Protein AF-0000000075547675 (afdb_homodimer)

Secondary structure (DSSP, 8-state):
--HHHHHHHEEEE-S-----TTSBHHHHHHHHHHHH-SS---HHHHHHHHHHHHHHTT-GGGTTSB-B-SSSB-S-HHHHHHHHHHHHHTT--SEEEEESTTTT--HHHHHHHHHHHHHHHHTT-EEEEE-SS--HHHHHT-SEEEEEETTEEEEEEEGGGHHHHHHHTT-PPPTT--HHHHHHHHHH---SS-HHHHHHHHHHHHHHHHHHHHHHTTT--------------TT--SS-HHHHHHHHHHHHHHHHHH-HHHHHHHHHHHHHHHHHHHHHTTT--SBGGGHHHHHHHHHHHHHHHHHHHHHHHGGGTGGGHHHHHHHHHTT-S-HHHHHHHHHHHHHTHHHHHHHHHHHHHHHHS-----HHHHHHHHHHHHHHHHHHHHHHHHHHHH-SSHHHHHHHHHHHHHHHHHTTSSSS-GGGS-GGGHHHHHT-HHHHHHHHHHHHHHTT--B-BTSS---------SS----BHHHHHHHTT--GGGHHHHHHHHHHHHHHHHHHHHHHHHHHHHH-/--HHHHHHHEEEE-S-----TTSBHHHHHHHHHHHH-SS---HHHHHHHHHHHHHHTT-GGGTTSB-B-SSSB-S-HHHHHHHHHHHHHTT--SEEEEESTTTT--HHHHHHHHHHHHHHHHTT-EEEEE-SS--HHHHHT-SEEEEEETTEEEEEEEGGGHHHHHHHHT-PPPTT--HHHHHHHHHH---SS-HHHHHHHHHHHHHHHHHHHHHHHTT--------------TT--SS-HHHHHHHHHHHHHHHHHH-HHHHHHHHHHHHHHHHHHHHHTTT--SBGGGHHHHHHHHHHHHHHHHHHHHHHHGGGTGGGHHHHHHHHHTT-S-HHHHHHHHHHHHHTHHHHHHHHHHHHHHHHS-----HHHHHHHHHHHHHHHHHHHHHHHHHHHH-SSHHHHHHHHHHHHHHHHHTTSSSS-GGGS-GGGHHHHHT-HHHHHHHHHHHHHHTT--B-BTSS---------SS----BHHHHHHHTT--GGGHHHHHHHHHHHHHHHHHHHHHHHHHHHHH-

Nearest PDB structures (foldseek):
  8wto-assembly1_B  TM=8.765E-01  e=1.930E-26  Arabidopsis thaliana
  7r8d-assembly1_B  TM=8.115E-01  e=3.650E-26  Homo sapiens
  7r8e-assembly1_B  TM=9.183E-01  e=2.065E-24  Homo sapiens
  7oz1-assembly1_B  TM=8.266E-01  e=1.997E-25  Homo sapiens
  7r8c-assembly1_A  TM=8.118E-01  e=4.669E-25  Homo sapiens

pLDDT: mean 81.32, std 13.99, range [30.17, 97.25]

Radius of gyration: 35.68 Å; Cα contacts (8 Å, |Δi|>4): 1440; chains: 2; bounding box: 73×118×82 Å

Organism: Caenorhabditis brenneri (NCBI:txid135651)

InterPro domains:
  IPR003439 ABC transporter-like, ATP-binding domain [PF00005] (6-103)
  IPR013525 ABC-2 type transporter, transmembrane domain [PF01061] (244-454)
  IPR027417 P-loop containing nucleoside triphosphate hydrolase [G3DSA:3.40.50.300] (1-165)
  IPR027417 P-loop containing nucleoside triphosphate hydrolase [SSF52540] (7-168)
  IPR043926 ABC transporter family G domain [PF19055] (132-187)
  IPR050352 ATP-binding cassette subfamily G transporters [PTHR48041] (3-507)

Foldseek 3Di:
DPPLLCLLQEFEQDDDLDDQQLAFLLLRQLLLLLLLPLDPDDPVRSNVLSVVLCVLLVVVVRRRPGCHDPVGHTDDPLSSLSSSVSSRCSNVHQEYEYEASCPPHDLVSSLSSLVSVLVSVVVRHHYHYDHLQDDLSSLVSDQWDWDDAPNATLDTGGSVCVQVLCVVLVQHDDPPDGPRVRVSCLRPPPDPDDPVVSVVSSVSSRVSRVVVCVVPVVPCPPPPPPPPPPSPDRQDRSDDLVSLLVSLLVVLLSSVVSVVVVLVVLLVVLVVVLQVLLVVQFAPELAPVCLLVVLVVQLVLLVCLQPSQQLVLLCQQQSCVVVVLSCVSSVSHALLSNLVSSLVSVLVSLLPSLLVSLVSNPVRYNADDDPQLSVQLSVLSSLSNLLSSLQSLLLSLQDNDSVVSVVCSCVLQVVLSCLLLSVPQLVRDDPVCNVSNVLRLSVLSSLLNLLSRFVPWQARPPLDDDPVPPPDDLCFSPRGSQSSSVSSVHHNVCNVVSVVSSVVSSVVSNVSSSVSNNVVSVVD/DPPLLCLLQEFEQDDDLDDQQLAFLLLRQLLLLLLLPLDPDDPVRSNVLSVVLCVLLVVVVRRRPGCHDPVGHTDDPLSSLSSSVSSRCSNVHQEYEYEASCPPHDPVSSLSSLVSVLVSVVVRHHYHYDHLQDDLSSLVSDQWDWDDAPNATLDTGGSVCVQVLCVVLVQHDDPPDGPRVRVSCLRPPPDPDDPVVSVVSSVSSRVSRVVVCVVVVVPCPPPPPPPPPPSPDRQDRSDDLVSLLVSLLVVLLSSVVSVVVVLVVLLVVLVVVLQVLLVVQFAPELAPVCLLVVLVVQLVLLVCLQPSQQLVLLCQQQSCVVVVLSCVSSVSHALLSNLVSSLVSVLVSLLPSLLVSLVSNPVRYNADDDPQLSVQLSVLSSLSNLLSSLQSLLLSLQDNDSVVSVVCSCVLQVVLSCLLLSVPQLVRDDPVCNVSNVLRLSVLSSLLNLLSRFVPWQARPPLDDDPPPPPDDPCFSPRGSQSSSVSSVHHNVCNVVSVVSSVVSSVVSNVSSSVSNNVVSVVD

Solvent-accessible surface area (backbone atoms only — not comparable to full-atom values): 55676 Å² total; per-residue (Å²): 125,53,72,66,52,44,54,66,39,35,36,76,44,70,76,74,73,63,67,66,26,77,38,25,45,45,56,52,42,48,50,46,44,64,37,45,33,65,54,92,61,51,70,67,57,47,51,49,53,48,51,51,46,26,56,63,54,69,36,60,90,46,30,83,36,41,44,25,45,94,86,48,72,63,46,53,72,57,55,42,48,39,48,51,47,50,51,53,52,59,58,63,43,54,28,35,40,32,46,42,79,46,58,72,38,40,61,49,56,30,44,48,52,50,50,45,51,50,52,43,36,76,72,68,30,45,72,46,70,48,69,69,72,60,49,64,72,53,51,69,69,41,65,64,37,74,39,74,35,96,90,36,65,42,40,76,46,52,42,86,50,46,63,59,51,33,38,72,70,73,54,57,78,57,88,53,39,23,66,56,56,46,54,46,42,71,58,60,42,70,63,97,52,54,71,65,55,47,51,51,53,50,52,51,37,28,51,50,41,53,52,52,50,61,65,48,59,73,69,65,73,74,74,74,77,72,75,76,66,80,71,66,79,84,87,59,50,45,45,55,64,68,56,45,21,50,55,43,21,53,52,40,37,51,44,53,65,68,41,46,67,63,54,49,51,52,50,50,40,46,51,53,49,27,50,54,54,18,58,64,41,48,62,40,46,83,31,64,89,34,47,64,50,46,53,29,51,40,42,48,55,47,47,46,32,32,63,65,41,17,60,47,35,32,56,71,52,67,82,47,44,69,36,50,52,52,39,44,75,67,53,45,55,57,57,54,34,45,47,54,18,41,50,53,39,59,45,54,58,38,55,49,51,36,50,53,33,44,52,43,34,57,68,35,26,49,56,86,85,45,70,67,40,53,51,50,53,40,51,50,38,29,50,43,21,46,29,22,32,26,46,22,38,19,41,38,39,62,32,94,41,72,64,57,29,56,50,50,50,50,62,60,50,48,60,25,48,46,41,20,39,81,50,39,45,64,86,67,54,54,80,92,51,44,67,52,39,71,67,13,56,43,23,32,44,28,48,34,48,50,37,57,70,21,62,84,37,57,75,32,49,85,54,75,80,80,74,85,61,67,88,63,71,85,75,62,81,47,36,30,23,59,44,42,41,46,68,63,71,43,63,80,85,42,47,64,56,26,52,49,51,43,51,48,50,28,51,49,29,45,52,50,18,38,51,36,33,38,55,50,58,71,72,99,127,52,72,66,51,43,56,67,40,35,35,76,44,68,74,74,71,64,66,66,26,79,37,24,45,46,55,50,44,46,51,46,44,64,36,45,35,65,56,94,62,52,70,65,57,47,50,49,53,48,50,50,46,27,56,62,54,69,36,60,91,44,29,83,35,41,44,26,45,94,86,46,73,63,44,52,73,55,56,42,48,39,49,50,49,50,52,51,52,57,58,65,42,54,27,35,39,31,46,42,77,45,59,71,38,40,59,49,56,30,44,48,52,50,49,47,50,50,53,43,36,76,72,68,28,44,73,48,70,46,71,69,72,60,50,64,72,54,50,69,70,42,65,64,39,74,40,74,34,95,91,36,65,42,41,75,45,53,43,85,49,47,63,59,50,34,38,70,70,71,54,57,78,58,88,54,38,23,65,56,55,47,53,47,42,71,57,59,41,67,64,95,52,54,71,65,55,44,49,51,52,51,51,50,38,29,52,51,41,53,51,51,49,60,65,49,59,73,69,65,70,72,74,75,76,72,76,76,66,80,71,68,79,82,87,57,51,46,48,57,64,68,58,44,21,51,55,42,21,53,51,42,38,51,44,54,65,69,40,47,67,62,55,49,49,52,50,48,40,46,50,51,49,26,50,53,54,18,58,66,42,49,63,40,47,82,31,62,88,35,47,66,51,48,54,29,52,39,42,48,55,48,48,46,32,33,65,64,40,17,61,45,34,32,54,72,52,67,82,47,43,68,36,50,52,52,40,44,76,66,53,45,55,56,57,54,34,45,48,55,17,42,49,53,39,59,44,55,58,38,54,49,52,34,48,54,32,45,51,42,34,57,69,36,25,48,57,86,84,44,71,68,37,53,51,51,53,39,51,51,40,28,51,44,20,46,27,22,32,24,45,22,39,20,41,36,39,62,30,93,42,71,64,57,29,56,50,50,50,50,62,60,49,47,59,26,49,46,39,20,39,81,51,38,46,64,85,66,53,53,79,91,51,44,68,53,38,72,69,13,55,43,23,32,46,27,47,34,49,51,36,57,69,22,61,83,35,57,77,32,50,85,54,71,81,81,71,84,65,69,88,64,70,86,76,62,81,46,36,30,21,59,42,43,41,43,69,63,72,42,61,78,84,42,46,66,56,24,53,48,51,42,51,48,50,28,50,48,28,44,51,49,18,37,52,34,33,38,54,49,58,71,72,98

Structure (mmCIF, N/CA/C/O backbone):
data_AF-0000000075547675-model_v1
#
loop_
_entity.id
_entity.type
_entity.pdbx_description
1 polymer 'ABC transporter domain-containing protein'
#
loop_
_atom_site.group_PDB
_atom_site.id
_atom_site.type_symbol
_atom_site.label_atom_id
_atom_site.label_alt_id
_atom_site.label_comp_id
_atom_site.label_asym_id
_atom_site.label_entity_id
_atom_site.label_seq_id
_atom_site.pdbx_PDB_ins_code
_atom_site.Cartn_x
_atom_site.Cartn_y
_atom_site.Cartn_z
_atom_site.occupancy
_atom_site.B_iso_or_equiv
_atom_site.auth_seq_id
_atom_site.auth_comp_id
_atom_site.auth_asym_id
_atom_site.auth_atom_id
_atom_site.pdbx_PDB_model_num
ATOM 1 N N . MET A 1 1 ? 19.25 35.062 -13.711 1 57.03 1 MET A N 1
ATOM 2 C CA . MET A 1 1 ? 19.562 33.688 -13.367 1 57.03 1 MET A CA 1
ATOM 3 C C . MET A 1 1 ? 18.562 32.719 -13.992 1 57.03 1 MET A C 1
ATOM 5 O O . MET A 1 1 ? 17.359 33 -14.008 1 57.03 1 MET A O 1
ATOM 9 N N . THR A 1 2 ? 18.969 31.844 -14.773 1 60.78 2 THR A N 1
ATOM 10 C CA . THR A 1 2 ? 18.109 30.828 -15.375 1 60.78 2 THR A CA 1
ATOM 11 C C . THR A 1 2 ? 17.469 29.953 -14.297 1 60.78 2 THR A C 1
ATOM 13 O O . THR A 1 2 ? 17.969 29.875 -13.18 1 60.78 2 THR A O 1
ATOM 16 N N . PRO A 1 3 ? 16.281 29.5 -14.492 1 64.31 3 PRO A N 1
ATOM 17 C CA . PRO A 1 3 ? 15.625 28.609 -13.531 1 64.31 3 PRO A CA 1
ATOM 18 C C . PRO A 1 3 ? 16.531 27.484 -13.047 1 64.31 3 PRO A C 1
ATOM 20 O O . PRO A 1 3 ? 16.484 27.109 -11.875 1 64.31 3 PRO A O 1
ATOM 23 N N . THR A 1 4 ? 17.281 27.141 -13.914 1 63.28 4 THR A N 1
ATOM 24 C CA . THR A 1 4 ? 18.203 26.078 -13.555 1 63.28 4 THR A CA 1
ATOM 25 C C . THR A 1 4 ? 19.266 26.578 -12.586 1 63.28 4 THR A C 1
ATOM 27 O O . THR A 1 4 ? 19.656 25.859 -11.664 1 63.28 4 THR A O 1
ATOM 30 N N . GLU A 1 5 ? 19.703 27.781 -12.93 1 61.75 5 GLU A N 1
ATOM 31 C CA . GLU A 1 5 ? 20.703 28.391 -12.055 1 61.75 5 GLU A CA 1
ATOM 32 C C . GLU A 1 5 ? 20.125 28.656 -10.664 1 61.75 5 GLU A C 1
ATOM 34 O O . GLU A 1 5 ? 20.812 28.453 -9.664 1 61.75 5 GLU A O 1
ATOM 39 N N . MET A 1 6 ? 18.906 28.984 -10.672 1 65.88 6 MET A N 1
ATOM 40 C CA . MET A 1 6 ? 18.25 29.281 -9.398 1 65.88 6 MET A CA 1
ATOM 41 C C . MET A 1 6 ? 18.078 28 -8.578 1 65.88 6 MET A C 1
ATOM 43 O O . MET A 1 6 ? 18.234 28.016 -7.359 1 65.88 6 MET A O 1
ATOM 47 N N . LYS A 1 7 ? 17.766 27.062 -9.258 1 64.25 7 LYS A N 1
ATOM 48 C CA . LYS A 1 7 ? 17.562 25.781 -8.578 1 64.25 7 LYS A CA 1
ATOM 49 C C . LYS A 1 7 ? 18.859 25.297 -7.934 1 64.25 7 LYS A C 1
ATOM 51 O O . LYS A 1 7 ? 18.844 24.672 -6.871 1 64.25 7 LYS A O 1
ATOM 56 N N . ARG A 1 8 ? 19.875 25.781 -8.594 1 62.41 8 ARG A N 1
ATOM 57 C CA . ARG A 1 8 ? 21.188 25.359 -8.109 1 62.41 8 ARG A CA 1
ATOM 58 C C . ARG A 1 8 ? 21.609 26.172 -6.898 1 62.41 8 ARG A C 1
ATOM 60 O O . ARG A 1 8 ? 22.312 25.656 -6.02 1 62.41 8 ARG A O 1
ATOM 67 N N . LEU A 1 9 ? 21.156 27.328 -6.992 1 65.25 9 LEU A N 1
ATOM 68 C CA . LEU A 1 9 ? 21.625 28.25 -5.965 1 65.25 9 LEU A CA 1
ATOM 69 C C . LEU A 1 9 ? 20.656 28.266 -4.781 1 65.25 9 LEU A C 1
ATOM 71 O O . LEU A 1 9 ? 20.969 28.828 -3.73 1 65.25 9 LEU A O 1
ATOM 75 N N . SER A 1 10 ? 19.609 27.516 -5.039 1 72.81 10 SER A N 1
ATOM 76 C CA . SER A 1 10 ? 18.594 27.641 -4.008 1 72.81 10 SER A CA 1
ATOM 77 C C . SER A 1 10 ? 18.203 26.266 -3.455 1 72.81 10 SER A C 1
ATOM 79 O O . SER A 1 10 ? 18.375 25.25 -4.129 1 72.81 10 SER A O 1
ATOM 81 N N . ALA A 1 11 ? 18.078 26.188 -2.152 1 73.38 11 ALA A N 1
ATOM 82 C CA . ALA A 1 11 ? 17.469 25.031 -1.504 1 73.38 11 ALA A CA 1
ATOM 83 C C . ALA A 1 11 ? 16.031 25.312 -1.095 1 73.38 11 ALA A C 1
ATOM 85 O O . ALA A 1 11 ? 15.695 26.438 -0.713 1 73.38 11 ALA A O 1
ATOM 86 N N . TYR A 1 12 ? 15.211 24.328 -1.434 1 70.5 12 TYR A N 1
ATOM 87 C CA . TYR A 1 12 ? 13.797 24.5 -1.135 1 70.5 12 TYR A CA 1
ATOM 88 C C . TYR A 1 12 ? 13.344 23.516 -0.067 1 70.5 12 TYR A C 1
ATOM 90 O O . TYR A 1 12 ? 13.57 22.312 -0.193 1 70.5 12 TYR A O 1
ATOM 98 N N . VAL A 1 13 ? 12.945 24 1.015 1 70.31 13 VAL A N 1
ATOM 99 C CA . VAL A 1 13 ? 12.375 23.172 2.061 1 70.31 13 VAL A CA 1
ATOM 100 C C . VAL A 1 13 ? 10.859 23.078 1.88 1 70.31 13 VAL A C 1
ATOM 102 O O . VAL A 1 13 ? 10.156 24.094 1.953 1 70.31 13 VAL A O 1
ATOM 105 N N . GLN A 1 14 ? 10.414 21.828 1.552 1 65.88 14 GLN A N 1
ATOM 106 C CA . GLN A 1 14 ? 9 21.594 1.303 1 65.88 14 GLN A CA 1
ATOM 107 C C . GLN A 1 14 ? 8.211 21.516 2.609 1 65.88 14 GLN A C 1
ATOM 109 O O . GLN A 1 14 ? 8.805 21.328 3.68 1 65.88 14 GLN A O 1
ATOM 114 N N . GLN A 1 15 ? 6.965 21.547 2.438 1 61.66 15 GLN A N 1
ATOM 115 C CA . GLN A 1 15 ? 6.043 21.531 3.57 1 61.66 15 GLN A CA 1
ATOM 116 C C . GLN A 1 15 ? 5.938 20.125 4.168 1 61.66 15 GLN A C 1
ATOM 118 O O . GLN A 1 15 ? 5.852 19.969 5.387 1 61.66 15 GLN A O 1
ATOM 123 N N . ASP A 1 16 ? 5.961 19.172 3.305 1 61.03 16 ASP A N 1
ATOM 124 C CA . ASP A 1 16 ? 5.738 17.812 3.799 1 61.03 16 ASP A CA 1
ATOM 125 C C . ASP A 1 16 ? 7.047 17.172 4.246 1 61.03 16 ASP A C 1
ATOM 127 O O . ASP A 1 16 ? 8.023 17.156 3.498 1 61.03 16 ASP A O 1
ATOM 131 N N . ASP A 1 17 ? 7.055 16.875 5.496 1 66.5 17 ASP A N 1
ATOM 132 C CA . ASP A 1 17 ? 8.266 16.297 6.066 1 66.5 17 ASP A CA 1
ATOM 133 C C . ASP A 1 17 ? 8.219 14.773 6.012 1 66.5 17 ASP A C 1
ATOM 135 O O . ASP A 1 17 ? 7.77 14.125 6.961 1 66.5 17 ASP A O 1
ATOM 139 N N . VAL A 1 18 ? 8.742 14.219 4.879 1 74.31 18 VAL A N 1
ATOM 140 C CA . VAL A 1 18 ? 8.727 12.766 4.715 1 74.31 18 VAL A CA 1
ATOM 141 C C . VAL A 1 18 ? 10.133 12.211 4.887 1 74.31 18 VAL A C 1
ATOM 143 O O . VAL A 1 18 ? 11.094 12.758 4.344 1 74.31 18 VAL A O 1
ATOM 146 N N . PHE A 1 19 ? 10.344 11.281 5.789 1 82.19 19 PHE A N 1
ATOM 147 C CA . PHE A 1 19 ? 11.625 10.648 6.074 1 82.19 19 PHE A CA 1
ATOM 148 C C . PHE A 1 19 ? 11.477 9.133 6.117 1 82.19 19 PHE A C 1
ATOM 150 O O . PHE A 1 19 ? 10.359 8.609 6.09 1 82.19 19 PHE A O 1
ATOM 157 N N . ILE A 1 20 ? 12.633 8.562 6.035 1 82.25 20 ILE A N 1
ATOM 158 C CA . ILE A 1 20 ? 12.648 7.125 6.27 1 82.25 20 ILE A CA 1
ATOM 159 C C . ILE A 1 20 ? 12.469 6.848 7.762 1 82.25 20 ILE A C 1
ATOM 161 O O . ILE A 1 20 ? 13.32 7.215 8.57 1 82.25 20 ILE A O 1
ATOM 165 N N . GLY A 1 21 ? 11.445 6.191 8.125 1 83.25 21 GLY A N 1
ATOM 166 C CA . GLY A 1 21 ? 11.016 6.051 9.508 1 83.25 21 GLY A CA 1
ATOM 167 C C . GLY A 1 21 ? 11.969 5.219 10.344 1 83.25 21 GLY A C 1
ATOM 168 O O . GLY A 1 21 ? 12.125 5.473 11.539 1 83.25 21 GLY A O 1
ATOM 169 N N . MET A 1 22 ? 12.664 4.352 9.758 1 85.31 22 MET A N 1
ATOM 170 C CA . MET A 1 22 ? 13.453 3.387 10.523 1 85.31 22 MET A CA 1
ATOM 171 C C . MET A 1 22 ? 14.836 3.943 10.844 1 85.31 22 MET A C 1
ATOM 173 O O . MET A 1 22 ? 15.57 3.365 11.641 1 85.31 22 MET A O 1
ATOM 177 N N . LEU A 1 23 ? 15.172 5.074 10.344 1 90.31 23 LEU A N 1
ATOM 178 C CA . LEU A 1 23 ? 16.453 5.703 10.625 1 90.31 23 LEU A CA 1
ATOM 179 C C . LEU A 1 23 ? 16.344 6.691 11.773 1 90.31 23 LEU A C 1
ATOM 181 O O . LEU A 1 23 ? 15.273 7.273 11.992 1 90.31 23 LEU A O 1
ATOM 185 N N . THR A 1 24 ? 17.406 6.836 12.43 1 93.69 24 THR A N 1
ATOM 186 C CA . THR A 1 24 ? 17.438 7.828 13.5 1 93.69 24 THR A CA 1
ATOM 187 C C . THR A 1 24 ? 17.688 9.227 12.93 1 93.69 24 THR A C 1
ATOM 189 O O . THR A 1 24 ? 18.047 9.367 11.766 1 93.69 24 THR A O 1
ATOM 192 N N . VAL A 1 25 ? 17.438 10.117 13.789 1 93.94 25 VAL A N 1
ATOM 193 C CA . VAL A 1 25 ? 17.656 11.508 13.406 1 93.94 25 VAL A CA 1
ATOM 194 C C . VAL A 1 25 ? 19.109 11.703 13 1 93.94 25 VAL A C 1
ATOM 196 O O . VAL A 1 25 ? 19.406 12.281 11.945 1 93.94 25 VAL A O 1
ATOM 199 N N . LYS A 1 26 ? 19.969 11.172 13.727 1 94.19 26 LYS A N 1
ATOM 200 C CA . LYS A 1 26 ? 21.406 11.312 13.484 1 94.19 26 LYS A CA 1
ATOM 201 C C . LYS A 1 26 ? 21.812 10.617 12.188 1 94.19 26 LYS A C 1
ATOM 203 O O . LYS A 1 26 ? 22.594 11.156 11.406 1 94.19 26 LYS A O 1
ATOM 208 N N . GLU A 1 27 ? 21.359 9.453 11.992 1 93 27 GLU A N 1
ATOM 209 C CA . GLU A 1 27 ? 21.672 8.703 10.781 1 93 27 GLU A CA 1
ATOM 210 C C . GLU A 1 27 ? 21.156 9.414 9.531 1 93 27 GLU A C 1
ATOM 212 O O . GLU A 1 27 ? 21.797 9.398 8.492 1 93 27 GLU A O 1
ATOM 217 N N . THR A 1 28 ? 19.922 9.922 9.695 1 91.94 28 THR A N 1
ATOM 218 C CA . THR A 1 28 ? 19.328 10.656 8.586 1 91.94 28 THR A CA 1
ATOM 219 C C . THR A 1 28 ? 20.203 11.844 8.195 1 91.94 28 THR A C 1
ATOM 221 O O . THR A 1 28 ? 20.469 12.07 7.016 1 91.94 28 THR A O 1
ATOM 224 N N . LEU A 1 29 ? 20.703 12.539 9.164 1 91.25 29 LEU A N 1
ATOM 225 C CA . LEU A 1 29 ? 21.547 13.703 8.922 1 91.25 29 LEU A CA 1
ATOM 226 C C . LEU A 1 29 ? 22.906 13.273 8.383 1 91.25 29 LEU A C 1
ATOM 228 O O . LEU A 1 29 ? 23.469 13.953 7.516 1 91.25 29 LEU A O 1
ATOM 232 N N . ARG A 1 30 ? 23.438 12.219 8.914 1 90.81 30 ARG A N 1
ATOM 233 C CA . ARG A 1 30 ? 24.719 11.695 8.445 1 90.81 30 ARG A CA 1
ATOM 234 C C . ARG A 1 30 ? 24.656 11.32 6.973 1 90.81 30 ARG A C 1
ATOM 236 O O . ARG A 1 30 ? 25.594 11.609 6.211 1 90.81 30 ARG A O 1
ATOM 243 N N . PHE A 1 31 ? 23.625 10.703 6.605 1 90.81 31 PHE A N 1
ATOM 244 C CA . PHE A 1 31 ? 23.422 10.297 5.219 1 90.81 31 PHE A CA 1
ATOM 245 C C . PHE A 1 31 ? 23.344 11.523 4.309 1 90.81 31 PHE A C 1
ATOM 247 O O . PHE A 1 31 ? 24 11.555 3.258 1 90.81 31 PHE A O 1
ATOM 254 N N . ALA A 1 32 ? 22.516 12.422 4.766 1 87.5 32 ALA A N 1
ATOM 255 C CA . ALA A 1 32 ? 22.375 13.641 3.975 1 87.5 32 ALA A CA 1
ATOM 256 C C . ALA A 1 32 ? 23.703 14.375 3.85 1 87.5 32 ALA A C 1
ATOM 258 O O . ALA A 1 32 ? 24.047 14.859 2.771 1 87.5 32 ALA A O 1
ATOM 259 N N . ALA A 1 33 ? 24.438 14.406 4.902 1 86.06 33 ALA A N 1
ATOM 260 C CA . ALA A 1 33 ? 25.719 15.102 4.918 1 86.06 33 ALA A CA 1
ATOM 261 C C . ALA A 1 33 ? 26.734 14.398 4.016 1 86.06 33 ALA A C 1
ATOM 263 O O . ALA A 1 33 ? 27.547 15.055 3.352 1 86.06 33 ALA A O 1
ATOM 264 N N . LYS A 1 34 ? 26.719 13.125 4.031 1 86.69 34 LYS A N 1
ATOM 265 C CA . LYS A 1 34 ? 27.656 12.344 3.223 1 86.69 34 LYS A CA 1
ATOM 266 C C . LYS A 1 34 ? 27.406 12.562 1.732 1 86.69 34 LYS A C 1
ATOM 268 O O . LYS A 1 34 ? 28.344 12.602 0.939 1 86.69 34 LYS A O 1
ATOM 273 N N . LEU A 1 35 ? 26.203 12.719 1.384 1 85.81 35 LEU A N 1
ATOM 274 C CA . LEU A 1 35 ? 25.859 12.789 -0.031 1 85.81 35 LEU A CA 1
ATOM 275 C C . LEU A 1 35 ? 25.953 14.227 -0.536 1 85.81 35 LEU A C 1
ATOM 277 O O . LEU A 1 35 ? 26.25 14.461 -1.709 1 85.81 35 LEU A O 1
ATOM 281 N N . ARG A 1 36 ? 25.625 15.141 0.319 1 78.38 36 ARG A N 1
ATOM 282 C CA . ARG A 1 36 ? 25.547 16.531 -0.122 1 78.38 36 ARG A CA 1
ATOM 283 C C . ARG A 1 36 ? 26.891 17.219 -0.002 1 78.38 36 ARG A C 1
ATOM 285 O O . ARG A 1 36 ? 27.125 18.266 -0.63 1 78.38 36 ARG A O 1
ATOM 292 N N . SER A 1 37 ? 27.734 16.703 0.751 1 72.5 37 SER A N 1
ATOM 293 C CA . SER A 1 37 ? 29.031 17.328 0.896 1 72.5 37 SER A CA 1
ATOM 294 C C . SER A 1 37 ? 29.906 17.109 -0.339 1 72.5 37 SER A C 1
ATOM 296 O O . SER A 1 37 ? 29.984 15.984 -0.847 1 72.5 37 SER A O 1
ATOM 298 N N . PRO A 1 38 ? 30.312 18.219 -0.987 1 62.38 38 PRO A N 1
ATOM 299 C CA . PRO A 1 38 ? 31.094 18.125 -2.23 1 62.38 38 PRO A CA 1
ATOM 300 C C . PRO A 1 38 ? 32.375 17.328 -2.07 1 62.38 38 PRO A C 1
ATOM 302 O O . PRO A 1 38 ? 32.906 16.812 -3.055 1 62.38 38 PRO A O 1
ATOM 305 N N . PHE A 1 39 ? 33 17.406 -0.87 1 63.41 39 PHE A N 1
ATOM 306 C CA . PHE A 1 39 ? 34.312 16.766 -0.746 1 63.41 39 PHE A CA 1
ATOM 307 C C . PHE A 1 39 ? 34.25 15.656 0.294 1 63.41 39 PHE A C 1
ATOM 309 O O . PHE A 1 39 ? 33.344 15.594 1.106 1 63.41 39 PHE A O 1
ATOM 316 N N . LYS A 1 40 ? 35.062 14.633 0 1 65.81 40 LYS A N 1
ATOM 317 C CA . LYS A 1 40 ? 35.219 13.578 0.997 1 65.81 40 LYS A CA 1
ATOM 318 C C . LYS A 1 40 ? 35.5 14.164 2.377 1 65.81 40 LYS A C 1
ATOM 320 O O . LYS A 1 40 ? 36.469 14.906 2.555 1 65.81 40 LYS A O 1
ATOM 325 N N . LEU A 1 41 ? 34.438 14.273 3.123 1 71.44 41 LEU A N 1
ATOM 326 C CA . LEU A 1 41 ? 34.625 14.711 4.504 1 71.44 41 LEU A CA 1
ATOM 327 C C . LEU A 1 41 ? 35.188 13.594 5.363 1 71.44 41 LEU A C 1
ATOM 329 O O . LEU A 1 41 ? 34.844 12.422 5.172 1 71.44 41 LEU A O 1
ATOM 333 N N . ASP A 1 42 ? 36.25 13.977 5.98 1 80.19 42 ASP A N 1
ATOM 334 C CA . ASP A 1 42 ? 36.719 13.023 6.977 1 80.19 42 ASP A CA 1
ATOM 335 C C . ASP A 1 42 ? 35.625 12.703 7.996 1 80.19 42 ASP A C 1
ATOM 337 O O . ASP A 1 42 ? 34.688 13.477 8.172 1 80.19 42 ASP A O 1
ATOM 341 N N . LYS A 1 43 ? 35.75 11.609 8.531 1 83.5 43 LYS A N 1
ATOM 342 C CA . LYS A 1 43 ? 34.75 11.125 9.492 1 83.5 43 LYS A CA 1
ATOM 343 C C . LYS A 1 43 ? 34.562 12.125 10.633 1 83.5 43 LYS A C 1
ATOM 345 O O . LYS A 1 43 ? 33.438 12.383 11.055 1 83.5 43 LYS A O 1
ATOM 350 N N . VAL A 1 44 ? 35.656 12.68 11.023 1 87.06 44 VAL A N 1
ATOM 351 C CA . VAL A 1 44 ? 35.594 13.586 12.164 1 87.06 44 VAL A CA 1
ATOM 352 C C . VAL A 1 44 ? 34.906 14.883 11.766 1 87.06 44 VAL A C 1
ATOM 354 O O . VAL A 1 44 ? 34.094 15.414 12.523 1 87.06 44 VAL A O 1
ATOM 357 N N . GLU A 1 45 ? 35.188 15.312 10.633 1 84.5 45 GLU A N 1
ATOM 358 C CA . GLU A 1 45 ? 34.562 16.531 10.141 1 84.5 45 GLU A CA 1
ATOM 359 C C . GLU A 1 45 ? 33.062 16.344 9.922 1 84.5 45 GLU A C 1
ATOM 361 O O . GLU A 1 45 ? 32.281 17.25 10.234 1 84.5 45 GLU A O 1
ATOM 366 N N . LEU A 1 46 ? 32.812 15.25 9.43 1 87.12 46 LEU A N 1
ATOM 367 C CA . LEU A 1 46 ? 31.406 14.938 9.18 1 87.12 46 LEU A CA 1
ATOM 368 C C . LEU A 1 46 ? 30.609 14.906 10.477 1 87.12 46 LEU A C 1
ATOM 370 O O . LEU A 1 46 ? 29.516 15.477 10.562 1 87.12 46 LEU A O 1
ATOM 374 N N . GLU A 1 47 ? 31.188 14.281 11.453 1 89.5 47 GLU A N 1
ATOM 375 C CA . GLU A 1 47 ? 30.5 14.156 12.734 1 89.5 47 GLU A CA 1
ATOM 376 C C . GLU A 1 47 ? 30.359 15.516 13.414 1 89.5 47 GLU A C 1
ATOM 378 O O . GLU A 1 47 ? 29.359 15.766 14.102 1 89.5 47 GLU A O 1
ATOM 383 N N . SER A 1 48 ? 31.281 16.297 13.188 1 88.81 48 SER A N 1
ATOM 384 C CA . SER A 1 48 ? 31.219 17.625 13.773 1 88.81 48 SER A CA 1
ATOM 385 C C . SER A 1 48 ? 30.109 18.453 13.148 1 88.81 48 SER A C 1
ATOM 387 O O . SER A 1 48 ? 29.375 19.156 13.852 1 88.81 48 SER A O 1
ATOM 389 N N . ILE A 1 49 ? 30 18.359 11.906 1 84.56 49 ILE A N 1
ATOM 390 C CA . ILE A 1 49 ? 28.969 19.094 11.188 1 84.56 49 ILE A CA 1
ATOM 391 C C . ILE A 1 49 ? 27.578 18.609 11.641 1 84.56 49 ILE A C 1
ATOM 393 O O . ILE A 1 49 ? 26.688 19.422 11.875 1 84.56 49 ILE A O 1
ATOM 397 N N . VAL A 1 50 ? 27.469 17.328 11.742 1 90.19 50 VAL A N 1
ATOM 398 C CA . VAL A 1 50 ? 26.203 16.734 12.133 1 90.19 50 VAL A CA 1
ATOM 399 C C . VAL A 1 50 ? 25.844 17.141 13.555 1 90.19 50 VAL A C 1
ATOM 401 O O . VAL A 1 50 ? 24.688 17.516 13.836 1 90.19 50 VAL A O 1
ATOM 404 N N . ASP A 1 51 ? 26.828 17.172 14.383 1 90.69 51 ASP A N 1
ATOM 405 C CA . ASP A 1 51 ? 26.609 17.531 15.781 1 90.69 51 ASP A CA 1
ATOM 406 C C . ASP A 1 51 ? 26.234 19.016 15.906 1 90.69 51 ASP A C 1
ATOM 408 O O . ASP A 1 51 ? 25.375 19.375 16.719 1 90.69 51 ASP A O 1
ATOM 412 N N . GLU A 1 52 ? 26.828 19.75 15.195 1 85.44 52 GLU A N 1
ATOM 413 C CA . GLU A 1 52 ? 26.531 21.188 15.195 1 85.44 52 GLU A CA 1
ATOM 414 C C . GLU A 1 52 ? 25.094 21.438 14.75 1 85.44 52 GLU A C 1
ATOM 416 O O . GLU A 1 52 ? 24.391 22.281 15.32 1 85.44 52 GLU A O 1
ATOM 421 N N . LEU A 1 53 ? 24.719 20.766 13.742 1 85 53 LEU A N 1
ATOM 422 C CA . LEU A 1 53 ? 23.359 20.938 13.219 1 85 53 LEU A CA 1
ATOM 423 C C . LEU A 1 53 ? 22.328 20.453 14.219 1 85 53 LEU A C 1
ATOM 425 O O . LEU A 1 53 ? 21.25 21.047 14.344 1 85 53 LEU A O 1
ATOM 429 N N . LEU A 1 54 ? 22.656 19.375 14.875 1 90.25 54 LEU A N 1
ATOM 430 C CA . LEU A 1 54 ? 21.75 18.828 15.883 1 90.25 54 LEU A CA 1
ATOM 431 C C . LEU A 1 54 ? 21.531 19.828 17.016 1 90.25 54 LEU A C 1
ATOM 433 O O . LEU A 1 54 ? 20.406 20 17.5 1 90.25 54 LEU A O 1
ATOM 437 N N . VAL A 1 55 ? 22.547 20.469 17.344 1 83.25 55 VAL A N 1
ATOM 438 C CA . VAL A 1 55 ? 22.469 21.469 18.406 1 83.25 55 VAL A CA 1
ATOM 439 C C . VAL A 1 55 ? 21.719 22.703 17.922 1 83.25 55 VAL A C 1
ATOM 441 O O . VAL A 1 55 ? 20.844 23.219 18.609 1 83.25 55 VAL A O 1
ATOM 444 N N . MET A 1 56 ? 22.047 23.062 16.734 1 75.88 56 MET A N 1
ATOM 445 C CA . MET A 1 56 ? 21.438 24.266 16.156 1 75.88 56 MET A CA 1
ATOM 446 C C . MET A 1 56 ? 19.938 24.109 16.047 1 75.88 56 MET A C 1
ATOM 448 O O . MET A 1 56 ? 19.188 25.078 16.25 1 75.88 56 MET A O 1
ATOM 452 N N . MET A 1 57 ? 19.531 22.906 15.734 1 80.69 57 MET A N 1
ATOM 453 C CA . MET A 1 57 ? 18.094 22.688 15.5 1 80.69 57 MET A CA 1
ATOM 454 C C . MET A 1 57 ? 17.438 22.062 16.719 1 80.69 57 MET A C 1
ATOM 456 O O . MET A 1 57 ? 16.297 21.578 16.641 1 80.69 57 MET A O 1
ATOM 460 N N . SER A 1 58 ? 18.109 21.922 17.812 1 79.19 58 SER A N 1
ATOM 461 C CA . SER A 1 58 ? 17.594 21.375 19.078 1 79.19 58 SER A CA 1
ATOM 462 C C . SER A 1 58 ? 17.094 19.953 18.891 1 79.19 58 SER A C 1
ATOM 464 O O . SER A 1 58 ? 15.984 19.625 19.328 1 79.19 58 SER A O 1
ATOM 466 N N . LEU A 1 59 ? 17.844 19.219 18.188 1 88 59 LEU A N 1
ATOM 467 C CA . LEU A 1 59 ? 17.484 17.828 17.938 1 88 59 LEU A CA 1
ATOM 468 C C . LEU A 1 59 ? 18.406 16.891 18.703 1 88 59 LEU A C 1
ATOM 470 O O . LEU A 1 59 ? 18.328 15.664 18.547 1 88 59 LEU A O 1
ATOM 474 N N . LYS A 1 60 ? 19.234 17.438 19.547 1 89.38 60 LYS A N 1
ATOM 475 C CA . LYS A 1 60 ? 20.234 16.641 20.234 1 89.38 60 LYS A CA 1
ATOM 476 C C . LYS A 1 60 ? 19.578 15.625 21.172 1 89.38 60 LYS A C 1
ATOM 478 O O . LYS A 1 60 ? 20.047 14.492 21.312 1 89.38 60 LYS A O 1
ATOM 483 N N . LYS A 1 61 ? 18.484 15.984 21.75 1 87.12 61 LYS A N 1
ATOM 484 C CA . LYS A 1 61 ? 17.797 15.109 22.688 1 87.12 61 LYS A CA 1
ATOM 485 C C . LYS A 1 61 ? 17.219 13.891 21.969 1 87.12 61 LYS A C 1
ATOM 487 O O . LYS A 1 61 ? 17.062 12.82 22.578 1 87.12 61 LYS A O 1
ATOM 492 N N . CYS A 1 62 ? 16.891 14.07 20.688 1 90.25 62 CYS A N 1
ATOM 493 C CA . CYS A 1 62 ? 16.266 12.977 19.953 1 90.25 62 CYS A CA 1
ATOM 494 C C . CYS A 1 62 ? 17.188 12.445 18.859 1 90.25 62 CYS A C 1
ATOM 496 O O . CYS A 1 62 ? 16.719 11.883 17.875 1 90.25 62 CYS A O 1
ATOM 498 N N . GLU A 1 63 ? 18.453 12.617 19.062 1 93.38 63 GLU A N 1
ATOM 499 C CA . GLU A 1 63 ? 19.406 12.25 18.016 1 93.38 63 GLU A CA 1
ATOM 500 C C . GLU A 1 63 ? 19.344 10.75 17.719 1 93.38 63 GLU A C 1
ATOM 502 O O . GLU A 1 63 ? 19.516 10.328 16.578 1 93.38 63 GLU A O 1
ATOM 507 N N . ASN A 1 64 ? 19.047 9.914 18.734 1 92.88 64 ASN A N 1
ATOM 508 C CA . ASN A 1 64 ? 19.047 8.469 18.547 1 92.88 64 ASN A CA 1
ATOM 509 C C . ASN A 1 64 ? 17.625 7.922 18.453 1 92.88 64 ASN A C 1
ATOM 511 O O . ASN A 1 64 ? 17.422 6.707 18.469 1 92.88 64 ASN A O 1
ATOM 515 N N . THR A 1 65 ? 16.75 8.844 18.281 1 91.31 65 THR A N 1
ATOM 516 C CA . THR A 1 65 ? 15.359 8.438 18.125 1 91.31 65 THR A CA 1
ATOM 517 C C . THR A 1 65 ? 15.031 8.195 16.656 1 91.31 65 THR A C 1
ATOM 519 O O . THR A 1 65 ? 15.477 8.945 15.781 1 91.31 65 THR A O 1
ATOM 522 N N . LYS A 1 66 ? 14.375 7.117 16.422 1 90.75 66 LYS A N 1
ATOM 523 C CA . LYS A 1 66 ? 13.922 6.852 15.062 1 90.75 66 LYS A CA 1
ATOM 524 C C . LYS A 1 66 ? 12.914 7.906 14.609 1 90.75 66 LYS A C 1
ATOM 526 O O . LYS A 1 66 ? 12.086 8.367 15.398 1 90.75 66 LYS A O 1
ATOM 531 N N . VAL A 1 67 ? 12.961 8.281 13.398 1 87.62 67 VAL A N 1
ATOM 532 C CA . VAL A 1 67 ? 12.086 9.32 12.859 1 87.62 67 VAL A CA 1
ATOM 533 C C . VAL A 1 67 ? 10.641 8.836 12.867 1 87.62 67 VAL A C 1
ATOM 535 O O . VAL A 1 67 ? 9.727 9.602 13.18 1 87.62 67 VAL A O 1
ATOM 538 N N . GLY A 1 68 ? 10.477 7.547 12.602 1 78.5 68 GLY A N 1
ATOM 539 C CA . GLY A 1 68 ? 9.133 6.996 12.672 1 78.5 68 GLY A CA 1
ATOM 540 C C . GLY A 1 68 ? 8.344 7.188 11.391 1 78.5 68 GLY A C 1
ATOM 541 O O . GLY A 1 68 ? 8.844 7.77 10.43 1 78.5 68 GLY A O 1
ATOM 542 N N . SER A 1 69 ? 7.117 6.543 11.359 1 68.5 69 SER A N 1
ATOM 543 C CA . SER A 1 69 ? 6.199 6.625 10.227 1 68.5 69 SER A CA 1
ATOM 544 C C . SER A 1 69 ? 4.883 7.277 10.625 1 68.5 69 SER A C 1
ATOM 546 O O . SER A 1 69 ? 4.727 7.73 11.758 1 68.5 69 SER A O 1
ATOM 548 N N . MET A 1 70 ? 4.035 7.414 9.711 1 60.38 70 MET A N 1
ATOM 549 C CA . MET A 1 70 ? 2.717 7.996 9.953 1 60.38 70 MET A CA 1
ATOM 550 C C . MET A 1 70 ? 1.937 7.172 10.969 1 60.38 70 MET A C 1
ATOM 552 O O . MET A 1 70 ? 1.141 7.719 11.734 1 60.38 70 MET A O 1
ATOM 556 N N . THR A 1 71 ? 2.246 5.941 10.984 1 58.19 71 THR A N 1
ATOM 557 C CA . THR A 1 71 ? 1.5 5.059 11.867 1 58.19 71 THR A CA 1
ATOM 558 C C . THR A 1 71 ? 2.203 4.922 13.219 1 58.19 71 THR A C 1
ATOM 560 O O . THR A 1 71 ? 1.556 4.707 14.242 1 58.19 71 THR A O 1
ATOM 563 N N . GLU A 1 72 ? 3.482 5.031 13.18 1 62.84 72 GLU A N 1
ATOM 564 C CA . GLU A 1 72 ? 4.273 4.941 14.406 1 62.84 72 GLU A CA 1
ATOM 565 C C . GLU A 1 72 ? 5.059 6.227 14.648 1 62.84 72 GLU A C 1
ATOM 567 O O . GLU A 1 72 ? 6.203 6.352 14.211 1 62.84 72 GLU A O 1
ATOM 572 N N . LYS A 1 73 ? 4.316 7.117 15.344 1 64.38 73 LYS A N 1
ATOM 573 C CA . LYS A 1 73 ? 4.906 8.438 15.539 1 64.38 73 LYS A CA 1
ATOM 574 C C . LYS A 1 73 ? 5.898 8.43 16.688 1 64.38 73 LYS A C 1
ATOM 576 O O . LYS A 1 73 ? 5.59 7.941 17.781 1 64.38 73 LYS A O 1
ATOM 581 N N . SER A 1 74 ? 7.164 8.602 16.281 1 75.69 74 SER A N 1
ATOM 582 C CA . SER A 1 74 ? 8.195 8.711 17.312 1 75.69 74 SER A CA 1
ATOM 583 C C . SER A 1 74 ? 8.617 10.156 17.531 1 75.69 74 SER A C 1
ATOM 585 O O . SER A 1 74 ? 8.742 10.609 18.672 1 75.69 74 SER A O 1
ATOM 587 N N . LEU A 1 75 ? 8.758 10.859 16.344 1 82 75 LEU A N 1
ATOM 588 C CA . LEU A 1 75 ? 9.125 12.266 16.422 1 82 75 LEU A CA 1
ATOM 589 C C . LEU A 1 75 ? 7.891 13.156 16.375 1 82 75 LEU A C 1
ATOM 591 O O . LEU A 1 75 ? 6.922 12.836 15.68 1 82 75 LEU A O 1
ATOM 595 N N . SER A 1 76 ? 7.98 14.133 17.141 1 73.94 76 SER A N 1
ATOM 596 C CA . SER A 1 76 ? 6.91 15.117 17.062 1 73.94 76 SER A CA 1
ATOM 597 C C . SER A 1 76 ? 6.918 15.844 15.719 1 73.94 76 SER A C 1
ATOM 599 O O . SER A 1 76 ? 7.891 15.766 14.969 1 73.94 76 SER A O 1
ATOM 601 N N . ARG A 1 77 ? 5.855 16.484 15.281 1 71.62 77 ARG A N 1
ATOM 602 C CA . ARG A 1 77 ? 5.77 17.25 14.039 1 71.62 77 ARG A CA 1
ATOM 603 C C . ARG A 1 77 ? 6.836 18.344 13.984 1 71.62 77 ARG A C 1
ATOM 605 O O . ARG A 1 77 ? 7.422 18.594 12.93 1 71.62 77 ARG A O 1
ATOM 612 N N . GLY A 1 78 ? 7.004 18.922 15.156 1 72.12 78 GLY A N 1
ATOM 613 C CA . GLY A 1 78 ? 8.016 19.969 15.227 1 72.12 78 GLY A CA 1
ATOM 614 C C . GLY A 1 78 ? 9.422 19.453 15.023 1 72.12 78 GLY A C 1
ATOM 615 O O . GLY A 1 78 ? 10.227 20.078 14.328 1 72.12 78 GLY A O 1
ATOM 616 N N . GLU A 1 79 ? 9.68 18.344 15.641 1 79.44 79 GLU A N 1
ATOM 617 C CA . GLU A 1 79 ? 11 17.734 15.492 1 79.44 79 GLU A CA 1
ATOM 618 C C . GLU A 1 79 ? 11.25 17.312 14.047 1 79.44 79 GLU A C 1
ATOM 620 O O . GLU A 1 79 ? 12.359 17.453 13.539 1 79.44 79 GLU A O 1
ATOM 625 N N . ARG A 1 80 ? 10.25 16.844 13.43 1 82.62 80 ARG A N 1
ATOM 626 C CA . ARG A 1 80 ? 10.359 16.422 12.039 1 82.62 80 ARG A CA 1
ATOM 627 C C . ARG A 1 80 ? 10.625 17.625 11.125 1 82.62 80 ARG A C 1
ATOM 629 O O . ARG A 1 80 ? 11.391 17.516 10.164 1 82.62 80 ARG A O 1
ATOM 636 N N . LYS A 1 81 ? 9.984 18.594 11.383 1 78.19 81 LYS A N 1
ATOM 637 C CA . LYS A 1 81 ? 10.188 19.812 10.578 1 78.19 81 LYS A CA 1
ATOM 638 C C . LYS A 1 81 ? 11.602 20.344 10.742 1 78.19 81 LYS A C 1
ATOM 640 O O . LYS A 1 81 ? 12.227 20.766 9.773 1 78.19 81 LYS A O 1
ATOM 645 N N . ARG A 1 82 ? 12.047 20.391 11.938 1 80.19 82 ARG A N 1
ATOM 646 C CA . ARG A 1 82 ? 13.398 20.875 12.203 1 80.19 82 ARG A CA 1
ATOM 647 C C . ARG A 1 82 ? 14.438 19.953 11.547 1 80.19 82 ARG A C 1
ATOM 649 O O . ARG A 1 82 ? 15.477 20.422 11.086 1 80.19 82 ARG A O 1
ATOM 656 N N . LEU A 1 83 ? 14.133 18.719 11.555 1 87.12 83 LEU A N 1
ATOM 657 C CA . LEU A 1 83 ? 15.008 17.766 10.875 1 87.12 83 LEU A CA 1
ATOM 658 C C . LEU A 1 83 ? 15.047 18.047 9.383 1 87.12 83 LEU A C 1
ATOM 660 O O . LEU A 1 83 ? 16.109 17.969 8.758 1 87.12 83 LEU A O 1
ATOM 664 N N . ALA A 1 84 ? 13.891 18.281 8.852 1 82.88 84 ALA A N 1
ATOM 665 C CA . ALA A 1 84 ? 13.812 18.609 7.426 1 82.88 84 ALA A CA 1
ATOM 666 C C . ALA A 1 84 ? 14.664 19.828 7.102 1 82.88 84 ALA A C 1
ATOM 668 O O . ALA A 1 84 ? 15.352 19.859 6.078 1 82.88 84 ALA A O 1
ATOM 669 N N . PHE A 1 85 ? 14.695 20.75 7.949 1 78.19 85 PHE A N 1
ATOM 670 C CA . PHE A 1 85 ? 15.469 21.969 7.773 1 78.19 85 PHE A CA 1
ATOM 671 C C . PHE A 1 85 ? 16.969 21.672 7.875 1 78.19 85 PHE A C 1
ATOM 673 O O . PHE A 1 85 ? 17.766 22.219 7.105 1 78.19 85 PHE A O 1
ATOM 680 N N . ALA A 1 86 ? 17.25 20.906 8.844 1 82.06 86 ALA A N 1
ATOM 681 C CA . ALA A 1 86 ? 18.656 20.547 9.039 1 82.06 86 ALA A CA 1
ATOM 682 C C . ALA A 1 86 ? 19.219 19.859 7.801 1 82.06 86 ALA A C 1
ATOM 684 O O . ALA A 1 86 ? 20.375 20.109 7.426 1 82.06 86 ALA A O 1
ATOM 685 N N . CYS A 1 87 ? 18.406 19.094 7.152 1 84 87 CYS A N 1
ATOM 686 C CA . CYS A 1 87 ? 18.859 18.375 5.965 1 84 87 CYS A CA 1
ATOM 687 C C . CYS A 1 87 ? 19.094 19.328 4.801 1 84 87 CYS A C 1
ATOM 689 O O . CYS A 1 87 ? 20 19.125 3.996 1 84 87 CYS A O 1
ATOM 691 N N . GLU A 1 88 ? 18.359 20.344 4.746 1 77.31 88 GLU A N 1
ATOM 692 C CA . GLU A 1 88 ? 18.469 21.281 3.635 1 77.31 88 GLU A CA 1
ATOM 693 C C . GLU A 1 88 ? 19.641 22.25 3.834 1 77.31 88 GLU A C 1
ATOM 695 O O . GLU A 1 88 ? 20.25 22.703 2.865 1 77.31 88 GLU A O 1
ATOM 700 N N . ILE A 1 89 ? 19.891 22.516 5.035 1 75.12 89 ILE A N 1
ATOM 701 C CA . ILE A 1 89 ? 20.953 23.453 5.363 1 75.12 89 ILE A CA 1
ATOM 702 C C . ILE A 1 89 ? 22.312 22.812 5.059 1 75.12 89 ILE A C 1
ATOM 704 O O . ILE A 1 89 ? 23.281 23.516 4.762 1 75.12 89 ILE A O 1
ATOM 708 N N . LEU A 1 90 ? 22.344 21.594 5.07 1 74.56 90 LEU A N 1
ATOM 709 C CA . LEU A 1 90 ? 23.578 20.859 4.867 1 74.56 90 LEU A CA 1
ATOM 710 C C . LEU A 1 90 ? 24.172 21.156 3.492 1 74.56 90 LEU A C 1
ATOM 712 O O . LEU A 1 90 ? 25.375 21.016 3.291 1 74.56 90 LEU A O 1
ATOM 716 N N . THR A 1 91 ? 23.328 21.531 2.541 1 66.25 91 THR A N 1
ATOM 717 C CA . THR A 1 91 ? 23.828 21.812 1.202 1 66.25 91 THR A CA 1
ATOM 718 C C . THR A 1 91 ? 24.469 23.203 1.142 1 66.25 91 THR A C 1
ATOM 720 O O . THR A 1 91 ? 25.078 23.562 0.137 1 66.25 91 THR A O 1
ATOM 723 N N . ASP A 1 92 ? 24.422 23.891 2.264 1 66.81 92 ASP A N 1
ATOM 724 C CA . ASP A 1 92 ? 25 25.219 2.398 1 66.81 92 ASP A CA 1
ATOM 725 C C . ASP A 1 92 ? 24.641 26.094 1.198 1 66.81 92 ASP A C 1
ATOM 727 O O . ASP A 1 92 ? 25.531 26.672 0.559 1 66.81 92 ASP A O 1
ATOM 731 N N . PRO A 1 93 ? 23.391 26.125 0.861 1 73.88 93 PRO A N 1
ATOM 732 C CA . PRO A 1 93 ? 22.984 26.953 -0.282 1 73.88 93 PRO A CA 1
ATOM 733 C C . PRO A 1 93 ? 23.047 28.453 0.015 1 73.88 93 PRO A C 1
ATOM 735 O O . PRO A 1 93 ? 22.797 28.875 1.147 1 73.88 93 PRO A O 1
ATOM 738 N N . PRO A 1 94 ? 23.484 29.203 -1.032 1 77.94 94 PRO A N 1
ATOM 739 C CA . PRO A 1 94 ? 23.5 30.641 -0.815 1 77.94 94 PRO A CA 1
ATOM 740 C C . PRO A 1 94 ? 22.109 31.219 -0.558 1 77.94 94 PRO A C 1
ATOM 742 O O . PRO A 1 94 ? 21.953 32.188 0.198 1 77.94 94 PRO A O 1
ATOM 745 N N . ILE A 1 95 ? 21.141 30.578 -1.171 1 85.25 95 ILE A N 1
ATOM 746 C CA . ILE A 1 95 ? 19.766 31.047 -0.993 1 85.25 95 ILE A CA 1
ATOM 747 C C . ILE A 1 95 ? 18.906 29.891 -0.485 1 85.25 95 ILE A C 1
ATOM 749 O O . ILE A 1 95 ? 18.906 28.797 -1.059 1 85.25 95 ILE A O 1
ATOM 753 N N . LEU A 1 96 ? 18.281 30.141 0.558 1 84 96 LEU A N 1
ATOM 754 C CA . LEU A 1 96 ? 17.391 29.141 1.145 1 84 96 LEU A CA 1
ATOM 755 C C . LEU A 1 96 ? 15.945 29.609 1.1 1 84 96 LEU A C 1
ATOM 757 O O . LEU A 1 96 ? 15.609 30.672 1.644 1 84 96 LEU A O 1
ATOM 761 N N . PHE A 1 97 ? 15.109 28.906 0.315 1 85.69 97 PHE A N 1
ATOM 762 C CA . PHE A 1 97 ? 13.672 29.156 0.278 1 85.69 97 PHE A CA 1
ATOM 763 C C . PHE A 1 97 ? 12.93 28.234 1.238 1 85.69 97 PHE A C 1
ATOM 765 O O . PHE A 1 97 ? 13.016 27.016 1.12 1 85.69 97 PHE A O 1
ATOM 772 N N . CYS A 1 98 ? 12.359 28.766 2.215 1 84.56 98 CYS A N 1
ATOM 773 C CA . CYS A 1 98 ? 11.594 27.984 3.18 1 84.56 98 CYS A CA 1
ATOM 774 C C . CYS A 1 98 ? 10.102 28.25 3.029 1 84.56 98 CYS A C 1
ATOM 776 O O . CYS A 1 98 ? 9.633 29.375 3.238 1 84.56 98 CYS A O 1
ATOM 778 N N . ASP A 1 99 ? 9.414 27.203 2.656 1 80.81 99 ASP A N 1
ATOM 779 C CA . ASP A 1 99 ? 7.969 27.328 2.512 1 80.81 99 ASP A CA 1
ATOM 780 C C . ASP A 1 99 ? 7.258 26.969 3.818 1 80.81 99 ASP A C 1
ATOM 782 O O . ASP A 1 99 ? 7.203 25.797 4.207 1 80.81 99 ASP A O 1
ATOM 786 N N . GLU A 1 100 ? 6.766 27.969 4.465 1 79.62 100 GLU A N 1
ATOM 787 C CA . GLU A 1 100 ? 5.992 27.859 5.699 1 79.62 100 GLU A CA 1
ATOM 788 C C . GLU A 1 100 ? 6.742 27.047 6.75 1 79.62 100 GLU A C 1
ATOM 790 O O . GLU A 1 100 ? 6.215 26.062 7.277 1 79.62 100 GLU A O 1
ATOM 795 N N . PRO A 1 101 ? 7.883 27.5 7.078 1 79.81 101 PRO A N 1
ATOM 796 C CA . PRO A 1 101 ? 8.711 26.766 8.023 1 79.81 101 PRO A CA 1
ATOM 797 C C . PRO A 1 101 ? 8.117 26.719 9.43 1 79.81 101 PRO A C 1
ATOM 799 O O . PRO A 1 101 ? 8.492 25.875 10.242 1 79.81 101 PRO A O 1
ATOM 802 N N . THR A 1 102 ? 7.184 27.641 9.711 1 78.38 102 THR A N 1
ATOM 803 C CA . THR A 1 102 ? 6.664 27.719 11.07 1 78.38 102 THR A CA 1
ATOM 804 C C . THR A 1 102 ? 5.273 27.094 11.164 1 78.38 102 THR A C 1
ATOM 806 O O . THR A 1 102 ? 4.668 27.078 12.234 1 78.38 102 THR A O 1
ATOM 809 N N . SER A 1 103 ? 4.848 26.594 10.094 1 73.25 103 SER A N 1
ATOM 810 C CA . SER A 1 103 ? 3.5 26.031 10.086 1 73.25 103 SER A CA 1
ATOM 811 C C . SER A 1 103 ? 3.41 24.812 11 1 73.25 103 SER A C 1
ATOM 813 O O . SER A 1 103 ? 4.27 23.938 10.961 1 73.25 103 SER A O 1
ATOM 815 N N . GLY A 1 104 ? 2.455 24.891 11.875 1 67.69 104 GLY A N 1
ATOM 816 C CA . GLY A 1 104 ? 2.219 23.75 12.758 1 67.69 104 GLY A CA 1
ATOM 817 C C . GLY A 1 104 ? 3.123 23.734 13.969 1 67.69 104 GLY A C 1
ATOM 818 O O . GLY A 1 104 ? 3.092 22.781 14.766 1 67.69 104 GLY A O 1
ATOM 819 N N . LEU A 1 105 ? 3.961 24.75 14.07 1 71.75 105 LEU A N 1
ATOM 820 C CA . LEU A 1 105 ? 4.859 24.844 15.219 1 71.75 105 LEU A CA 1
ATOM 821 C C . LEU A 1 105 ? 4.309 25.797 16.266 1 71.75 105 LEU A C 1
ATOM 823 O O . LEU A 1 105 ? 3.551 26.719 15.938 1 71.75 105 LEU A O 1
ATOM 827 N N . ASP A 1 106 ? 4.648 25.484 17.469 1 70.25 106 ASP A N 1
ATOM 828 C CA . ASP A 1 106 ? 4.289 26.438 18.516 1 70.25 106 ASP A CA 1
ATOM 829 C C . ASP A 1 106 ? 5.191 27.672 18.469 1 70.25 106 ASP A C 1
ATOM 831 O O . ASP A 1 106 ? 6.152 27.703 17.703 1 70.25 106 ASP A O 1
ATOM 835 N N . SER A 1 107 ? 4.797 28.672 19.219 1 69.94 107 SER A N 1
ATOM 836 C CA . SER A 1 107 ? 5.473 29.969 19.203 1 69.94 107 SER A CA 1
ATOM 837 C C . SER A 1 107 ? 6.953 29.828 19.547 1 69.94 107 SER A C 1
ATOM 839 O O . SER A 1 107 ? 7.801 30.484 18.922 1 69.94 107 SER A O 1
ATOM 841 N N . PHE A 1 108 ? 7.215 28.969 20.453 1 70 108 PHE A N 1
ATOM 842 C CA . PHE A 1 108 ? 8.602 28.797 20.859 1 70 108 PHE A CA 1
ATOM 843 C C . PHE A 1 108 ? 9.414 28.141 19.75 1 70 108 PHE A C 1
ATOM 845 O O . PHE A 1 108 ? 10.5 28.625 19.406 1 70 108 PHE A O 1
ATOM 852 N N . MET A 1 109 ? 8.828 27.109 19.266 1 72.75 109 MET A N 1
ATOM 853 C CA . MET A 1 109 ? 9.523 26.375 18.219 1 72.75 109 MET A CA 1
ATOM 854 C C . MET A 1 109 ? 9.648 27.234 16.953 1 72.75 109 MET A C 1
ATOM 856 O O . MET A 1 109 ? 10.648 27.156 16.25 1 72.75 109 MET A O 1
ATOM 860 N N . SER A 1 110 ? 8.641 27.922 16.688 1 78.69 110 SER A N 1
ATOM 861 C CA . SER A 1 110 ? 8.703 28.844 15.555 1 78.69 110 SER A CA 1
ATOM 862 C C . SER A 1 110 ? 9.836 29.844 15.711 1 78.69 110 SER A C 1
ATOM 864 O O . SER A 1 110 ? 10.57 30.109 14.758 1 78.69 110 SER A O 1
ATOM 866 N N . HIS A 1 111 ? 9.922 30.359 16.906 1 77.38 111 HIS A N 1
ATOM 867 C CA . HIS A 1 111 ? 10.984 31.312 17.188 1 77.38 111 HIS A CA 1
ATOM 868 C C . HIS A 1 111 ? 12.359 30.688 17.031 1 77.38 111 HIS A C 1
ATOM 870 O O . HIS A 1 111 ? 13.273 31.297 16.469 1 77.38 111 HIS A O 1
ATOM 876 N N . GLN A 1 112 ? 12.477 29.5 17.469 1 75.31 112 GLN A N 1
ATOM 877 C CA . GLN A 1 112 ? 13.75 28.797 17.391 1 75.31 112 GLN A CA 1
ATOM 878 C C . GLN A 1 112 ? 14.148 28.531 15.945 1 75.31 112 GLN A C 1
ATOM 880 O O . GLN A 1 112 ? 15.32 28.672 15.578 1 75.31 112 GLN A O 1
ATOM 885 N N . VAL A 1 113 ? 13.25 28.156 15.219 1 79.44 113 VAL A N 1
ATOM 886 C CA . VAL A 1 113 ? 13.508 27.859 13.812 1 79.44 113 VAL A CA 1
ATOM 887 C C . VAL A 1 113 ? 13.938 29.125 13.078 1 79.44 113 VAL A C 1
ATOM 889 O O . VAL A 1 113 ? 14.914 29.109 12.328 1 79.44 113 VAL A O 1
ATOM 892 N N . ILE A 1 114 ? 13.25 30.188 13.297 1 86.06 114 ILE A N 1
ATOM 893 C CA . ILE A 1 114 ? 13.562 31.438 12.609 1 86.06 114 ILE A CA 1
ATOM 894 C C . ILE A 1 114 ? 14.898 31.984 13.102 1 86.06 114 ILE A C 1
ATOM 896 O O . ILE A 1 114 ? 15.656 32.562 12.328 1 86.06 114 ILE A O 1
ATOM 900 N N . LYS A 1 115 ? 15.094 31.797 14.398 1 82.75 115 LYS A N 1
ATOM 901 C CA . LYS A 1 115 ? 16.391 32.188 14.945 1 82.75 115 LYS A CA 1
ATOM 902 C C . LYS A 1 115 ? 17.531 31.438 14.273 1 82.75 115 LYS A C 1
ATOM 904 O O . LYS A 1 115 ? 18.562 32.031 13.961 1 82.75 115 LYS A O 1
ATOM 909 N N . ALA A 1 116 ? 17.328 30.203 14.125 1 77.19 116 ALA A N 1
ATOM 910 C CA . ALA A 1 116 ? 18.328 29.375 13.445 1 77.19 116 ALA A CA 1
ATOM 911 C C . ALA A 1 116 ? 18.531 29.828 12 1 77.19 116 ALA A C 1
ATOM 913 O O . ALA A 1 116 ? 19.656 29.875 11.508 1 77.19 116 ALA A O 1
ATOM 914 N N . LEU A 1 117 ? 17.516 30.141 11.344 1 83.38 117 LEU A N 1
ATOM 915 C CA . LEU A 1 117 ? 17.578 30.609 9.969 1 83.38 117 LEU A CA 1
ATOM 916 C C . LEU A 1 117 ? 18.281 31.969 9.898 1 83.38 117 LEU A C 1
ATOM 918 O O . LEU A 1 117 ? 19.031 32.219 8.953 1 83.38 117 LEU A O 1
ATOM 922 N N . ARG A 1 118 ? 17.969 32.781 10.906 1 86.38 118 ARG A N 1
ATOM 923 C CA . ARG A 1 118 ? 18.625 34.062 10.977 1 86.38 118 ARG A CA 1
ATOM 924 C C . ARG A 1 118 ? 20.125 33.938 11.141 1 86.38 118 ARG A C 1
ATOM 926 O O . ARG A 1 118 ? 20.906 34.719 10.57 1 86.38 118 ARG A O 1
ATOM 933 N N . GLN A 1 119 ? 20.469 33 11.891 1 80.31 119 GLN A N 1
ATOM 934 C CA . GLN A 1 119 ? 21.891 32.75 12.07 1 80.31 119 GLN A CA 1
ATOM 935 C C . GLN A 1 119 ? 22.562 32.406 10.742 1 80.31 119 GLN A C 1
ATOM 937 O O . GLN A 1 119 ? 23.719 32.812 10.516 1 80.31 119 GLN A O 1
ATOM 942 N N . LEU A 1 120 ? 21.953 31.75 9.891 1 78.56 120 LEU A N 1
ATOM 943 C CA . LEU A 1 120 ? 22.484 31.438 8.57 1 78.56 120 LEU A CA 1
ATOM 944 C C . LEU A 1 120 ? 22.703 32.719 7.746 1 78.56 120 LEU A C 1
ATOM 946 O O . LEU A 1 120 ? 23.641 32.781 6.953 1 78.56 120 LEU A O 1
ATOM 950 N N . THR A 1 121 ? 21.828 33.625 7.973 1 86.06 121 THR A N 1
ATOM 951 C CA . THR A 1 121 ? 21.953 34.906 7.242 1 86.06 121 THR A CA 1
ATOM 952 C C . THR A 1 121 ? 23.203 35.656 7.676 1 86.06 121 THR A C 1
ATOM 954 O O . THR A 1 121 ? 23.812 36.375 6.875 1 86.06 121 THR A O 1
ATOM 957 N N . TYR A 1 122 ? 23.516 35.531 8.875 1 83.25 122 TYR A N 1
ATOM 958 C CA . TYR A 1 122 ? 24.719 36.156 9.375 1 83.25 122 TYR A CA 1
ATOM 959 C C . TYR A 1 122 ? 25.969 35.531 8.758 1 83.25 122 TYR A C 1
ATOM 961 O O . TYR A 1 122 ? 27.016 36.188 8.648 1 83.25 122 TYR A O 1
ATOM 969 N N . GLU A 1 123 ? 25.781 34.375 8.328 1 76.69 123 GLU A N 1
ATOM 970 C CA . GLU A 1 123 ? 26.891 33.656 7.688 1 76.69 123 GLU A CA 1
ATOM 971 C C . GLU A 1 123 ? 26.938 33.938 6.191 1 76.69 123 GLU A C 1
ATOM 973 O O . GLU A 1 123 ? 27.75 33.375 5.469 1 76.69 123 GLU A O 1
ATOM 978 N N . GLY A 1 124 ? 26.094 34.75 5.766 1 78.44 124 GLY A N 1
ATOM 979 C CA . GLY A 1 124 ? 26.172 35.219 4.387 1 78.44 124 GLY A CA 1
ATOM 980 C C . GLY A 1 124 ? 25.109 34.625 3.494 1 78.44 124 GLY A C 1
ATOM 981 O O . GLY A 1 124 ? 25.156 34.781 2.273 1 78.44 124 GLY A O 1
ATOM 982 N N . LYS A 1 125 ? 24.234 33.969 4.109 1 81.62 125 LYS A N 1
ATOM 983 C CA . LYS A 1 125 ? 23.203 33.312 3.314 1 81.62 125 LYS A CA 1
ATOM 984 C C . LYS A 1 125 ? 21.938 34.188 3.25 1 81.62 125 LYS A C 1
ATOM 986 O O . LYS A 1 125 ? 21.734 35.062 4.094 1 81.62 125 LYS A O 1
ATOM 991 N N . THR A 1 126 ? 21.188 34 2.119 1 86.62 126 THR A N 1
ATOM 992 C CA . THR A 1 126 ? 19.891 34.656 1.984 1 86.62 126 THR A CA 1
ATOM 993 C C . THR A 1 126 ? 18.766 33.656 2.277 1 86.62 126 THR A C 1
ATOM 995 O O . THR A 1 126 ? 18.719 32.562 1.713 1 86.62 126 THR A O 1
ATOM 998 N N . VAL A 1 127 ? 17.969 34 3.168 1 88.69 127 VAL A N 1
ATOM 999 C CA . VAL A 1 127 ? 16.844 33.156 3.545 1 88.69 127 VAL A CA 1
ATOM 1000 C C . VAL A 1 127 ? 15.523 33.812 3.199 1 88.69 127 VAL A C 1
ATOM 1002 O O . VAL A 1 127 ? 15.289 34.969 3.586 1 88.69 127 VAL A O 1
ATOM 1005 N N . VAL A 1 128 ? 14.727 33.219 2.379 1 89.19 128 VAL A N 1
ATOM 1006 C CA . VAL A 1 128 ? 13.391 33.688 2.043 1 89.19 128 VAL A CA 1
ATOM 1007 C C . VAL A 1 128 ? 12.344 32.75 2.615 1 89.19 128 VAL A C 1
ATOM 1009 O O . VAL A 1 128 ? 12.367 31.547 2.334 1 89.19 128 VAL A O 1
ATOM 1012 N N . CYS A 1 129 ? 11.477 33.188 3.439 1 89.31 129 CYS A N 1
ATOM 1013 C CA . CYS A 1 129 ? 10.461 32.375 4.07 1 89.31 129 CYS A CA 1
ATOM 1014 C C . CYS A 1 129 ? 9.062 32.906 3.801 1 89.31 129 CYS A C 1
ATOM 1016 O O . CYS A 1 129 ? 8.875 34.125 3.684 1 89.31 129 CYS A O 1
ATOM 1018 N N . THR A 1 130 ? 8.164 32.062 3.562 1 86.56 130 THR A N 1
ATOM 1019 C CA . THR A 1 130 ? 6.754 32.438 3.531 1 86.56 130 THR A CA 1
ATOM 1020 C C . THR A 1 130 ? 6.074 32.125 4.855 1 86.56 130 THR A C 1
ATOM 1022 O O . THR A 1 130 ? 6.215 31 5.363 1 86.56 130 THR A O 1
ATOM 1025 N N . ILE A 1 131 ? 5.52 33.031 5.523 1 83.31 131 ILE A N 1
ATOM 1026 C CA . ILE A 1 131 ? 4.84 32.812 6.793 1 83.31 131 ILE A CA 1
ATOM 1027 C C . ILE A 1 131 ? 3.424 33.406 6.723 1 83.31 131 ILE A C 1
ATOM 1029 O O . ILE A 1 131 ? 3.229 34.531 6.312 1 83.31 131 ILE A O 1
ATOM 1033 N N . HIS A 1 132 ? 2.48 32.656 7.078 1 74.38 132 HIS A N 1
ATOM 1034 C CA . HIS A 1 132 ? 1.094 33.094 7.016 1 74.38 132 HIS A CA 1
ATOM 1035 C C . HIS A 1 132 ? 0.736 33.969 8.227 1 74.38 132 HIS A C 1
ATOM 1037 O O . HIS A 1 132 ? 0.06 35 8.086 1 74.38 132 HIS A O 1
ATOM 1043 N N . GLN A 1 133 ? 1.138 33.5 9.422 1 74.31 133 GLN A N 1
ATOM 1044 C CA . GLN A 1 133 ? 0.833 34.219 10.656 1 74.31 133 GLN A CA 1
ATOM 1045 C C . GLN A 1 133 ? 2.074 34.344 11.531 1 74.31 133 GLN A C 1
ATOM 1047 O O . GLN A 1 133 ? 2.223 33.625 12.523 1 74.31 133 GLN A O 1
ATOM 1052 N N . PRO A 1 134 ? 2.783 35.406 11.258 1 75.81 134 PRO A N 1
ATOM 1053 C CA . PRO A 1 134 ? 4.004 35.531 12.055 1 75.81 134 PRO A CA 1
ATOM 1054 C C . PRO A 1 134 ? 3.746 36.156 13.43 1 75.81 134 PRO A C 1
ATOM 1056 O O . PRO A 1 134 ? 2.887 37.031 13.562 1 75.81 134 PRO A O 1
ATOM 1059 N N . SER A 1 135 ? 4.41 35.656 14.391 1 77.25 135 SER A N 1
ATOM 1060 C CA . SER A 1 135 ? 4.41 36.312 15.688 1 77.25 135 SER A CA 1
ATOM 1061 C C . SER A 1 135 ? 5.242 37.594 15.664 1 77.25 135 SER A C 1
ATOM 1063 O O . SER A 1 135 ? 5.992 37.844 14.711 1 77.25 135 SER A O 1
ATOM 1065 N N . THR A 1 136 ? 5.059 38.438 16.609 1 77.69 136 THR A N 1
ATOM 1066 C CA . THR A 1 136 ? 5.801 39.688 16.719 1 77.69 136 THR A CA 1
ATOM 1067 C C . THR A 1 136 ? 7.305 39.406 16.766 1 77.69 136 THR A C 1
ATOM 1069 O O . THR A 1 136 ? 8.094 40.125 16.156 1 77.69 136 THR A O 1
ATOM 1072 N N . SER A 1 137 ? 7.598 38.375 17.484 1 77.44 137 SER A N 1
ATOM 1073 C CA . SER A 1 137 ? 9.016 38.031 17.625 1 77.44 137 SER A CA 1
ATOM 1074 C C . SER A 1 137 ? 9.617 37.594 16.297 1 77.44 137 SER A C 1
ATOM 1076 O O . SER A 1 137 ? 10.75 37.938 15.977 1 77.44 137 SER A O 1
ATOM 1078 N N . VAL A 1 138 ? 8.914 36.906 15.547 1 83.56 138 VAL A N 1
ATOM 1079 C CA . VAL A 1 138 ? 9.359 36.438 14.242 1 83.56 138 VAL A CA 1
ATOM 1080 C C . VAL A 1 138 ? 9.453 37.594 13.266 1 83.56 138 VAL A C 1
ATOM 1082 O O . VAL A 1 138 ? 10.398 37.688 12.492 1 83.56 138 VAL A O 1
ATOM 1085 N N . TYR A 1 139 ? 8.5 38.438 13.391 1 85.38 139 TYR A N 1
ATOM 1086 C CA . TYR A 1 139 ? 8.461 39.625 12.547 1 85.38 139 TYR A CA 1
ATOM 1087 C C . TYR A 1 139 ? 9.672 40.5 12.789 1 85.38 139 TYR A C 1
ATOM 1089 O O . TYR A 1 139 ? 10.266 41.031 11.844 1 85.38 139 TYR A O 1
ATOM 1097 N N . GLN A 1 140 ? 10.055 40.625 13.984 1 84.38 140 GLN A N 1
ATOM 1098 C CA . GLN A 1 140 ? 11.156 41.531 14.359 1 84.38 140 GLN A CA 1
ATOM 1099 C C . GLN A 1 140 ? 12.492 41 13.844 1 84.38 140 GLN A C 1
ATOM 1101 O O . GLN A 1 140 ? 13.445 41.75 13.68 1 84.38 140 GLN A O 1
ATOM 1106 N N . MET A 1 141 ? 12.5 39.781 13.523 1 87.62 141 MET A N 1
ATOM 1107 C CA . MET A 1 141 ? 13.742 39.188 13.047 1 87.62 141 MET A CA 1
ATOM 1108 C C . MET A 1 141 ? 13.898 39.344 11.539 1 87.62 141 MET A C 1
ATOM 1110 O O . MET A 1 141 ? 14.977 39.125 10.992 1 87.62 141 MET A O 1
ATOM 1114 N N . ALA A 1 142 ? 12.883 39.781 10.891 1 89.88 142 ALA A N 1
ATOM 1115 C CA . ALA A 1 142 ? 12.906 39.938 9.438 1 89.88 142 ALA A CA 1
ATOM 1116 C C . ALA A 1 142 ? 13.602 41.25 9.031 1 89.88 142 ALA A C 1
ATOM 1118 O O . ALA A 1 142 ? 13.398 42.281 9.664 1 89.88 142 ALA A O 1
ATOM 1119 N N . ASP A 1 143 ? 14.445 41.156 8.055 1 90.19 143 ASP A N 1
ATOM 1120 C CA . ASP A 1 143 ? 15.094 42.344 7.5 1 90.19 143 ASP A CA 1
ATOM 1121 C C . ASP A 1 143 ? 14.227 43 6.422 1 90.19 143 ASP A C 1
ATOM 1123 O O . ASP A 1 143 ? 14.055 44.219 6.395 1 90.19 143 ASP A O 1
ATOM 1127 N N . GLN A 1 144 ? 13.758 42.094 5.559 1 91.56 144 GLN A N 1
ATOM 1128 C CA . GLN A 1 144 ? 12.906 42.5 4.449 1 91.56 144 GLN A CA 1
ATOM 1129 C C . GLN A 1 144 ? 11.539 41.844 4.523 1 91.56 144 GLN A C 1
ATOM 1131 O O . GLN A 1 144 ? 11.422 40.719 5.039 1 91.56 144 GLN A O 1
ATOM 1136 N N . LEU A 1 145 ? 10.555 42.594 4.027 1 91.19 145 LEU A N 1
ATOM 1137 C CA . LEU A 1 145 ? 9.195 42.094 4.094 1 91.19 145 LEU A CA 1
ATOM 1138 C C . LEU A 1 145 ? 8.469 42.312 2.764 1 91.19 145 LEU A C 1
ATOM 1140 O O . LEU A 1 145 ? 8.594 43.375 2.145 1 91.19 145 LEU A O 1
ATOM 1144 N N . ILE A 1 146 ? 7.855 41.219 2.305 1 90.56 146 ILE A N 1
ATOM 1145 C CA . ILE A 1 146 ? 6.977 41.312 1.144 1 90.56 146 ILE A CA 1
ATOM 1146 C C . ILE A 1 146 ? 5.562 40.875 1.539 1 90.56 146 ILE A C 1
ATOM 1148 O O . ILE A 1 146 ? 5.355 39.812 2.084 1 90.56 146 ILE A O 1
ATOM 1152 N N . LEU A 1 147 ? 4.684 41.75 1.342 1 89 147 LEU A N 1
ATOM 1153 C CA . LEU A 1 147 ? 3.279 41.469 1.619 1 89 147 LEU A CA 1
ATOM 1154 C C . LEU A 1 147 ? 2.494 41.281 0.323 1 89 147 LEU A C 1
ATOM 1156 O O . LEU A 1 147 ? 2.543 42.156 -0.557 1 89 147 LEU A O 1
ATOM 1160 N N . LEU A 1 148 ? 1.892 40.156 0.225 1 85.19 148 LEU A N 1
ATOM 1161 C CA . LEU A 1 148 ? 1.103 39.844 -0.962 1 85.19 148 LEU A CA 1
ATOM 1162 C C . LEU A 1 148 ? -0.387 39.812 -0.638 1 85.19 148 LEU A C 1
ATOM 1164 O O . LEU A 1 148 ? -0.794 39.344 0.424 1 85.19 148 LEU A O 1
ATOM 1168 N N . SER A 1 149 ? -1.152 40.469 -1.436 1 82.81 149 SER A N 1
ATOM 1169 C CA . SER A 1 149 ? -2.605 40.469 -1.307 1 82.81 149 SER A CA 1
ATOM 1170 C C . SER A 1 149 ? -3.281 40.281 -2.664 1 82.81 149 SER A C 1
ATOM 1172 O O . SER A 1 149 ? -3.002 41.031 -3.598 1 82.81 149 SER A O 1
ATOM 1174 N N . GLN A 1 150 ? -4.113 39.312 -2.795 1 76.38 150 GLN A N 1
ATOM 1175 C CA . GLN A 1 150 ? -4.871 39.031 -4.012 1 76.38 150 GLN A CA 1
ATOM 1176 C C . GLN A 1 150 ? -3.951 38.969 -5.227 1 76.38 150 GLN A C 1
ATOM 1178 O O . GLN A 1 150 ? -4.234 39.562 -6.266 1 76.38 150 GLN A O 1
ATOM 1183 N N . GLY A 1 151 ? -2.832 38.438 -5.043 1 78.12 151 GLY A N 1
ATOM 1184 C CA . GLY A 1 151 ? -1.905 38.25 -6.145 1 78.12 151 GLY A CA 1
ATOM 1185 C C . GLY A 1 151 ? -1.03 39.438 -6.414 1 78.12 151 GLY A C 1
ATOM 1186 O O . GLY A 1 151 ? -0.17 39.406 -7.297 1 78.12 151 GLY A O 1
ATOM 1187 N N . HIS A 1 152 ? -1.289 40.531 -5.648 1 79.38 152 HIS A N 1
ATOM 1188 C CA . HIS A 1 152 ? -0.508 41.75 -5.852 1 79.38 152 HIS A CA 1
ATOM 1189 C C . HIS A 1 152 ? 0.423 42 -4.672 1 79.38 152 HIS A C 1
ATOM 1191 O O . HIS A 1 152 ? 0.143 41.594 -3.549 1 79.38 152 HIS A O 1
ATOM 1197 N N . ILE A 1 153 ? 1.487 42.688 -4.98 1 87.5 153 ILE A N 1
ATOM 1198 C CA . ILE A 1 153 ? 2.422 43.062 -3.93 1 87.5 153 ILE A CA 1
ATOM 1199 C C . ILE A 1 153 ? 1.921 44.344 -3.236 1 87.5 153 ILE A C 1
ATOM 1201 O O . ILE A 1 153 ? 1.898 45.406 -3.836 1 87.5 153 ILE A O 1
ATOM 1205 N N . ALA A 1 154 ? 1.562 44.25 -2.1 1 86.44 154 ALA A N 1
ATOM 1206 C CA . ALA A 1 154 ? 1.069 45.375 -1.319 1 86.44 154 ALA A CA 1
ATOM 1207 C C . ALA A 1 154 ? 2.225 46.188 -0.746 1 86.44 154 ALA A C 1
ATOM 1209 O O . ALA A 1 154 ? 2.102 47.406 -0.551 1 86.44 154 ALA A O 1
ATOM 1210 N N . TYR A 1 155 ? 3.227 45.469 -0.36 1 89.44 155 TYR A N 1
ATOM 1211 C CA . TYR A 1 155 ? 4.406 46.094 0.212 1 89.44 155 TYR A CA 1
ATOM 1212 C C . TYR A 1 155 ? 5.656 45.281 -0.039 1 89.44 155 TYR A C 1
ATOM 1214 O O . TYR A 1 155 ? 5.609 44.031 0.01 1 89.44 155 TYR A O 1
ATOM 1222 N N . ALA A 1 156 ? 6.695 45.844 -0.417 1 89.69 156 ALA A N 1
ATOM 1223 C CA . ALA A 1 156 ? 8.008 45.219 -0.544 1 89.69 156 ALA A CA 1
ATOM 1224 C C . ALA A 1 156 ? 9.109 46.188 -0.069 1 89.69 156 ALA A C 1
ATOM 1226 O O . ALA A 1 156 ? 9.344 47.219 -0.676 1 89.69 156 ALA A O 1
ATOM 1227 N N . GLY A 1 157 ? 9.742 45.938 1.023 1 87.06 157 GLY A N 1
ATOM 1228 C CA . GLY A 1 157 ? 10.773 46.812 1.571 1 87.06 157 GLY A CA 1
ATOM 1229 C C . GLY A 1 157 ? 11.25 46.406 2.947 1 87.06 157 GLY A C 1
ATOM 1230 O O . GLY A 1 157 ? 11.023 45.25 3.357 1 87.06 157 GLY A O 1
ATOM 1231 N N . PRO A 1 158 ? 11.945 47.281 3.598 1 89.88 158 PRO A N 1
ATOM 1232 C CA . PRO A 1 158 ? 12.43 46.938 4.945 1 89.88 158 PRO A CA 1
ATOM 1233 C C . PRO A 1 158 ? 11.289 46.75 5.945 1 89.88 158 PRO A C 1
ATOM 1235 O O . PRO A 1 158 ? 10.312 47.5 5.934 1 89.88 158 PRO A O 1
ATOM 1238 N N . ALA A 1 159 ? 11.414 45.719 6.801 1 90 159 ALA A N 1
ATOM 1239 C CA . ALA A 1 159 ? 10.383 45.375 7.77 1 90 159 ALA A CA 1
ATOM 1240 C C . ALA A 1 159 ? 10.117 46.5 8.734 1 90 159 ALA A C 1
ATOM 1242 O O . ALA A 1 159 ? 8.977 46.719 9.156 1 90 159 ALA A O 1
ATOM 1243 N N . LYS A 1 160 ? 11.055 47.281 9 1 84.94 160 LYS A N 1
ATOM 1244 C CA . LYS A 1 160 ? 10.953 48.344 10.008 1 84.94 160 LYS A CA 1
ATOM 1245 C C . LYS A 1 160 ? 10.148 49.5 9.477 1 84.94 160 LYS A C 1
ATOM 1247 O O . LYS A 1 160 ? 9.633 50.312 10.258 1 84.94 160 LYS A O 1
ATOM 1252 N N . GLN A 1 161 ? 9.977 49.594 8.148 1 86.25 161 GLN A N 1
ATOM 1253 C CA . GLN A 1 161 ? 9.328 50.75 7.555 1 86.25 161 GLN A CA 1
ATOM 1254 C C . GLN A 1 161 ? 7.871 50.469 7.211 1 86.25 161 GLN A C 1
ATOM 1256 O O . GLN A 1 161 ? 7.156 51.344 6.723 1 86.25 161 GLN A O 1
ATOM 1261 N N . VAL A 1 162 ? 7.469 49.312 7.531 1 87.56 162 VAL A N 1
ATOM 1262 C CA . VAL A 1 162 ? 6.137 48.906 7.105 1 87.56 162 VAL A CA 1
ATOM 1263 C C . VAL A 1 162 ? 5.078 49.688 7.875 1 87.56 162 VAL A C 1
ATOM 1265 O O . VAL A 1 162 ? 4.035 50.062 7.32 1 87.56 162 VAL A O 1
ATOM 1268 N N . ASP A 1 163 ? 5.34 49.938 9.102 1 86.44 163 ASP A N 1
ATOM 1269 C CA . ASP A 1 163 ? 4.398 50.688 9.922 1 86.44 163 ASP A CA 1
ATOM 1270 C C . ASP A 1 163 ? 4.156 52.094 9.352 1 86.44 163 ASP A C 1
ATOM 1272 O O . ASP A 1 163 ? 3.014 52.562 9.289 1 86.44 163 ASP A O 1
ATOM 1276 N N . ALA A 1 164 ? 5.23 52.719 8.953 1 86.12 164 ALA A N 1
ATOM 1277 C CA . ALA A 1 164 ? 5.137 54.062 8.367 1 86.12 164 ALA A CA 1
ATOM 1278 C C . ALA A 1 164 ? 4.383 54.031 7.043 1 86.12 164 ALA A C 1
ATOM 1280 O O . ALA A 1 164 ? 3.629 54.938 6.727 1 86.12 164 ALA A O 1
ATOM 1281 N N . PHE A 1 165 ? 4.605 53.031 6.336 1 89.19 165 PHE A N 1
ATOM 1282 C CA . PHE A 1 165 ? 3.955 52.875 5.039 1 89.19 165 PHE A CA 1
ATOM 1283 C C . PHE A 1 165 ? 2.447 52.75 5.207 1 89.19 165 PHE A C 1
ATOM 1285 O O . PHE A 1 165 ? 1.682 53.406 4.5 1 89.19 165 PHE A O 1
ATOM 1292 N N . PHE A 1 166 ? 2.008 51.938 6.09 1 88.88 166 PHE A N 1
ATOM 1293 C CA . PHE A 1 166 ? 0.577 51.75 6.293 1 88.88 166 PHE A CA 1
ATOM 1294 C C . PHE A 1 166 ? -0.062 53 6.895 1 88.88 166 PHE A C 1
ATOM 1296 O O . PHE A 1 166 ? -1.243 53.25 6.668 1 88.88 166 PHE A O 1
ATOM 1303 N N . GLY A 1 167 ? 0.708 53.656 7.691 1 84.94 167 GLY A N 1
ATOM 1304 C CA . GLY A 1 167 ? 0.241 54.969 8.148 1 84.94 167 GLY A CA 1
ATOM 1305 C C . GLY A 1 167 ? -0.032 55.938 7.012 1 84.94 167 GLY A C 1
ATOM 1306 O O . GLY A 1 167 ? -1.035 56.656 7.027 1 84.94 167 GLY A O 1
ATOM 1307 N N . ARG A 1 168 ? 0.839 55.875 6.078 1 83.94 168 ARG A N 1
ATOM 1308 C CA . ARG A 1 168 ? 0.707 56.719 4.902 1 83.94 168 ARG A CA 1
ATOM 1309 C C . ARG A 1 168 ? -0.51 56.312 4.074 1 83.94 168 ARG A C 1
ATOM 1311 O O . ARG A 1 168 ? -1.143 57.188 3.445 1 83.94 168 ARG A O 1
ATOM 1318 N N . CYS A 1 169 ? -0.831 55.156 4.066 1 88.25 169 CYS A N 1
ATOM 1319 C CA . CYS A 1 169 ? -1.965 54.625 3.309 1 88.25 169 CYS A CA 1
ATOM 1320 C C . CYS A 1 169 ? -3.279 54.938 4.02 1 88.25 169 CYS A C 1
ATOM 1322 O O . CYS A 1 169 ? -4.355 54.75 3.447 1 88.25 169 CYS A O 1
ATOM 1324 N N . GLY A 1 170 ? -3.232 55.344 5.297 1 84.12 170 GLY A N 1
ATOM 1325 C CA . GLY A 1 170 ? -4.434 55.688 6.047 1 84.12 170 GLY A CA 1
ATOM 1326 C C . GLY A 1 170 ? -4.836 54.625 7.035 1 84.12 170 GLY A C 1
ATOM 1327 O O . GLY A 1 170 ? -5.945 54.625 7.566 1 84.12 170 GLY A O 1
ATOM 1328 N N . TYR A 1 171 ? -3.926 53.656 7.129 1 86.5 171 TYR A N 1
ATOM 1329 C CA . TYR A 1 171 ? -4.234 52.562 8.047 1 86.5 171 TYR A CA 1
ATOM 1330 C C . TYR A 1 171 ? -3.164 52.438 9.125 1 86.5 171 TYR A C 1
ATOM 1332 O O . TYR A 1 171 ? -2.451 51.438 9.18 1 86.5 171 TYR A O 1
ATOM 1340 N N . PRO A 1 172 ? -3.137 53.312 10.023 1 84.38 172 PRO A N 1
ATOM 1341 C CA . PRO A 1 172 ? -2.119 53.25 11.078 1 84.38 172 PRO A CA 1
ATOM 1342 C C . PRO A 1 172 ? -2.375 52.125 12.07 1 84.38 172 PRO A C 1
ATOM 1344 O O . PRO A 1 172 ? -3.514 51.656 12.219 1 84.38 172 PRO A O 1
ATOM 1347 N N . ILE A 1 173 ? -1.417 51.594 12.719 1 81.56 173 ILE A N 1
ATOM 1348 C CA . ILE A 1 173 ? -1.502 50.5 13.672 1 81.56 173 ILE A CA 1
ATOM 1349 C C . ILE A 1 173 ? -2.221 50.938 14.938 1 81.56 173 ILE A C 1
ATOM 1351 O O . ILE A 1 173 ? -1.822 51.938 15.555 1 81.56 173 ILE A O 1
ATOM 1355 N N . PRO A 1 174 ? -3.307 50.281 15.18 1 76.81 174 PRO A N 1
ATOM 1356 C CA . PRO A 1 174 ? -3.998 50.625 16.422 1 76.81 174 PRO A CA 1
ATOM 1357 C C . PRO A 1 174 ? -3.186 50.281 17.672 1 76.81 174 PRO A C 1
ATOM 1359 O O . PRO A 1 174 ? -2.25 49.469 17.594 1 76.81 174 PRO A O 1
ATOM 1362 N N . LYS A 1 175 ? -3.588 50.781 18.781 1 69.56 175 LYS A N 1
ATOM 1363 C CA . LYS A 1 175 ? -2.939 50.5 20.062 1 69.56 175 LYS A CA 1
ATOM 1364 C C . LYS A 1 175 ? -3.199 49.062 20.516 1 69.56 175 LYS A C 1
ATOM 1366 O O . LYS A 1 175 ? -4.297 48.562 20.312 1 69.56 175 LYS A O 1
ATOM 1371 N N . PHE A 1 176 ? -2.182 48.25 20.953 1 66.31 176 PHE A N 1
ATOM 1372 C CA . PHE A 1 176 ? -2.258 46.938 21.562 1 66.31 176 PHE A CA 1
ATOM 1373 C C . PHE A 1 176 ? -2.393 45.844 20.484 1 66.31 176 PHE A C 1
ATOM 1375 O O . PHE A 1 176 ? -2.861 44.75 20.766 1 66.31 176 PHE A O 1
ATOM 1382 N N . VAL A 1 177 ? -2.307 46.312 19.234 1 73.81 177 VAL A N 1
ATOM 1383 C CA . VAL A 1 177 ? -2.271 45.344 18.156 1 73.81 177 VAL A CA 1
ATOM 1384 C C . VAL A 1 177 ? -0.848 45.219 17.625 1 73.81 177 VAL A C 1
ATOM 1386 O O . VAL A 1 177 ? -0.132 46.219 17.5 1 73.81 177 VAL A O 1
ATOM 1389 N N . SER A 1 178 ? -0.521 44.031 17.391 1 77.62 178 SER A N 1
ATOM 1390 C CA . SER A 1 178 ? 0.821 43.844 16.859 1 77.62 178 SER A CA 1
ATOM 1391 C C . SER A 1 178 ? 0.896 44.219 15.391 1 77.62 178 SER A C 1
ATOM 1393 O O . SER A 1 178 ? -0.12 44.219 14.688 1 77.62 178 SER A O 1
ATOM 1395 N N . SER A 1 179 ? 2.051 44.594 14.945 1 80.56 179 SER A N 1
ATOM 1396 C CA . SER A 1 179 ? 2.27 45.031 13.57 1 80.56 179 SER A CA 1
ATOM 1397 C C . SER A 1 179 ? 1.862 43.906 12.586 1 80.56 179 SER A C 1
ATOM 1399 O O . SER A 1 179 ? 1.095 44.156 11.656 1 80.56 179 SER A O 1
ATOM 1401 N N . PRO A 1 180 ? 2.289 42.688 12.852 1 81.81 180 PRO A N 1
ATOM 1402 C CA . PRO A 1 180 ? 1.933 41.656 11.891 1 81.81 180 PRO A CA 1
ATOM 1403 C C . PRO A 1 180 ? 0.429 41.375 11.828 1 81.81 180 PRO A C 1
ATOM 1405 O O . PRO A 1 180 ? -0.121 41.156 10.75 1 81.81 180 PRO A O 1
ATOM 1408 N N . ASP A 1 181 ? -0.165 41.438 12.875 1 77.94 181 ASP A N 1
ATOM 1409 C CA . ASP A 1 181 ? -1.609 41.219 12.906 1 77.94 181 ASP A CA 1
ATOM 1410 C C . ASP A 1 181 ? -2.338 42.312 12.125 1 77.94 181 ASP A C 1
ATOM 1412 O O . ASP A 1 181 ? -3.34 42.062 11.461 1 77.94 181 ASP A O 1
ATOM 1416 N N . HIS A 1 182 ? -1.878 43.469 12.359 1 80.62 182 HIS A N 1
ATOM 1417 C CA . HIS A 1 182 ? -2.518 44.625 11.727 1 80.62 182 HIS A CA 1
ATOM 1418 C C . HIS A 1 182 ? -2.424 44.531 10.203 1 80.62 182 HIS A C 1
ATOM 1420 O O . HIS A 1 182 ? -3.43 44.688 9.508 1 80.62 182 HIS A O 1
ATOM 1426 N N . PHE A 1 183 ? -1.244 44.312 9.719 1 82.31 183 PHE A N 1
ATOM 1427 C CA . PHE A 1 183 ? -1.109 44.344 8.266 1 82.31 183 PHE A CA 1
ATOM 1428 C C . PHE A 1 183 ? -1.814 43.125 7.648 1 82.31 183 PHE A C 1
ATOM 1430 O O . PHE A 1 183 ? -2.371 43.219 6.551 1 82.31 183 PHE A O 1
ATOM 1437 N N . MET A 1 184 ? -1.809 42.031 8.367 1 80.75 184 MET A N 1
ATOM 1438 C CA . MET A 1 184 ? -2.51 40.875 7.848 1 80.75 184 MET A CA 1
ATOM 1439 C C . MET A 1 184 ? -4.012 41.125 7.766 1 80.75 184 MET A C 1
ATOM 1441 O O . MET A 1 184 ? -4.668 40.688 6.82 1 80.75 184 MET A O 1
ATOM 1445 N N . ARG A 1 185 ? -4.453 41.719 8.734 1 75.94 185 ARG A N 1
ATOM 1446 C CA . ARG A 1 185 ? -5.875 42.062 8.758 1 75.94 185 ARG A CA 1
ATOM 1447 C C . ARG A 1 185 ? -6.23 43 7.621 1 75.94 185 ARG A C 1
ATOM 1449 O O . ARG A 1 185 ? -7.277 42.844 6.984 1 75.94 185 ARG A O 1
ATOM 1456 N N . VAL A 1 186 ? -5.379 43.969 7.453 1 78.38 186 VAL A N 1
ATOM 1457 C CA . VAL A 1 186 ? -5.637 45 6.461 1 78.38 186 VAL A CA 1
ATOM 1458 C C . VAL A 1 186 ? -5.578 44.406 5.055 1 78.38 186 VAL A C 1
ATOM 1460 O O . VAL A 1 186 ? -6.383 44.75 4.191 1 78.38 186 VAL A O 1
ATOM 1463 N N . ILE A 1 187 ? -4.711 43.469 4.863 1 78.94 187 ILE A N 1
ATOM 1464 C CA . ILE A 1 187 ? -4.465 42.969 3.512 1 78.94 187 ILE A CA 1
ATOM 1465 C C . ILE A 1 187 ? -5.324 41.75 3.244 1 78.94 187 ILE A C 1
ATOM 1467 O O . ILE A 1 187 ? -5.617 41.406 2.09 1 78.94 187 ILE A O 1
ATOM 1471 N N . SER A 1 188 ? -5.605 40.875 4.203 1 71.56 188 SER A N 1
ATOM 1472 C CA . SER A 1 188 ? -6.234 39.594 3.947 1 71.56 188 SER A CA 1
ATOM 1473 C C . SER A 1 188 ? -7.695 39.594 4.383 1 71.56 188 SER A C 1
ATOM 1475 O O . SER A 1 188 ? -8.508 38.844 3.848 1 71.56 188 SER A O 1
ATOM 1477 N N . HIS A 1 189 ? -8.031 40.25 5.52 1 63.5 189 HIS A N 1
ATOM 1478 C CA . HIS A 1 189 ? -9.336 40.062 6.156 1 63.5 189 HIS A CA 1
ATOM 1479 C C . HIS A 1 189 ? -10.391 40.969 5.508 1 63.5 189 HIS A C 1
ATOM 1481 O O . HIS A 1 189 ? -10.188 42.156 5.379 1 63.5 189 HIS A O 1
ATOM 1487 N N . LYS A 1 190 ? -11.32 40.156 4.66 1 57.22 190 LYS A N 1
ATOM 1488 C CA . LYS A 1 190 ? -12.547 40.844 4.281 1 57.22 190 LYS A CA 1
ATOM 1489 C C . LYS A 1 190 ? -13.43 41.094 5.5 1 57.22 190 LYS A C 1
ATOM 1491 O O . LYS A 1 190 ? -14.086 40.188 5.996 1 57.22 190 LYS A O 1
ATOM 1496 N N . SER A 1 191 ? -12.906 41.781 6.406 1 51.59 191 SER A N 1
ATOM 1497 C CA . SER A 1 191 ? -13.812 41.938 7.543 1 51.59 191 SER A CA 1
ATOM 1498 C C . SER A 1 191 ? -15.258 42.094 7.086 1 51.59 191 SER A C 1
ATOM 1500 O O . SER A 1 191 ? -15.648 41.562 6.059 1 51.59 191 SER A O 1
ATOM 1502 N N . PHE A 1 192 ? -16.031 43.281 7.559 1 50.94 192 PHE A N 1
ATOM 1503 C CA . PHE A 1 192 ? -17.422 43.656 7.352 1 50.94 192 PHE A CA 1
ATOM 1504 C C . PHE A 1 192 ? -17.594 44.406 6.039 1 50.94 192 PHE A C 1
ATOM 1506 O O . PHE A 1 192 ? -18.688 44.875 5.727 1 50.94 192 PHE A O 1
ATOM 1513 N N . GLU A 1 193 ? -16.547 44.375 5.32 1 59.56 193 GLU A N 1
ATOM 1514 C CA . GLU A 1 193 ? -16.656 45.25 4.152 1 59.56 193 GLU A CA 1
ATOM 1515 C C . GLU A 1 193 ? -17.062 44.469 2.91 1 59.56 193 GLU A C 1
ATOM 1517 O O . GLU A 1 193 ? -16.938 43.219 2.887 1 59.56 193 GLU A O 1
ATOM 1522 N N . SER A 1 194 ? -17.859 45.062 2.09 1 64 194 SER A N 1
ATOM 1523 C CA . SER A 1 194 ? -18.234 44.5 0.792 1 64 194 SER A CA 1
ATOM 1524 C C . SER A 1 194 ? -17 44.125 -0.022 1 64 194 SER A C 1
ATOM 1526 O O . SER A 1 194 ? -15.898 44.625 0.244 1 64 194 SER A O 1
ATOM 1528 N N . GLU A 1 195 ? -17.016 43.125 -0.787 1 73.62 195 GLU A N 1
ATOM 1529 C CA . GLU A 1 195 ? -15.945 42.688 -1.671 1 73.62 195 GLU A CA 1
ATOM 1530 C C . GLU A 1 195 ? -15.344 43.844 -2.436 1 73.62 195 GLU A C 1
ATOM 1532 O O . GLU A 1 195 ? -14.133 43.906 -2.652 1 73.62 195 GLU A O 1
ATOM 1537 N N . GLU A 1 196 ? -16.266 44.781 -2.789 1 76.06 196 GLU A N 1
ATOM 1538 C CA . GLU A 1 196 ? -15.805 45.938 -3.557 1 76.06 196 GLU A CA 1
ATOM 1539 C C . GLU A 1 196 ? -14.938 46.875 -2.705 1 76.06 196 GLU A C 1
ATOM 1541 O O . GLU A 1 196 ? -13.93 47.375 -3.18 1 76.06 196 GLU A O 1
ATOM 1546 N N . GLU A 1 197 ? -15.344 47.031 -1.486 1 77.19 197 GLU A N 1
ATOM 1547 C CA . GLU A 1 197 ? -14.578 47.875 -0.586 1 77.19 197 GLU A CA 1
ATOM 1548 C C . GLU A 1 197 ? -13.211 47.281 -0.28 1 77.19 197 GLU A C 1
ATOM 1550 O O . GLU A 1 197 ? -12.219 48 -0.187 1 77.19 197 GLU A O 1
ATOM 1555 N N . TYR A 1 198 ? -13.258 46.062 -0.172 1 79.75 198 TYR A N 1
ATOM 1556 C CA . TYR A 1 198 ? -12.016 45.344 0.068 1 79.75 198 TYR A CA 1
ATOM 1557 C C . TYR A 1 198 ? -11.07 45.5 -1.119 1 79.75 198 TYR A C 1
ATOM 1559 O O . TYR A 1 198 ? -9.883 45.781 -0.945 1 79.75 198 TYR A O 1
ATOM 1567 N N . ASN A 1 199 ? -11.594 45.344 -2.279 1 81.88 199 ASN A N 1
ATOM 1568 C CA . ASN A 1 199 ? -10.773 45.438 -3.48 1 81.88 199 ASN A CA 1
ATOM 1569 C C . ASN A 1 199 ? -10.203 46.875 -3.639 1 81.88 199 ASN A C 1
ATOM 1571 O O . ASN A 1 199 ? -9.055 47.031 -4.055 1 81.88 199 ASN A O 1
ATOM 1575 N N . ASN A 1 200 ? -11.008 47.812 -3.314 1 81.88 200 ASN A N 1
ATOM 1576 C CA . ASN A 1 200 ? -10.562 49.188 -3.416 1 81.88 200 ASN A CA 1
ATOM 1577 C C . ASN A 1 200 ? -9.445 49.5 -2.426 1 81.88 200 ASN A C 1
ATOM 1579 O O . ASN A 1 200 ? -8.531 50.281 -2.734 1 81.88 200 ASN A O 1
ATOM 1583 N N . ARG A 1 201 ? -9.547 48.938 -1.246 1 84.69 201 ARG A N 1
ATOM 1584 C CA . ARG A 1 201 ? -8.508 49.125 -0.234 1 84.69 201 ARG A CA 1
ATOM 1585 C C . ARG A 1 201 ? -7.176 48.531 -0.716 1 84.69 201 ARG A C 1
ATOM 1587 O O . ARG A 1 201 ? -6.133 49.188 -0.583 1 84.69 201 ARG A O 1
ATOM 1594 N N . ILE A 1 202 ? -7.223 47.438 -1.334 1 86.38 202 ILE A N 1
ATOM 1595 C CA . ILE A 1 202 ? -6.012 46.781 -1.787 1 86.38 202 ILE A CA 1
ATOM 1596 C C . ILE A 1 202 ? -5.391 47.562 -2.945 1 86.38 202 ILE A C 1
ATOM 1598 O O . ILE A 1 202 ? -4.168 47.719 -3.014 1 86.38 202 ILE A O 1
ATOM 1602 N N . VAL A 1 203 ? -6.262 48.031 -3.836 1 84.06 203 VAL A N 1
ATOM 1603 C CA . VAL A 1 203 ? -5.773 48.812 -4.973 1 84.06 203 VAL A CA 1
ATOM 1604 C C . VAL A 1 203 ? -5.102 50.094 -4.477 1 84.06 203 VAL A C 1
ATOM 1606 O O . VAL A 1 203 ? -4.078 50.5 -5.016 1 84.06 203 VAL A O 1
ATOM 1609 N N . LYS A 1 204 ? -5.652 50.656 -3.479 1 85.88 204 LYS A N 1
ATOM 1610 C CA . LYS A 1 204 ? -5.082 51.875 -2.9 1 85.88 204 LYS A CA 1
ATOM 1611 C C . LYS A 1 204 ? -3.699 51.625 -2.318 1 85.88 204 LYS A C 1
ATOM 1613 O O . LYS A 1 204 ? -2.773 52.406 -2.516 1 85.88 204 LYS A O 1
ATOM 1618 N N . ILE A 1 205 ? -3.594 50.562 -1.665 1 88.12 205 ILE A N 1
ATOM 1619 C CA . ILE A 1 205 ? -2.336 50.188 -1.015 1 88.12 205 ILE A CA 1
ATOM 1620 C C . ILE A 1 205 ? -1.281 49.875 -2.07 1 88.12 205 ILE A C 1
ATOM 1622 O O . ILE A 1 205 ? -0.128 50.312 -1.951 1 88.12 205 ILE A O 1
ATOM 1626 N N . VAL A 1 206 ? -1.665 49.156 -3.074 1 87.81 206 VAL A N 1
ATOM 1627 C CA . VAL A 1 206 ? -0.75 48.781 -4.141 1 87.81 206 VAL A CA 1
ATOM 1628 C C . VAL A 1 206 ? -0.265 50 -4.891 1 87.81 206 VAL A C 1
ATOM 1630 O O . VAL A 1 206 ? 0.915 50.125 -5.23 1 87.81 206 VAL A O 1
ATOM 1633 N N . ASN A 1 207 ? -1.195 50.906 -5.148 1 85.81 207 ASN A N 1
ATOM 1634 C CA . ASN A 1 207 ? -0.847 52.125 -5.84 1 85.81 207 ASN A CA 1
ATOM 1635 C C . ASN A 1 207 ? 0.102 53 -5.012 1 85.81 207 ASN A C 1
ATOM 1637 O O . ASN A 1 207 ? 1.003 53.625 -5.555 1 85.81 207 ASN A O 1
ATOM 1641 N N . GLU A 1 208 ? -0.138 53.062 -3.738 1 87.25 208 GLU A N 1
ATOM 1642 C CA . GLU A 1 208 ? 0.741 53.844 -2.852 1 87.25 208 GLU A CA 1
ATOM 1643 C C . GLU A 1 208 ? 2.148 53.25 -2.834 1 87.25 208 GLU A C 1
ATOM 1645 O O . GLU A 1 208 ? 3.133 53.969 -2.74 1 87.25 208 GLU A O 1
ATOM 1650 N N . HIS A 1 209 ? 2.223 52 -2.848 1 87.06 209 HIS A N 1
ATOM 1651 C CA . HIS A 1 209 ? 3.52 51.312 -2.883 1 87.06 209 HIS A CA 1
ATOM 1652 C C . HIS A 1 209 ? 4.262 51.625 -4.18 1 87.06 209 HIS A C 1
ATOM 1654 O O . HIS A 1 209 ? 5.477 51.844 -4.168 1 87.06 209 HIS A O 1
ATOM 1660 N N . GLU A 1 210 ? 3.555 51.594 -5.246 1 82.94 210 GLU A N 1
ATOM 1661 C CA . GLU A 1 210 ? 4.156 51.938 -6.535 1 82.94 210 GLU A CA 1
ATOM 1662 C C . GLU A 1 210 ? 4.668 53.375 -6.555 1 82.94 210 GLU A C 1
ATOM 1664 O O . GLU A 1 210 ? 5.723 53.656 -7.125 1 82.94 210 GLU A O 1
ATOM 1669 N N . THR A 1 211 ? 3.965 54.219 -5.988 1 81.75 211 THR A N 1
ATOM 1670 C CA . THR A 1 211 ? 4.355 55.625 -5.895 1 81.75 211 THR A CA 1
ATOM 1671 C C . THR A 1 211 ? 5.609 55.781 -5.039 1 81.75 211 THR A C 1
ATOM 1673 O O . THR A 1 211 ? 6.492 56.594 -5.359 1 81.75 211 THR A O 1
ATOM 1676 N N . MET A 1 212 ? 5.641 55.031 -3.963 1 79.88 212 MET A N 1
ATOM 1677 C CA . MET A 1 212 ? 6.797 55.031 -3.068 1 79.88 212 MET A CA 1
ATOM 1678 C C . MET A 1 212 ? 8.047 54.562 -3.787 1 79.88 212 MET A C 1
ATOM 1680 O O . MET A 1 212 ? 9.133 55.125 -3.588 1 79.88 212 MET A O 1
ATOM 1684 N N . LEU A 1 213 ? 7.902 53.5 -4.586 1 79 213 LEU A N 1
ATOM 1685 C CA . LEU A 1 213 ? 9.031 52.969 -5.328 1 79 213 LEU A CA 1
ATOM 1686 C C . LEU A 1 213 ? 9.531 53.969 -6.371 1 79 213 LEU A C 1
ATOM 1688 O O . LEU A 1 213 ? 10.742 54.062 -6.598 1 79 213 LEU A O 1
ATOM 1692 N N . LYS A 1 214 ? 8.68 54.625 -7.078 1 74.94 214 LYS A N 1
ATOM 1693 C CA . LYS A 1 214 ? 9.031 55.625 -8.078 1 74.94 214 LYS A CA 1
ATOM 1694 C C . LYS A 1 214 ? 9.75 56.812 -7.441 1 74.94 214 LYS A C 1
ATOM 1696 O O . LYS A 1 214 ? 10.68 57.375 -8.031 1 74.94 214 LYS A O 1
ATOM 1701 N N . GLU A 1 215 ? 9.289 57.188 -6.254 1 73.31 215 GLU A N 1
ATOM 1702 C CA . GLU A 1 215 ? 9.93 58.281 -5.539 1 73.31 215 GLU A CA 1
ATOM 1703 C C . GLU A 1 215 ? 11.352 57.906 -5.113 1 73.31 215 GLU A C 1
ATOM 1705 O O . GLU A 1 215 ? 12.234 58.75 -5.074 1 73.31 215 GLU A O 1
ATOM 1710 N N . LYS A 1 216 ? 11.625 56.656 -4.684 1 69.56 216 LYS A N 1
ATOM 1711 C CA . LYS A 1 216 ? 12.93 56.219 -4.223 1 69.56 216 LYS A CA 1
ATOM 1712 C C . LYS A 1 216 ? 13.852 55.875 -5.402 1 69.56 216 LYS A C 1
ATOM 1714 O O . LYS A 1 216 ? 15.07 56 -5.289 1 69.56 216 LYS A O 1
ATOM 1719 N N . SER A 1 217 ? 13.344 55.219 -6.426 1 60.03 217 SER A N 1
ATOM 1720 C CA . SER A 1 217 ? 14.156 54.875 -7.586 1 60.03 217 SER A CA 1
ATOM 1721 C C . SER A 1 217 ? 14.938 56.062 -8.102 1 60.03 217 SER A C 1
ATOM 1723 O O . SER A 1 217 ? 15.898 55.906 -8.859 1 60.03 217 SER A O 1
ATOM 1725 N N . GLY A 1 218 ? 14.562 57.438 -7.945 1 48.53 218 GLY A N 1
ATOM 1726 C CA . GLY A 1 218 ? 15.484 58.469 -8.414 1 48.53 218 GLY A CA 1
ATOM 1727 C C . GLY A 1 218 ? 16.875 58.344 -7.816 1 48.53 218 GLY A C 1
ATOM 1728 O O . GLY A 1 218 ? 17.844 58.906 -8.336 1 48.53 218 GLY A O 1
ATOM 1729 N N . HIS A 1 219 ? 17.031 58.219 -6.559 1 41.47 219 HIS A N 1
ATOM 1730 C CA . HIS A 1 219 ? 18.375 58.25 -6.008 1 41.47 219 HIS A CA 1
ATOM 1731 C C . HIS A 1 219 ? 19.109 56.938 -6.188 1 41.47 219 HIS A C 1
ATOM 1733 O O . HIS A 1 219 ? 20.312 56.906 -6.402 1 41.47 219 HIS A O 1
ATOM 1739 N N . SER A 1 220 ? 18.781 55.906 -5.531 1 42.19 220 SER A N 1
ATOM 1740 C CA . SER A 1 220 ? 19.719 54.844 -5.18 1 42.19 220 SER A CA 1
ATOM 1741 C C . SER A 1 220 ? 19.797 53.781 -6.277 1 42.19 220 SER A C 1
ATOM 1743 O O . SER A 1 220 ? 18.844 53.031 -6.5 1 42.19 220 SER A O 1
ATOM 1745 N N . SER A 1 221 ? 20.312 54.125 -7.402 1 39.53 221 SER A N 1
ATOM 1746 C CA . SER A 1 221 ? 20.781 53.125 -8.352 1 39.53 221 SER A CA 1
ATOM 1747 C C . SER A 1 221 ? 21.734 52.156 -7.684 1 39.53 221 SER A C 1
ATOM 1749 O O . SER A 1 221 ? 22.953 52.344 -7.703 1 39.53 221 SER A O 1
ATOM 1751 N N . THR A 1 222 ? 21.781 51.938 -6.406 1 36.53 222 THR A N 1
ATOM 1752 C CA . THR A 1 222 ? 22.875 51.062 -6.004 1 36.53 222 THR A CA 1
ATOM 1753 C C . THR A 1 222 ? 22.891 49.781 -6.832 1 36.53 222 THR A C 1
ATOM 1755 O O . THR A 1 222 ? 21.875 49.062 -6.902 1 36.53 222 THR A O 1
ATOM 1758 N N . HIS A 1 223 ? 23.719 49.781 -7.879 1 34.88 223 HIS A N 1
ATOM 1759 C CA . HIS A 1 223 ? 24.203 48.656 -8.664 1 34.88 223 HIS A CA 1
ATOM 1760 C C . HIS A 1 223 ? 24.516 47.438 -7.77 1 34.88 223 HIS A C 1
ATOM 1762 O O . HIS A 1 223 ? 25.344 47.562 -6.852 1 34.88 223 HIS A O 1
ATOM 1768 N N . SER A 1 224 ? 23.672 46.688 -7.258 1 36.72 224 SER A N 1
ATOM 1769 C CA . SER A 1 224 ? 24 45.375 -6.684 1 36.72 224 SER A CA 1
ATOM 1770 C C . SER A 1 224 ? 25.078 44.656 -7.496 1 36.72 224 SER A C 1
ATOM 1772 O O . SER A 1 224 ? 24.922 44.5 -8.703 1 36.72 224 SER A O 1
ATOM 1774 N N . SER A 1 225 ? 26.344 45 -7.312 1 35.31 225 SER A N 1
ATOM 1775 C CA . SER A 1 225 ? 27.453 44.188 -7.816 1 35.31 225 SER A CA 1
ATOM 1776 C C . SER A 1 225 ? 27.125 42.688 -7.762 1 35.31 225 SER A C 1
ATOM 1778 O O . SER A 1 225 ? 26.875 42.156 -6.684 1 35.31 225 SER A O 1
ATOM 1780 N N . ARG A 1 226 ? 26.562 42.219 -8.75 1 37.88 226 ARG A N 1
ATOM 1781 C CA . ARG A 1 226 ? 26.359 40.812 -9.047 1 37.88 226 ARG A CA 1
ATOM 1782 C C . ARG A 1 226 ? 27.641 40.031 -8.844 1 37.88 226 ARG A C 1
ATOM 1784 O O . ARG A 1 226 ? 28.562 40.094 -9.664 1 37.88 226 ARG A O 1
ATOM 1791 N N . ARG A 1 227 ? 28.328 40.031 -7.715 1 34.22 227 ARG A N 1
ATOM 1792 C CA . ARG A 1 227 ? 29.438 39.094 -7.648 1 34.22 227 ARG A CA 1
ATOM 1793 C C . ARG A 1 227 ? 29.047 37.75 -8.281 1 34.22 227 ARG A C 1
ATOM 1795 O O . ARG A 1 227 ? 28.047 37.156 -7.906 1 34.22 227 ARG A O 1
ATOM 1802 N N . GLU A 1 228 ? 29.391 37.562 -9.547 1 38.25 228 GLU A N 1
ATOM 1803 C CA . GLU A 1 228 ? 29.375 36.312 -10.32 1 38.25 228 GLU A CA 1
ATOM 1804 C C . GLU A 1 228 ? 29.969 35.156 -9.523 1 38.25 228 GLU A C 1
ATOM 1806 O O . GLU A 1 228 ? 31.188 34.938 -9.555 1 38.25 228 GLU A O 1
ATOM 1811 N N . GLN A 1 229 ? 29.844 35.094 -8.219 1 39.12 229 GLN A N 1
ATOM 1812 C CA . GLN A 1 229 ? 30.453 33.875 -7.684 1 39.12 229 GLN A CA 1
ATOM 1813 C C . GLN A 1 229 ? 30.219 32.688 -8.609 1 39.12 229 GLN A C 1
ATOM 1815 O O . GLN A 1 229 ? 29.156 32.562 -9.227 1 39.12 229 GLN A O 1
ATOM 1820 N N . ALA A 1 230 ? 31.312 32.094 -9.031 1 36.38 230 ALA A N 1
ATOM 1821 C CA . ALA A 1 230 ? 31.438 30.891 -9.852 1 36.38 230 ALA A CA 1
ATOM 1822 C C . ALA A 1 230 ? 30.375 29.859 -9.461 1 36.38 230 ALA A C 1
ATOM 1824 O O . ALA A 1 230 ? 30.297 29.453 -8.297 1 36.38 230 ALA A O 1
ATOM 1825 N N . ILE A 1 231 ? 29.25 29.906 -10.07 1 44.59 231 ILE A N 1
ATOM 1826 C CA . ILE A 1 231 ? 28.219 28.875 -9.969 1 44.59 231 ILE A CA 1
ATOM 1827 C C . ILE A 1 231 ? 28.859 27.5 -10.164 1 44.59 231 ILE A C 1
ATOM 1829 O O . ILE A 1 231 ? 29.453 27.219 -11.219 1 44.59 231 ILE A O 1
ATOM 1833 N N . PRO A 1 232 ? 29.438 26.922 -9.188 1 45.06 232 PRO A N 1
ATOM 1834 C CA . PRO A 1 232 ? 30 25.594 -9.438 1 45.06 232 PRO A CA 1
ATOM 1835 C C . PRO A 1 232 ? 29.234 24.797 -10.484 1 45.06 232 PRO A C 1
ATOM 1837 O O . PRO A 1 232 ? 28.047 25.078 -10.727 1 45.06 232 PRO A O 1
ATOM 1840 N N . ASP A 1 233 ? 29.859 24.125 -11.383 1 44.34 233 ASP A N 1
ATOM 1841 C CA . ASP A 1 233 ? 29.375 23.312 -12.484 1 44.34 233 ASP A CA 1
ATOM 1842 C C . ASP A 1 233 ? 28.062 22.609 -12.117 1 44.34 233 ASP A C 1
ATOM 1844 O O . ASP A 1 233 ? 27.938 22.078 -11.016 1 44.34 233 ASP A O 1
ATOM 1848 N N . ALA A 1 234 ? 26.969 22.953 -12.758 1 44.34 234 ALA A N 1
ATOM 1849 C CA . ALA A 1 234 ? 25.516 22.828 -12.742 1 44.34 234 ALA A CA 1
ATOM 1850 C C . ALA A 1 234 ? 25.094 21.422 -12.328 1 44.34 234 ALA A C 1
ATOM 1852 O O . ALA A 1 234 ? 24.219 21.266 -11.477 1 44.34 234 ALA A O 1
ATOM 1853 N N . ASP A 1 235 ? 25.203 20.359 -13.195 1 50.78 235 ASP A N 1
ATOM 1854 C CA . ASP A 1 235 ? 24.547 19.062 -13.281 1 50.78 235 ASP A CA 1
ATOM 1855 C C . ASP A 1 235 ? 25.25 18.031 -12.414 1 50.78 235 ASP A C 1
ATOM 1857 O O . ASP A 1 235 ? 25.031 16.828 -12.578 1 50.78 235 ASP A O 1
ATOM 1861 N N . SER A 1 236 ? 26.281 18.391 -11.695 1 59.47 236 SER A N 1
ATOM 1862 C CA . SER A 1 236 ? 27.125 17.312 -11.18 1 59.47 236 SER A CA 1
ATOM 1863 C C . SER A 1 236 ? 26.734 16.953 -9.75 1 59.47 236 SER A C 1
ATOM 1865 O O . SER A 1 236 ? 26.516 17.844 -8.922 1 59.47 236 SER A O 1
ATOM 1867 N N . PHE A 1 237 ? 26.219 15.836 -9.656 1 64.19 237 PHE A N 1
ATOM 1868 C CA . PHE A 1 237 ? 26.094 15.305 -8.305 1 64.19 237 PHE A CA 1
ATOM 1869 C C . PHE A 1 237 ? 27.375 15.531 -7.508 1 64.19 237 PHE A C 1
ATOM 1871 O O . PHE A 1 237 ? 28.469 15.539 -8.07 1 64.19 237 PHE A O 1
ATOM 1878 N N . SER A 1 238 ? 27.219 15.969 -6.281 1 68.5 238 SER A N 1
ATOM 1879 C CA . SER A 1 238 ? 28.359 16.281 -5.426 1 68.5 238 SER A CA 1
ATOM 1880 C C . SER A 1 238 ? 29.297 15.086 -5.32 1 68.5 238 SER A C 1
ATOM 1882 O O . SER A 1 238 ? 30.516 15.258 -5.203 1 68.5 238 SER A O 1
ATOM 1884 N N . ARG A 1 239 ? 28.609 13.883 -5.484 1 79.69 239 ARG A N 1
ATOM 1885 C CA . ARG A 1 239 ? 29.422 12.672 -5.312 1 79.69 239 ARG A CA 1
ATOM 1886 C C . ARG A 1 239 ? 29.391 11.812 -6.574 1 79.69 239 ARG A C 1
ATOM 1888 O O . ARG A 1 239 ? 28.5 11.969 -7.422 1 79.69 239 ARG A O 1
ATOM 1895 N N . THR A 1 240 ? 30.391 11.016 -6.656 1 85.62 240 THR A N 1
ATOM 1896 C CA . THR A 1 240 ? 30.453 10.07 -7.766 1 85.62 240 THR A CA 1
ATOM 1897 C C . THR A 1 240 ? 29.344 9.031 -7.66 1 85.62 240 THR A C 1
ATOM 1899 O O . THR A 1 240 ? 28.75 8.859 -6.594 1 85.62 240 THR A O 1
ATOM 1902 N N . TRP A 1 241 ? 29.078 8.367 -8.742 1 91.12 241 TRP A N 1
ATOM 1903 C CA . TRP A 1 241 ? 28.016 7.375 -8.812 1 91.12 241 TRP A CA 1
ATOM 1904 C C . TRP A 1 241 ? 28.25 6.25 -7.812 1 91.12 241 TRP A C 1
ATOM 1906 O O . TRP A 1 241 ? 27.312 5.816 -7.129 1 91.12 241 TRP A O 1
ATOM 1916 N N . TRP A 1 242 ? 29.453 5.773 -7.723 1 91.38 242 TRP A N 1
ATOM 1917 C CA . TRP A 1 242 ? 29.766 4.645 -6.848 1 91.38 242 TRP A CA 1
ATOM 1918 C C . TRP A 1 242 ? 29.625 5.039 -5.383 1 91.38 242 TRP A C 1
ATOM 1920 O O . TRP A 1 242 ? 29.203 4.223 -4.551 1 91.38 242 TRP A O 1
ATOM 1930 N N . CYS A 1 243 ? 29.953 6.25 -5.051 1 89.12 243 CYS A N 1
ATOM 1931 C CA . CYS A 1 243 ? 29.781 6.734 -3.684 1 89.12 243 CYS A CA 1
ATOM 1932 C C . CYS A 1 243 ? 28.312 6.844 -3.324 1 89.12 243 CYS A C 1
ATOM 1934 O O . CYS A 1 243 ? 27.906 6.488 -2.215 1 89.12 243 CYS A O 1
ATOM 1936 N N . GLN A 1 244 ? 27.625 7.309 -4.309 1 92.12 244 GLN A N 1
ATOM 1937 C CA . GLN A 1 244 ? 26.172 7.379 -4.109 1 92.12 244 GLN A CA 1
ATOM 1938 C C . GLN A 1 244 ? 25.594 5.992 -3.855 1 92.12 244 GLN A C 1
ATOM 1940 O O . GLN A 1 244 ? 24.828 5.801 -2.902 1 92.12 244 GLN A O 1
ATOM 1945 N N . PHE A 1 245 ? 26.047 5.047 -4.719 1 94.5 245 PHE A N 1
ATOM 1946 C CA . PHE A 1 245 ? 25.562 3.67 -4.613 1 94.5 245 PHE A CA 1
ATOM 1947 C C . PHE A 1 245 ? 25.891 3.094 -3.238 1 94.5 245 PHE A C 1
ATOM 1949 O O . PHE A 1 245 ? 25.031 2.482 -2.602 1 94.5 245 PHE A O 1
ATOM 1956 N N . TYR A 1 246 ? 27.031 3.332 -2.795 1 93.62 246 TYR A N 1
ATOM 1957 C CA . TYR A 1 246 ? 27.484 2.738 -1.542 1 93.62 246 TYR A CA 1
ATOM 1958 C C . TYR A 1 246 ? 26.688 3.291 -0.361 1 93.62 246 TYR A C 1
ATOM 1960 O O . TYR A 1 246 ? 26.25 2.537 0.512 1 93.62 246 TYR A O 1
ATOM 1968 N N . TYR A 1 247 ? 26.453 4.59 -0.256 1 92.12 247 TYR A N 1
ATOM 1969 C CA . TYR A 1 247 ? 25.75 5.203 0.867 1 92.12 247 TYR A CA 1
ATOM 1970 C C . TYR A 1 247 ? 24.281 4.82 0.859 1 92.12 247 TYR A C 1
ATOM 1972 O O . TYR A 1 247 ? 23.688 4.562 1.912 1 92.12 247 TYR A O 1
ATOM 1980 N N . ILE A 1 248 ? 23.75 4.793 -0.323 1 94.38 248 ILE A N 1
ATOM 1981 C CA . ILE A 1 248 ? 22.344 4.402 -0.427 1 94.38 248 ILE A CA 1
ATOM 1982 C C . ILE A 1 248 ? 22.188 2.926 -0.068 1 94.38 248 ILE A C 1
ATOM 1984 O O . ILE A 1 248 ? 21.219 2.539 0.585 1 94.38 248 ILE A O 1
ATOM 1988 N N . PHE A 1 249 ? 23.156 2.131 -0.547 1 95.25 249 PHE A N 1
ATOM 1989 C CA . PHE A 1 249 ? 23.141 0.71 -0.219 1 95.25 249 PHE A CA 1
ATOM 1990 C C . PHE A 1 249 ? 23.188 0.502 1.29 1 95.25 249 PHE A C 1
ATOM 1992 O O . PHE A 1 249 ? 22.422 -0.303 1.833 1 95.25 249 PHE A O 1
ATOM 1999 N N . HIS A 1 250 ? 24.047 1.204 1.941 1 93.88 250 HIS A N 1
ATOM 2000 C CA . HIS A 1 250 ? 24.188 1.072 3.387 1 93.88 250 HIS A CA 1
ATOM 2001 C C . HIS A 1 250 ? 22.906 1.515 4.105 1 93.88 250 HIS A C 1
ATOM 2003 O O . HIS A 1 250 ? 22.484 0.875 5.066 1 93.88 250 HIS A O 1
ATOM 2009 N N . ARG A 1 251 ? 22.344 2.566 3.656 1 92.44 251 ARG A N 1
ATOM 2010 C CA . ARG A 1 251 ? 21.094 3.068 4.234 1 92.44 251 ARG A CA 1
ATOM 2011 C C . ARG A 1 251 ? 19.969 2.061 4.062 1 92.44 251 ARG A C 1
ATOM 2013 O O . ARG A 1 251 ? 19.219 1.782 5.008 1 92.44 251 ARG A O 1
ATOM 2020 N N . SER A 1 252 ? 19.906 1.526 2.877 1 93.12 252 SER A N 1
ATOM 2021 C CA . SER A 1 252 ? 18.828 0.583 2.564 1 93.12 252 SER A CA 1
ATOM 2022 C C . SER A 1 252 ? 19.016 -0.733 3.311 1 93.12 252 SER A C 1
ATOM 2024 O O . SER A 1 252 ? 18.047 -1.349 3.754 1 93.12 252 SER A O 1
ATOM 2026 N N . ALA A 1 253 ? 20.266 -1.14 3.43 1 93.12 253 ALA A N 1
ATOM 2027 C CA . ALA A 1 253 ? 20.562 -2.363 4.172 1 93.12 253 ALA A CA 1
ATOM 2028 C C . ALA A 1 253 ? 20.219 -2.203 5.648 1 93.12 253 ALA A C 1
ATOM 2030 O O . ALA A 1 253 ? 19.672 -3.125 6.27 1 93.12 253 ALA A O 1
ATOM 2031 N N . THR A 1 254 ? 20.516 -1.032 6.199 1 91.56 254 THR A N 1
ATOM 2032 C CA . THR A 1 254 ? 20.188 -0.76 7.594 1 91.56 254 THR A CA 1
ATOM 2033 C C . THR A 1 254 ? 18.688 -0.738 7.812 1 91.56 254 THR A C 1
ATOM 2035 O O . THR A 1 254 ? 18.188 -1.262 8.812 1 91.56 254 THR A O 1
ATOM 2038 N N . GLN A 1 255 ? 18.016 -0.105 6.887 1 89.31 255 GLN A N 1
ATOM 2039 C CA . GLN A 1 255 ? 16.562 -0.057 6.949 1 89.31 255 GLN A CA 1
ATOM 2040 C C . GLN A 1 255 ? 15.961 -1.46 6.914 1 89.31 255 GLN A C 1
ATOM 2042 O O . GLN A 1 255 ? 15.055 -1.771 7.684 1 89.31 255 GLN A O 1
ATOM 2047 N N . LEU A 1 256 ? 16.5 -2.303 6.055 1 88.12 256 LEU A N 1
ATOM 2048 C CA . LEU A 1 256 ? 16 -3.666 5.895 1 88.12 256 LEU A CA 1
ATOM 2049 C C . LEU A 1 256 ? 16.234 -4.484 7.16 1 88.12 256 LEU A C 1
ATOM 2051 O O . LEU A 1 256 ? 15.352 -5.227 7.602 1 88.12 256 LEU A O 1
ATOM 2055 N N . TYR A 1 257 ? 17.375 -4.34 7.738 1 88.69 257 TYR A N 1
ATOM 2056 C CA . TYR A 1 257 ? 17.75 -5.109 8.922 1 88.69 257 TYR A CA 1
ATOM 2057 C C . TYR A 1 257 ? 16.922 -4.688 10.125 1 88.69 257 TYR A C 1
ATOM 2059 O O . TYR A 1 257 ? 16.656 -5.492 11.023 1 88.69 257 TYR A O 1
ATOM 2067 N N . ARG A 1 258 ? 16.5 -3.42 10.141 1 88.06 258 ARG A N 1
ATOM 2068 C CA . ARG A 1 258 ? 15.75 -2.914 11.281 1 88.06 258 ARG A CA 1
ATOM 2069 C C . ARG A 1 258 ? 14.266 -3.23 11.148 1 88.06 258 ARG A C 1
ATOM 2071 O O . ARG A 1 258 ? 13.523 -3.178 12.125 1 88.06 258 ARG A O 1
ATOM 2078 N N . GLU A 1 259 ? 13.891 -3.5 9.914 1 83.06 259 GLU A N 1
ATOM 2079 C CA . GLU A 1 259 ? 12.531 -3.99 9.719 1 83.06 259 GLU A CA 1
ATOM 2080 C C . GLU A 1 259 ? 12.438 -5.484 10.016 1 83.06 259 GLU A C 1
ATOM 2082 O O . GLU A 1 259 ? 12.094 -6.277 9.141 1 83.06 259 GLU A O 1
ATOM 2087 N N . ARG A 1 260 ? 12.625 -5.91 11.203 1 81.88 260 ARG A N 1
ATOM 2088 C CA . ARG A 1 260 ? 12.758 -7.293 11.656 1 81.88 260 ARG A CA 1
ATOM 2089 C C . ARG A 1 260 ? 11.445 -8.047 11.484 1 81.88 260 ARG A C 1
ATOM 2091 O O . ARG A 1 260 ? 11.445 -9.234 11.141 1 81.88 260 ARG A O 1
ATOM 2098 N N . ALA A 1 261 ? 10.398 -7.336 11.633 1 77.25 261 ALA A N 1
ATOM 2099 C CA . ALA A 1 261 ? 9.102 -8.008 11.562 1 77.25 261 ALA A CA 1
ATOM 2100 C C . ALA A 1 261 ? 8.852 -8.562 10.164 1 77.25 261 ALA A C 1
ATOM 2102 O O . ALA A 1 261 ? 8.414 -9.711 10.016 1 77.25 261 ALA A O 1
ATOM 2103 N N . VAL A 1 262 ? 9.203 -7.785 9.219 1 78.75 262 VAL A N 1
ATOM 2104 C CA . VAL A 1 262 ? 8.961 -8.203 7.844 1 78.75 262 VAL A CA 1
ATOM 2105 C C . VAL A 1 262 ? 9.93 -9.328 7.473 1 78.75 262 VAL A C 1
ATOM 2107 O O . VAL A 1 262 ? 9.539 -10.312 6.84 1 78.75 262 VAL A O 1
ATOM 2110 N N . LEU A 1 263 ? 11.148 -9.281 7.902 1 85.56 263 LEU A N 1
ATOM 2111 C CA . LEU A 1 263 ? 12.156 -10.297 7.625 1 85.56 263 LEU A CA 1
ATOM 2112 C C . LEU A 1 263 ? 11.797 -11.617 8.305 1 85.56 263 LEU A C 1
ATOM 2114 O O . LEU A 1 263 ? 11.93 -12.688 7.703 1 85.56 263 LEU A O 1
ATOM 2118 N N . MET A 1 264 ? 11.312 -11.492 9.469 1 88.12 264 MET A N 1
ATOM 2119 C CA . MET A 1 264 ? 10.938 -12.688 10.227 1 88.12 264 MET A CA 1
ATOM 2120 C C . MET A 1 264 ? 9.711 -13.359 9.617 1 88.12 264 MET A C 1
ATOM 2122 O O . MET A 1 264 ? 9.617 -14.586 9.602 1 88.12 264 MET A O 1
ATOM 2126 N N . THR A 1 265 ? 8.812 -12.547 9.164 1 84.69 265 THR A N 1
ATOM 2127 C CA . THR A 1 265 ? 7.633 -13.117 8.523 1 84.69 265 THR A CA 1
ATOM 2128 C C . THR A 1 265 ? 8.016 -13.891 7.262 1 84.69 265 THR A C 1
ATOM 2130 O O . THR A 1 265 ? 7.48 -14.969 7 1 84.69 265 THR A O 1
ATOM 2133 N N . LYS A 1 266 ? 8.922 -13.375 6.512 1 88.12 266 LYS A N 1
ATOM 2134 C CA . LYS A 1 266 ? 9.375 -14.047 5.301 1 88.12 266 LYS A CA 1
ATOM 2135 C C . LYS A 1 266 ? 10.125 -15.336 5.641 1 88.12 266 LYS A C 1
ATOM 2137 O O . LYS A 1 266 ? 10 -16.344 4.93 1 88.12 266 LYS A O 1
ATOM 2142 N N . LEU A 1 267 ? 10.898 -15.258 6.684 1 90.75 267 LEU A N 1
ATOM 2143 C CA . LEU A 1 267 ? 11.625 -16.438 7.129 1 90.75 267 LEU A CA 1
ATOM 2144 C C . LEU A 1 267 ? 10.664 -17.547 7.566 1 90.75 267 LEU A C 1
ATOM 2146 O O . LEU A 1 267 ? 10.812 -18.703 7.172 1 90.75 267 LEU A O 1
ATOM 2150 N N . ILE A 1 268 ? 9.727 -17.141 8.344 1 90.44 268 ILE A N 1
ATOM 2151 C CA . ILE A 1 268 ? 8.734 -18.094 8.82 1 90.44 268 ILE A CA 1
ATOM 2152 C C . ILE A 1 268 ? 7.949 -18.656 7.641 1 90.44 268 ILE A C 1
ATOM 2154 O O . ILE A 1 268 ? 7.672 -19.859 7.586 1 90.44 268 ILE A O 1
ATOM 2158 N N . GLN A 1 269 ? 7.641 -17.797 6.801 1 88.44 269 GLN A N 1
ATOM 2159 C CA . GLN A 1 269 ? 6.934 -18.219 5.598 1 88.44 269 GLN A CA 1
ATOM 2160 C C . GLN A 1 269 ? 7.75 -19.234 4.809 1 88.44 269 GLN A C 1
ATOM 2162 O O . GLN A 1 269 ? 7.215 -20.25 4.352 1 88.44 269 GLN A O 1
ATOM 2167 N N . THR A 1 270 ? 9.008 -18.984 4.637 1 91.5 270 THR A N 1
ATOM 2168 C CA . THR A 1 270 ? 9.891 -19.875 3.895 1 91.5 270 THR A CA 1
ATOM 2169 C C . THR A 1 270 ? 10.008 -21.234 4.602 1 91.5 270 THR A C 1
ATOM 2171 O O . THR A 1 270 ? 9.945 -22.281 3.963 1 91.5 270 THR A O 1
ATOM 2174 N N . LEU A 1 271 ? 10.055 -21.203 5.887 1 93.62 271 LEU A N 1
ATOM 2175 C CA . LEU A 1 271 ? 10.18 -22.422 6.668 1 93.62 271 LEU A CA 1
ATOM 2176 C C . LEU A 1 271 ? 8.898 -23.25 6.602 1 93.62 271 LEU A C 1
ATOM 2178 O O . LEU A 1 271 ? 8.945 -24.438 6.316 1 93.62 271 LEU A O 1
ATOM 2182 N N . ILE A 1 272 ? 7.816 -22.594 6.777 1 89.12 272 ILE A N 1
ATOM 2183 C CA . ILE A 1 272 ? 6.535 -23.297 6.781 1 89.12 272 ILE A CA 1
ATOM 2184 C C . ILE A 1 272 ? 6.266 -23.891 5.398 1 89.12 272 ILE A C 1
ATOM 2186 O O . ILE A 1 272 ? 5.914 -25.062 5.277 1 89.12 272 ILE A O 1
ATOM 2190 N N . MET A 1 273 ? 6.492 -23.094 4.41 1 88.94 273 MET A N 1
ATOM 2191 C CA . MET A 1 273 ? 6.195 -23.531 3.049 1 88.94 273 MET A CA 1
ATOM 2192 C C . MET A 1 273 ? 7.137 -24.656 2.621 1 88.94 273 MET A C 1
ATOM 2194 O O . MET A 1 273 ? 6.711 -25.609 1.973 1 88.94 273 MET A O 1
ATOM 2198 N N . SER A 1 274 ? 8.43 -24.516 2.996 1 91.94 274 SER A N 1
ATOM 2199 C CA . SER A 1 274 ? 9.398 -25.547 2.629 1 91.94 274 SER A CA 1
ATOM 2200 C C . SER A 1 274 ? 9.086 -26.859 3.324 1 91.94 274 SER A C 1
ATOM 2202 O O . SER A 1 274 ? 9.18 -27.922 2.715 1 91.94 274 SER A O 1
ATOM 2204 N N . VAL A 1 275 ? 8.641 -26.812 4.539 1 89.75 275 VAL A N 1
ATOM 2205 C CA . VAL A 1 275 ? 8.32 -28.031 5.293 1 89.75 275 VAL A CA 1
ATOM 2206 C C . VAL A 1 275 ? 7.027 -28.641 4.754 1 89.75 275 VAL A C 1
ATOM 2208 O O . VAL A 1 275 ? 6.926 -29.859 4.625 1 89.75 275 VAL A O 1
ATOM 2211 N N . MET A 1 276 ? 6.152 -27.828 4.449 1 85.19 276 MET A N 1
ATOM 2212 C CA . MET A 1 276 ? 4.883 -28.312 3.928 1 85.19 276 MET A CA 1
ATOM 2213 C C . MET A 1 276 ? 5.074 -28.984 2.57 1 85.19 276 MET A C 1
ATOM 2215 O O . MET A 1 276 ? 4.586 -30.094 2.348 1 85.19 276 MET A O 1
ATOM 2219 N N . ILE A 1 277 ? 5.766 -28.328 1.7 1 85.5 277 ILE A N 1
ATOM 2220 C CA . ILE A 1 277 ? 6 -28.891 0.37 1 85.5 277 ILE A CA 1
ATOM 2221 C C . ILE A 1 277 ? 6.926 -30.094 0.467 1 85.5 277 ILE A C 1
ATOM 2223 O O . ILE A 1 277 ? 6.707 -31.109 -0.202 1 85.5 277 ILE A O 1
ATOM 2227 N N . GLY A 1 278 ? 7.988 -29.953 1.292 1 86.88 278 GLY A N 1
ATOM 2228 C CA . GLY A 1 278 ? 8.859 -31.094 1.526 1 86.88 278 GLY A CA 1
ATOM 2229 C C . GLY A 1 278 ? 8.133 -32.312 2.078 1 86.88 278 GLY A C 1
ATOM 2230 O O . GLY A 1 278 ? 8.445 -33.438 1.721 1 86.88 278 GLY A O 1
ATOM 2231 N N . GLY A 1 279 ? 7.148 -32.062 2.912 1 84.31 279 GLY A N 1
ATOM 2232 C CA . GLY A 1 279 ? 6.34 -33.125 3.459 1 84.31 279 GLY A CA 1
ATOM 2233 C C . GLY A 1 279 ? 5.48 -33.812 2.416 1 84.31 279 GLY A C 1
ATOM 2234 O O . GLY A 1 279 ? 5.211 -35.031 2.52 1 84.31 279 GLY A O 1
ATOM 2235 N N . CYS A 1 280 ? 5.086 -33.125 1.375 1 81.5 280 CYS A N 1
ATOM 2236 C CA . CYS A 1 280 ? 4.297 -33.688 0.284 1 81.5 280 CYS A CA 1
ATOM 2237 C C . CYS A 1 280 ? 5.133 -34.656 -0.551 1 81.5 280 CYS A C 1
ATOM 2239 O O . CYS A 1 280 ? 4.605 -35.625 -1.113 1 81.5 280 CYS A O 1
ATOM 2241 N N . TYR A 1 281 ? 6.34 -34.375 -0.618 1 84.75 281 TYR A N 1
ATOM 2242 C CA . TYR A 1 281 ? 7.223 -35.219 -1.419 1 84.75 281 TYR A CA 1
ATOM 2243 C C . TYR A 1 281 ? 8.219 -35.969 -0.536 1 84.75 281 TYR A C 1
ATOM 2245 O O . TYR A 1 281 ? 9.367 -36.188 -0.933 1 84.75 281 TYR A O 1
ATOM 2253 N N . PHE A 1 282 ? 7.719 -36.25 0.632 1 87.25 282 PHE A N 1
ATOM 2254 C CA . PHE A 1 282 ? 8.578 -36.875 1.623 1 87.25 282 PHE A CA 1
ATOM 2255 C C . PHE A 1 282 ? 9.008 -38.281 1.15 1 87.25 282 PHE A C 1
ATOM 2257 O O . PHE A 1 282 ? 8.172 -39.062 0.725 1 87.25 282 PHE A O 1
ATOM 2264 N N . GLN A 1 283 ? 10.328 -38.531 1.089 1 83.88 283 GLN A N 1
ATOM 2265 C CA . GLN A 1 283 ? 10.969 -39.812 0.769 1 83.88 283 GLN A CA 1
ATOM 2266 C C . GLN A 1 283 ? 10.609 -40.281 -0.644 1 83.88 283 GLN A C 1
ATOM 2268 O O . GLN A 1 283 ? 10.359 -41.469 -0.877 1 83.88 283 GLN A O 1
ATOM 2273 N N . MET A 1 284 ? 10.523 -39.25 -1.46 1 82.06 284 MET A N 1
ATOM 2274 C CA . MET A 1 284 ? 10.359 -39.562 -2.875 1 82.06 284 MET A CA 1
ATOM 2275 C C . MET A 1 284 ? 11.648 -40.156 -3.451 1 82.06 284 MET A C 1
ATOM 2277 O O . MET A 1 284 ? 12.742 -39.75 -3.055 1 82.06 284 MET A O 1
ATOM 2281 N N . GLN A 1 285 ? 11.594 -41.281 -4.086 1 80.81 285 GLN A N 1
ATOM 2282 C CA . GLN A 1 285 ? 12.75 -41.906 -4.727 1 80.81 285 GLN A CA 1
ATOM 2283 C C . GLN A 1 285 ? 12.602 -41.906 -6.246 1 80.81 285 GLN A C 1
ATOM 2285 O O . GLN A 1 285 ? 11.523 -41.625 -6.77 1 80.81 285 GLN A O 1
ATOM 2290 N N . ILE A 1 286 ? 13.719 -42 -6.875 1 83 286 ILE A N 1
ATOM 2291 C CA . ILE A 1 286 ? 13.672 -42.094 -8.328 1 83 286 ILE A CA 1
ATOM 2292 C C . ILE A 1 286 ? 13.219 -43.5 -8.727 1 83 286 ILE A C 1
ATOM 2294 O O . ILE A 1 286 ? 14.039 -44.406 -8.812 1 83 286 ILE A O 1
ATOM 2298 N N . HIS A 1 287 ? 11.93 -43.656 -8.719 1 83.12 287 HIS A N 1
ATOM 2299 C CA . HIS A 1 287 ? 11.242 -44.875 -9.109 1 83.12 287 HIS A CA 1
ATOM 2300 C C . HIS A 1 287 ? 10.125 -44.594 -10.109 1 83.12 287 HIS A C 1
ATOM 2302 O O . HIS A 1 287 ? 9.609 -43.469 -10.172 1 83.12 287 HIS A O 1
ATOM 2308 N N . ARG A 1 288 ? 9.836 -45.562 -10.906 1 81.5 288 ARG A N 1
ATOM 2309 C CA . ARG A 1 288 ? 8.852 -45.406 -11.969 1 81.5 288 ARG A CA 1
ATOM 2310 C C . ARG A 1 288 ? 7.539 -44.844 -11.414 1 81.5 288 ARG A C 1
ATOM 2312 O O . ARG A 1 288 ? 6.914 -44 -12.039 1 81.5 288 ARG A O 1
ATOM 2319 N N . ASP A 1 289 ? 7.172 -45.25 -10.227 1 75 289 ASP A N 1
ATOM 2320 C CA . ASP A 1 289 ? 5.887 -44.875 -9.641 1 75 289 ASP A CA 1
ATOM 2321 C C . ASP A 1 289 ? 5.902 -43.438 -9.164 1 75 289 ASP A C 1
ATOM 2323 O O . ASP A 1 289 ? 4.848 -42.812 -9.016 1 75 289 ASP A O 1
ATOM 2327 N N . TYR A 1 290 ? 7.145 -42.875 -9.008 1 79.88 290 TYR A N 1
ATOM 2328 C CA . TYR A 1 290 ? 7.242 -41.531 -8.422 1 79.88 290 TYR A CA 1
ATOM 2329 C C . TYR A 1 290 ? 7.613 -40.5 -9.484 1 79.88 290 TYR A C 1
ATOM 2331 O O . TYR A 1 290 ? 7.855 -39.344 -9.164 1 79.88 290 TYR A O 1
ATOM 2339 N N . LEU A 1 291 ? 7.605 -40.906 -10.727 1 82.62 291 LEU A N 1
ATOM 2340 C CA . LEU A 1 291 ? 8.023 -40 -11.781 1 82.62 291 LEU A CA 1
ATOM 2341 C C . LEU A 1 291 ? 7.062 -38.812 -11.891 1 82.62 291 LEU A C 1
ATOM 2343 O O . LEU A 1 291 ? 7.492 -37.688 -12 1 82.62 291 LEU A O 1
ATOM 2347 N N . PRO A 1 292 ? 5.742 -39.125 -11.766 1 78.5 292 PRO A N 1
ATOM 2348 C CA . PRO A 1 292 ? 4.832 -37.969 -11.789 1 78.5 292 PRO A CA 1
ATOM 2349 C C . PRO A 1 292 ? 5 -37.062 -10.578 1 78.5 292 PRO A C 1
ATOM 2351 O O . PRO A 1 292 ? 4.898 -35.844 -10.703 1 78.5 292 PRO A O 1
ATOM 2354 N N . SER A 1 293 ? 5.301 -37.625 -9.461 1 81.56 293 SER A N 1
ATOM 2355 C CA . SER A 1 293 ? 5.516 -36.844 -8.258 1 81.56 293 SER A CA 1
ATOM 2356 C C . SER A 1 293 ? 6.773 -35.969 -8.375 1 81.56 293 SER A C 1
ATOM 2358 O O . SER A 1 293 ? 6.828 -34.875 -7.848 1 81.56 293 SER A O 1
ATOM 2360 N N . PHE A 1 294 ? 7.766 -36.531 -9.062 1 87.25 294 PHE A N 1
ATOM 2361 C CA . PHE A 1 294 ? 8.984 -35.75 -9.25 1 87.25 294 PHE A CA 1
ATOM 2362 C C . PHE A 1 294 ? 8.719 -34.531 -10.133 1 87.25 294 PHE A C 1
ATOM 2364 O O . PHE A 1 294 ? 9.266 -33.469 -9.891 1 87.25 294 PHE A O 1
ATOM 2371 N N . LYS A 1 295 ? 7.871 -34.781 -11.195 1 87.5 295 LYS A N 1
ATOM 2372 C CA . LYS A 1 295 ? 7.527 -33.656 -12.047 1 87.5 295 LYS A CA 1
ATOM 2373 C C . LYS A 1 295 ? 6.879 -32.531 -11.242 1 87.5 295 LYS A C 1
ATOM 2375 O O . LYS A 1 295 ? 7.18 -31.359 -11.453 1 87.5 295 LYS A O 1
ATOM 2380 N N . GLY A 1 296 ? 6.016 -32.969 -10.32 1 84.56 296 GLY A N 1
ATOM 2381 C CA . GLY A 1 296 ? 5.406 -31.984 -9.43 1 84.56 296 GLY A CA 1
ATOM 2382 C C . GLY A 1 296 ? 6.406 -31.312 -8.508 1 84.56 296 GLY A C 1
ATOM 2383 O O . GLY A 1 296 ? 6.344 -30.094 -8.305 1 84.56 296 GLY A O 1
ATOM 2384 N N . PHE A 1 297 ? 7.34 -32.094 -7.988 1 88.38 297 PHE A N 1
ATOM 2385 C CA . PHE A 1 297 ? 8.383 -31.578 -7.109 1 88.38 297 PHE A CA 1
ATOM 2386 C C . PHE A 1 297 ? 9.219 -30.516 -7.82 1 88.38 297 PHE A C 1
ATOM 2388 O O . PHE A 1 297 ? 9.461 -29.438 -7.27 1 88.38 297 PHE A O 1
ATOM 2395 N N . ALA A 1 298 ? 9.617 -30.844 -9.062 1 91.81 298 ALA A N 1
ATOM 2396 C CA . ALA A 1 298 ? 10.477 -29.953 -9.82 1 91.81 298 ALA A CA 1
ATOM 2397 C C . ALA A 1 298 ? 9.742 -28.641 -10.156 1 91.81 298 ALA A C 1
ATOM 2399 O O . ALA A 1 298 ? 10.289 -27.562 -9.969 1 91.81 298 ALA A O 1
ATOM 2400 N N . PHE A 1 299 ? 8.539 -28.766 -10.523 1 90.69 299 PHE A N 1
ATOM 2401 C CA . PHE A 1 299 ? 7.809 -27.562 -10.938 1 90.69 299 PHE A CA 1
ATOM 2402 C C . PHE A 1 299 ? 7.41 -26.719 -9.734 1 90.69 299 PHE A C 1
ATOM 2404 O O . PHE A 1 299 ? 7.434 -25.5 -9.797 1 90.69 299 PHE A O 1
ATOM 2411 N N . VAL A 1 300 ? 7.004 -27.344 -8.688 1 88.94 300 VAL A N 1
ATOM 2412 C CA . VAL A 1 300 ? 6.617 -26.609 -7.488 1 88.94 300 VAL A CA 1
ATOM 2413 C C . VAL A 1 300 ? 7.82 -25.844 -6.938 1 88.94 300 VAL A C 1
ATOM 2415 O O . VAL A 1 300 ? 7.672 -24.734 -6.418 1 88.94 300 VAL A O 1
ATOM 2418 N N . SER A 1 301 ? 9.023 -26.438 -7.051 1 91.94 301 SER A N 1
ATOM 2419 C CA . SER A 1 301 ? 10.234 -25.75 -6.617 1 91.94 301 SER A CA 1
ATOM 2420 C C . SER A 1 301 ? 10.43 -24.438 -7.379 1 91.94 301 SER A C 1
ATOM 2422 O O . SER A 1 301 ? 10.742 -23.406 -6.777 1 91.94 301 SER A O 1
ATOM 2424 N N . VAL A 1 302 ? 10.203 -24.484 -8.672 1 93.44 302 VAL A N 1
ATOM 2425 C CA . VAL A 1 302 ? 10.344 -23.312 -9.508 1 93.44 302 VAL A CA 1
ATOM 2426 C C . VAL A 1 302 ? 9.25 -22.297 -9.164 1 93.44 302 VAL A C 1
ATOM 2428 O O . VAL A 1 302 ? 9.531 -21.109 -8.992 1 93.44 302 VAL A O 1
ATOM 2431 N N . GLN A 1 303 ? 8.086 -22.781 -9.031 1 88.94 303 GLN A N 1
ATOM 2432 C CA . GLN A 1 303 ? 6.926 -21.938 -8.766 1 88.94 303 GLN A CA 1
ATOM 2433 C C . GLN A 1 303 ? 7.047 -21.25 -7.41 1 88.94 303 GLN A C 1
ATOM 2435 O O . GLN A 1 303 ? 6.668 -20.094 -7.262 1 88.94 303 GLN A O 1
ATOM 2440 N N . MET A 1 304 ? 7.52 -21.906 -6.426 1 89.12 304 MET A N 1
ATOM 2441 C CA . MET A 1 304 ? 7.621 -21.375 -5.074 1 89.12 304 MET A CA 1
ATOM 2442 C C . MET A 1 304 ? 8.617 -20.219 -5.023 1 89.12 304 MET A C 1
ATOM 2444 O O . MET A 1 304 ? 8.398 -19.234 -4.328 1 89.12 304 MET A O 1
ATOM 2448 N N . MET A 1 305 ? 9.727 -20.375 -5.711 1 90.25 305 MET A N 1
ATOM 2449 C CA . MET A 1 305 ? 10.719 -19.312 -5.73 1 90.25 305 MET A CA 1
ATOM 2450 C C . MET A 1 305 ? 10.117 -18.031 -6.301 1 90.25 305 MET A C 1
ATOM 2452 O O . MET A 1 305 ? 10.477 -16.922 -5.879 1 90.25 305 MET A O 1
ATOM 2456 N N . HIS A 1 306 ? 9.203 -18.156 -7.195 1 86.38 306 HIS A N 1
ATOM 2457 C CA . HIS A 1 306 ? 8.594 -16.984 -7.82 1 86.38 306 HIS A CA 1
ATOM 2458 C C . HIS A 1 306 ? 7.383 -16.516 -7.023 1 86.38 306 HIS A C 1
ATOM 2460 O O . HIS A 1 306 ? 7.227 -15.312 -6.777 1 86.38 306 HIS A O 1
ATOM 2466 N N . MET A 1 307 ? 6.59 -17.344 -6.574 1 81.12 307 MET A N 1
ATOM 2467 C CA . MET A 1 307 ? 5.332 -16.969 -5.934 1 81.12 307 MET A CA 1
ATOM 2468 C C . MET A 1 307 ? 5.582 -16.406 -4.535 1 81.12 307 MET A C 1
ATOM 2470 O O . MET A 1 307 ? 4.895 -15.484 -4.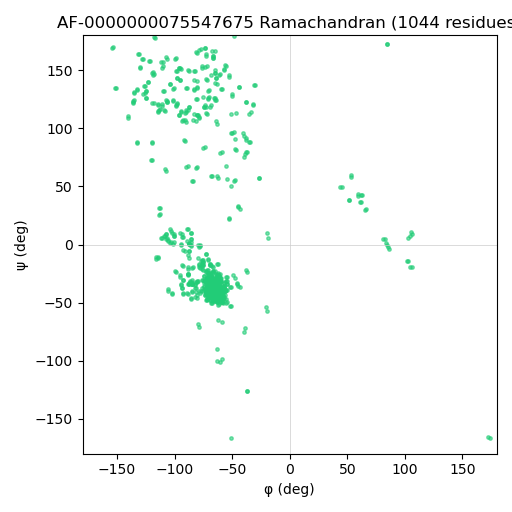102 1 81.12 307 MET A O 1
ATOM 2474 N N . LEU A 1 308 ? 6.527 -16.938 -3.854 1 82.06 308 LEU A N 1
ATOM 2475 C CA . LEU A 1 308 ? 6.75 -16.531 -2.469 1 82.06 308 LEU A CA 1
ATOM 2476 C C . LEU A 1 308 ? 7.422 -15.172 -2.395 1 82.06 308 LEU A C 1
ATOM 2478 O O . LEU A 1 308 ? 7.16 -14.391 -1.476 1 82.06 308 LEU A O 1
ATOM 2482 N N . PHE A 1 309 ? 8.203 -14.906 -3.379 1 86.81 309 PHE A N 1
ATOM 2483 C CA . PHE A 1 309 ? 9.086 -13.766 -3.154 1 86.81 309 PHE A CA 1
ATOM 2484 C C . PHE A 1 309 ? 8.75 -12.625 -4.109 1 86.81 309 PHE A C 1
ATOM 2486 O O . PHE A 1 309 ? 9.172 -11.484 -3.898 1 86.81 309 PHE A O 1
ATOM 2493 N N . MET A 1 310 ? 7.953 -12.898 -5.059 1 87.94 310 MET A N 1
ATOM 2494 C CA . MET A 1 310 ? 7.676 -11.883 -6.07 1 87.94 310 MET A CA 1
ATOM 2495 C C . MET A 1 310 ? 6.816 -10.766 -5.5 1 87.94 310 MET A C 1
ATOM 2497 O O . MET A 1 310 ? 7.188 -9.586 -5.578 1 87.94 310 MET A O 1
ATOM 2501 N N . MET A 1 311 ? 5.789 -11.109 -4.82 1 84.25 311 MET A N 1
ATOM 2502 C CA . MET A 1 311 ? 4.824 -10.102 -4.387 1 84.25 311 MET A CA 1
ATOM 2503 C C . MET A 1 311 ? 5.395 -9.258 -3.25 1 84.25 311 MET A C 1
ATOM 2505 O O . MET A 1 311 ? 5.316 -8.031 -3.285 1 84.25 311 MET A O 1
ATOM 2509 N N . PRO A 1 312 ? 6.035 -9.859 -2.285 1 84.38 312 PRO A N 1
ATOM 2510 C CA . PRO A 1 312 ? 6.648 -9.023 -1.245 1 84.38 312 PRO A CA 1
ATOM 2511 C C . PRO A 1 312 ? 7.738 -8.102 -1.79 1 84.38 312 PRO A C 1
ATOM 2513 O O . PRO A 1 312 ? 7.957 -7.016 -1.255 1 84.38 312 PRO A O 1
ATOM 2516 N N . ALA A 1 313 ? 8.383 -8.508 -2.809 1 88.75 313 ALA A N 1
ATOM 2517 C CA . ALA A 1 313 ? 9.469 -7.707 -3.375 1 88.75 313 ALA A CA 1
ATOM 2518 C C . ALA A 1 313 ? 8.93 -6.465 -4.074 1 88.75 313 ALA A C 1
ATOM 2520 O O . ALA A 1 313 ? 9.672 -5.512 -4.32 1 88.75 313 ALA A O 1
ATOM 2521 N N . MET A 1 314 ? 7.68 -6.406 -4.293 1 88.12 314 MET A N 1
ATOM 2522 C CA . MET A 1 314 ? 7.07 -5.277 -4.988 1 88.12 314 MET A CA 1
ATOM 2523 C C . MET A 1 314 ? 6.918 -4.082 -4.051 1 88.12 314 MET A C 1
ATOM 2525 O O . MET A 1 314 ? 6.762 -2.947 -4.504 1 88.12 314 MET A O 1
ATOM 2529 N N . THR A 1 315 ? 6.945 -4.246 -2.791 1 82.69 315 THR A N 1
ATOM 2530 C CA . THR A 1 315 ? 6.688 -3.18 -1.832 1 82.69 315 THR A CA 1
ATOM 2531 C C . THR A 1 315 ? 7.965 -2.398 -1.536 1 82.69 315 THR A C 1
ATOM 2533 O O . THR A 1 315 ? 7.953 -1.455 -0.742 1 82.69 315 THR A O 1
ATOM 2536 N N . VAL A 1 316 ? 9.039 -2.666 -2.184 1 79.19 316 VAL A N 1
ATOM 2537 C CA . VAL A 1 316 ? 10.359 -2.148 -1.843 1 79.19 316 VAL A CA 1
ATOM 2538 C C . VAL A 1 316 ? 10.367 -0.627 -1.972 1 79.19 316 VAL A C 1
ATOM 2540 O O . VAL A 1 316 ? 10.953 0.069 -1.143 1 79.19 316 VAL A O 1
ATOM 2543 N N . PHE A 1 317 ? 9.711 -0.091 -2.969 1 77.62 317 PHE A N 1
ATOM 2544 C CA . PHE A 1 317 ? 9.859 1.323 -3.293 1 77.62 317 PHE A CA 1
ATOM 2545 C C . PHE A 1 317 ? 8.703 2.133 -2.711 1 77.62 317 PHE A C 1
ATOM 2547 O O . PHE A 1 317 ? 8.859 3.322 -2.426 1 77.62 317 PHE A O 1
ATOM 2554 N N . TRP A 1 318 ? 7.633 1.559 -2.463 1 73.94 318 TRP A N 1
ATOM 2555 C CA . TRP A 1 318 ? 6.398 2.33 -2.328 1 73.94 318 TRP A CA 1
ATOM 2556 C C . TRP A 1 318 ? 6.379 3.1 -1.013 1 73.94 318 TRP A C 1
ATOM 2558 O O . TRP A 1 318 ? 5.926 4.246 -0.964 1 73.94 318 TRP A O 1
ATOM 2568 N N . LYS A 1 319 ? 6.984 2.557 -0.075 1 72.69 319 LYS A N 1
ATOM 2569 C CA . LYS A 1 319 ? 6.973 3.225 1.223 1 72.69 319 LYS A CA 1
ATOM 2570 C C . LYS A 1 319 ? 7.898 4.438 1.226 1 72.69 319 LYS A C 1
ATOM 2572 O O . LYS A 1 319 ? 7.625 5.434 1.899 1 72.69 319 LYS A O 1
ATOM 2577 N N . ASP A 1 320 ? 8.93 4.398 0.367 1 80.62 320 ASP A N 1
ATOM 2578 C CA . ASP A 1 320 ? 9.961 5.426 0.425 1 80.62 320 ASP A CA 1
ATOM 2579 C C . ASP A 1 320 ? 9.844 6.391 -0.752 1 80.62 320 ASP A C 1
ATOM 2581 O O . ASP A 1 320 ? 10.625 7.34 -0.866 1 80.62 320 ASP A O 1
ATOM 2585 N N . TYR A 1 321 ? 8.836 6.211 -1.505 1 80.81 321 TYR A N 1
ATOM 2586 C CA . TYR A 1 321 ? 8.758 6.949 -2.76 1 80.81 321 TYR A CA 1
ATOM 2587 C C . TYR A 1 321 ? 8.695 8.453 -2.506 1 80.81 321 TYR A C 1
ATOM 2589 O O . TYR A 1 321 ? 9.438 9.219 -3.125 1 80.81 321 TYR A O 1
ATOM 2597 N N . PRO A 1 322 ? 7.906 8.914 -1.534 1 77.5 322 PRO A N 1
ATOM 2598 C CA . PRO A 1 322 ? 7.867 10.359 -1.309 1 77.5 322 PRO A CA 1
ATOM 2599 C C . PRO A 1 322 ? 9.203 10.922 -0.84 1 77.5 322 PRO A C 1
ATOM 2601 O O . PRO A 1 322 ? 9.562 12.055 -1.179 1 77.5 322 PRO A O 1
ATOM 2604 N N . VAL A 1 323 ? 9.906 10.172 -0.096 1 84.31 323 VAL A N 1
ATOM 2605 C CA . VAL A 1 323 ? 11.211 10.602 0.403 1 84.31 323 VAL A CA 1
ATOM 2606 C C . VAL A 1 323 ? 12.195 10.703 -0.755 1 84.31 323 VAL A C 1
ATOM 2608 O O . VAL A 1 323 ? 12.977 11.656 -0.834 1 84.31 323 VAL A O 1
ATOM 2611 N N . VAL A 1 324 ? 12.109 9.75 -1.635 1 86.75 324 VAL A N 1
ATOM 2612 C CA . VAL A 1 324 ? 13.047 9.688 -2.75 1 86.75 324 VAL A CA 1
ATOM 2613 C C . VAL A 1 324 ? 12.789 10.836 -3.715 1 86.75 324 VAL A C 1
ATOM 2615 O O . VAL A 1 324 ? 13.727 11.445 -4.242 1 86.75 324 VAL A O 1
ATOM 2618 N N . VAL A 1 325 ? 11.586 11.117 -3.92 1 82.56 325 VAL A N 1
ATOM 2619 C CA . VAL A 1 325 ? 11.234 12.227 -4.805 1 82.56 325 VAL A CA 1
ATOM 2620 C C . VAL A 1 325 ? 11.789 13.531 -4.242 1 82.56 325 VAL A C 1
ATOM 2622 O O . VAL A 1 325 ? 12.352 14.344 -4.984 1 82.56 325 VAL A O 1
ATOM 2625 N N . ARG A 1 326 ? 11.602 13.695 -3.002 1 79.5 326 ARG A N 1
ATOM 2626 C CA . ARG A 1 326 ? 12.125 14.891 -2.348 1 79.5 326 ARG A CA 1
ATOM 2627 C C . ARG A 1 326 ? 13.648 14.961 -2.467 1 79.5 326 ARG A C 1
ATOM 2629 O O . ARG A 1 326 ? 14.203 16.016 -2.748 1 79.5 326 ARG A O 1
ATOM 2636 N N . GLU A 1 327 ? 14.258 13.867 -2.285 1 83.56 327 GLU A N 1
ATOM 2637 C CA . GLU A 1 327 ? 15.711 13.82 -2.342 1 83.56 327 GLU A CA 1
ATOM 2638 C C . GLU A 1 327 ? 16.219 14.047 -3.764 1 83.56 327 GLU A C 1
ATOM 2640 O O . GLU A 1 327 ? 17.281 14.648 -3.965 1 83.56 327 GLU A O 1
ATOM 2645 N N . PHE A 1 328 ? 15.461 13.602 -4.656 1 83.56 328 PHE A N 1
ATOM 2646 C CA . PHE A 1 328 ? 15.828 13.797 -6.055 1 83.56 328 PHE A CA 1
ATOM 2647 C C . PHE A 1 328 ? 15.656 15.258 -6.457 1 83.56 328 PHE A C 1
ATOM 2649 O O . PHE A 1 328 ? 16.469 15.805 -7.211 1 83.56 328 PHE A O 1
ATOM 2656 N N . GLN A 1 329 ? 14.586 15.82 -6 1 76.31 329 GLN A N 1
ATOM 2657 C CA . GLN A 1 329 ? 14.367 17.234 -6.277 1 76.31 329 GLN A CA 1
ATOM 2658 C C . GLN A 1 329 ? 15.453 18.094 -5.641 1 76.31 329 GLN A C 1
ATOM 2660 O O . GLN A 1 329 ? 15.773 19.172 -6.145 1 76.31 329 GLN A O 1
ATOM 2665 N N . ALA A 1 330 ? 15.984 17.531 -4.598 1 75.56 330 ALA A N 1
ATOM 2666 C CA . ALA A 1 330 ? 17.094 18.219 -3.934 1 75.56 330 ALA A CA 1
ATOM 2667 C C . ALA A 1 330 ? 18.422 17.875 -4.578 1 75.56 330 ALA A C 1
ATOM 2669 O O . ALA A 1 330 ? 19.484 18.25 -4.082 1 75.56 330 ALA A O 1
ATOM 2670 N N . ASN A 1 331 ? 18.469 16.969 -5.656 1 77.94 331 ASN A N 1
ATOM 2671 C CA . ASN A 1 331 ? 19.641 16.578 -6.438 1 77.94 331 ASN A CA 1
ATOM 2672 C C . ASN A 1 331 ? 20.688 15.883 -5.57 1 77.94 331 ASN A C 1
ATOM 2674 O O . ASN A 1 331 ? 21.875 16.156 -5.691 1 77.94 331 ASN A O 1
ATOM 2678 N N . MET A 1 332 ? 20.266 15.07 -4.77 1 80.94 332 MET A N 1
ATOM 2679 C CA . MET A 1 332 ? 21.156 14.383 -3.846 1 80.94 332 MET A CA 1
ATOM 2680 C C . MET A 1 332 ? 21.906 13.25 -4.551 1 80.94 332 MET A C 1
ATOM 2682 O O . MET A 1 332 ? 23.078 13.016 -4.289 1 80.94 332 MET A O 1
ATOM 2686 N N . TYR A 1 333 ? 21.203 12.539 -5.363 1 88.44 333 TYR A N 1
ATOM 2687 C CA . TYR A 1 333 ? 21.797 11.406 -6.059 1 88.44 333 TYR A CA 1
ATOM 2688 C C . TYR A 1 333 ? 21.078 11.133 -7.375 1 88.44 333 TYR A C 1
ATOM 2690 O O . TYR A 1 333 ? 20.016 11.727 -7.645 1 88.44 333 TYR A O 1
ATOM 2698 N N . SER A 1 334 ? 21.734 10.25 -8.133 1 90.5 334 SER A N 1
ATOM 2699 C CA . SER A 1 334 ? 21.141 9.859 -9.414 1 90.5 334 SER A CA 1
ATOM 2700 C C . SER A 1 334 ? 20.094 8.766 -9.227 1 90.5 334 SER A C 1
ATOM 2702 O O . SER A 1 334 ? 20.219 7.934 -8.32 1 90.5 334 SER A O 1
ATOM 2704 N N . PRO A 1 335 ? 19.078 8.766 -10.117 1 91.5 335 PRO A N 1
ATOM 2705 C CA . PRO A 1 335 ? 18.031 7.746 -10 1 91.5 335 PRO A CA 1
ATOM 2706 C C . PRO A 1 335 ? 18.547 6.332 -10.219 1 91.5 335 PRO A C 1
ATOM 2708 O O . PRO A 1 335 ? 18.078 5.391 -9.578 1 91.5 335 PRO A O 1
ATOM 2711 N N . SER A 1 336 ? 19.516 6.16 -11.109 1 93.62 336 SER A N 1
ATOM 2712 C CA . SER A 1 336 ? 20.062 4.832 -11.375 1 93.62 336 SER A CA 1
ATOM 2713 C C . SER A 1 336 ? 20.828 4.297 -10.18 1 93.62 336 SER A C 1
ATOM 2715 O O . SER A 1 336 ? 20.75 3.113 -9.852 1 93.62 336 SER A O 1
ATOM 2717 N N . ALA A 1 337 ? 21.531 5.184 -9.469 1 93.69 337 ALA A N 1
ATOM 2718 C CA . ALA A 1 337 ? 22.297 4.773 -8.281 1 93.69 337 ALA A CA 1
ATOM 2719 C C . ALA A 1 337 ? 21.359 4.352 -7.156 1 93.69 337 ALA A C 1
ATOM 2721 O O . ALA A 1 337 ? 21.609 3.371 -6.457 1 93.69 337 ALA A O 1
ATOM 2722 N N . TYR A 1 338 ? 20.297 5.094 -7.094 1 94.12 338 TYR A N 1
ATOM 2723 C CA . TYR A 1 338 ? 19.344 4.754 -6.039 1 94.12 338 TYR A CA 1
ATOM 2724 C C . TYR A 1 338 ? 18.688 3.408 -6.312 1 94.12 338 TYR A C 1
ATOM 2726 O O . TYR A 1 338 ? 18.641 2.539 -5.434 1 94.12 338 TYR A O 1
ATOM 2734 N N . TYR A 1 339 ? 18.188 3.264 -7.516 1 94.75 339 TYR A N 1
ATOM 2735 C CA . TYR A 1 339 ? 17.453 2.047 -7.859 1 94.75 339 TYR A CA 1
ATOM 2736 C C . TYR A 1 339 ? 18.344 0.817 -7.676 1 94.75 339 TYR A C 1
ATOM 2738 O O . TYR A 1 339 ? 17.922 -0.17 -7.066 1 94.75 339 TYR A O 1
ATOM 2746 N N . LEU A 1 340 ? 19.516 0.865 -8.227 1 95.25 340 LEU A N 1
ATOM 2747 C CA . LEU A 1 340 ? 20.391 -0.296 -8.18 1 95.25 340 LEU A CA 1
ATOM 2748 C C . LEU A 1 340 ? 20.859 -0.564 -6.754 1 95.25 340 LEU A C 1
ATOM 2750 O O . LEU A 1 340 ? 20.969 -1.721 -6.336 1 95.25 340 LEU A O 1
ATOM 2754 N N . ALA A 1 341 ? 21.109 0.483 -5.953 1 95.25 341 ALA A N 1
ATOM 2755 C CA . ALA A 1 341 ? 21.531 0.308 -4.57 1 95.25 341 ALA A CA 1
ATOM 2756 C C . ALA A 1 341 ? 20.406 -0.273 -3.717 1 95.25 341 ALA A C 1
ATOM 2758 O O . ALA A 1 341 ? 20.625 -1.232 -2.969 1 95.25 341 ALA A O 1
ATOM 2759 N N . LYS A 1 342 ? 19.281 0.298 -3.922 1 94.06 342 LYS A N 1
ATOM 2760 C CA . LYS A 1 342 ? 18.125 -0.135 -3.141 1 94.06 342 LYS A CA 1
ATOM 2761 C C . LYS A 1 342 ? 17.75 -1.573 -3.479 1 94.06 342 LYS A C 1
ATOM 2763 O O . LYS A 1 342 ? 17.484 -2.375 -2.582 1 94.06 342 LYS A O 1
ATOM 2768 N N . THR A 1 343 ? 17.719 -1.903 -4.727 1 93.75 343 THR A N 1
ATOM 2769 C CA . THR A 1 343 ? 17.312 -3.236 -5.156 1 93.75 343 THR A CA 1
ATOM 2770 C C . THR A 1 343 ? 18.375 -4.27 -4.797 1 93.75 343 THR A C 1
ATOM 2772 O O . THR A 1 343 ? 18.047 -5.418 -4.48 1 93.75 343 THR A O 1
ATOM 2775 N N . THR A 1 344 ? 19.625 -3.896 -4.895 1 93.75 344 THR A N 1
ATOM 2776 C CA . THR A 1 344 ? 20.688 -4.816 -4.5 1 93.75 344 THR A CA 1
ATOM 2777 C C . THR A 1 344 ? 20.641 -5.094 -3.002 1 93.75 344 THR A C 1
ATOM 2779 O O . THR A 1 344 ? 20.812 -6.234 -2.568 1 93.75 344 THR A O 1
ATOM 2782 N N . ALA A 1 345 ? 20.406 -4.074 -2.213 1 93.94 345 ALA A N 1
ATOM 2783 C CA . ALA A 1 345 ? 20.281 -4.258 -0.769 1 93.94 345 ALA A CA 1
ATOM 2784 C C . ALA A 1 345 ? 19.094 -5.164 -0.436 1 93.94 345 ALA A C 1
ATOM 2786 O O . ALA A 1 345 ? 19.203 -6.035 0.431 1 93.94 345 ALA A O 1
ATOM 2787 N N . ASP A 1 346 ? 18.062 -4.969 -1.165 1 91.94 346 ASP A N 1
ATOM 2788 C CA . ASP A 1 346 ? 16.859 -5.762 -0.931 1 91.94 346 ASP A CA 1
ATOM 2789 C C . ASP A 1 346 ? 17.062 -7.203 -1.398 1 91.94 346 ASP A C 1
ATOM 2791 O O . ASP A 1 346 ? 16.453 -8.125 -0.854 1 91.94 346 ASP A O 1
ATOM 2795 N N . SER A 1 347 ? 17.891 -7.445 -2.383 1 92.38 347 SER A N 1
ATOM 2796 C CA . SER A 1 347 ? 18.078 -8.75 -3.004 1 92.38 347 SER A CA 1
ATOM 2797 C C . SER A 1 347 ? 18.891 -9.68 -2.107 1 92.38 347 SER A C 1
ATOM 2799 O O . SER A 1 347 ? 18.875 -10.898 -2.295 1 92.38 347 SER A O 1
ATOM 2801 N N . VAL A 1 348 ? 19.547 -9.203 -1.111 1 90.88 348 VAL A N 1
ATOM 2802 C CA . VAL A 1 348 ? 20.375 -10.016 -0.222 1 90.88 348 VAL A CA 1
ATOM 2803 C C . VAL A 1 348 ? 19.5 -11.055 0.487 1 90.88 348 VAL A C 1
ATOM 2805 O O . VAL A 1 348 ? 19.906 -12.203 0.648 1 90.88 348 VAL A O 1
ATOM 2808 N N . GLN A 1 349 ? 18.328 -10.672 0.825 1 91.81 349 GLN A N 1
ATOM 2809 C CA . GLN A 1 349 ? 17.422 -11.602 1.497 1 91.81 349 GLN A CA 1
ATOM 2810 C C . GLN A 1 349 ? 16.984 -12.719 0.555 1 91.81 349 GLN A C 1
ATOM 2812 O O . GLN A 1 349 ? 16.719 -13.836 0.994 1 91.81 349 GLN A O 1
ATOM 2817 N N . TYR A 1 350 ? 16.969 -12.445 -0.68 1 93.38 350 TYR A N 1
ATOM 2818 C CA . TYR A 1 350 ? 16.5 -13.406 -1.665 1 93.38 350 TYR A CA 1
ATOM 2819 C C . TYR A 1 350 ? 17.625 -14.32 -2.119 1 93.38 350 TYR A C 1
ATOM 2821 O O . TYR A 1 350 ? 17.422 -15.211 -2.953 1 93.38 350 TYR A O 1
ATOM 2829 N N . LEU A 1 351 ? 18.828 -14.133 -1.561 1 93.94 351 LEU A N 1
ATOM 2830 C CA . LEU A 1 351 ? 19.938 -15.078 -1.669 1 93.94 351 LEU A CA 1
ATOM 2831 C C . LEU A 1 351 ? 19.875 -16.109 -0.548 1 93.94 351 LEU A C 1
ATOM 2833 O O . LEU A 1 351 ? 20.219 -17.281 -0.753 1 93.94 351 LEU A O 1
ATOM 2837 N N . VAL A 1 352 ? 19.297 -15.75 0.495 1 93.94 352 VAL A N 1
ATOM 2838 C CA . VAL A 1 352 ? 19.344 -16.562 1.704 1 93.94 352 VAL A CA 1
ATOM 2839 C C . VAL A 1 352 ? 18.125 -17.5 1.743 1 93.94 352 VAL A C 1
ATOM 2841 O O . VAL A 1 352 ? 18.266 -18.688 2.029 1 93.94 352 VAL A O 1
ATOM 2844 N N . PHE A 1 353 ? 17 -17.047 1.411 1 94.81 353 PHE A N 1
ATOM 2845 C CA . PHE A 1 353 ? 15.758 -17.812 1.562 1 94.81 353 PHE A CA 1
ATOM 2846 C C . PHE A 1 353 ? 15.766 -19.031 0.66 1 94.81 353 PHE A C 1
ATOM 2848 O O . PHE A 1 353 ? 15.375 -20.125 1.084 1 94.81 353 PHE A O 1
ATOM 2855 N N . PRO A 1 354 ? 16.25 -18.891 -0.58 1 95.81 354 PRO A N 1
ATOM 2856 C CA . PRO A 1 354 ? 16.281 -20.094 -1.428 1 95.81 354 PRO A CA 1
ATOM 2857 C C . PRO A 1 354 ? 17.234 -21.156 -0.894 1 95.81 354 PRO A C 1
ATOM 2859 O O . PRO A 1 354 ? 17.031 -22.344 -1.14 1 95.81 354 PRO A O 1
ATOM 2862 N N . VAL A 1 355 ? 18.266 -20.75 -0.198 1 96.25 355 VAL A N 1
ATOM 2863 C CA . VAL A 1 355 ? 19.188 -21.703 0.402 1 96.25 355 VAL A CA 1
ATOM 2864 C C . VAL A 1 355 ? 18.453 -22.516 1.477 1 96.25 355 VAL A C 1
ATOM 2866 O O . VAL A 1 355 ? 18.594 -23.75 1.53 1 96.25 355 VAL A O 1
ATOM 2869 N N . ILE A 1 356 ? 17.703 -21.859 2.279 1 95.75 356 ILE A N 1
ATOM 2870 C CA . ILE A 1 356 ? 16.938 -22.516 3.328 1 95.75 356 ILE A CA 1
ATOM 2871 C C . ILE A 1 356 ? 15.891 -23.438 2.701 1 95.75 356 ILE A C 1
ATOM 2873 O O . ILE A 1 356 ? 15.766 -24.609 3.098 1 95.75 356 ILE A O 1
ATOM 2877 N N . PHE A 1 357 ? 15.211 -22.984 1.765 1 95.62 357 PHE A N 1
ATOM 2878 C CA . PHE A 1 357 ? 14.195 -23.766 1.062 1 95.62 357 PHE A CA 1
ATOM 2879 C C . PHE A 1 357 ? 14.805 -25.016 0.447 1 95.62 357 PHE A C 1
ATOM 2881 O O . PHE A 1 357 ? 14.281 -26.125 0.636 1 95.62 357 PHE A O 1
ATOM 2888 N N . SER A 1 358 ? 15.93 -24.828 -0.29 1 95.5 358 SER A N 1
ATOM 2889 C CA . SER A 1 358 ? 16.578 -25.938 -0.983 1 95.5 358 SER A CA 1
ATOM 2890 C C . SER A 1 358 ? 17.094 -26.969 0.004 1 95.5 358 SER A C 1
ATOM 2892 O O . SER A 1 358 ? 17.016 -28.172 -0.248 1 95.5 358 SER A O 1
ATOM 2894 N N . ALA A 1 359 ? 17.625 -26.5 1.117 1 94.88 359 ALA A N 1
ATOM 2895 C CA . ALA A 1 359 ? 18.156 -27.406 2.133 1 94.88 359 ALA A CA 1
ATOM 2896 C C . ALA A 1 359 ? 17.047 -28.281 2.719 1 94.88 359 ALA A C 1
ATOM 2898 O O . ALA A 1 359 ? 17.234 -29.484 2.887 1 94.88 359 ALA A O 1
ATOM 2899 N N . ILE A 1 360 ? 15.93 -27.719 2.955 1 94.75 360 ILE A N 1
ATOM 2900 C CA . ILE A 1 360 ? 14.82 -28.469 3.543 1 94.75 360 ILE A CA 1
ATOM 2901 C C . ILE A 1 360 ? 14.234 -29.422 2.508 1 94.75 360 ILE A C 1
ATOM 2903 O O . ILE A 1 360 ? 13.945 -30.578 2.816 1 94.75 360 ILE A O 1
ATOM 2907 N N . MET A 1 361 ? 14.109 -28.969 1.263 1 93.19 361 MET A N 1
ATOM 2908 C CA . MET A 1 361 ? 13.57 -29.797 0.199 1 93.19 361 MET A CA 1
ATOM 2909 C C . MET A 1 361 ? 14.453 -31.016 -0.039 1 93.19 361 MET A C 1
ATOM 2911 O O . MET A 1 361 ? 13.961 -32.156 -0.132 1 93.19 361 MET A O 1
ATOM 2915 N N . LEU A 1 362 ? 15.773 -30.812 -0.109 1 92.5 362 LEU A N 1
ATOM 2916 C CA . LEU A 1 362 ? 16.719 -31.906 -0.343 1 92.5 362 LEU A CA 1
ATOM 2917 C C . LEU A 1 362 ? 16.781 -32.844 0.861 1 92.5 362 LEU A C 1
ATOM 2919 O O . LEU A 1 362 ? 16.938 -34.062 0.705 1 92.5 362 LEU A O 1
ATOM 2923 N N . GLY A 1 363 ? 16.625 -32.281 2.043 1 91.25 363 GLY A N 1
ATOM 2924 C CA . GLY A 1 363 ? 16.656 -33.094 3.25 1 91.25 363 GLY A CA 1
ATOM 2925 C C . GLY A 1 363 ? 15.438 -33.969 3.408 1 91.25 363 GLY A C 1
ATOM 2926 O O . GLY A 1 363 ? 15.531 -35.094 3.949 1 91.25 363 GLY A O 1
ATOM 2927 N N . MET A 1 364 ? 14.383 -33.5 2.881 1 91 364 MET A N 1
ATOM 2928 C CA . MET A 1 364 ? 13.133 -34.25 3.09 1 91 364 MET A CA 1
ATOM 2929 C C . MET A 1 364 ? 12.859 -35.188 1.923 1 91 364 MET A C 1
ATOM 2931 O O . MET A 1 364 ? 12.203 -36.219 2.094 1 91 364 MET A O 1
ATOM 2935 N N . ALA A 1 365 ? 13.414 -34.75 0.797 1 86.31 365 ALA A N 1
ATOM 2936 C CA . ALA A 1 365 ? 13.258 -35.625 -0.361 1 86.31 365 ALA A CA 1
ATOM 2937 C C . ALA A 1 365 ? 14.312 -36.719 -0.368 1 86.31 365 ALA A C 1
ATOM 2939 O O . ALA A 1 365 ? 15.391 -36.562 0.216 1 86.31 365 ALA A O 1
ATOM 2940 N N . ASN A 1 366 ? 14.086 -37.969 -0.566 1 83.06 366 ASN A N 1
ATOM 2941 C CA . ASN A 1 366 ? 15.055 -39.062 -0.657 1 83.06 366 ASN A CA 1
ATOM 2942 C C . ASN A 1 366 ? 15.641 -39.188 -2.062 1 83.06 366 ASN A C 1
ATOM 2944 O O . ASN A 1 366 ? 15.57 -40.25 -2.682 1 83.06 366 ASN A O 1
ATOM 2948 N N . LEU A 1 367 ? 16.188 -38.031 -2.516 1 84.62 367 LEU A N 1
ATOM 2949 C CA . LEU A 1 367 ? 16.812 -38 -3.832 1 84.62 367 LEU A CA 1
ATOM 2950 C C . LEU A 1 367 ? 18.328 -38.125 -3.719 1 84.62 367 LEU A C 1
ATOM 2952 O O . LEU A 1 367 ? 18.875 -38.031 -2.621 1 84.62 367 LEU A O 1
ATOM 2956 N N . PRO A 1 368 ? 18.906 -38.5 -4.785 1 84.75 368 PRO A N 1
ATOM 2957 C CA . PRO A 1 368 ? 20.359 -38.656 -4.707 1 84.75 368 PRO A CA 1
ATOM 2958 C C . PRO A 1 368 ? 21.078 -37.375 -4.32 1 84.75 368 PRO A C 1
ATOM 2960 O O . PRO A 1 368 ? 20.703 -36.281 -4.793 1 84.75 368 PRO A O 1
ATOM 2963 N N . TYR A 1 369 ? 22.047 -37.469 -3.346 1 85.25 369 TYR A N 1
ATOM 2964 C CA . TYR A 1 369 ? 22.703 -36.312 -2.777 1 85.25 369 TYR A CA 1
ATOM 2965 C C . TYR A 1 369 ? 24.141 -36.188 -3.273 1 85.25 369 TYR A C 1
ATOM 2967 O O . TYR A 1 369 ? 25.094 -36.188 -2.477 1 85.25 369 TYR A O 1
ATOM 2975 N N . THR A 1 370 ? 24.328 -36 -4.473 1 90.69 370 THR A N 1
ATOM 2976 C CA . THR A 1 370 ? 25.672 -35.719 -4.973 1 90.69 370 THR A CA 1
ATOM 2977 C C . THR A 1 370 ? 25.969 -34.219 -4.926 1 90.69 370 THR A C 1
ATOM 2979 O O . THR A 1 370 ? 25.047 -33.406 -4.938 1 90.69 370 THR A O 1
ATOM 2982 N N . ILE A 1 371 ? 27.141 -33.844 -4.75 1 93.25 371 ILE A N 1
ATOM 2983 C CA . ILE A 1 371 ? 27.562 -32.438 -4.695 1 93.25 371 ILE A CA 1
ATOM 2984 C C . ILE A 1 371 ? 27.094 -31.703 -5.953 1 93.25 371 ILE A C 1
ATOM 2986 O O . ILE A 1 371 ? 26.734 -30.531 -5.898 1 93.25 371 ILE A O 1
ATOM 2990 N N . TYR A 1 372 ? 27.078 -32.438 -7.078 1 93.94 372 TYR A N 1
ATOM 2991 C CA . TYR A 1 372 ? 26.625 -31.891 -8.344 1 93.94 372 TYR A CA 1
ATOM 2992 C C . TYR A 1 372 ? 25.141 -31.5 -8.273 1 93.94 372 TYR A C 1
ATOM 2994 O O . TYR A 1 372 ? 24.766 -30.391 -8.648 1 93.94 372 TYR A O 1
ATOM 3002 N N . ILE A 1 373 ? 24.344 -32.406 -7.758 1 94.12 373 ILE A N 1
ATOM 3003 C CA . ILE A 1 373 ? 22.906 -32.156 -7.699 1 94.12 373 ILE A CA 1
ATOM 3004 C C . ILE A 1 373 ? 22.594 -31.062 -6.691 1 94.12 373 ILE A C 1
ATOM 3006 O O . ILE A 1 373 ? 21.812 -30.156 -6.977 1 94.12 373 ILE A O 1
ATOM 3010 N N . ILE A 1 374 ? 23.297 -31.047 -5.559 1 95.06 374 ILE A N 1
ATOM 3011 C CA . ILE A 1 374 ? 23.062 -30.078 -4.496 1 95.06 374 ILE A CA 1
ATOM 3012 C C . ILE A 1 374 ? 23.438 -28.688 -4.977 1 95.06 374 ILE A C 1
ATOM 3014 O O . ILE A 1 374 ? 22.656 -27.734 -4.812 1 95.06 374 ILE A O 1
ATOM 3018 N N . THR A 1 375 ? 24.531 -28.547 -5.582 1 95.94 375 THR A N 1
ATOM 3019 C CA . THR A 1 375 ? 25.031 -27.25 -6.016 1 95.94 375 THR A CA 1
ATOM 3020 C C . THR A 1 375 ? 24.141 -26.672 -7.121 1 95.94 375 THR A C 1
ATOM 3022 O O . THR A 1 375 ? 23.75 -25.516 -7.066 1 95.94 375 THR A O 1
ATOM 3025 N N . HIS A 1 376 ? 23.781 -27.5 -8.117 1 96.38 376 HIS A N 1
ATOM 3026 C CA . HIS A 1 376 ? 22.984 -27.016 -9.227 1 96.38 376 HIS A CA 1
ATOM 3027 C C . HIS A 1 376 ? 21.562 -26.688 -8.773 1 96.38 376 HIS A C 1
ATOM 3029 O O . HIS A 1 376 ? 20.984 -25.672 -9.195 1 96.38 376 HIS A O 1
ATOM 3035 N N . TYR A 1 377 ? 21.016 -27.547 -7.934 1 96.44 377 TYR A N 1
ATOM 3036 C CA . TYR A 1 377 ? 19.672 -27.281 -7.426 1 96.44 377 TYR A CA 1
ATOM 3037 C C . TYR A 1 377 ? 19.641 -25.969 -6.648 1 96.44 377 TYR A C 1
ATOM 3039 O O . TYR A 1 377 ? 18.703 -25.188 -6.801 1 96.44 377 TYR A O 1
ATOM 3047 N N . LEU A 1 378 ? 20.656 -25.734 -5.895 1 96.75 378 LEU A N 1
ATOM 3048 C CA . LEU A 1 378 ? 20.766 -24.516 -5.109 1 96.75 378 LEU A CA 1
ATOM 3049 C C . LEU A 1 378 ? 20.922 -23.297 -6.02 1 96.75 378 LEU A C 1
ATOM 3051 O O . LEU A 1 378 ? 20.219 -22.281 -5.836 1 96.75 378 LEU A O 1
ATOM 3055 N N . VAL A 1 379 ? 21.781 -23.344 -6.953 1 97.19 379 VAL A N 1
ATOM 3056 C CA . VAL A 1 379 ? 22.062 -22.219 -7.84 1 97.19 379 VAL A CA 1
ATOM 3057 C C . VAL A 1 379 ? 20.828 -21.875 -8.664 1 97.19 379 VAL A C 1
ATOM 3059 O O . VAL A 1 379 ? 20.516 -20.703 -8.859 1 97.19 379 VAL A O 1
ATOM 3062 N N . ILE A 1 380 ? 20.109 -22.922 -9.133 1 97.25 380 ILE A N 1
ATOM 3063 C CA . ILE A 1 380 ? 18.906 -22.688 -9.93 1 97.25 380 ILE A CA 1
ATOM 3064 C C . ILE A 1 380 ? 17.859 -21.969 -9.094 1 97.25 380 ILE A C 1
ATOM 3066 O O . ILE A 1 380 ? 17.266 -20.984 -9.547 1 97.25 380 ILE A O 1
ATOM 3070 N N . ASN A 1 381 ? 17.688 -22.438 -7.875 1 97.19 381 ASN A N 1
ATOM 3071 C CA . ASN A 1 381 ? 16.688 -21.812 -7.016 1 97.19 381 ASN A CA 1
ATOM 3072 C C . ASN A 1 381 ? 17.062 -20.375 -6.652 1 97.19 381 ASN A C 1
ATOM 3074 O O . ASN A 1 381 ? 16.203 -19.5 -6.559 1 97.19 381 ASN A O 1
ATOM 3078 N N . ILE A 1 382 ? 18.328 -20.125 -6.449 1 97.19 382 ILE A N 1
ATOM 3079 C CA . ILE A 1 382 ? 18.797 -18.781 -6.145 1 97.19 382 ILE A CA 1
ATOM 3080 C C . ILE A 1 382 ? 18.562 -17.859 -7.344 1 97.19 382 ILE A C 1
ATOM 3082 O O . ILE A 1 382 ? 18.062 -16.75 -7.195 1 97.19 382 ILE A O 1
ATOM 3086 N N . LEU A 1 383 ? 18.875 -18.375 -8.523 1 97.19 383 LEU A N 1
ATOM 3087 C CA . LEU A 1 383 ? 18.703 -17.594 -9.734 1 97.19 383 LEU A CA 1
ATOM 3088 C C . LEU A 1 383 ? 17.219 -17.281 -9.977 1 97.19 383 LEU A C 1
ATOM 3090 O O . LEU A 1 383 ? 16.875 -16.172 -10.375 1 97.19 383 LEU A O 1
ATOM 3094 N N . LEU A 1 384 ? 16.406 -18.234 -9.711 1 96.88 384 LEU A N 1
ATOM 3095 C CA . LEU A 1 384 ? 14.977 -18.047 -9.898 1 96.88 384 LEU A CA 1
ATOM 3096 C C . LEU A 1 384 ? 14.422 -17.047 -8.891 1 96.88 384 LEU A C 1
ATOM 3098 O O . LEU A 1 384 ? 13.578 -16.219 -9.227 1 96.88 384 LEU A O 1
ATOM 3102 N N . SER A 1 385 ? 14.883 -17.141 -7.68 1 96.31 385 SER A N 1
ATOM 3103 C CA . SER A 1 385 ? 14.445 -16.188 -6.652 1 96.31 385 SER A CA 1
ATOM 3104 C C . SER A 1 385 ? 14.875 -14.766 -6.996 1 96.31 385 SER A C 1
ATOM 3106 O O . SER A 1 385 ? 14.102 -13.828 -6.836 1 96.31 385 SER A O 1
ATOM 3108 N N . LEU A 1 386 ? 16.062 -14.609 -7.449 1 96.56 386 LEU A N 1
ATOM 3109 C CA . LEU A 1 386 ? 16.578 -13.297 -7.836 1 96.56 386 LEU A CA 1
ATOM 3110 C C . LEU A 1 386 ? 15.812 -12.758 -9.047 1 96.56 386 LEU A C 1
ATOM 3112 O O . LEU A 1 386 ? 15.586 -11.555 -9.156 1 96.56 386 LEU A O 1
ATOM 3116 N N . ASN A 1 387 ? 15.531 -13.672 -9.922 1 96.06 387 ASN A N 1
ATOM 3117 C CA . ASN A 1 387 ? 14.734 -13.266 -11.078 1 96.06 387 ASN A CA 1
ATOM 3118 C C . ASN A 1 387 ? 13.344 -12.781 -10.664 1 96.06 387 ASN A C 1
ATOM 3120 O O . ASN A 1 387 ? 12.852 -11.781 -11.18 1 96.06 387 ASN A O 1
ATOM 3124 N N . ALA A 1 388 ? 12.742 -13.523 -9.789 1 94 388 ALA A N 1
ATOM 3125 C CA . ALA A 1 388 ? 11.43 -13.117 -9.273 1 94 388 ALA A CA 1
ATOM 3126 C C . ALA A 1 388 ? 11.5 -11.734 -8.633 1 94 388 ALA A C 1
ATOM 3128 O O . ALA A 1 388 ? 10.625 -10.898 -8.852 1 94 388 ALA A O 1
ATOM 3129 N N . CYS A 1 389 ? 12.492 -11.5 -7.891 1 93.62 389 CYS A N 1
ATOM 3130 C CA . CYS A 1 389 ? 12.703 -10.219 -7.23 1 93.62 389 CYS A CA 1
ATOM 3131 C C . CYS A 1 389 ? 12.898 -9.102 -8.25 1 93.62 389 CYS A C 1
ATOM 3133 O O . CYS A 1 389 ? 12.336 -8.016 -8.109 1 93.62 389 CYS A O 1
ATOM 3135 N N . SER A 1 390 ? 13.695 -9.406 -9.219 1 95.12 390 SER A N 1
ATOM 3136 C CA . SER A 1 390 ? 13.984 -8.398 -10.242 1 95.12 390 SER A CA 1
ATOM 3137 C C . SER A 1 390 ? 12.719 -8.016 -11.008 1 95.12 390 SER A C 1
ATOM 3139 O O . SER A 1 390 ? 12.531 -6.848 -11.352 1 95.12 390 SER A O 1
ATOM 3141 N N . ILE A 1 391 ? 11.891 -8.945 -11.312 1 94.81 391 ILE A N 1
ATOM 3142 C CA . ILE A 1 391 ? 10.641 -8.68 -12.008 1 94.81 391 ILE A CA 1
ATOM 3143 C C . ILE A 1 391 ? 9.742 -7.801 -11.141 1 94.81 391 ILE A C 1
ATOM 3145 O O . ILE A 1 391 ? 9.227 -6.781 -11.602 1 94.81 391 ILE A O 1
ATOM 3149 N N . ALA A 1 392 ? 9.625 -8.203 -9.945 1 92.81 392 ALA A N 1
ATOM 3150 C CA . ALA A 1 392 ? 8.766 -7.469 -9.023 1 92.81 392 ALA A CA 1
ATOM 3151 C C . ALA A 1 392 ? 9.25 -6.035 -8.836 1 92.81 392 ALA A C 1
ATOM 3153 O O . ALA A 1 392 ? 8.453 -5.098 -8.844 1 92.81 392 ALA A O 1
ATOM 3154 N N . GLN A 1 393 ? 10.523 -5.898 -8.672 1 93 393 GLN A N 1
ATOM 3155 C CA . GLN A 1 393 ? 11.102 -4.574 -8.469 1 93 393 GLN A CA 1
ATOM 3156 C C . GLN A 1 393 ? 10.93 -3.703 -9.711 1 93 393 GLN A C 1
ATOM 3158 O O . GLN A 1 393 ? 10.703 -2.496 -9.602 1 93 393 GLN A O 1
ATOM 3163 N N . SER A 1 394 ? 11.094 -4.289 -10.844 1 93.88 394 SER A N 1
ATOM 3164 C CA . SER A 1 394 ? 10.906 -3.551 -12.086 1 93.88 394 SER A CA 1
ATOM 3165 C C . SER A 1 394 ? 9.461 -3.07 -12.234 1 93.88 394 SER A C 1
ATOM 3167 O O . SER A 1 394 ? 9.219 -1.933 -12.641 1 93.88 394 SER A O 1
ATOM 3169 N N . PHE A 1 395 ? 8.539 -3.885 -11.891 1 91.62 395 PHE A N 1
ATOM 3170 C CA . PHE A 1 395 ? 7.133 -3.5 -11.992 1 91.62 395 PHE A CA 1
ATOM 3171 C C . PHE A 1 395 ? 6.781 -2.465 -10.93 1 91.62 395 PHE A C 1
ATOM 3173 O O . PHE A 1 395 ? 5.945 -1.588 -11.164 1 91.62 395 PHE A O 1
ATOM 3180 N N . ALA A 1 396 ? 7.406 -2.615 -9.789 1 89.62 396 ALA A N 1
ATOM 3181 C CA . ALA A 1 396 ? 7.227 -1.599 -8.758 1 89.62 396 ALA A CA 1
ATOM 3182 C C . ALA A 1 396 ? 7.688 -0.23 -9.25 1 89.62 396 ALA A C 1
ATOM 3184 O O . ALA A 1 396 ? 7.062 0.79 -8.945 1 89.62 396 ALA A O 1
ATOM 3185 N N . ALA A 1 397 ? 8.742 -0.223 -9.969 1 89.69 397 ALA A N 1
ATOM 3186 C CA . ALA A 1 397 ? 9.297 1.02 -10.5 1 89.69 397 ALA A CA 1
ATOM 3187 C C . ALA A 1 397 ? 8.414 1.571 -11.625 1 89.69 397 ALA A C 1
ATOM 3189 O O . ALA A 1 397 ? 8.266 2.787 -11.758 1 89.69 397 ALA A O 1
ATOM 3190 N N . MET A 1 398 ? 7.77 0.665 -12.312 1 88.69 398 MET A N 1
ATOM 3191 C CA . MET A 1 398 ? 6.992 1.06 -13.484 1 88.69 398 MET A CA 1
ATOM 3192 C C . MET A 1 398 ? 5.621 1.583 -13.078 1 88.69 398 MET A C 1
ATOM 3194 O O . MET A 1 398 ? 5.105 2.523 -13.688 1 88.69 398 MET A O 1
ATOM 3198 N N . CYS A 1 399 ? 5.148 0.899 -11.953 1 83.12 399 CYS A N 1
ATOM 3199 C CA . CYS A 1 399 ? 3.779 1.245 -11.578 1 83.12 399 CYS A CA 1
ATOM 3200 C C . CYS A 1 399 ? 3.766 2.27 -10.445 1 83.12 399 CYS A C 1
ATOM 3202 O O . CYS A 1 399 ? 4.602 2.215 -9.547 1 83.12 399 CYS A O 1
ATOM 3204 N N . GLY A 1 400 ? 3.225 3.416 -10.633 1 71.38 400 GLY A N 1
ATOM 3205 C CA . GLY A 1 400 ? 3.164 4.488 -9.648 1 71.38 400 GLY A CA 1
ATOM 3206 C C . GLY A 1 400 ? 2.379 4.117 -8.406 1 71.38 400 GLY A C 1
ATOM 3207 O O . GLY A 1 400 ? 2.545 4.73 -7.352 1 71.38 400 GLY A O 1
ATOM 3208 N N . HIS A 1 401 ? 1.545 3.031 -8.484 1 76.75 401 HIS A N 1
ATOM 3209 C CA . HIS A 1 401 ? 0.702 2.611 -7.367 1 76.75 401 HIS A CA 1
ATOM 3210 C C . HIS A 1 401 ? 0.816 1.111 -7.125 1 76.75 401 HIS A C 1
ATOM 3212 O O . HIS A 1 401 ? 0.849 0.324 -8.07 1 76.75 401 HIS A O 1
ATOM 3218 N N . LEU A 1 402 ? 0.982 0.732 -5.867 1 79.94 402 LEU A N 1
ATOM 3219 C CA . LEU A 1 402 ? 1.155 -0.666 -5.488 1 79.94 402 LEU A CA 1
ATOM 3220 C C . LEU A 1 402 ? -0.015 -1.512 -5.977 1 79.94 402 LEU A C 1
ATOM 3222 O O . LEU A 1 402 ? 0.181 -2.627 -6.465 1 79.94 402 LEU A O 1
ATOM 3226 N N . ALA A 1 403 ? -1.274 -0.968 -5.887 1 77.19 403 ALA A N 1
ATOM 3227 C CA . ALA A 1 403 ? -2.465 -1.71 -6.293 1 77.19 403 ALA A CA 1
ATOM 3228 C C . ALA A 1 403 ? -2.422 -2.047 -7.781 1 77.19 403 ALA A C 1
ATOM 3230 O O . ALA A 1 403 ? -2.77 -3.16 -8.18 1 77.19 403 ALA A O 1
ATOM 3231 N N . THR A 1 404 ? -1.975 -1.137 -8.555 1 79.88 404 THR A N 1
ATOM 3232 C CA . THR A 1 404 ? -1.87 -1.358 -9.992 1 79.88 404 THR A CA 1
ATOM 3233 C C . THR A 1 404 ? -0.786 -2.387 -10.305 1 79.88 404 THR A C 1
ATOM 3235 O O . THR A 1 404 ? -0.961 -3.234 -11.18 1 79.88 404 THR A O 1
ATOM 3238 N N . GLY A 1 405 ? 0.331 -2.25 -9.57 1 82.88 405 GLY A N 1
ATOM 3239 C CA . GLY A 1 405 ? 1.4 -3.213 -9.781 1 82.88 405 GLY A CA 1
ATOM 3240 C C . GLY A 1 405 ? 0.986 -4.641 -9.477 1 82.88 405 GLY A C 1
ATOM 3241 O O . GLY A 1 405 ? 1.315 -5.562 -10.219 1 82.88 405 GLY A O 1
ATOM 3242 N N . MET A 1 406 ? 0.219 -4.84 -8.43 1 82 406 MET A N 1
ATOM 3243 C CA . MET A 1 406 ? -0.214 -6.168 -8.008 1 82 406 MET A CA 1
ATOM 3244 C C . MET A 1 406 ? -1.204 -6.758 -9.008 1 82 406 MET A C 1
ATOM 3246 O O . MET A 1 406 ? -1.328 -7.98 -9.117 1 82 406 MET A O 1
ATOM 3250 N N . THR A 1 407 ? -1.881 -5.859 -9.75 1 79.75 407 THR A N 1
ATOM 3251 C CA . THR A 1 407 ? -2.855 -6.309 -10.734 1 79.75 407 THR A CA 1
ATOM 3252 C C . THR A 1 407 ? -2.168 -6.641 -12.055 1 79.75 407 THR A C 1
ATOM 3254 O O . THR A 1 407 ? -2.559 -7.586 -12.75 1 79.75 407 THR A O 1
ATOM 3257 N N . VAL A 1 408 ? -1.118 -5.902 -12.383 1 84.56 408 VAL A N 1
ATOM 3258 C CA . VAL A 1 408 ? -0.508 -6.027 -13.703 1 84.56 408 VAL A CA 1
ATOM 3259 C C . VAL A 1 408 ? 0.526 -7.148 -13.688 1 84.56 408 VAL A C 1
ATOM 3261 O O . VAL A 1 408 ? 0.714 -7.844 -14.695 1 84.56 408 VAL A O 1
ATOM 3264 N N . LEU A 1 409 ? 1.176 -7.375 -12.586 1 86.88 409 LEU A N 1
ATOM 3265 C CA . LEU A 1 409 ? 2.273 -8.336 -12.5 1 86.88 409 LEU A CA 1
ATOM 3266 C C . LEU A 1 409 ? 1.81 -9.727 -12.898 1 86.88 409 LEU A C 1
ATOM 3268 O O . LEU A 1 409 ? 2.469 -10.398 -13.695 1 86.88 409 LEU A O 1
ATOM 3272 N N . PRO A 1 410 ? 0.63 -10.148 -12.492 1 82.5 410 PRO A N 1
ATOM 3273 C CA . PRO A 1 410 ? 0.181 -11.484 -12.875 1 82.5 410 PRO A CA 1
ATOM 3274 C C . PRO A 1 410 ? -0.077 -11.617 -14.375 1 82.5 410 PRO A C 1
ATOM 3276 O O . PRO A 1 410 ? 0.008 -12.711 -14.93 1 82.5 410 PRO A O 1
ATOM 3279 N N . ILE A 1 411 ? -0.345 -10.523 -15.023 1 82.31 411 ILE A N 1
ATOM 3280 C CA . ILE A 1 411 ? -0.581 -10.539 -16.469 1 82.31 411 ILE A CA 1
ATOM 3281 C C . ILE A 1 411 ? 0.658 -11.07 -17.188 1 82.31 411 ILE A C 1
ATOM 3283 O O . ILE A 1 411 ? 0.547 -11.75 -18.203 1 82.31 411 ILE A O 1
ATOM 3287 N N . VAL A 1 412 ? 1.755 -10.781 -16.594 1 83.81 412 VAL A N 1
ATOM 3288 C CA . VAL A 1 412 ? 3 -11.195 -17.234 1 83.81 412 VAL A CA 1
ATOM 3289 C C . VAL A 1 412 ? 3.438 -12.555 -16.688 1 83.81 412 VAL A C 1
ATOM 3291 O O . VAL A 1 412 ? 3.84 -13.43 -17.453 1 83.81 412 VAL A O 1
ATOM 3294 N N . CYS A 1 413 ? 3.266 -12.844 -15.453 1 86.62 413 CYS A N 1
ATOM 3295 C CA . CYS A 1 413 ? 3.869 -14 -14.797 1 86.62 413 CYS A CA 1
ATOM 3296 C C . CYS A 1 413 ? 3.023 -15.25 -15.008 1 86.62 413 CYS A C 1
ATOM 3298 O O . CYS A 1 413 ? 3.561 -16.344 -15.188 1 86.62 413 CYS A O 1
ATOM 3300 N N . VAL A 1 414 ? 1.767 -15.102 -15.062 1 82 414 VAL A N 1
ATOM 3301 C CA . VAL A 1 414 ? 0.886 -16.266 -15.055 1 82 414 VAL A CA 1
ATOM 3302 C C . VAL A 1 414 ? 0.965 -16.984 -16.406 1 82 414 VAL A C 1
ATOM 3304 O O . VAL A 1 414 ? 1.179 -18.203 -16.453 1 82 414 VAL A O 1
ATOM 3307 N N . PRO A 1 415 ? 0.861 -16.25 -17.5 1 82.88 415 PRO A N 1
ATOM 3308 C CA . PRO A 1 415 ? 1 -16.953 -18.766 1 82.88 415 PRO A CA 1
ATOM 3309 C C . PRO A 1 415 ? 2.354 -17.656 -18.906 1 82.88 415 PRO A C 1
ATOM 3311 O O . PRO A 1 415 ? 2.432 -18.75 -19.453 1 82.88 415 PRO A O 1
ATOM 3314 N N . LEU A 1 416 ? 3.328 -17.016 -18.438 1 87.94 416 LEU A N 1
ATOM 3315 C CA . LEU A 1 416 ? 4.652 -17.609 -18.531 1 87.94 416 LEU A CA 1
ATOM 3316 C C . LEU A 1 416 ? 4.746 -18.859 -17.656 1 87.94 416 LEU A C 1
ATOM 3318 O O . LEU A 1 416 ? 5.496 -19.781 -17.984 1 87.94 416 LEU A O 1
ATOM 3322 N N . MET A 1 417 ? 3.998 -18.875 -16.625 1 86.44 417 MET A N 1
ATOM 3323 C CA . MET A 1 417 ? 3.949 -20.062 -15.773 1 86.44 417 MET A CA 1
ATOM 3324 C C . MET A 1 417 ? 3.238 -21.219 -16.469 1 86.44 417 MET A C 1
ATOM 3326 O O . MET A 1 417 ? 3.652 -22.375 -16.344 1 86.44 417 MET A O 1
ATOM 3330 N N . VAL A 1 418 ? 2.219 -20.906 -17.219 1 80.88 418 VAL A N 1
ATOM 3331 C CA . VAL A 1 418 ? 1.456 -21.922 -17.953 1 80.88 418 VAL A CA 1
ATOM 3332 C C . VAL A 1 418 ? 2.332 -22.547 -19.031 1 80.88 418 VAL A C 1
ATOM 3334 O O . VAL A 1 418 ? 2.281 -23.766 -19.234 1 80.88 418 VAL A O 1
ATOM 3337 N N . PHE A 1 419 ? 3.186 -21.75 -19.547 1 84.25 419 PHE A N 1
ATOM 3338 C CA . PHE A 1 419 ? 4.059 -22.25 -20.594 1 84.25 419 PHE A CA 1
ATOM 3339 C C . PHE A 1 419 ? 5.328 -22.859 -20.016 1 84.25 419 PHE A C 1
ATOM 3341 O O . PHE A 1 419 ? 6.316 -23.047 -20.734 1 84.25 419 PHE A O 1
ATOM 3348 N N . GLY A 1 420 ? 5.336 -23.094 -18.734 1 84.38 420 GLY A N 1
ATOM 3349 C CA . GLY A 1 420 ? 6.488 -23.641 -18.047 1 84.38 420 GLY A CA 1
ATOM 3350 C C . GLY A 1 420 ? 6.715 -25.109 -18.344 1 84.38 420 GLY A C 1
ATOM 3351 O O . GLY A 1 420 ? 7.762 -25.672 -18 1 84.38 420 GLY A O 1
ATOM 3352 N N . GLY A 1 421 ? 5.711 -25.812 -19.094 1 78.31 421 GLY A N 1
ATOM 3353 C CA . GLY A 1 421 ? 5.914 -27.188 -19.516 1 78.31 421 GLY A CA 1
ATOM 3354 C C . GLY A 1 421 ? 5.184 -28.188 -18.656 1 78.31 421 GLY A C 1
ATOM 3355 O O . GLY A 1 421 ? 5.09 -29.375 -19.016 1 78.31 421 GLY A O 1
ATOM 3356 N N . PHE A 1 422 ? 4.715 -27.719 -17.469 1 80.19 422 PHE A N 1
ATOM 3357 C CA . PHE A 1 422 ? 4.027 -28.641 -16.562 1 80.19 422 PHE A CA 1
ATOM 3358 C C . PHE A 1 422 ? 2.553 -28.766 -16.922 1 80.19 422 PHE A C 1
ATOM 3360 O O . PHE A 1 422 ? 1.994 -29.859 -16.953 1 80.19 422 PHE A O 1
ATOM 3367 N N . MET A 1 423 ? 1.962 -27.625 -17.266 1 76.25 423 MET A N 1
ATOM 3368 C CA . MET A 1 423 ? 0.533 -27.609 -17.562 1 76.25 423 MET A CA 1
ATOM 3369 C C . MET A 1 423 ? 0.278 -27.938 -19.031 1 76.25 423 MET A C 1
ATOM 3371 O O . MET A 1 423 ? -0.766 -28.5 -19.375 1 76.25 423 MET A O 1
ATOM 3375 N N . ILE A 1 424 ? 1.214 -27.5 -19.844 1 73.88 424 ILE A N 1
ATOM 3376 C CA . ILE A 1 424 ? 1.2 -27.812 -21.266 1 73.88 424 ILE A CA 1
ATOM 3377 C C . ILE A 1 424 ? 2.604 -28.203 -21.719 1 73.88 424 ILE A C 1
ATOM 3379 O O . ILE A 1 424 ? 3.574 -27.5 -21.453 1 73.88 424 ILE A O 1
ATOM 3383 N N . THR A 1 425 ? 2.629 -29.438 -22.266 1 75.5 425 THR A N 1
ATOM 3384 C CA . THR A 1 425 ? 3.939 -29.859 -22.766 1 75.5 425 THR A CA 1
ATOM 3385 C C . THR A 1 425 ? 4.387 -28.984 -23.922 1 75.5 425 THR A C 1
ATOM 3387 O O . THR A 1 425 ? 3.557 -28.438 -24.656 1 75.5 425 THR A O 1
ATOM 3390 N N . TYR A 1 426 ? 5.68 -28.812 -23.984 1 76.06 426 TYR A N 1
ATOM 3391 C CA . TYR A 1 426 ? 6.27 -27.906 -24.953 1 76.06 426 TYR A CA 1
ATOM 3392 C C . TYR A 1 426 ? 5.836 -28.25 -26.375 1 76.06 426 TYR A C 1
ATOM 3394 O O . TYR A 1 426 ? 5.574 -27.359 -27.188 1 76.06 426 TYR A O 1
ATOM 3402 N N . ASP A 1 427 ? 5.586 -29.547 -26.641 1 75.69 427 ASP A N 1
ATOM 3403 C CA . ASP A 1 427 ? 5.238 -30 -27.984 1 75.69 427 ASP A CA 1
ATOM 3404 C C . ASP A 1 427 ? 3.771 -29.703 -28.297 1 75.69 427 ASP A C 1
ATOM 3406 O O . ASP A 1 427 ? 3.379 -29.641 -29.453 1 75.69 427 ASP A O 1
ATOM 3410 N N . ALA A 1 428 ? 3 -29.453 -27.234 1 74.31 428 ALA A N 1
ATOM 3411 C CA . ALA A 1 428 ? 1.567 -29.234 -27.406 1 74.31 428 ALA A CA 1
ATOM 3412 C C . ALA A 1 428 ? 1.254 -27.734 -27.516 1 74.31 428 ALA A C 1
ATOM 3414 O O . ALA A 1 428 ? 0.115 -27.359 -27.797 1 74.31 428 ALA A O 1
ATOM 3415 N N . ILE A 1 429 ? 2.293 -26.891 -27.453 1 79 429 ILE A N 1
ATOM 3416 C CA . ILE A 1 429 ? 2.078 -25.453 -27.516 1 79 429 ILE A CA 1
ATOM 3417 C C . ILE A 1 429 ? 1.92 -25.016 -28.969 1 79 429 ILE A C 1
ATOM 3419 O O . ILE A 1 429 ? 2.768 -25.328 -29.812 1 79 429 ILE A O 1
ATOM 3423 N N . PRO A 1 430 ? 0.79 -24.344 -29.219 1 79.69 430 PRO A N 1
ATOM 3424 C CA . PRO A 1 430 ? 0.621 -23.828 -30.578 1 79.69 430 PRO A CA 1
ATOM 3425 C C . PRO A 1 430 ? 1.761 -22.906 -31 1 79.69 430 PRO A C 1
ATOM 3427 O O . PRO A 1 430 ? 2.332 -22.203 -30.172 1 79.69 430 PRO A O 1
ATOM 3430 N N . TRP A 1 431 ? 2.057 -22.859 -32.344 1 82.81 431 TRP A N 1
ATOM 3431 C CA . TRP A 1 431 ? 3.221 -22.172 -32.875 1 82.81 431 TRP A CA 1
ATOM 3432 C C . TRP A 1 431 ? 3.156 -20.672 -32.594 1 82.81 431 TRP A C 1
ATOM 3434 O O . TRP A 1 431 ? 4.191 -20.031 -32.406 1 82.81 431 TRP A O 1
ATOM 3444 N N . TYR A 1 432 ? 1.939 -20 -32.406 1 82.69 432 TYR A N 1
ATOM 3445 C CA . TYR A 1 432 ? 1.801 -18.562 -32.219 1 82.69 432 TYR A CA 1
ATOM 3446 C C . TYR A 1 432 ? 2.209 -18.172 -30.797 1 82.69 432 TYR A C 1
ATOM 3448 O O . TYR A 1 432 ? 2.494 -17 -30.531 1 82.69 432 TYR A O 1
ATOM 3456 N N . PHE A 1 433 ? 2.357 -19.172 -29.859 1 84.88 433 PHE A N 1
ATOM 3457 C CA . PHE A 1 433 ? 2.709 -18.828 -28.484 1 84.88 433 PHE A CA 1
ATOM 3458 C C . PHE A 1 433 ? 4.121 -19.297 -28.156 1 84.88 433 PHE A C 1
ATOM 3460 O O . PHE A 1 433 ? 4.57 -19.172 -27.016 1 84.88 433 PHE A O 1
ATOM 3467 N N . LEU A 1 434 ? 4.809 -19.812 -29.172 1 85.19 434 LEU A N 1
ATOM 3468 C CA . LEU A 1 434 ? 6.145 -20.359 -28.953 1 85.19 434 LEU A CA 1
ATOM 3469 C C . LEU A 1 434 ? 7.098 -19.281 -28.453 1 85.19 434 LEU A C 1
ATOM 3471 O O . LEU A 1 434 ? 7.926 -19.531 -27.578 1 85.19 434 LEU A O 1
ATOM 3475 N N . PRO A 1 435 ? 6.918 -18.047 -28.922 1 86 435 PRO A N 1
ATOM 3476 C CA . PRO A 1 435 ? 7.812 -17.016 -28.391 1 86 435 PRO A CA 1
ATOM 3477 C C . PRO A 1 435 ? 7.633 -16.797 -26.906 1 86 435 PRO A C 1
ATOM 3479 O O . PRO A 1 435 ? 8.602 -16.5 -26.188 1 86 435 PRO A O 1
ATOM 3482 N N . LEU A 1 436 ? 6.5 -16.984 -26.375 1 86.12 436 LEU A N 1
ATOM 3483 C CA . LEU A 1 436 ? 6.254 -16.828 -24.953 1 86.12 436 LEU A CA 1
ATOM 3484 C C . LEU A 1 436 ? 6.883 -17.969 -24.156 1 86.12 436 LEU A C 1
ATOM 3486 O O . LEU A 1 436 ? 7.348 -17.781 -23.031 1 86.12 436 LEU A O 1
ATOM 3490 N N . ALA A 1 437 ? 6.879 -19.109 -24.812 1 85.81 437 ALA A N 1
ATOM 3491 C CA . ALA A 1 437 ? 7.516 -20.25 -24.172 1 85.81 437 ALA A CA 1
ATOM 3492 C C . ALA A 1 437 ? 9.031 -20.078 -24.125 1 85.81 437 ALA A C 1
ATOM 3494 O O . ALA A 1 437 ? 9.68 -20.547 -23.188 1 85.81 437 ALA A O 1
ATOM 3495 N N . TRP A 1 438 ? 9.516 -19.266 -25.109 1 88.19 438 TRP A N 1
ATOM 3496 C CA . TRP A 1 438 ? 10.961 -19.062 -25.188 1 88.19 438 TRP A CA 1
ATOM 3497 C C . TRP A 1 438 ? 11.438 -18.109 -24.109 1 88.19 438 TRP A C 1
ATOM 3499 O O . TRP A 1 438 ? 12.586 -18.172 -23.672 1 88.19 438 TRP A O 1
ATOM 3509 N N . ILE A 1 439 ? 10.539 -17.375 -23.656 1 90.81 439 ILE A N 1
ATOM 3510 C CA . ILE A 1 439 ? 10.969 -16.375 -22.672 1 90.81 439 ILE A CA 1
ATOM 3511 C C . ILE A 1 439 ? 10.523 -16.797 -21.281 1 90.81 439 ILE A C 1
ATOM 3513 O O . ILE A 1 439 ? 10.734 -16.078 -20.297 1 90.81 439 ILE A O 1
ATOM 3517 N 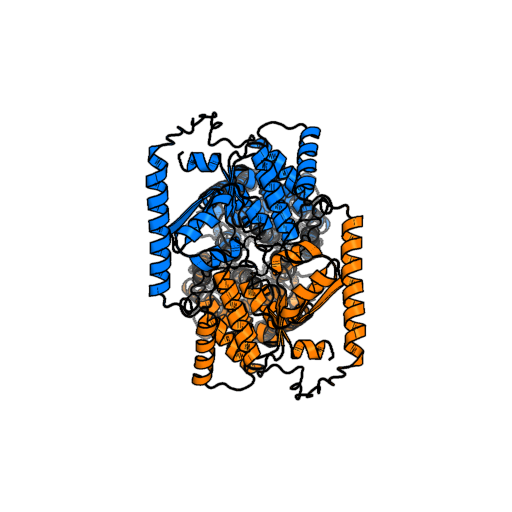N . SER A 1 440 ? 9.914 -17.969 -21.156 1 92.12 440 SER A N 1
ATOM 3518 C CA . SER A 1 440 ? 9.398 -18.406 -19.859 1 92.12 440 SER A CA 1
ATOM 3519 C C . SER A 1 440 ? 10.516 -18.938 -18.969 1 92.12 440 SER A C 1
ATOM 3521 O O . SER A 1 440 ? 11.039 -20.016 -19.203 1 92.12 440 SER A O 1
ATOM 3523 N N . TRP A 1 441 ? 10.852 -18.219 -17.938 1 93.19 441 TRP A N 1
ATOM 3524 C CA . TRP A 1 441 ? 11.883 -18.641 -17 1 93.19 441 TRP A CA 1
ATOM 3525 C C . TRP A 1 441 ? 11.406 -19.844 -16.172 1 93.19 441 TRP A C 1
ATOM 3527 O O . TRP A 1 441 ? 12.219 -20.562 -15.602 1 93.19 441 TRP A O 1
ATOM 3537 N N . TYR A 1 442 ? 10.094 -20.109 -16.156 1 93.06 442 TYR A N 1
ATOM 3538 C CA . TYR A 1 442 ? 9.57 -21.297 -15.5 1 93.06 442 TYR A CA 1
ATOM 3539 C C . TYR A 1 442 ? 9.984 -22.562 -16.25 1 93.06 442 TYR A C 1
ATOM 3541 O O . TYR A 1 442 ? 10.359 -23.562 -15.625 1 93.06 442 TYR A O 1
ATOM 3549 N N . LYS A 1 443 ? 9.898 -22.469 -17.578 1 93.25 443 LYS A N 1
ATOM 3550 C CA . LYS A 1 443 ? 10.289 -23.609 -18.422 1 93.25 443 LYS A CA 1
ATOM 3551 C C . LYS A 1 443 ? 11.758 -23.969 -18.203 1 93.25 443 LYS A C 1
ATOM 3553 O O . LYS A 1 443 ? 12.094 -25.141 -18.016 1 93.25 443 LYS A O 1
ATOM 3558 N N . TYR A 1 444 ? 12.578 -22.969 -18.203 1 95.31 444 TYR A N 1
ATOM 3559 C CA . TYR A 1 444 ? 14.016 -23.203 -18.109 1 95.31 444 TYR A CA 1
ATOM 3560 C C . TYR A 1 444 ? 14.414 -23.672 -16.719 1 95.31 444 TYR A C 1
ATOM 3562 O O . TYR A 1 444 ? 15.32 -24.484 -16.578 1 95.31 444 TYR A O 1
ATOM 3570 N N . GLY A 1 445 ? 13.742 -23.141 -15.68 1 96.31 445 GLY A N 1
ATOM 3571 C CA . GLY A 1 445 ? 13.969 -23.656 -14.344 1 96.31 445 GLY A CA 1
ATOM 3572 C C . GLY A 1 445 ? 13.539 -25.109 -14.195 1 96.31 445 GLY A C 1
ATOM 3573 O O . GLY A 1 445 ? 14.266 -25.922 -13.617 1 96.31 445 GLY A O 1
ATOM 3574 N N . PHE A 1 446 ? 12.375 -25.469 -14.719 1 95 446 PHE A N 1
ATOM 3575 C CA . PHE A 1 446 ? 11.836 -26.812 -14.68 1 95 446 PHE A CA 1
ATOM 3576 C C . PHE A 1 446 ? 12.75 -27.797 -15.406 1 95 446 PHE A C 1
ATOM 3578 O O . PHE A 1 446 ? 13.07 -28.859 -14.883 1 95 446 PHE A O 1
ATOM 3585 N N . GLU A 1 447 ? 13.156 -27.406 -16.594 1 95.75 447 GLU A N 1
ATOM 3586 C CA . GLU A 1 447 ? 14.055 -28.219 -17.391 1 95.75 447 GLU A CA 1
ATOM 3587 C C . GLU A 1 447 ? 15.398 -28.422 -16.688 1 95.75 447 GLU A C 1
ATOM 3589 O O . GLU A 1 447 ? 15.914 -29.531 -16.625 1 95.75 447 GLU A O 1
ATOM 3594 N N . ALA A 1 448 ? 15.93 -27.344 -16.156 1 97 448 ALA A N 1
ATOM 3595 C CA . ALA A 1 448 ? 17.234 -27.406 -15.5 1 97 448 ALA A CA 1
ATOM 3596 C C . ALA A 1 448 ? 17.188 -28.344 -14.297 1 97 448 ALA A C 1
ATOM 3598 O O . ALA A 1 448 ? 18.094 -29.188 -14.125 1 97 448 ALA A O 1
ATOM 3599 N N . ILE A 1 449 ? 16.141 -28.234 -13.469 1 95.69 449 ILE A N 1
ATOM 3600 C CA . ILE A 1 449 ? 16.031 -29.078 -12.289 1 95.69 449 ILE A CA 1
ATOM 3601 C C . ILE A 1 449 ? 15.867 -30.547 -12.703 1 95.69 449 ILE A C 1
ATOM 3603 O O . ILE A 1 449 ? 16.484 -31.438 -12.117 1 95.69 449 ILE A O 1
ATOM 3607 N N . THR A 1 450 ? 15.062 -30.828 -13.75 1 94 450 THR A N 1
ATOM 3608 C CA . THR A 1 450 ? 14.852 -32.188 -14.242 1 94 450 THR A CA 1
ATOM 3609 C C . THR A 1 450 ? 16.156 -32.781 -14.773 1 94 450 THR A C 1
ATOM 3611 O O . THR A 1 450 ? 16.484 -33.938 -14.5 1 94 450 THR A O 1
ATOM 3614 N N . ILE A 1 451 ? 16.906 -31.969 -15.508 1 95.31 451 ILE A N 1
ATOM 3615 C CA . ILE A 1 451 ? 18.172 -32.406 -16.078 1 95.31 451 ILE A CA 1
ATOM 3616 C C . ILE A 1 451 ? 19.156 -32.75 -14.953 1 95.31 451 ILE A C 1
ATOM 3618 O O . ILE A 1 451 ? 19.812 -33.781 -14.984 1 95.31 451 ILE A O 1
ATOM 3622 N N . VAL A 1 452 ? 19.25 -31.906 -13.938 1 94.75 452 VAL A N 1
ATOM 3623 C CA . VAL A 1 452 ? 20.219 -32.062 -12.859 1 94.75 452 VAL A CA 1
ATOM 3624 C C . VAL A 1 452 ? 19.969 -33.344 -12.109 1 94.75 452 VAL A C 1
ATOM 3626 O O . VAL A 1 452 ? 20.922 -34.062 -11.758 1 94.75 452 VAL A O 1
ATOM 3629 N N . PHE A 1 453 ? 18.734 -33.812 -11.938 1 92.69 453 PHE A N 1
ATOM 3630 C CA . PHE A 1 453 ? 18.406 -35 -11.133 1 92.69 453 PHE A CA 1
ATOM 3631 C C . PHE A 1 453 ? 18.469 -36.25 -11.969 1 92.69 453 PHE A C 1
ATOM 3633 O O . PHE A 1 453 ? 18.766 -37.344 -11.453 1 92.69 453 PHE A O 1
ATOM 3640 N N . PHE A 1 454 ? 18.281 -36.188 -13.312 1 91.88 454 PHE A N 1
ATOM 3641 C CA . PHE A 1 454 ? 18.094 -37.406 -14.094 1 91.88 454 PHE A CA 1
ATOM 3642 C C . PHE A 1 454 ? 19.234 -37.594 -15.086 1 91.88 454 PHE A C 1
ATOM 3644 O O . PHE A 1 454 ? 19.391 -38.656 -15.672 1 91.88 454 PHE A O 1
ATOM 3651 N N . GLU A 1 455 ? 20.031 -36.594 -15.281 1 87.81 455 GLU A N 1
ATOM 3652 C CA . GLU A 1 455 ? 21.078 -36.688 -16.281 1 87.81 455 GLU A CA 1
ATOM 3653 C C . GLU A 1 455 ? 22 -37.875 -15.992 1 87.81 455 GLU A C 1
ATOM 3655 O O . GLU A 1 455 ? 22.359 -38.625 -16.906 1 87.81 455 GLU A O 1
ATOM 3660 N N . SER A 1 456 ? 22.328 -38.094 -14.734 1 79.25 456 SER A N 1
ATOM 3661 C CA . SER A 1 456 ? 23.297 -39.125 -14.398 1 79.25 456 SER A CA 1
ATOM 3662 C C . SER A 1 456 ? 22.609 -40.406 -13.906 1 79.25 456 SER A C 1
ATOM 3664 O O . SER A 1 456 ? 23.281 -41.375 -13.5 1 79.25 456 SER A O 1
ATOM 3666 N N . HIS A 1 457 ? 21.266 -40.406 -14.055 1 79.38 457 HIS A N 1
ATOM 3667 C CA . HIS A 1 457 ? 20.578 -41.562 -13.531 1 79.38 457 HIS A CA 1
ATOM 3668 C C . HIS A 1 457 ? 20.375 -42.625 -14.617 1 79.38 457 HIS A C 1
ATOM 3670 O O . HIS A 1 457 ? 19.75 -42.344 -15.641 1 79.38 457 HIS A O 1
ATOM 3676 N N . GLY A 1 458 ? 21.125 -43.625 -14.5 1 75.38 458 GLY A N 1
ATOM 3677 C CA . GLY A 1 458 ? 21.047 -44.719 -15.484 1 75.38 458 GLY A CA 1
ATOM 3678 C C . GLY A 1 458 ? 19.672 -45.375 -15.539 1 75.38 458 GLY A C 1
ATOM 3679 O O . GLY A 1 458 ? 18.688 -44.719 -15.906 1 75.38 458 GLY A O 1
ATOM 3680 N N . LYS A 1 459 ? 19.453 -46.562 -14.914 1 78.62 459 LYS A N 1
ATOM 3681 C CA . LYS A 1 459 ? 18.234 -47.375 -14.961 1 78.62 459 LYS A CA 1
ATOM 3682 C C . LYS A 1 459 ? 17.281 -46.969 -13.828 1 78.62 459 LYS A C 1
ATOM 3684 O O . LYS A 1 459 ? 17.688 -46.875 -12.672 1 78.62 459 LYS A O 1
ATOM 3689 N N . ILE A 1 460 ? 16.172 -46.469 -14.234 1 80.06 460 ILE A N 1
ATOM 3690 C CA . ILE A 1 460 ? 15.141 -46.156 -13.258 1 80.06 460 ILE A CA 1
ATOM 3691 C C . ILE A 1 460 ? 14.5 -47.406 -12.727 1 80.06 460 ILE A C 1
ATOM 3693 O O . ILE A 1 460 ? 14.031 -48.25 -13.5 1 80.06 460 ILE A O 1
ATOM 3697 N N . ASP A 1 461 ? 14.703 -47.656 -11.516 1 75.5 461 ASP A N 1
ATOM 3698 C CA . ASP A 1 461 ? 14.172 -48.844 -10.875 1 75.5 461 ASP A CA 1
ATOM 3699 C C . ASP A 1 461 ? 12.68 -49 -11.148 1 75.5 461 ASP A C 1
ATOM 3701 O O . ASP A 1 461 ? 11.93 -48.031 -11.094 1 75.5 461 ASP A O 1
ATOM 3705 N N . GLY A 1 462 ? 12.266 -50.219 -11.617 1 68.44 462 GLY A N 1
ATOM 3706 C CA . GLY A 1 462 ? 10.867 -50.5 -11.859 1 68.44 462 GLY A CA 1
ATOM 3707 C C . GLY A 1 462 ? 10.508 -50.5 -13.336 1 68.44 462 GLY A C 1
ATOM 3708 O O . GLY A 1 462 ? 9.43 -50.969 -13.719 1 68.44 462 GLY A O 1
ATOM 3709 N N . CYS A 1 463 ? 11.352 -49.875 -14.25 1 64.88 463 CYS A N 1
ATOM 3710 C CA . CYS A 1 463 ? 11.062 -49.812 -15.68 1 64.88 463 CYS A CA 1
ATOM 3711 C C . CYS A 1 463 ? 11.555 -51.094 -16.375 1 64.88 463 CYS A C 1
ATOM 3713 O O . CYS A 1 463 ? 11.086 -51.406 -17.469 1 64.88 463 CYS A O 1
ATOM 3715 N N . GLY A 1 464 ? 12.719 -51.969 -16.016 1 50.47 464 GLY A N 1
ATOM 3716 C CA . GLY A 1 464 ? 13.453 -53.031 -16.719 1 50.47 464 GLY A CA 1
ATOM 3717 C C . GLY A 1 464 ? 12.586 -54.188 -17.125 1 50.47 464 GLY A C 1
ATOM 3718 O O . GLY A 1 464 ? 12.609 -54.625 -18.281 1 50.47 464 GLY A O 1
ATOM 3719 N N . ASP A 1 465 ? 12.609 -55.438 -16.188 1 41.41 465 ASP A N 1
ATOM 3720 C CA . ASP A 1 465 ? 12.867 -56.812 -16.562 1 41.41 465 ASP A CA 1
ATOM 3721 C C . ASP A 1 465 ? 11.828 -57.344 -17.547 1 41.41 465 ASP A C 1
ATOM 3723 O O . ASP A 1 465 ? 11.969 -58.438 -18.094 1 41.41 465 ASP A O 1
ATOM 3727 N N . ASN A 1 466 ? 10.539 -57.531 -17.328 1 36.44 466 ASN A N 1
ATOM 3728 C CA . ASN A 1 466 ? 9.828 -58.5 -18.172 1 36.44 466 ASN A CA 1
ATOM 3729 C C . ASN A 1 466 ? 9.836 -58.062 -19.641 1 36.44 466 ASN A C 1
ATOM 3731 O O . ASN A 1 466 ? 9.422 -56.969 -19.969 1 36.44 466 ASN A O 1
ATOM 3735 N N . SER A 1 467 ? 10.727 -58.719 -20.594 1 35 467 SER A N 1
ATOM 3736 C CA . SER A 1 467 ? 10.922 -58.969 -22.016 1 35 467 SER A CA 1
ATOM 3737 C C . SER A 1 467 ? 9.625 -58.781 -22.797 1 35 467 SER A C 1
ATOM 3739 O O . SER A 1 467 ? 9.609 -58.844 -24.016 1 35 467 SER A O 1
ATOM 3741 N N . THR A 1 468 ? 8.531 -59.5 -22.453 1 32.88 468 THR A N 1
ATOM 3742 C CA . THR A 1 468 ? 7.387 -59.438 -23.344 1 32.88 468 THR A CA 1
ATOM 3743 C C . THR A 1 468 ? 6.961 -57.969 -23.578 1 32.88 468 THR A C 1
ATOM 3745 O O . THR A 1 468 ? 6.23 -57.406 -22.781 1 32.88 468 THR A O 1
ATOM 3748 N N . VAL A 1 469 ? 7.91 -57.281 -24.016 1 38.12 469 VAL A N 1
ATOM 3749 C CA . VAL A 1 469 ? 7.957 -55.875 -24.359 1 38.12 469 VAL A CA 1
ATOM 3750 C C . VAL A 1 469 ? 6.809 -55.531 -25.297 1 38.12 469 VAL A C 1
ATOM 3752 O O . VAL A 1 469 ? 6.852 -55.844 -26.484 1 38.12 469 VAL A O 1
ATOM 3755 N N . VAL A 1 470 ? 5.633 -55.875 -25.016 1 34.28 470 VAL A N 1
ATOM 3756 C CA . VAL A 1 470 ? 4.699 -55.312 -26 1 34.28 470 VAL A CA 1
ATOM 3757 C C . VAL A 1 470 ? 4.988 -53.844 -26.234 1 34.28 470 VAL A C 1
ATOM 3759 O O . VAL A 1 470 ? 5.262 -53.094 -25.281 1 34.28 470 VAL A O 1
ATOM 3762 N N . GLU A 1 471 ? 5.465 -53.344 -27.453 1 31.48 471 GLU A N 1
ATOM 3763 C CA . GLU A 1 471 ? 5.527 -52.062 -28.141 1 31.48 471 GLU A CA 1
ATOM 3764 C C . GLU A 1 471 ? 4.516 -51.062 -27.562 1 31.48 471 GLU A C 1
ATOM 3766 O O . GLU A 1 471 ? 3.711 -50.5 -28.297 1 31.48 471 GLU A O 1
ATOM 3771 N N . MET A 1 472 ? 3.857 -51.375 -26.547 1 30.17 472 MET A N 1
ATOM 3772 C CA . MET A 1 472 ? 2.645 -50.656 -26.172 1 30.17 472 MET A CA 1
ATOM 3773 C C . MET A 1 472 ? 2.893 -49.156 -26.141 1 30.17 472 MET A C 1
ATOM 3775 O O . MET A 1 472 ? 4.039 -48.719 -26.078 1 30.17 472 MET A O 1
ATOM 3779 N N . SER A 1 473 ? 1.94 -48.312 -25.531 1 33.09 473 SER A N 1
ATOM 3780 C CA . SER A 1 473 ? 1.438 -46.969 -25.766 1 33.09 473 SER A CA 1
ATOM 3781 C C . SER A 1 473 ? 2.516 -45.906 -25.484 1 33.09 473 SER A C 1
ATOM 3783 O O . SER A 1 473 ? 3.49 -46.188 -24.781 1 33.09 473 SER A O 1
ATOM 3785 N N . SER A 1 474 ? 2.551 -44.812 -26.219 1 33.81 474 SER A N 1
ATOM 3786 C CA . SER A 1 474 ? 3.34 -43.594 -26.359 1 33.81 474 SER A CA 1
ATOM 3787 C C . SER A 1 474 ? 3.799 -43.094 -25 1 33.81 474 SER A C 1
ATOM 3789 O O . SER A 1 474 ? 4.363 -42 -24.891 1 33.81 474 SER A O 1
ATOM 3791 N N . GLN A 1 475 ? 3.164 -43.406 -23.875 1 40.19 475 GLN A N 1
ATOM 3792 C CA . GLN A 1 475 ? 3.869 -42.938 -22.688 1 40.19 475 GLN A CA 1
ATOM 3793 C C . GLN A 1 475 ? 5.277 -43.531 -22.609 1 40.19 475 GLN A C 1
ATOM 3795 O O . GLN A 1 475 ? 5.441 -44.75 -22.5 1 40.19 475 GLN A O 1
ATOM 3800 N N . GLY A 1 476 ? 6.273 -43.031 -23.328 1 43.16 476 GLY A N 1
ATOM 3801 C CA . GLY A 1 476 ? 7.633 -43.438 -23.672 1 43.16 476 GLY A CA 1
ATOM 3802 C C . GLY A 1 476 ? 8.312 -44.25 -22.578 1 43.16 476 GLY A C 1
ATOM 3803 O O . GLY A 1 476 ? 7.914 -44.188 -21.422 1 43.16 476 GLY A O 1
ATOM 3804 N N . ASN A 1 477 ? 8.789 -45.531 -22.75 1 48.47 477 ASN A N 1
ATOM 3805 C CA . ASN A 1 477 ? 9.727 -46.406 -22.062 1 48.47 477 ASN A CA 1
ATOM 3806 C C . ASN A 1 477 ? 10.773 -45.625 -21.297 1 48.47 477 ASN A C 1
ATOM 3808 O O . ASN A 1 477 ? 11.828 -45.281 -21.828 1 48.47 477 ASN A O 1
ATOM 3812 N N . CYS A 1 478 ? 10.391 -44.719 -20.344 1 62.81 478 CYS A N 1
ATOM 3813 C CA . CYS A 1 478 ? 11.359 -43.969 -19.562 1 62.81 478 CYS A CA 1
ATOM 3814 C C . CYS A 1 478 ? 12.219 -44.906 -18.703 1 62.81 478 CYS A C 1
ATOM 3816 O O . CYS A 1 478 ? 12.062 -44.938 -17.484 1 62.81 478 CYS A O 1
ATOM 3818 N N . SER A 1 479 ? 12.938 -45.844 -19.297 1 75.25 479 SER A N 1
ATOM 3819 C CA . SER A 1 479 ? 13.789 -46.781 -18.594 1 75.25 479 SER A CA 1
ATOM 3820 C C . SER A 1 479 ? 15.047 -46.125 -18.047 1 75.25 479 SER A C 1
ATOM 3822 O O . SER A 1 479 ? 15.617 -46.594 -17.047 1 75.25 479 SER A O 1
ATOM 3824 N N . THR A 1 480 ? 15.406 -44.969 -18.719 1 82.44 480 THR A N 1
ATOM 3825 C CA . THR A 1 480 ? 16.625 -44.312 -18.266 1 82.44 480 THR A CA 1
ATOM 3826 C C . THR A 1 480 ? 16.359 -42.844 -17.969 1 82.44 480 THR A C 1
ATOM 3828 O O . THR A 1 480 ? 15.32 -42.312 -18.344 1 82.44 480 THR A O 1
ATOM 3831 N N . GLY A 1 481 ? 17.203 -42.25 -17.203 1 86.5 481 GLY A N 1
ATOM 3832 C CA . GLY A 1 481 ? 17.125 -40.844 -16.875 1 86.5 481 GLY A CA 1
ATOM 3833 C C . GLY A 1 481 ? 16.984 -39.938 -18.094 1 86.5 481 GLY A C 1
ATOM 3834 O O . GLY A 1 481 ? 16.031 -39.188 -18.219 1 86.5 481 GLY A O 1
ATOM 3835 N N . PRO A 1 482 ? 17.938 -40.125 -19.094 1 86.81 482 PRO A N 1
ATOM 3836 C CA . PRO A 1 482 ? 17.844 -39.281 -20.312 1 86.81 482 PRO A CA 1
ATOM 3837 C C . PRO A 1 482 ? 16.562 -39.531 -21.094 1 86.81 482 PRO A C 1
ATOM 3839 O O . PRO A 1 482 ? 16.031 -38.625 -21.734 1 86.81 482 PRO A O 1
ATOM 3842 N N . ALA A 1 483 ? 15.977 -40.781 -21.047 1 85.44 483 ALA A N 1
ATOM 3843 C CA . ALA A 1 483 ? 14.719 -41.062 -21.719 1 85.44 483 ALA A CA 1
ATOM 3844 C C . ALA A 1 483 ? 13.555 -40.312 -21.062 1 85.44 483 ALA A C 1
ATOM 3846 O O . ALA A 1 483 ? 12.648 -39.844 -21.75 1 85.44 483 ALA A O 1
ATOM 3847 N N . PHE A 1 484 ? 13.695 -40.25 -19.75 1 86.62 484 PHE A N 1
ATOM 3848 C CA . PHE A 1 484 ? 12.68 -39.5 -19.016 1 86.62 484 PHE A CA 1
ATOM 3849 C C . PHE A 1 484 ? 12.734 -38.031 -19.375 1 86.62 484 PHE A C 1
ATOM 3851 O O . PHE A 1 484 ? 11.695 -37.375 -19.547 1 86.62 484 PHE A O 1
ATOM 3858 N N . ILE A 1 485 ? 13.945 -37.469 -19.516 1 89.44 485 ILE A N 1
ATOM 3859 C CA . ILE A 1 485 ? 14.125 -36.062 -19.875 1 89.44 485 ILE A CA 1
ATOM 3860 C C . ILE A 1 485 ? 13.555 -35.812 -21.266 1 89.44 485 ILE A C 1
ATOM 3862 O O . ILE A 1 485 ? 12.852 -34.812 -21.5 1 89.44 485 ILE A O 1
ATOM 3866 N N . LYS A 1 486 ? 13.75 -36.719 -22.219 1 85.62 486 LYS A N 1
ATOM 3867 C CA . LYS A 1 486 ? 13.273 -36.594 -23.594 1 85.62 486 LYS A CA 1
ATOM 3868 C C . LYS A 1 486 ? 11.758 -36.719 -23.656 1 85.62 486 LYS A C 1
ATOM 3870 O O . LYS A 1 486 ? 11.109 -36.062 -24.469 1 85.62 486 LYS A O 1
ATOM 3875 N N . ASP A 1 487 ? 11.25 -37.562 -22.766 1 82.06 487 ASP A N 1
ATOM 3876 C CA . ASP A 1 487 ? 9.805 -37.781 -22.719 1 82.06 487 ASP A CA 1
ATOM 3877 C C . ASP A 1 487 ? 9.086 -36.5 -22.297 1 82.06 487 ASP A C 1
ATOM 3879 O O . ASP A 1 487 ? 7.93 -36.281 -22.656 1 82.06 487 ASP A O 1
ATOM 3883 N N . GLN A 1 488 ? 9.789 -35.625 -21.625 1 83.69 488 GLN A N 1
ATOM 3884 C CA . GLN A 1 488 ? 9.219 -34.375 -21.203 1 83.69 488 GLN A CA 1
ATOM 3885 C C . GLN A 1 488 ? 9.523 -33.25 -22.203 1 83.69 488 GLN A C 1
ATOM 3887 O O . GLN A 1 488 ? 9.258 -32.094 -21.938 1 83.69 488 GLN A O 1
ATOM 3892 N N . ALA A 1 489 ? 10.062 -33.594 -23.391 1 84.38 489 ALA A N 1
ATOM 3893 C CA . ALA A 1 489 ? 10.414 -32.656 -24.453 1 84.38 489 ALA A CA 1
ATOM 3894 C C . ALA A 1 489 ? 11.555 -31.719 -24.031 1 84.38 489 ALA A C 1
ATOM 3896 O O . ALA A 1 489 ? 11.57 -30.531 -24.359 1 84.38 489 ALA A O 1
ATOM 3897 N N . PHE A 1 490 ? 12.406 -32.312 -23.125 1 89.5 490 PHE A N 1
ATOM 3898 C CA . PHE A 1 490 ? 13.586 -31.609 -22.672 1 89.5 490 PHE A CA 1
ATOM 3899 C C . PHE A 1 490 ? 14.852 -32.188 -23.281 1 89.5 490 PHE A C 1
ATOM 3901 O O . PHE A 1 490 ? 14.805 -33.25 -23.906 1 89.5 490 PHE A O 1
ATOM 3908 N N . GLU A 1 491 ? 15.914 -31.422 -23.281 1 90.31 491 GLU A N 1
ATOM 3909 C CA . GLU A 1 491 ? 17.203 -31.891 -23.781 1 90.31 491 GLU A CA 1
ATOM 3910 C C . GLU A 1 491 ? 18.297 -31.734 -22.734 1 90.31 491 GLU A C 1
ATOM 3912 O O . GLU A 1 491 ? 18.438 -30.688 -22.109 1 90.31 491 GLU A O 1
ATOM 3917 N N . VAL A 1 492 ? 19.062 -32.75 -22.531 1 89.94 492 VAL A N 1
ATOM 3918 C CA . VAL A 1 492 ? 20.109 -32.812 -21.516 1 89.94 492 VAL A CA 1
ATOM 3919 C C . VAL A 1 492 ? 21.141 -31.703 -21.781 1 89.94 492 VAL A C 1
ATOM 3921 O O . VAL A 1 492 ? 21.688 -31.109 -20.859 1 89.94 492 VAL A O 1
ATOM 3924 N N . SER A 1 493 ? 21.391 -31.312 -23.016 1 90.19 493 SER A N 1
ATOM 3925 C CA . SER A 1 493 ? 22.422 -30.359 -23.391 1 90.19 493 SER A CA 1
ATOM 3926 C C . SER A 1 493 ? 21.969 -28.922 -23.109 1 90.19 493 SER A C 1
ATOM 3928 O O . SER A 1 493 ? 22.781 -28 -23.172 1 90.19 493 SER A O 1
ATOM 3930 N N . ASN A 1 494 ? 20.781 -28.719 -22.625 1 93.19 494 ASN A N 1
ATOM 3931 C CA . ASN A 1 494 ? 20.203 -27.391 -22.469 1 93.19 494 ASN A CA 1
ATOM 3932 C C . ASN A 1 494 ? 20.469 -26.812 -21.078 1 93.19 494 ASN A C 1
ATOM 3934 O O . ASN A 1 494 ? 20.016 -25.719 -20.75 1 93.19 494 ASN A O 1
ATOM 3938 N N . LEU A 1 495 ? 21.25 -27.438 -20.25 1 94.88 495 LEU A N 1
ATOM 3939 C CA . LEU A 1 495 ? 21.422 -26.984 -18.875 1 94.88 495 LEU A CA 1
ATOM 3940 C C . LEU A 1 495 ? 22.031 -25.578 -18.859 1 94.88 495 LEU A C 1
ATOM 3942 O O . LEU A 1 495 ? 21.531 -24.688 -18.172 1 94.88 495 LEU A O 1
ATOM 3946 N N . TRP A 1 496 ? 23.062 -25.359 -19.656 1 95 496 TRP A N 1
ATOM 3947 C CA . TRP A 1 496 ? 23.734 -24.062 -19.656 1 95 496 TRP A CA 1
ATOM 3948 C C . TRP A 1 496 ? 22.906 -23 -20.359 1 95 496 TRP A C 1
ATOM 3950 O O . TRP A 1 496 ? 22.953 -21.828 -20 1 95 496 TRP A O 1
ATOM 3960 N N . ILE A 1 497 ? 22.156 -23.438 -21.344 1 94.94 497 ILE A N 1
ATOM 3961 C CA . ILE A 1 497 ? 21.25 -22.5 -22 1 94.94 497 ILE A CA 1
ATOM 3962 C C . ILE A 1 497 ? 20.156 -22.062 -21.016 1 94.94 497 ILE A C 1
ATOM 3964 O O . ILE A 1 497 ? 19.734 -20.906 -21.016 1 94.94 497 ILE A O 1
ATOM 3968 N N . ASP A 1 498 ? 19.734 -23.016 -20.188 1 96.62 498 ASP A N 1
ATOM 3969 C CA . ASP A 1 498 ? 18.734 -22.703 -19.172 1 96.62 498 ASP A CA 1
ATOM 3970 C C . ASP A 1 498 ? 19.25 -21.641 -18.203 1 96.62 498 ASP A C 1
ATOM 3972 O O . ASP A 1 498 ? 18.562 -20.656 -17.922 1 96.62 498 ASP A O 1
ATOM 3976 N N . TYR A 1 499 ? 20.531 -21.797 -17.766 1 96.75 499 TYR A N 1
ATOM 3977 C CA . TYR A 1 499 ? 21.125 -20.828 -16.859 1 96.75 499 TYR A CA 1
ATOM 3978 C C . TYR A 1 499 ? 21.25 -19.453 -17.531 1 96.75 499 TYR A C 1
ATOM 3980 O O . TYR A 1 499 ? 20.938 -18.438 -16.906 1 96.75 499 TYR A O 1
ATOM 3988 N N . THR A 1 500 ? 21.594 -19.484 -18.766 1 96.19 500 THR A N 1
ATOM 3989 C CA . THR A 1 500 ? 21.844 -18.234 -19.484 1 96.19 500 THR A CA 1
ATOM 3990 C C . THR A 1 500 ? 20.547 -17.469 -19.719 1 96.19 500 THR A C 1
ATOM 3992 O O . THR A 1 500 ? 20.516 -16.234 -19.609 1 96.19 500 THR A O 1
ATOM 3995 N N . VAL A 1 501 ? 19.484 -18.188 -20.016 1 95.88 501 VAL A N 1
ATOM 3996 C CA . VAL A 1 501 ? 18.219 -17.516 -20.266 1 95.88 501 VAL A CA 1
ATOM 3997 C C . VAL A 1 501 ? 17.688 -16.922 -18.969 1 95.88 501 VAL A C 1
ATOM 3999 O O . VAL A 1 501 ? 17.172 -15.797 -18.969 1 95.88 501 VAL A O 1
ATOM 4002 N N . ILE A 1 502 ? 17.797 -17.625 -17.859 1 96.81 502 ILE A N 1
ATOM 4003 C CA . ILE A 1 502 ? 17.328 -17.109 -16.578 1 96.81 502 ILE A CA 1
ATOM 4004 C C . ILE A 1 502 ? 18.141 -15.883 -16.188 1 96.81 502 ILE A C 1
ATOM 4006 O O . ILE A 1 502 ? 17.594 -14.875 -15.734 1 96.81 502 ILE A O 1
ATOM 4010 N N . LEU A 1 503 ? 19.469 -15.93 -16.438 1 97 503 LEU A N 1
ATOM 4011 C CA . LEU A 1 503 ? 20.328 -14.797 -16.141 1 97 503 LEU A CA 1
ATOM 4012 C C . LEU A 1 503 ? 20.016 -13.609 -17.047 1 97 503 LEU A C 1
ATOM 4014 O O . LEU A 1 503 ? 20.031 -12.461 -16.594 1 97 503 LEU A O 1
ATOM 4018 N N . ALA A 1 504 ? 19.75 -13.922 -18.297 1 96.88 504 ALA A N 1
ATOM 4019 C CA . ALA A 1 504 ? 19.375 -12.867 -19.25 1 96.88 504 ALA A CA 1
ATOM 4020 C C . ALA A 1 504 ? 18.062 -12.195 -18.828 1 96.88 504 ALA A C 1
ATOM 4022 O O . ALA A 1 504 ? 17.922 -10.977 -18.953 1 96.88 504 ALA A O 1
ATOM 4023 N N . ALA A 1 505 ? 17.125 -13.008 -18.406 1 96.19 505 ALA A N 1
ATOM 4024 C CA . ALA A 1 505 ? 15.859 -12.453 -17.953 1 96.19 505 ALA A CA 1
ATOM 4025 C C . ALA A 1 505 ? 16.062 -11.578 -16.719 1 96.19 505 ALA A C 1
ATOM 4027 O O . ALA A 1 505 ? 15.477 -10.492 -16.609 1 96.19 505 ALA A O 1
ATOM 4028 N N . LEU A 1 506 ? 16.891 -12.016 -15.789 1 96.69 506 LEU A N 1
ATOM 4029 C CA . LEU A 1 506 ? 17.203 -11.266 -14.578 1 96.69 506 LEU A CA 1
ATOM 4030 C C . LEU A 1 506 ? 17.797 -9.898 -14.93 1 96.69 506 LEU A C 1
ATOM 4032 O O . LEU A 1 506 ? 17.359 -8.875 -14.398 1 96.69 506 LEU A O 1
ATOM 4036 N N . LEU A 1 507 ? 18.719 -9.883 -15.859 1 96.5 507 LEU A N 1
ATOM 4037 C CA . LEU A 1 507 ? 19.391 -8.648 -16.25 1 96.5 507 LEU A CA 1
ATOM 4038 C C . LEU A 1 507 ? 18.453 -7.746 -17.031 1 96.5 507 LEU A C 1
ATOM 4040 O O . LEU A 1 507 ? 18.484 -6.52 -16.891 1 96.5 507 LEU A O 1
ATOM 4044 N N . PHE A 1 508 ? 17.641 -8.398 -17.828 1 96.56 508 PHE A N 1
ATOM 4045 C CA . PHE A 1 508 ? 16.672 -7.637 -18.609 1 96.56 508 PHE A CA 1
ATOM 4046 C C . PHE A 1 508 ? 15.734 -6.852 -17.703 1 96.56 508 PHE A C 1
ATOM 4048 O O . PHE A 1 508 ? 15.531 -5.652 -17.891 1 96.56 508 PHE A O 1
ATOM 4055 N N . TRP A 1 509 ? 15.211 -7.5 -16.75 1 95.94 509 TRP A N 1
ATOM 4056 C CA . TRP A 1 509 ? 14.258 -6.855 -15.852 1 95.94 509 TRP A CA 1
ATOM 4057 C C . TRP A 1 509 ? 14.961 -5.828 -14.969 1 95.94 509 TRP A C 1
ATOM 4059 O O . TRP A 1 509 ? 14.383 -4.789 -14.641 1 95.94 509 TRP A O 1
ATOM 4069 N N . LYS A 1 510 ? 16.203 -6.082 -14.625 1 95.69 510 LYS A N 1
ATOM 4070 C CA . LYS A 1 510 ? 16.953 -5.109 -13.836 1 95.69 510 LYS A CA 1
ATOM 4071 C C . LYS A 1 510 ? 17.203 -3.83 -14.633 1 95.69 510 LYS A C 1
ATOM 4073 O O . LYS A 1 510 ? 17.031 -2.727 -14.102 1 95.69 510 LYS A O 1
ATOM 4078 N N . ILE A 1 511 ? 17.516 -3.988 -15.875 1 96.38 511 ILE A N 1
ATOM 4079 C CA . ILE A 1 511 ? 17.781 -2.842 -16.734 1 96.38 511 ILE A CA 1
ATOM 4080 C C . ILE A 1 511 ? 16.484 -2.088 -17 1 96.38 511 ILE A C 1
ATOM 4082 O O . ILE A 1 511 ? 16.453 -0.855 -16.953 1 96.38 511 ILE A O 1
ATOM 4086 N N . LEU A 1 512 ? 15.453 -2.852 -17.203 1 95.94 512 LEU A N 1
ATOM 4087 C CA . LEU A 1 512 ? 14.156 -2.227 -17.438 1 95.94 512 LEU A CA 1
ATOM 4088 C C . LEU A 1 512 ? 13.703 -1.446 -16.203 1 95.94 512 LEU A C 1
ATOM 4090 O O . LEU A 1 512 ? 13.102 -0.377 -16.328 1 95.94 512 LEU A O 1
ATOM 4094 N N . GLY A 1 513 ? 13.984 -1.966 -15.055 1 94.62 513 GLY A N 1
ATOM 4095 C CA . GLY A 1 513 ? 13.641 -1.281 -13.82 1 94.62 513 GLY A CA 1
ATOM 4096 C C . GLY A 1 513 ? 14.383 0.028 -13.633 1 94.62 513 GLY A C 1
ATOM 4097 O O . GLY A 1 513 ? 13.789 1.036 -13.25 1 94.62 513 GLY A O 1
ATOM 4098 N N . VAL A 1 514 ? 15.648 0.032 -13.992 1 95 514 VAL A N 1
ATOM 4099 C CA . VAL A 1 514 ? 16.453 1.238 -13.875 1 95 514 VAL A CA 1
ATOM 4100 C C . VAL A 1 514 ? 15.945 2.309 -14.836 1 95 514 VAL A C 1
ATOM 4102 O O . VAL A 1 514 ? 15.812 3.477 -14.461 1 95 514 VAL A O 1
ATOM 4105 N N . LEU A 1 515 ? 15.594 1.898 -16 1 95.69 515 LEU A N 1
ATOM 4106 C CA . LEU A 1 515 ? 15.133 2.836 -17.031 1 95.69 515 LEU A CA 1
ATOM 4107 C C . LEU A 1 515 ? 13.758 3.393 -16.672 1 95.69 515 LEU A C 1
ATOM 4109 O O . LEU A 1 515 ? 13.523 4.598 -16.781 1 95.69 515 LEU A O 1
ATOM 4113 N N . ALA A 1 516 ? 12.93 2.525 -16.219 1 93.69 516 ALA A N 1
ATOM 4114 C CA . ALA A 1 516 ? 11.578 2.945 -15.852 1 93.69 516 ALA A CA 1
ATOM 4115 C C . ALA A 1 516 ? 11.602 3.873 -14.633 1 93.69 516 ALA A C 1
ATOM 4117 O O . ALA A 1 516 ? 10.906 4.891 -14.609 1 93.69 516 ALA A O 1
ATOM 4118 N N . PHE A 1 517 ? 12.328 3.555 -13.695 1 92.12 517 PHE A N 1
ATOM 4119 C CA . PHE A 1 517 ? 12.422 4.367 -12.484 1 92.12 517 PHE A CA 1
ATOM 4120 C C . PHE A 1 517 ? 12.992 5.742 -12.805 1 92.12 517 PHE A C 1
ATOM 4122 O O . PHE A 1 517 ? 12.492 6.758 -12.312 1 92.12 517 PHE A O 1
ATOM 4129 N N . SER A 1 518 ? 14.055 5.73 -13.617 1 92.12 518 SER A N 1
ATOM 4130 C CA . SER A 1 518 ? 14.68 6.992 -14 1 92.12 518 SER A CA 1
ATOM 4131 C C . SER A 1 518 ? 13.727 7.859 -14.812 1 92.12 518 SER A C 1
ATOM 4133 O O . SER A 1 518 ? 13.703 9.086 -14.648 1 92.12 518 SER A O 1
ATOM 4135 N N . TRP A 1 519 ? 12.992 7.215 -15.594 1 91.44 519 TRP A N 1
ATOM 4136 C CA . TRP A 1 519 ? 12.031 7.945 -16.406 1 91.44 519 TRP A CA 1
ATOM 4137 C C . TRP A 1 519 ? 10.922 8.531 -15.547 1 91.44 519 TRP A C 1
ATOM 4139 O O . TRP A 1 519 ? 10.531 9.695 -15.719 1 91.44 519 TRP A O 1
ATOM 4149 N N . ARG A 1 520 ? 10.445 7.875 -14.609 1 88 520 ARG A N 1
ATOM 4150 C CA . ARG A 1 520 ? 9.344 8.297 -13.742 1 88 520 ARG A CA 1
ATOM 4151 C C . ARG A 1 520 ? 9.789 9.398 -12.789 1 88 520 ARG A C 1
ATOM 4153 O O . ARG A 1 520 ? 9.055 10.359 -12.555 1 88 520 ARG A O 1
ATOM 4160 N N . ILE A 1 521 ? 10.93 9.266 -12.219 1 86.06 521 ILE A N 1
ATOM 4161 C CA . ILE A 1 521 ? 11.414 10.211 -11.219 1 86.06 521 ILE A CA 1
ATOM 4162 C C . ILE A 1 521 ? 11.742 11.547 -11.891 1 86.06 521 ILE A C 1
ATOM 4164 O O . ILE A 1 521 ? 11.594 12.609 -11.273 1 86.06 521 ILE A O 1
ATOM 4168 N N . ARG A 1 522 ? 12.164 11.484 -13.086 1 82.12 522 ARG A N 1
ATOM 4169 C CA . ARG A 1 522 ? 12.484 12.719 -13.805 1 82.12 522 ARG A CA 1
ATOM 4170 C C . ARG A 1 522 ? 11.211 13.484 -14.156 1 82.12 522 ARG A C 1
ATOM 4172 O O . ARG A 1 522 ? 11.234 14.711 -14.289 1 82.12 522 ARG A O 1
ATOM 4179 N N . ARG A 1 523 ? 10.078 12.805 -14.195 1 77.69 523 ARG A N 1
ATOM 4180 C CA . ARG A 1 523 ? 8.812 13.445 -14.516 1 77.69 523 ARG A CA 1
ATOM 4181 C C . ARG A 1 523 ? 8.086 13.891 -13.25 1 77.69 523 ARG A C 1
ATOM 4183 O O . ARG A 1 523 ? 7.133 14.672 -13.32 1 77.69 523 ARG A O 1
ATOM 4190 N N . ALA A 1 524 ? 8.484 13.344 -12.18 1 70.88 524 ALA A N 1
ATOM 4191 C CA . ALA A 1 524 ? 7.848 13.719 -10.914 1 70.88 524 ALA A CA 1
ATOM 4192 C C . ALA A 1 524 ? 8.336 15.086 -10.438 1 70.88 524 ALA A C 1
ATOM 4194 O O . ALA A 1 524 ? 9.492 15.453 -10.656 1 70.88 524 ALA A O 1
ATOM 4195 N N . MET B 1 1 ? -18.703 13.281 35.062 1 57.03 1 MET B N 1
ATOM 4196 C CA . MET B 1 1 ? -19.016 12.617 33.781 1 57.03 1 MET B CA 1
ATOM 4197 C C . MET B 1 1 ? -18.016 11.508 33.5 1 57.03 1 MET B C 1
ATOM 4199 O O . MET B 1 1 ? -16.812 11.688 33.688 1 57.03 1 MET B O 1
ATOM 4203 N N . THR B 1 2 ? -18.406 10.344 33.375 1 60.44 2 THR B N 1
ATOM 4204 C CA . THR B 1 2 ? -17.547 9.227 33.031 1 60.44 2 THR B CA 1
ATOM 4205 C C . THR B 1 2 ? -16.891 9.438 31.672 1 60.44 2 THR B C 1
ATOM 4207 O O . THR B 1 2 ? -17.406 10.219 30.844 1 60.44 2 THR B O 1
ATOM 4210 N N . PRO B 1 3 ? -15.719 8.992 31.469 1 64.19 3 PRO B N 1
ATOM 4211 C CA . PRO B 1 3 ? -15.062 9.109 30.156 1 64.19 3 PRO B CA 1
ATOM 4212 C C . PRO B 1 3 ? -15.969 8.711 29 1 64.19 3 PRO B C 1
ATOM 4214 O O . PRO B 1 3 ? -15.914 9.328 27.938 1 64.19 3 PRO B O 1
ATOM 4217 N N . THR B 1 4 ? -16.703 7.836 29.328 1 63 4 THR B N 1
ATOM 4218 C CA . THR B 1 4 ? -17.609 7.379 28.281 1 63 4 THR B CA 1
ATOM 4219 C C . THR B 1 4 ? -18.688 8.422 28 1 63 4 THR B C 1
ATOM 4221 O O . THR B 1 4 ? -19.078 8.633 26.844 1 63 4 THR B O 1
ATOM 4224 N N . GLU B 1 5 ? -19.125 8.984 29.125 1 61.59 5 GLU B N 1
ATOM 4225 C CA . GLU B 1 5 ? -20.125 10.039 28.984 1 61.59 5 GLU B CA 1
ATOM 4226 C C . GLU B 1 5 ? -19.562 11.25 28.25 1 61.59 5 GLU B C 1
ATOM 4228 O O . GLU B 1 5 ? -20.234 11.852 27.422 1 61.59 5 GLU B O 1
ATOM 4233 N N . MET B 1 6 ? -18.344 11.469 28.5 1 65.75 6 MET B N 1
ATOM 4234 C CA . MET B 1 6 ? -17.688 12.602 27.875 1 65.75 6 MET B CA 1
ATOM 4235 C C . MET B 1 6 ? -17.5 12.352 26.375 1 65.75 6 MET B C 1
ATOM 4237 O O . MET B 1 6 ? -17.672 13.273 25.562 1 65.75 6 MET B O 1
ATOM 4241 N N . LYS B 1 7 ? -17.188 11.227 26.125 1 64.19 7 LYS B N 1
ATOM 4242 C CA . LYS B 1 7 ? -16.984 10.875 24.719 1 64.19 7 LYS B CA 1
ATOM 4243 C C . LYS B 1 7 ? -18.281 11.016 23.922 1 64.19 7 LYS B C 1
ATOM 4245 O O . LYS B 1 7 ? -18.25 11.391 22.75 1 64.19 7 LYS B O 1
ATOM 4250 N N . ARG B 1 8 ? -19.281 10.852 24.734 1 62.25 8 ARG B N 1
ATOM 4251 C CA . ARG B 1 8 ? -20.594 10.914 24.078 1 62.25 8 ARG B CA 1
ATOM 4252 C C . ARG B 1 8 ? -21.031 12.359 23.875 1 62.25 8 ARG B C 1
ATOM 4254 O O . ARG B 1 8 ? -21.734 12.664 22.906 1 62.25 8 ARG B O 1
ATOM 4261 N N . LEU B 1 9 ? -20.594 13.055 24.797 1 65.31 9 LEU B N 1
ATOM 4262 C CA . LEU B 1 9 ? -21.062 14.438 24.797 1 65.31 9 LEU B CA 1
ATOM 4263 C C . LEU B 1 9 ? -20.109 15.336 24.016 1 65.31 9 LEU B C 1
ATOM 4265 O O . LEU B 1 9 ? -20.438 16.484 23.734 1 65.31 9 LEU B O 1
ATOM 4269 N N . SER B 1 10 ? -19.047 14.648 23.641 1 72.75 10 SER B N 1
ATOM 4270 C CA . SER B 1 10 ? -18.031 15.508 23.031 1 72.75 10 SER B CA 1
ATOM 4271 C C . SER B 1 10 ? -17.641 15 21.656 1 72.75 10 SER B C 1
ATOM 4273 O O . SER B 1 10 ? -17.797 13.812 21.359 1 72.75 10 SER B O 1
ATOM 4275 N N . ALA B 1 11 ? -17.531 15.906 20.719 1 73.25 11 ALA B N 1
ATOM 4276 C CA . ALA B 1 11 ? -16.922 15.609 19.422 1 73.25 11 ALA B CA 1
ATOM 4277 C C . ALA B 1 11 ? -15.477 16.109 19.359 1 73.25 11 ALA B C 1
ATOM 4279 O O . ALA B 1 11 ? -15.156 17.156 19.938 1 73.25 11 ALA B O 1
ATOM 4280 N N . TYR B 1 12 ? -14.656 15.203 18.844 1 70.69 12 TYR B N 1
ATOM 4281 C CA . TYR B 1 12 ? -13.242 15.547 18.781 1 70.69 12 TYR B CA 1
ATOM 4282 C C . TYR B 1 12 ? -12.789 15.672 17.328 1 70.69 12 TYR B C 1
ATOM 4284 O O . TYR B 1 12 ? -13.008 14.773 16.516 1 70.69 12 TYR B O 1
ATOM 4292 N N . VAL B 1 13 ? -12.406 16.812 16.969 1 70.25 13 VAL B N 1
ATOM 4293 C CA . VAL B 1 13 ? -11.828 17.031 15.648 1 70.25 13 VAL B CA 1
ATOM 4294 C C . VAL B 1 13 ? -10.312 16.844 15.711 1 70.25 13 VAL B C 1
ATOM 4296 O O . VAL B 1 13 ? -9.617 17.578 16.422 1 70.25 13 VAL B O 1
ATOM 4299 N N . GLN B 1 14 ? -9.852 15.766 14.992 1 65.88 14 GLN B N 1
ATOM 4300 C CA . GLN B 1 14 ? -8.43 15.438 14.992 1 65.88 14 GLN B CA 1
ATOM 4301 C C . GLN B 1 14 ? -7.656 16.344 14.055 1 65.88 14 GLN B C 1
ATOM 4303 O O . GLN B 1 14 ? -8.242 17.016 13.203 1 65.88 14 GLN B O 1
ATOM 4308 N N . GLN B 1 15 ? -6.41 16.266 14.211 1 61.41 15 GLN B N 1
ATOM 4309 C CA . GLN B 1 15 ? -5.492 17.094 13.438 1 61.41 15 GLN B CA 1
ATOM 4310 C C . GLN B 1 15 ? -5.383 16.594 12 1 61.41 15 GLN B C 1
ATOM 4312 O O . GLN B 1 15 ? -5.305 17.406 11.062 1 61.41 15 GLN B O 1
ATOM 4317 N N . ASP B 1 16 ? -5.395 15.305 11.859 1 61 16 ASP B N 1
ATOM 4318 C CA . ASP B 1 16 ? -5.164 14.773 10.523 1 61 16 ASP B CA 1
ATOM 4319 C C . ASP B 1 16 ? -6.473 14.664 9.742 1 61 16 ASP B C 1
ATOM 4321 O O . ASP B 1 16 ? -7.453 14.117 10.234 1 61 16 ASP B O 1
ATOM 4325 N N . ASP B 1 17 ? -6.48 15.398 8.688 1 66.31 17 ASP B N 1
ATOM 4326 C CA . ASP B 1 17 ? -7.684 15.438 7.863 1 66.31 17 ASP B CA 1
ATOM 4327 C C . ASP B 1 17 ? -7.641 14.367 6.773 1 66.31 17 ASP B C 1
ATOM 4329 O O . ASP B 1 17 ? -7.223 14.641 5.645 1 66.31 17 ASP B O 1
ATOM 4333 N N . VAL B 1 18 ? -8.148 13.156 7.133 1 74.25 18 VAL B N 1
ATOM 4334 C CA . VAL B 1 18 ? -8.125 12.055 6.176 1 74.25 18 VAL B CA 1
ATOM 4335 C C . VAL B 1 18 ? -9.531 11.797 5.645 1 74.25 18 VAL B C 1
ATOM 4337 O O . VAL B 1 18 ? -10.492 11.758 6.41 1 74.25 18 VAL B O 1
ATOM 4340 N N . PHE B 1 19 ? -9.734 11.844 4.355 1 81.94 19 PHE B N 1
ATOM 4341 C CA . PHE B 1 19 ? -11.016 11.617 3.691 1 81.94 19 PHE B CA 1
ATOM 4342 C C . PHE B 1 19 ? -10.859 10.633 2.537 1 81.94 19 PHE B C 1
ATOM 4344 O O . PHE B 1 19 ? -9.734 10.273 2.17 1 81.94 19 PHE B O 1
ATOM 4351 N N . ILE B 1 20 ? -12.008 10.18 2.178 1 82 20 ILE B N 1
ATOM 4352 C CA . ILE B 1 20 ? -12.016 9.391 0.954 1 82 20 ILE B CA 1
ATOM 4353 C C . ILE B 1 20 ? -11.852 10.305 -0.255 1 82 20 ILE B C 1
ATOM 4355 O O . ILE B 1 20 ? -12.711 11.148 -0.528 1 82 20 ILE B O 1
ATOM 4359 N N . GLY B 1 21 ? -10.82 10.133 -0.992 1 83.19 21 GLY B N 1
ATOM 4360 C CA . GLY B 1 21 ? -10.398 11.07 -2.023 1 83.19 21 GLY B CA 1
ATOM 4361 C C . GLY B 1 21 ? -11.344 11.125 -3.205 1 83.19 21 GLY B C 1
ATOM 4362 O O . GLY B 1 21 ? -11.508 12.18 -3.822 1 83.19 21 GLY B O 1
ATOM 4363 N N . MET B 1 22 ? -12.031 10.102 -3.447 1 85.12 22 MET B N 1
ATOM 4364 C CA . MET B 1 22 ? -12.82 10.008 -4.676 1 85.12 22 MET B CA 1
ATOM 4365 C C . MET B 1 22 ? -14.203 10.609 -4.48 1 85.12 22 MET B C 1
ATOM 4367 O O . MET B 1 22 ? -14.945 10.797 -5.449 1 85.12 22 MET B O 1
ATOM 4371 N N . LEU B 1 23 ? -14.547 11 -3.311 1 90.12 23 LEU B N 1
ATOM 4372 C CA . LEU B 1 23 ? -15.836 11.625 -3.037 1 90.12 23 LEU B CA 1
ATOM 4373 C C . LEU B 1 23 ? -15.727 13.141 -3.076 1 90.12 23 LEU B C 1
ATOM 4375 O O . LEU B 1 23 ? -14.672 13.703 -2.783 1 90.12 23 LEU B O 1
ATOM 4379 N N . THR B 1 24 ? -16.797 13.711 -3.41 1 93.56 24 THR B N 1
ATOM 4380 C CA . THR B 1 24 ? -16.859 15.172 -3.393 1 93.56 24 THR B CA 1
ATOM 4381 C C . THR B 1 24 ? -17.094 15.688 -1.978 1 93.56 24 THR B C 1
ATOM 4383 O O . THR B 1 24 ? -17.469 14.922 -1.087 1 93.56 24 THR B O 1
ATOM 4386 N N . VAL B 1 25 ? -16.844 16.938 -1.895 1 93.94 25 VAL B N 1
ATOM 4387 C CA . VAL B 1 25 ? -17.078 17.578 -0.607 1 93.94 25 VAL B CA 1
ATOM 4388 C C . VAL B 1 25 ? -18.531 17.406 -0.191 1 93.94 25 VAL B C 1
ATOM 4390 O O . VAL B 1 25 ? -18.828 17 0.942 1 93.94 25 VAL B O 1
ATOM 4393 N N . LYS B 1 26 ? -19.406 17.562 -1.08 1 94.06 26 LYS B N 1
ATOM 4394 C CA . LYS B 1 26 ? -20.828 17.469 -0.806 1 94.06 26 LYS B CA 1
ATOM 4395 C C . LYS B 1 26 ? -21.234 16.047 -0.456 1 94.06 26 LYS B C 1
ATOM 4397 O O . LYS B 1 26 ? -22.016 15.82 0.469 1 94.06 26 LYS B O 1
ATOM 4402 N N . GLU B 1 27 ? -20.766 15.125 -1.179 1 92.88 27 GLU B N 1
ATOM 4403 C CA . GLU B 1 27 ? -21.078 13.719 -0.928 1 92.88 27 GLU B CA 1
ATOM 4404 C C . GLU B 1 27 ? -20.547 13.281 0.437 1 92.88 27 GLU B C 1
ATOM 4406 O O . GLU B 1 27 ? -21.203 12.492 1.131 1 92.88 27 GLU B O 1
ATOM 4411 N N . THR B 1 28 ? -19.328 13.758 0.705 1 91.81 28 THR B N 1
ATOM 4412 C CA . THR B 1 28 ? -18.734 13.43 1.996 1 91.81 28 THR B CA 1
ATOM 4413 C C . THR B 1 28 ? -19.609 13.938 3.139 1 91.81 28 THR B C 1
ATOM 4415 O O . THR B 1 28 ? -19.859 13.211 4.102 1 91.81 28 THR B O 1
ATOM 4418 N N . LEU B 1 29 ? -20.109 15.117 3.004 1 91.19 29 LEU B N 1
ATOM 4419 C CA . LEU B 1 29 ? -20.969 15.711 4.023 1 91.19 29 LEU B CA 1
ATOM 4420 C C . LEU B 1 29 ? -22.328 15.016 4.074 1 91.19 29 LEU B C 1
ATOM 4422 O O . LEU B 1 29 ? -22.891 14.82 5.152 1 91.19 29 LEU B O 1
ATOM 4426 N N . ARG B 1 30 ? -22.859 14.695 2.936 1 90.69 30 ARG B N 1
ATOM 4427 C CA . ARG B 1 30 ? -24.125 13.992 2.859 1 90.69 30 ARG B CA 1
ATOM 4428 C C . ARG B 1 30 ? -24.062 12.648 3.574 1 90.69 30 ARG B C 1
ATOM 4430 O O . ARG B 1 30 ? -24.984 12.266 4.293 1 90.69 30 ARG B O 1
ATOM 4437 N N . PHE B 1 31 ? -23.016 11.961 3.359 1 90.69 31 PHE B N 1
ATOM 4438 C CA . PHE B 1 31 ? -22.812 10.664 3.996 1 90.69 31 PHE B CA 1
ATOM 4439 C C . PHE B 1 31 ? -22.734 10.812 5.512 1 90.69 31 PHE B C 1
ATOM 4441 O O . PHE B 1 31 ? -23.375 10.055 6.242 1 90.69 31 PHE B O 1
ATOM 4448 N N . ALA B 1 32 ? -21.891 11.766 5.871 1 87.38 32 ALA B N 1
ATOM 4449 C CA . ALA B 1 32 ? -21.766 12 7.305 1 87.38 32 ALA B CA 1
ATOM 4450 C C . ALA B 1 32 ? -23.094 12.391 7.93 1 87.38 32 ALA B C 1
ATOM 4452 O O . ALA B 1 32 ? -23.453 11.914 9.008 1 87.38 32 ALA B O 1
ATOM 4453 N N . ALA B 1 33 ? -23.844 13.195 7.246 1 85.88 33 ALA B N 1
ATOM 4454 C CA . ALA B 1 33 ? -25.141 13.656 7.746 1 85.88 33 ALA B CA 1
ATOM 4455 C C . ALA B 1 33 ? -26.141 12.516 7.828 1 85.88 33 ALA B C 1
ATOM 4457 O O . ALA B 1 33 ? -26.938 12.453 8.758 1 85.88 33 ALA B O 1
ATOM 4458 N N . LYS B 1 34 ? -26.109 11.672 6.871 1 86.56 34 LYS B N 1
ATOM 4459 C CA . LYS B 1 34 ? -27.047 10.539 6.828 1 86.56 34 LYS B CA 1
ATOM 4460 C C . LYS B 1 34 ? -26.797 9.586 7.988 1 86.56 34 LYS B C 1
ATOM 4462 O O . LYS B 1 34 ? -27.734 9.016 8.547 1 86.56 34 LYS B O 1
ATOM 4467 N N . LEU B 1 35 ? -25.594 9.438 8.336 1 85.75 35 LEU B N 1
ATOM 4468 C CA . LEU B 1 35 ? -25.25 8.445 9.344 1 85.75 35 LEU B CA 1
ATOM 4469 C C . LEU B 1 35 ? -25.359 9.031 10.75 1 85.75 35 LEU B C 1
ATOM 4471 O O . LEU B 1 35 ? -25.656 8.32 11.703 1 85.75 35 LEU B O 1
ATOM 4475 N N . ARG B 1 36 ? -25.047 10.281 10.852 1 78.12 36 ARG B N 1
ATOM 4476 C CA . ARG B 1 36 ? -24.969 10.891 12.172 1 78.12 36 ARG B CA 1
ATOM 4477 C C . ARG B 1 36 ? -26.328 11.445 12.602 1 78.12 36 ARG B C 1
ATOM 4479 O O . ARG B 1 36 ? -26.562 11.68 13.789 1 78.12 36 ARG B O 1
ATOM 4486 N N . SER B 1 37 ? -27.141 11.672 11.711 1 71.94 37 SER B N 1
ATOM 4487 C CA . SER B 1 37 ? -28.453 12.203 12.07 1 71.94 37 SER B CA 1
ATOM 4488 C C . SER B 1 37 ? -29.328 11.133 12.727 1 71.94 37 SER B C 1
ATOM 4490 O O . SER B 1 37 ? -29.406 10.008 12.234 1 71.94 37 SER B O 1
ATOM 4492 N N . PRO B 1 38 ? -29.734 11.367 14.008 1 61.66 38 PRO B N 1
ATOM 4493 C CA . PRO B 1 38 ? -30.516 10.391 14.773 1 61.66 38 PRO B CA 1
ATOM 4494 C C . PRO B 1 38 ? -31.812 9.977 14.078 1 61.66 38 PRO B C 1
ATOM 4496 O O . PRO B 1 38 ? -32.344 8.914 14.375 1 61.66 38 PRO B O 1
ATOM 4499 N N . PHE B 1 39 ? -32.438 10.898 13.305 1 63.12 39 PHE B N 1
ATOM 4500 C CA . PHE B 1 39 ? -33.75 10.562 12.758 1 63.12 39 PHE B CA 1
ATOM 4501 C C . PHE B 1 39 ? -33.719 10.57 11.234 1 63.12 39 PHE B C 1
ATOM 4503 O O . PHE B 1 39 ? -32.812 11.109 10.633 1 63.12 39 PHE B O 1
ATOM 4510 N N . LYS B 1 40 ? -34.562 9.617 10.688 1 65.31 40 LYS B N 1
ATOM 4511 C CA . LYS B 1 40 ? -34.75 9.641 9.242 1 65.31 40 LYS B CA 1
ATOM 4512 C C . LYS B 1 40 ? -35.031 11.055 8.742 1 65.31 40 LYS B C 1
ATOM 4514 O O . LYS B 1 40 ? -36 11.68 9.141 1 65.31 40 LYS B O 1
ATOM 4519 N N . LEU B 1 41 ? -33.875 11.75 8.391 1 70.19 41 LEU B N 1
ATOM 4520 C CA . LEU B 1 41 ? -34.062 13.062 7.777 1 70.19 41 LEU B CA 1
ATOM 4521 C C . LEU B 1 41 ? -34.625 12.938 6.363 1 70.19 41 LEU B C 1
ATOM 4523 O O . LEU B 1 41 ? -34.281 12.008 5.633 1 70.19 41 LEU B O 1
ATOM 4527 N N . ASP B 1 42 ? -35.688 13.633 6.215 1 79.94 42 ASP B N 1
ATOM 4528 C CA . ASP B 1 42 ? -36.156 13.719 4.832 1 79.94 42 ASP B CA 1
ATOM 4529 C C . ASP B 1 42 ? -35.062 14.258 3.914 1 79.94 42 ASP B C 1
ATOM 4531 O O . ASP B 1 42 ? -34.125 14.914 4.371 1 79.94 42 ASP B O 1
ATOM 4535 N N . LYS B 1 43 ? -35.156 13.906 2.758 1 83.38 43 LYS B N 1
ATOM 4536 C CA . LYS B 1 43 ? -34.156 14.297 1.758 1 83.38 43 LYS B CA 1
ATOM 4537 C C . LYS B 1 43 ? -33.969 15.812 1.721 1 83.38 43 LYS B C 1
ATOM 4539 O O . LYS B 1 43 ? -32.844 16.297 1.63 1 83.38 43 LYS B O 1
ATOM 4544 N N . VAL B 1 44 ? -35.062 16.453 1.856 1 86.81 44 VAL B N 1
ATOM 4545 C CA . VAL B 1 44 ? -35.031 17.906 1.751 1 86.81 44 VAL B CA 1
ATOM 4546 C C . VAL B 1 44 ? -34.344 18.5 2.977 1 86.81 44 VAL B C 1
ATOM 4548 O O . VAL B 1 44 ? -33.531 19.422 2.855 1 86.81 44 VAL B O 1
ATOM 4551 N N . GLU B 1 45 ? -34.625 17.969 4.051 1 84.19 45 GLU B N 1
ATOM 4552 C CA . GLU B 1 45 ? -34.031 18.438 5.289 1 84.19 45 GLU B CA 1
ATOM 4553 C C . GLU B 1 45 ? -32.5 18.172 5.305 1 84.19 45 GLU B C 1
ATOM 4555 O O . GLU B 1 45 ? -31.734 19 5.75 1 84.19 45 GLU B O 1
ATOM 4560 N N . LEU B 1 46 ? -32.25 17.047 4.84 1 87.06 46 LEU B N 1
ATOM 4561 C CA . LEU B 1 46 ? -30.828 16.656 4.785 1 87.06 46 LEU B CA 1
ATOM 4562 C C . LEU B 1 46 ? -30.047 17.594 3.877 1 87.06 46 LEU B C 1
ATOM 4564 O O . LEU B 1 46 ? -28.953 18.047 4.242 1 87.06 46 LEU B O 1
ATOM 4568 N N . GLU B 1 47 ? -30.641 17.891 2.754 1 89.38 47 GLU B N 1
ATOM 4569 C CA . GLU B 1 47 ? -29.953 18.766 1.797 1 89.38 47 GLU B CA 1
ATOM 4570 C C . GLU B 1 47 ? -29.812 20.188 2.34 1 89.38 47 GLU B C 1
ATOM 4572 O O . GLU B 1 47 ? -28.828 20.859 2.062 1 89.38 47 GLU B O 1
ATOM 4577 N N . SER B 1 48 ? -30.734 20.531 3.051 1 88.62 48 SER B N 1
ATOM 4578 C CA . SER B 1 48 ? -30.688 21.859 3.641 1 88.62 48 SER B CA 1
ATOM 4579 C C . SER B 1 48 ? -29.562 21.969 4.676 1 88.62 48 SER B C 1
ATOM 4581 O O . SER B 1 48 ? -28.844 22.969 4.723 1 88.62 48 SER B O 1
ATOM 4583 N N . ILE B 1 49 ? -29.453 20.984 5.445 1 84.44 49 ILE B N 1
ATOM 4584 C CA . ILE B 1 49 ? -28.422 20.969 6.473 1 84.44 49 ILE B CA 1
ATOM 4585 C C . ILE B 1 49 ? -27.047 20.984 5.816 1 84.44 49 ILE B C 1
ATOM 4587 O O . ILE B 1 49 ? -26.141 21.703 6.258 1 84.44 49 ILE B O 1
ATOM 4591 N N . VAL B 1 50 ? -26.922 20.188 4.809 1 90.19 50 VAL B N 1
ATOM 4592 C CA . VAL B 1 50 ? -25.656 20.078 4.105 1 90.19 50 VAL B CA 1
ATOM 4593 C C . VAL B 1 50 ? -25.297 21.422 3.453 1 90.19 50 VAL B C 1
ATOM 4595 O O . VAL B 1 50 ? -24.156 21.875 3.535 1 90.19 50 VAL B O 1
ATOM 4598 N N . ASP B 1 51 ? -26.297 22.047 2.906 1 90.62 51 ASP B N 1
ATOM 4599 C CA . ASP B 1 51 ? -26.078 23.328 2.24 1 90.62 51 ASP B CA 1
ATOM 4600 C C . ASP B 1 51 ? -25.719 24.422 3.246 1 90.62 51 ASP B C 1
ATOM 4602 O O . ASP B 1 51 ? -24.875 25.266 2.965 1 90.62 51 ASP B O 1
ATOM 4606 N N . GLU B 1 52 ? -26.297 24.391 4.27 1 85.38 52 GLU B N 1
ATOM 4607 C CA . GLU B 1 52 ? -26 25.344 5.324 1 85.38 52 GLU B CA 1
ATOM 4608 C C . GLU B 1 52 ? -24.562 25.203 5.82 1 85.38 52 GLU B C 1
ATOM 4610 O O . GLU B 1 52 ? -23.891 26.203 6.055 1 85.38 52 GLU B O 1
ATOM 4615 N N . LEU B 1 53 ? -24.188 24 6.004 1 85 53 LEU B N 1
ATOM 4616 C CA . LEU B 1 53 ? -22.828 23.734 6.488 1 85 53 LEU B CA 1
ATOM 4617 C C . LEU B 1 53 ? -21.797 24.156 5.453 1 85 53 LEU B C 1
ATOM 4619 O O . LEU B 1 53 ? -20.719 24.656 5.809 1 85 53 LEU B O 1
ATOM 4623 N N . LEU B 1 54 ? -22.125 23.922 4.215 1 90.19 54 LEU B N 1
ATOM 4624 C CA . LEU B 1 54 ? -21.234 24.297 3.129 1 90.19 54 LEU B CA 1
ATOM 4625 C C . LEU B 1 54 ? -21.031 25.812 3.111 1 90.19 54 LEU B C 1
ATOM 4627 O O . LEU B 1 54 ? -19.906 26.281 2.902 1 90.19 54 LEU B O 1
ATOM 4631 N N . VAL B 1 55 ? -22.047 26.484 3.365 1 83.31 55 VAL B N 1
ATOM 4632 C CA . VAL B 1 55 ? -21.984 27.938 3.375 1 83.31 55 VAL B CA 1
ATOM 4633 C C . VAL B 1 55 ? -21.234 28.422 4.625 1 83.31 55 VAL B C 1
ATOM 4635 O O . VAL B 1 55 ? -20.375 29.281 4.543 1 83.31 55 VAL B O 1
ATOM 4638 N N . MET B 1 56 ? -21.531 27.781 5.676 1 76 56 MET B N 1
ATOM 4639 C CA . MET B 1 56 ? -20.938 28.172 6.953 1 76 56 MET B CA 1
ATOM 4640 C C . MET B 1 56 ? -19.422 27.984 6.926 1 76 56 MET B C 1
ATOM 4642 O O . MET B 1 56 ? -18.688 28.797 7.492 1 76 56 MET B O 1
ATOM 4646 N N . MET B 1 57 ? -19.031 26.953 6.242 1 80.75 57 MET B N 1
ATOM 4647 C CA . MET B 1 57 ? -17.609 26.641 6.238 1 80.75 57 MET B CA 1
ATOM 4648 C C . MET B 1 57 ? -16.938 27.125 4.953 1 80.75 57 MET B C 1
ATOM 4650 O O . MET B 1 57 ? -15.805 26.766 4.66 1 80.75 57 MET B O 1
ATOM 4654 N N . SER B 1 58 ? -17.625 27.844 4.125 1 79.44 58 SER B N 1
ATOM 4655 C CA . SER B 1 58 ? -17.109 28.406 2.877 1 79.44 58 SER B CA 1
ATOM 4656 C C . SER B 1 58 ? -16.609 27.328 1.94 1 79.44 58 SER B C 1
ATOM 4658 O O . SER B 1 58 ? -15.492 27.422 1.413 1 79.44 58 SER B O 1
ATOM 4660 N N . LEU B 1 59 ? -17.344 26.312 1.881 1 88 59 LEU B N 1
ATOM 4661 C CA . LEU B 1 59 ? -16.984 25.188 1.022 1 88 59 LEU B CA 1
ATOM 4662 C C . LEU B 1 59 ? -17.906 25.109 -0.19 1 88 59 LEU B C 1
ATOM 4664 O O . LEU B 1 59 ? -17.812 24.172 -0.99 1 88 59 LEU B O 1
ATOM 4668 N N . LYS B 1 60 ? -18.734 26.078 -0.352 1 89.44 60 LYS B N 1
ATOM 4669 C CA . LYS B 1 60 ? -19.734 26.047 -1.414 1 89.44 60 LYS B CA 1
ATOM 4670 C C . LYS B 1 60 ? -19.078 26.078 -2.791 1 89.44 60 LYS B C 1
ATOM 4672 O O . LYS B 1 60 ? -19.547 25.406 -3.717 1 89.44 60 LYS B O 1
ATOM 4677 N N . LYS B 1 61 ? -17.984 26.734 -2.904 1 87.19 61 LYS B N 1
ATOM 4678 C CA . LYS B 1 61 ? -17.297 26.844 -4.188 1 87.19 61 LYS B CA 1
ATOM 4679 C C . LYS B 1 61 ? -16.703 25.5 -4.605 1 87.19 61 LYS B C 1
ATOM 4681 O O . LYS B 1 61 ? -16.562 25.234 -5.801 1 87.19 61 LYS B O 1
ATOM 4686 N N . CYS B 1 62 ? -16.375 24.672 -3.611 1 90.25 62 CYS B N 1
ATOM 4687 C CA . CYS B 1 62 ? -15.734 23.406 -3.928 1 90.25 62 CYS B CA 1
ATOM 4688 C C . CYS B 1 62 ? -16.656 22.234 -3.584 1 90.25 62 CYS B C 1
ATOM 4690 O O . CYS B 1 62 ? -16.172 21.125 -3.34 1 90.25 62 CYS B O 1
ATOM 4692 N N . GLU B 1 63 ? -17.922 22.484 -3.588 1 93.25 63 GLU B N 1
ATOM 4693 C CA . GLU B 1 63 ? -18.859 21.453 -3.158 1 93.25 63 GLU B CA 1
ATOM 4694 C C . GLU B 1 63 ? -18.797 20.234 -4.062 1 93.25 63 GLU B C 1
ATOM 4696 O O . GLU B 1 63 ? -18.969 19.109 -3.602 1 93.25 63 GLU B O 1
ATOM 4701 N N . ASN B 1 64 ? -18.5 20.422 -5.355 1 92.88 64 ASN B N 1
ATOM 4702 C CA . ASN B 1 64 ? -18.484 19.312 -6.305 1 92.88 64 ASN B CA 1
ATOM 4703 C C . ASN B 1 64 ? -17.062 18.875 -6.637 1 92.88 64 ASN B C 1
ATOM 4705 O O . ASN B 1 64 ? -16.859 18.078 -7.543 1 92.88 64 ASN B O 1
ATOM 4709 N N . THR B 1 65 ? -16.188 19.391 -5.848 1 91.19 65 THR B N 1
ATOM 4710 C CA . THR B 1 65 ? -14.797 19 -6.043 1 91.19 65 THR B CA 1
ATOM 4711 C C . THR B 1 65 ? -14.461 17.766 -5.23 1 91.19 65 THR B C 1
ATOM 4713 O O . THR B 1 65 ? -14.898 17.625 -4.086 1 91.19 65 THR B O 1
ATOM 4716 N N . LYS B 1 66 ? -13.797 16.875 -5.875 1 90.62 66 LYS B N 1
ATOM 4717 C CA . LYS B 1 66 ? -13.336 15.695 -5.156 1 90.62 66 LYS B CA 1
ATOM 4718 C C . LYS B 1 66 ? -12.336 16.078 -4.07 1 90.62 66 LYS B C 1
ATOM 4720 O O . LYS B 1 66 ? -11.516 16.984 -4.258 1 90.62 66 LYS B O 1
ATOM 4725 N N . VAL B 1 67 ? -12.367 15.43 -2.986 1 87.44 67 VAL B N 1
ATOM 4726 C CA . VAL B 1 67 ? -11.5 15.734 -1.854 1 87.44 67 VAL B CA 1
ATOM 4727 C C . VAL B 1 67 ? -10.047 15.43 -2.219 1 87.44 67 VAL B C 1
ATOM 4729 O O . VAL B 1 67 ? -9.141 16.188 -1.862 1 87.44 67 VAL B O 1
ATOM 4732 N N . GLY B 1 68 ? -9.875 14.375 -3 1 78.56 68 GLY B N 1
ATOM 4733 C CA . GLY B 1 68 ? -8.531 14.062 -3.457 1 78.56 68 GLY B CA 1
ATOM 4734 C C . GLY B 1 68 ? -7.73 13.242 -2.459 1 78.56 68 GLY B C 1
ATOM 4735 O O . GLY B 1 68 ? -8.234 12.914 -1.383 1 78.56 68 GLY B O 1
ATOM 4736 N N . SER B 1 69 ? -6.508 12.789 -2.918 1 68.44 69 SER B N 1
ATOM 4737 C CA . SER B 1 69 ? -5.586 12.008 -2.098 1 68.44 69 SER B CA 1
ATOM 4738 C C . SER B 1 69 ? -4.273 12.758 -1.88 1 68.44 69 SER B C 1
ATOM 4740 O O . SER B 1 69 ? -4.121 13.898 -2.312 1 68.44 69 SER B O 1
ATOM 4742 N N . MET B 1 70 ? -3.424 12.188 -1.152 1 60.22 70 MET B N 1
ATOM 4743 C CA . MET B 1 70 ? -2.111 12.766 -0.879 1 60.22 70 MET B CA 1
ATOM 4744 C C . MET B 1 70 ? -1.33 12.977 -2.172 1 60.22 70 MET B C 1
ATOM 4746 O O . MET B 1 70 ? -0.539 13.914 -2.277 1 60.22 70 MET B O 1
ATOM 4750 N N . THR B 1 71 ? -1.638 12.156 -3.1 1 57.94 71 THR B N 1
ATOM 4751 C CA . THR B 1 71 ? -0.89 12.227 -4.352 1 57.94 71 THR B CA 1
ATOM 4752 C C . THR B 1 71 ? -1.596 13.133 -5.355 1 57.94 71 THR B C 1
ATOM 4754 O O . THR B 1 71 ? -0.948 13.758 -6.199 1 57.94 71 THR B O 1
ATOM 4757 N N . GLU B 1 72 ? -2.881 13.172 -5.25 1 62.44 72 GLU B N 1
ATOM 4758 C CA . GLU B 1 72 ? -3.672 14.016 -6.137 1 62.44 72 GLU B CA 1
ATOM 4759 C C . GLU B 1 72 ? -4.465 15.055 -5.348 1 62.44 72 GLU B C 1
ATOM 4761 O O . GLU B 1 72 ? -5.609 14.812 -4.969 1 62.44 72 GLU B O 1
ATOM 4766 N N . LYS B 1 73 ? -3.738 16.156 -5.141 1 64.88 73 LYS B N 1
ATOM 4767 C CA . LYS B 1 73 ? -4.336 17.188 -4.297 1 64.88 73 LYS B CA 1
ATOM 4768 C C . LYS B 1 73 ? -5.336 18.031 -5.082 1 64.88 73 LYS B C 1
ATOM 4770 O O . LYS B 1 73 ? -5.031 18.5 -6.176 1 64.88 73 LYS B O 1
ATOM 4775 N N . SER B 1 74 ? -6.594 17.828 -4.672 1 75.75 74 SER B N 1
ATOM 4776 C CA . SER B 1 74 ? -7.633 18.656 -5.285 1 75.75 74 SER B CA 1
ATOM 4777 C C . SER B 1 74 ? -8.062 19.781 -4.359 1 75.75 74 SER B C 1
ATOM 4779 O O . SER B 1 74 ? -8.188 20.938 -4.789 1 75.75 74 SER B O 1
ATOM 4781 N N . LEU B 1 75 ? -8.203 19.359 -3.041 1 82 75 LEU B N 1
ATOM 4782 C CA . LEU B 1 75 ? -8.586 20.375 -2.061 1 82 75 LEU B CA 1
ATOM 4783 C C . LEU B 1 75 ? -7.352 20.938 -1.361 1 82 75 LEU B C 1
ATOM 4785 O O . LEU B 1 75 ? -6.379 20.219 -1.133 1 82 75 LEU B O 1
ATOM 4789 N N . SER B 1 76 ? -7.453 22.172 -1.154 1 74.06 76 SER B N 1
ATOM 4790 C CA . SER B 1 76 ? -6.387 22.781 -0.372 1 74.06 76 SER B CA 1
ATOM 4791 C C . SER B 1 76 ? -6.391 22.266 1.065 1 74.06 76 SER B C 1
ATOM 4793 O O . SER B 1 76 ? -7.359 21.656 1.507 1 74.06 76 SER B O 1
ATOM 4795 N N . ARG B 1 77 ? -5.332 22.375 1.836 1 71.56 77 ARG B N 1
ATOM 4796 C CA . ARG B 1 77 ? -5.246 21.969 3.234 1 71.56 77 ARG B CA 1
ATOM 4797 C C . ARG B 1 77 ? -6.32 22.656 4.074 1 71.56 77 ARG B C 1
ATOM 4799 O O . ARG B 1 77 ? -6.902 22.047 4.969 1 71.56 77 ARG B O 1
ATOM 4806 N N . GLY B 1 78 ? -6.496 23.922 3.729 1 72.19 78 GLY B N 1
ATOM 4807 C CA . GLY B 1 78 ? -7.512 24.672 4.449 1 72.19 78 GLY B CA 1
ATOM 4808 C C . GLY B 1 78 ? -8.922 24.156 4.203 1 72.19 78 GLY B C 1
ATOM 4809 O O . GLY B 1 78 ? -9.719 24.062 5.133 1 72.19 78 GLY B O 1
ATOM 4810 N N . GLU B 1 79 ? -9.172 23.875 2.965 1 79.5 79 GLU B N 1
ATOM 4811 C CA . GLU B 1 79 ? -10.484 23.344 2.611 1 79.5 79 GLU B CA 1
ATOM 4812 C C . GLU B 1 79 ? -10.727 21.984 3.268 1 79.5 79 GLU B C 1
ATOM 4814 O O . GLU B 1 79 ? -11.836 21.703 3.719 1 79.5 79 GLU B O 1
ATOM 4819 N N . ARG B 1 80 ? -9.711 21.234 3.35 1 82.62 80 ARG B N 1
ATOM 4820 C CA . ARG B 1 80 ? -9.82 19.906 3.971 1 82.62 80 ARG B CA 1
ATOM 4821 C C . ARG B 1 80 ? -10.086 20.031 5.469 1 82.62 80 ARG B C 1
ATOM 4823 O O . ARG B 1 80 ? -10.852 19.25 6.031 1 82.62 80 ARG B O 1
ATOM 4830 N N . LYS B 1 81 ? -9.453 20.891 6.02 1 78.06 81 LYS B N 1
ATOM 4831 C CA . LYS B 1 81 ? -9.656 21.109 7.449 1 78.06 81 LYS B CA 1
ATOM 4832 C C . LYS B 1 81 ? -11.078 21.594 7.734 1 78.06 81 LYS B C 1
ATOM 4834 O O . LYS B 1 81 ? -11.703 21.141 8.695 1 78.06 81 LYS B O 1
ATOM 4839 N N . ARG B 1 82 ? -11.523 22.5 6.969 1 80.31 82 ARG B N 1
ATOM 4840 C CA . ARG B 1 82 ? -12.883 23 7.137 1 80.31 82 ARG B CA 1
ATOM 4841 C C . ARG B 1 82 ? -13.906 21.891 6.898 1 80.31 82 ARG B C 1
ATOM 4843 O O . ARG B 1 82 ? -14.953 21.859 7.559 1 80.31 82 ARG B O 1
ATOM 4850 N N . LEU B 1 83 ? -13.602 21.062 5.973 1 87.06 83 LEU B N 1
ATOM 4851 C CA . LEU B 1 83 ? -14.461 19.922 5.723 1 87.06 83 LEU B CA 1
ATOM 4852 C C . LEU B 1 83 ? -14.5 19 6.934 1 87.06 83 LEU B C 1
ATOM 4854 O O . LEU B 1 83 ? -15.562 18.484 7.297 1 87.06 83 LEU B O 1
ATOM 4858 N N . ALA B 1 84 ? -13.344 18.766 7.465 1 82.81 84 ALA B N 1
ATOM 4859 C CA . ALA B 1 84 ? -13.266 17.938 8.656 1 82.81 84 ALA B CA 1
ATOM 4860 C C . ALA B 1 84 ? -14.117 18.516 9.789 1 82.81 84 ALA B C 1
ATOM 4862 O O . ALA B 1 84 ? -14.797 17.766 10.5 1 82.81 84 ALA B O 1
ATOM 4863 N N . PHE B 1 85 ? -14.156 19.766 9.898 1 78.12 85 PHE B N 1
ATOM 4864 C CA . PHE B 1 85 ? -14.938 20.438 10.922 1 78.12 85 PHE B CA 1
ATOM 4865 C C . PHE B 1 85 ? -16.422 20.312 10.633 1 78.12 85 PHE B C 1
ATOM 4867 O O . PHE B 1 85 ? -17.234 20.094 11.547 1 78.12 85 PHE B O 1
ATOM 4874 N N . ALA B 1 86 ? -16.719 20.516 9.414 1 82.12 86 ALA B N 1
ATOM 4875 C CA . ALA B 1 86 ? -18.109 20.406 9.016 1 82.12 86 ALA B CA 1
ATOM 4876 C C . ALA B 1 86 ? -18.672 19.031 9.344 1 82.12 86 ALA B C 1
ATOM 4878 O O . ALA B 1 86 ? -19.828 18.906 9.773 1 82.12 86 ALA B O 1
ATOM 4879 N N . CYS B 1 87 ? -17.859 18.031 9.203 1 83.81 87 CYS B N 1
ATOM 4880 C CA . CYS B 1 87 ? -18.297 16.672 9.469 1 83.81 87 CYS B CA 1
ATOM 4881 C C . CYS B 1 87 ? -18.547 16.453 10.953 1 83.81 87 CYS B C 1
ATOM 4883 O O . CYS B 1 87 ? -19.438 15.703 11.336 1 83.81 87 CYS B O 1
ATOM 4885 N N . GLU B 1 88 ? -17.812 17.094 11.742 1 77.31 88 GLU B N 1
ATOM 4886 C CA . GLU B 1 88 ? -17.922 16.906 13.188 1 77.31 88 GLU B CA 1
ATOM 4887 C C . GLU B 1 88 ? -19.094 17.688 13.758 1 77.31 88 GLU B C 1
ATOM 4889 O O . GLU B 1 88 ? -19.703 17.266 14.742 1 77.31 88 GLU B O 1
ATOM 4894 N N . ILE B 1 89 ? -19.359 18.75 13.148 1 75 89 ILE B N 1
ATOM 4895 C CA . ILE B 1 89 ? -20.438 19.625 13.617 1 75 89 ILE B CA 1
ATOM 4896 C C . ILE B 1 89 ? -21.781 18.953 13.352 1 75 89 ILE B C 1
ATOM 4898 O O . ILE B 1 89 ? -22.75 19.203 14.078 1 75 89 ILE B O 1
ATOM 4902 N N . LEU B 1 90 ? -21.812 18.156 12.445 1 74.44 90 LEU B N 1
ATOM 4903 C CA . LEU B 1 90 ? -23.031 17.484 12.031 1 74.44 90 LEU B CA 1
ATOM 4904 C C . LEU B 1 90 ? -23.609 16.656 13.172 1 74.44 90 LEU B C 1
ATOM 4906 O O . LEU B 1 90 ? -24.828 16.406 13.211 1 74.44 90 LEU B O 1
ATOM 4910 N N . THR B 1 91 ? -22.75 16.234 14.102 1 65.94 91 THR B N 1
ATOM 4911 C CA . THR B 1 91 ? -23.25 15.414 15.211 1 65.94 91 THR B CA 1
ATOM 4912 C C . THR B 1 91 ? -23.906 16.281 16.281 1 65.94 91 THR B C 1
ATOM 4914 O O . THR B 1 91 ? -24.516 15.773 17.219 1 65.94 91 THR B O 1
ATOM 4917 N N . ASP B 1 92 ? -23.891 17.578 16.031 1 66.62 92 ASP B N 1
ATOM 4918 C CA . ASP B 1 92 ? -24.484 18.562 16.938 1 66.62 92 ASP B CA 1
ATOM 4919 C C . ASP B 1 92 ? -24.125 18.266 18.391 1 66.62 92 ASP B C 1
ATOM 4921 O O . ASP B 1 92 ? -25 18.172 19.234 1 66.62 92 ASP B O 1
ATOM 4925 N N . PRO B 1 93 ? -22.859 18.062 18.641 1 73.69 93 PRO B N 1
ATOM 4926 C CA . PRO B 1 93 ? -22.453 17.766 20.016 1 73.69 93 PRO B CA 1
ATOM 4927 C C . PRO B 1 93 ? -22.531 18.984 20.922 1 73.69 93 PRO B C 1
ATOM 4929 O O . PRO B 1 93 ? -22.297 20.109 20.484 1 73.69 93 PRO B O 1
ATOM 4932 N N . PRO B 1 94 ? -22.953 18.719 22.188 1 77.81 94 PRO B N 1
ATOM 4933 C CA . PRO B 1 94 ? -22.984 19.844 23.109 1 77.81 94 PRO B CA 1
ATOM 4934 C C . PRO B 1 94 ? -21.594 20.438 23.359 1 77.81 94 PRO B C 1
ATOM 4936 O O . PRO B 1 94 ? -21.469 21.641 23.562 1 77.81 94 PRO B O 1
ATOM 4939 N N . ILE B 1 95 ? -20.625 19.562 23.297 1 85.06 95 ILE B N 1
ATOM 4940 C CA . ILE B 1 95 ? -19.25 20.016 23.516 1 85.06 95 ILE B CA 1
ATOM 4941 C C . ILE B 1 95 ? -18.391 19.625 22.328 1 85.06 95 ILE B C 1
ATOM 4943 O O . ILE B 1 95 ? -18.375 18.469 21.906 1 85.06 95 ILE B O 1
ATOM 4947 N N . LEU B 1 96 ? -17.766 20.562 21.797 1 83.88 96 LEU B N 1
ATOM 4948 C CA . LEU B 1 96 ? -16.875 20.328 20.672 1 83.88 96 LEU B CA 1
ATOM 4949 C C . LEU B 1 96 ? -15.43 20.625 21.047 1 83.88 96 LEU B C 1
ATOM 4951 O O . LEU B 1 96 ? -15.102 21.734 21.453 1 83.88 96 LEU B O 1
ATOM 4955 N N . PHE B 1 97 ? -14.594 19.562 21.047 1 85.62 97 PHE B N 1
ATOM 4956 C CA . PHE B 1 97 ? -13.164 19.719 21.266 1 85.62 97 PHE B CA 1
ATOM 4957 C C . PHE B 1 97 ? -12.422 19.828 19.938 1 85.62 97 PHE B C 1
ATOM 4959 O O . PHE B 1 97 ? -12.5 18.906 19.109 1 85.62 97 PHE B O 1
ATOM 4966 N N . CYS B 1 98 ? -11.852 20.906 19.672 1 84.38 98 CYS B N 1
ATOM 4967 C CA . CYS B 1 98 ? -11.078 21.109 18.453 1 84.38 98 CYS B CA 1
ATOM 4968 C C . CYS B 1 98 ? -9.586 21.172 18.75 1 84.38 98 CYS B C 1
ATOM 4970 O O . CYS B 1 98 ? -9.133 22.094 19.438 1 84.38 98 CYS B O 1
ATOM 4972 N N . ASP B 1 99 ? -8.898 20.203 18.234 1 80.75 99 ASP B N 1
ATOM 4973 C CA . ASP B 1 99 ? -7.449 20.188 18.422 1 80.75 99 ASP B CA 1
ATOM 4974 C C . ASP B 1 99 ? -6.738 20.922 17.297 1 80.75 99 ASP B C 1
ATOM 4976 O O . ASP B 1 99 ? -6.68 20.422 16.172 1 80.75 99 ASP B O 1
ATOM 4980 N N . GLU B 1 100 ? -6.266 22.078 17.594 1 79.56 100 GLU B N 1
ATOM 4981 C CA . GLU B 1 100 ? -5.492 22.922 16.688 1 79.56 100 GLU B CA 1
ATOM 4982 C C . GLU B 1 100 ? -6.238 23.141 15.367 1 79.56 100 GLU B C 1
ATOM 4984 O O . GLU B 1 100 ? -5.703 22.875 14.289 1 79.56 100 GLU B O 1
ATOM 4989 N N . PRO B 1 101 ? -7.383 23.703 15.484 1 79.94 101 PRO B N 1
ATOM 4990 C CA . PRO B 1 101 ? -8.211 23.891 14.297 1 79.94 101 PRO B CA 1
ATOM 4991 C C . PRO B 1 101 ? -7.613 24.906 13.32 1 79.94 101 PRO B C 1
ATOM 4993 O O . PRO B 1 101 ? -7.988 24.922 12.141 1 79.94 101 PRO B O 1
ATOM 4996 N N . THR B 1 102 ? -6.695 25.734 13.812 1 78.38 102 THR B N 1
ATOM 4997 C CA . THR B 1 102 ? -6.18 26.812 12.961 1 78.38 102 THR B CA 1
ATOM 4998 C C . THR B 1 102 ? -4.789 26.469 12.445 1 78.38 102 THR B C 1
ATOM 5000 O O . THR B 1 102 ? -4.184 27.25 11.711 1 78.38 102 THR B O 1
ATOM 5003 N N . SER B 1 103 ? -4.352 25.344 12.797 1 73.38 103 SER B N 1
ATOM 5004 C CA . SER B 1 103 ? -3.002 24.969 12.383 1 73.38 103 SER B CA 1
ATOM 5005 C C . SER B 1 103 ? -2.902 24.828 10.867 1 73.38 103 SER B C 1
ATOM 5007 O O . SER B 1 103 ? -3.754 24.203 10.242 1 73.38 103 SER B O 1
ATOM 5009 N N . GLY B 1 104 ? -1.947 25.547 10.328 1 67.69 104 GLY B N 1
ATOM 5010 C CA . GLY B 1 104 ? -1.702 25.422 8.898 1 67.69 104 GLY B CA 1
ATOM 5011 C C . GLY B 1 104 ? -2.611 26.312 8.07 1 67.69 104 GLY B C 1
ATOM 5012 O O . GLY B 1 104 ? -2.574 26.266 6.84 1 67.69 104 GLY B O 1
ATOM 5013 N N . LEU B 1 105 ? -3.475 27.047 8.75 1 71.62 105 LEU B N 1
ATOM 5014 C CA . LEU B 1 105 ? -4.379 27.953 8.047 1 71.62 105 LEU B CA 1
ATOM 5015 C C . LEU B 1 105 ? -3.84 29.375 8.055 1 71.62 105 LEU B C 1
ATOM 5017 O O . LEU B 1 105 ? -3.084 29.75 8.953 1 71.62 105 LEU B O 1
ATOM 5021 N N . ASP B 1 106 ? -4.176 30.062 7 1 70.06 106 ASP B N 1
ATOM 5022 C CA . ASP B 1 106 ? -3.826 31.484 7 1 70.06 106 ASP B CA 1
ATOM 5023 C C . ASP B 1 106 ? -4.734 32.25 7.941 1 70.06 106 ASP B C 1
ATOM 5025 O O . ASP B 1 106 ? -5.699 31.719 8.477 1 70.06 106 ASP B O 1
ATOM 5029 N N . SER B 1 107 ? -4.355 33.5 8.188 1 69.88 107 SER B N 1
ATOM 5030 C CA . SER B 1 107 ? -5.039 34.344 9.156 1 69.88 107 SER B CA 1
ATOM 5031 C C . SER B 1 107 ? -6.52 34.5 8.82 1 69.88 107 SER B C 1
ATOM 5033 O O . SER B 1 107 ? -7.371 34.469 9.711 1 69.88 107 SER B O 1
ATOM 5035 N N . PHE B 1 108 ? -6.777 34.594 7.566 1 70 108 PHE B N 1
ATOM 5036 C CA . PHE B 1 108 ? -8.164 34.75 7.152 1 70 108 PHE B CA 1
ATOM 5037 C C . PHE B 1 108 ? -8.969 33.5 7.418 1 70 108 PHE B C 1
ATOM 5039 O O . PHE B 1 108 ? -10.062 33.562 7.992 1 70 108 PHE B O 1
ATOM 5046 N N . MET B 1 109 ? -8.375 32.438 6.98 1 72.75 109 MET B N 1
ATOM 5047 C CA . MET B 1 109 ? -9.062 31.172 7.152 1 72.75 109 MET B CA 1
ATOM 5048 C C . MET B 1 109 ? -9.188 30.812 8.625 1 72.75 109 MET B C 1
ATOM 5050 O O . MET B 1 109 ? -10.188 30.234 9.047 1 72.75 109 MET B O 1
ATOM 5054 N N . SER B 1 110 ? -8.18 31.078 9.32 1 78.56 110 SER B N 1
ATOM 5055 C CA . SER B 1 110 ? -8.242 30.859 10.758 1 78.56 110 SER B CA 1
ATOM 5056 C C . SER B 1 110 ? -9.391 31.641 11.391 1 78.56 110 SER B C 1
ATOM 5058 O O . SER B 1 110 ? -10.117 31.109 12.234 1 78.56 110 SER B O 1
ATOM 5060 N N . HIS B 1 111 ? -9.477 32.875 10.969 1 77.44 111 HIS B N 1
ATOM 5061 C CA . HIS B 1 111 ? -10.547 33.719 11.484 1 77.44 111 HIS B CA 1
ATOM 5062 C C . HIS B 1 111 ? -11.914 33.156 11.125 1 77.44 111 HIS B C 1
ATOM 5064 O O . HIS B 1 111 ? -12.828 33.156 11.953 1 77.44 111 HIS B O 1
ATOM 5070 N N . GLN B 1 112 ? -12.031 32.688 9.945 1 75.38 112 GLN B N 1
ATOM 5071 C CA . GLN B 1 112 ? -13.305 32.156 9.477 1 75.38 112 GLN B CA 1
ATOM 5072 C C . GLN B 1 112 ? -13.695 30.906 10.258 1 75.38 112 GLN B C 1
ATOM 5074 O O . GLN B 1 112 ? -14.859 30.719 10.609 1 75.38 112 GLN B O 1
ATOM 5079 N N . VAL B 1 113 ? -12.789 30.125 10.469 1 79.5 113 VAL B N 1
ATOM 5080 C CA . VAL B 1 113 ? -13.039 28.875 11.188 1 79.5 113 VAL B CA 1
ATOM 5081 C C . VAL B 1 113 ? -13.469 29.172 12.617 1 79.5 113 VAL B C 1
ATOM 5083 O O . VAL B 1 113 ? -14.445 28.609 13.109 1 79.5 113 VAL B O 1
ATOM 5086 N N . ILE B 1 114 ? -12.789 30.062 13.258 1 85.94 114 ILE B N 1
ATOM 5087 C CA . ILE B 1 114 ? -13.102 30.391 14.648 1 85.94 114 ILE B CA 1
ATOM 5088 C C . ILE B 1 114 ? -14.445 31.109 14.719 1 85.94 114 ILE B C 1
ATOM 5090 O O . ILE B 1 114 ? -15.211 30.922 15.672 1 85.94 114 ILE B O 1
ATOM 5094 N N . LYS B 1 115 ? -14.648 31.938 13.711 1 82.75 115 LYS B N 1
ATOM 5095 C CA . LYS B 1 115 ? -15.945 32.594 13.641 1 82.75 115 LYS B CA 1
ATOM 5096 C C . LYS B 1 115 ? -17.078 31.578 13.523 1 82.75 115 LYS B C 1
ATOM 5098 O O . LYS B 1 115 ? -18.125 31.734 14.164 1 82.75 115 LYS B O 1
ATOM 5103 N N . ALA B 1 116 ? -16.875 30.656 12.719 1 77.38 116 ALA B N 1
ATOM 5104 C CA . ALA B 1 116 ? -17.859 29.594 12.555 1 77.38 116 ALA B CA 1
ATOM 5105 C C . ALA B 1 116 ? -18.047 28.828 13.859 1 77.38 116 ALA B C 1
ATOM 5107 O O . ALA B 1 116 ? -19.172 28.484 14.227 1 77.38 116 ALA B O 1
ATOM 5108 N N . LEU B 1 117 ? -17.031 28.547 14.531 1 83.19 117 LEU B N 1
ATOM 5109 C CA . LEU B 1 117 ? -17.109 27.844 15.812 1 83.19 117 LEU B CA 1
ATOM 5110 C C . LEU B 1 117 ? -17.828 28.703 16.859 1 83.19 117 LEU B C 1
ATOM 5112 O O . LEU B 1 117 ? -18.562 28.172 17.688 1 83.19 117 LEU B O 1
ATOM 5116 N N . ARG B 1 118 ? -17.516 29.984 16.781 1 86.38 118 ARG B N 1
ATOM 5117 C CA . ARG B 1 118 ? -18.188 30.906 17.703 1 86.38 118 ARG B CA 1
ATOM 5118 C C . ARG B 1 118 ? -19.688 30.922 17.484 1 86.38 118 ARG B C 1
ATOM 5120 O O . ARG B 1 118 ? -20.469 31.016 18.438 1 86.38 118 ARG B O 1
ATOM 5127 N N . GLN B 1 119 ? -20.031 30.844 16.281 1 80.19 119 GLN B N 1
ATOM 5128 C CA . GLN B 1 119 ? -21.453 30.797 15.953 1 80.19 119 GLN B CA 1
ATOM 5129 C C . GLN B 1 119 ? -22.125 29.594 16.609 1 80.19 119 GLN B C 1
ATOM 5131 O O . GLN B 1 119 ? -23.266 29.672 17.047 1 80.19 119 GLN B O 1
ATOM 5136 N N . LEU B 1 120 ? -21.5 28.516 16.703 1 78.38 120 LEU B N 1
ATOM 5137 C CA . LEU B 1 120 ? -22.016 27.312 17.359 1 78.38 120 LEU B CA 1
ATOM 5138 C C . LEU B 1 120 ? -22.234 27.562 18.844 1 78.38 120 LEU B C 1
ATOM 5140 O O . LEU B 1 120 ? -23.188 27.016 19.422 1 78.38 120 LEU B O 1
ATOM 5144 N N . THR B 1 121 ? -21.375 28.359 19.391 1 85.94 121 THR B N 1
ATOM 5145 C CA . THR B 1 121 ? -21.516 28.672 20.812 1 85.94 121 THR B CA 1
ATOM 5146 C C . THR B 1 121 ? -22.766 29.484 21.062 1 85.94 121 THR B C 1
ATOM 5148 O O . THR B 1 121 ? -23.391 29.359 22.125 1 85.94 121 THR B O 1
ATOM 5151 N N . TYR B 1 122 ? -23.094 30.297 20.172 1 83.25 122 TYR B N 1
ATOM 5152 C CA . TYR B 1 122 ? -24.312 31.078 20.297 1 83.25 122 TYR B CA 1
ATOM 5153 C C . TYR B 1 122 ? -25.547 30.188 20.234 1 83.25 122 TYR B C 1
ATOM 5155 O O . TYR B 1 122 ? -26.594 30.531 20.781 1 83.25 122 TYR B O 1
ATOM 5163 N N . GLU B 1 123 ? -25.344 29.078 19.656 1 76.56 123 GLU B N 1
ATOM 5164 C CA . GLU B 1 123 ? -26.438 28.125 19.547 1 76.56 123 GLU B CA 1
ATOM 5165 C C . GLU B 1 123 ? -26.5 27.219 20.781 1 76.56 123 GLU B C 1
ATOM 5167 O O . GLU B 1 123 ? -27.297 26.281 20.828 1 76.56 123 GLU B O 1
ATOM 5172 N N . GLY B 1 124 ? -25.656 27.438 21.688 1 78.25 124 GLY B N 1
ATOM 5173 C CA . GLY B 1 124 ? -25.719 26.734 22.953 1 78.25 124 GLY B CA 1
ATOM 5174 C C . GLY B 1 124 ? -24.656 25.656 23.094 1 78.25 124 GLY B C 1
ATOM 5175 O O . GLY B 1 124 ? -24.688 24.859 24.031 1 78.25 124 GLY B O 1
ATOM 5176 N N . LYS B 1 125 ? -23.781 25.688 22.203 1 81.5 125 LYS B N 1
ATOM 5177 C CA . LYS B 1 125 ? -22.719 24.688 22.266 1 81.5 125 LYS B CA 1
ATOM 5178 C C . LYS B 1 125 ? -21.469 25.219 22.953 1 81.5 125 LYS B C 1
ATOM 5180 O O . LYS B 1 125 ? -21.281 26.438 23.031 1 81.5 125 LYS B O 1
ATOM 5185 N N . THR B 1 126 ? -20.719 24.281 23.578 1 86.56 126 THR B N 1
ATOM 5186 C CA . THR B 1 126 ? -19.422 24.625 24.156 1 86.56 126 THR B CA 1
ATOM 5187 C C . THR B 1 126 ? -18.281 24.188 23.25 1 86.56 126 THR B C 1
ATOM 5189 O O . THR B 1 126 ? -18.234 23.047 22.812 1 86.56 126 THR B O 1
ATOM 5192 N N . VAL B 1 127 ? -17.484 25.094 22.891 1 88.56 127 VAL B N 1
ATOM 5193 C CA . VAL B 1 127 ? -16.375 24.797 22 1 88.56 127 VAL B CA 1
ATOM 5194 C C . VAL B 1 127 ? -15.055 25 22.75 1 88.56 127 VAL B C 1
ATOM 5196 O O . VAL B 1 127 ? -14.828 26.062 23.344 1 88.56 127 VAL B O 1
ATOM 5199 N N . VAL B 1 128 ? -14.25 24 22.859 1 89.06 128 VAL B N 1
ATOM 5200 C CA . VAL B 1 128 ? -12.914 24.078 23.438 1 89.06 128 VAL B CA 1
ATOM 5201 C C . VAL B 1 128 ? -11.859 23.875 22.359 1 89.06 128 VAL B C 1
ATOM 5203 O O . VAL B 1 128 ? -11.875 22.859 21.656 1 89.06 128 VAL B O 1
ATOM 5206 N N . CYS B 1 129 ? -11.016 24.797 22.125 1 89.19 129 CYS B N 1
ATOM 5207 C CA . CYS B 1 129 ? -10 24.703 21.094 1 89.19 129 CYS B CA 1
ATOM 5208 C C . CYS B 1 129 ? -8.602 24.891 21.672 1 89.19 129 CYS B C 1
ATOM 5210 O O . CYS B 1 129 ? -8.43 25.625 22.641 1 89.19 129 CYS B O 1
ATOM 5212 N N . THR B 1 130 ? -7.691 24.156 21.234 1 86.56 130 THR B N 1
ATOM 5213 C CA . THR B 1 130 ? -6.285 24.406 21.531 1 86.56 130 THR B CA 1
ATOM 5214 C C . THR B 1 130 ? -5.605 25.156 20.391 1 86.56 130 THR B C 1
ATOM 5216 O O . THR B 1 130 ? -5.746 24.797 19.219 1 86.56 130 THR B O 1
ATOM 5219 N N . ILE B 1 131 ? -5.062 26.281 20.625 1 83.44 131 ILE B N 1
ATOM 5220 C CA . ILE B 1 131 ? -4.383 27.078 19.609 1 83.44 131 ILE B CA 1
ATOM 5221 C C . ILE B 1 131 ? -2.969 27.406 20.078 1 83.44 131 ILE B C 1
ATOM 5223 O O . ILE B 1 131 ? -2.777 27.875 21.203 1 83.44 131 ILE B O 1
ATOM 5227 N N . HIS B 1 132 ? -2.016 27.203 19.312 1 74.56 132 HIS B N 1
ATOM 5228 C CA . HIS B 1 132 ? -0.63 27.469 19.688 1 74.56 132 HIS B CA 1
ATOM 5229 C C . HIS B 1 132 ? -0.283 28.938 19.5 1 74.56 132 HIS B C 1
ATOM 5231 O O . HIS B 1 132 ? 0.385 29.531 20.359 1 74.56 132 HIS B O 1
ATOM 5237 N N . GLN B 1 133 ? -0.687 29.5 18.344 1 74.38 133 GLN B N 1
ATOM 5238 C CA . GLN B 1 133 ? -0.393 30.906 18.062 1 74.38 133 GLN B CA 1
ATOM 5239 C C . GLN B 1 133 ? -1.639 31.641 17.562 1 74.38 133 GLN B C 1
ATOM 5241 O O . GLN B 1 133 ? -1.788 31.875 16.359 1 74.38 133 GLN B O 1
ATOM 5246 N N . PRO B 1 134 ? -2.357 32.125 18.531 1 75.94 134 PRO B N 1
ATOM 5247 C CA . PRO B 1 134 ? -3.582 32.812 18.094 1 75.94 134 PRO B CA 1
ATOM 5248 C C . PRO B 1 134 ? -3.332 34.25 17.625 1 75.94 134 PRO B C 1
ATOM 5250 O O . PRO B 1 134 ? -2.479 34.938 18.188 1 75.94 134 PRO B O 1
ATOM 5253 N N . SER B 1 135 ? -3.994 34.625 16.609 1 77.25 135 SER B N 1
ATOM 5254 C CA . SER B 1 135 ? -4.004 36.031 16.219 1 77.25 135 SER B CA 1
ATOM 5255 C C . SER B 1 135 ? -4.848 36.875 17.188 1 77.25 135 SER B C 1
ATOM 5257 O O . SER B 1 135 ? -5.602 36.312 17.984 1 77.25 135 SER B O 1
ATOM 5259 N N . THR B 1 136 ? -4.68 38.125 17.141 1 77.56 136 THR B N 1
ATOM 5260 C CA . THR B 1 136 ? -5.434 39.031 18 1 77.56 136 THR B CA 1
ATOM 5261 C C . THR B 1 136 ? -6.934 38.875 17.766 1 77.56 136 THR B C 1
ATOM 5263 O O . THR B 1 136 ? -7.727 38.906 18.703 1 77.56 136 THR B O 1
ATOM 5266 N N . SER B 1 137 ? -7.215 38.719 16.5 1 77.38 137 SER B N 1
ATOM 5267 C CA . SER B 1 137 ? -8.625 38.562 16.141 1 77.38 137 SER B CA 1
ATOM 5268 C C . SER B 1 137 ? -9.219 37.281 16.719 1 77.38 137 SER B C 1
ATOM 5270 O O . SER B 1 137 ? -10.359 37.281 17.188 1 77.38 137 SER B O 1
ATOM 5272 N N . VAL B 1 138 ? -8.523 36.281 16.719 1 83.56 138 VAL B N 1
ATOM 5273 C CA . VAL B 1 138 ? -8.969 35 17.234 1 83.56 138 VAL B CA 1
ATOM 5274 C C . VAL B 1 138 ? -9.055 35.062 18.766 1 83.56 138 VAL B C 1
ATOM 5276 O O . VAL B 1 138 ? -10.008 34.531 19.359 1 83.56 138 VAL B O 1
ATOM 5279 N N . TYR B 1 139 ? -8.109 35.719 19.297 1 85.25 139 TYR B N 1
ATOM 5280 C CA . TYR B 1 139 ? -8.07 35.875 20.75 1 85.25 139 TYR B CA 1
ATOM 5281 C C . TYR B 1 139 ? -9.297 36.656 21.25 1 85.25 139 TYR B C 1
ATOM 5283 O O . TYR B 1 139 ? -9.891 36.281 22.266 1 85.25 139 TYR B O 1
ATOM 5291 N N . GLN B 1 140 ? -9.688 37.625 20.531 1 84.31 140 GLN B N 1
ATOM 5292 C CA . GLN B 1 140 ? -10.797 38.469 20.938 1 84.31 140 GLN B CA 1
ATOM 5293 C C . GLN B 1 140 ? -12.125 37.719 20.891 1 84.31 140 GLN B C 1
ATOM 5295 O O . GLN B 1 140 ? -13.086 38.094 21.562 1 84.31 140 GLN B O 1
ATOM 5300 N N . MET B 1 141 ? -12.125 36.688 20.219 1 87.56 141 MET B N 1
ATOM 5301 C CA . MET B 1 141 ? -13.359 35.906 20.078 1 87.56 141 MET B CA 1
ATOM 5302 C C . MET B 1 141 ? -13.508 34.906 21.219 1 87.56 141 MET B C 1
ATOM 5304 O O . MET B 1 141 ? -14.578 34.344 21.406 1 87.56 141 MET B O 1
ATOM 5308 N N . ALA B 1 142 ? -12.492 34.719 21.969 1 89.81 142 ALA B N 1
ATOM 5309 C CA . ALA B 1 142 ? -12.516 33.75 23.062 1 89.81 142 ALA B CA 1
ATOM 5310 C C . ALA B 1 142 ? -13.211 34.312 24.297 1 89.81 142 ALA B C 1
ATOM 5312 O O . ALA B 1 142 ? -13.023 35.5 24.641 1 89.81 142 ALA B O 1
ATOM 5313 N N . ASP B 1 143 ? -14.062 33.562 24.906 1 90.06 143 ASP B N 1
ATOM 5314 C CA . ASP B 1 143 ? -14.711 33.938 26.156 1 90.06 143 ASP B CA 1
ATOM 5315 C C . ASP B 1 143 ? -13.852 33.562 27.359 1 90.06 143 ASP B C 1
ATOM 5317 O O . ASP B 1 143 ? -13.68 34.375 28.281 1 90.06 143 ASP B O 1
ATOM 5321 N N . GLN B 1 144 ? -13.375 32.344 27.281 1 91.44 144 GLN B N 1
ATOM 5322 C CA . GLN B 1 144 ? -12.523 31.797 28.328 1 91.44 144 GLN B CA 1
ATOM 5323 C C . GLN B 1 144 ? -11.156 31.406 27.797 1 91.44 144 GLN B C 1
ATOM 5325 O O . GLN B 1 144 ? -11.023 31.047 26.625 1 91.44 144 GLN B O 1
ATOM 5330 N N . LEU B 1 145 ? -10.172 31.562 28.688 1 91.06 145 LEU B N 1
ATOM 5331 C CA . LEU B 1 145 ? -8.805 31.281 28.266 1 91.06 145 LEU B CA 1
ATOM 5332 C C . LEU B 1 145 ? -8.078 30.453 29.328 1 91.06 145 LEU B C 1
ATOM 5334 O O . LEU B 1 145 ? -8.211 30.703 30.516 1 91.06 145 LEU B O 1
ATOM 5338 N N . ILE B 1 146 ? -7.453 29.391 28.844 1 90.31 146 ILE B N 1
ATOM 5339 C CA . ILE B 1 146 ? -6.566 28.594 29.672 1 90.31 146 ILE B CA 1
ATOM 5340 C C . ILE B 1 146 ? -5.152 28.625 29.109 1 90.31 146 ILE B C 1
ATOM 5342 O O . ILE B 1 146 ? -4.938 28.297 27.938 1 90.31 146 ILE B O 1
ATOM 5346 N N . LEU B 1 147 ? -4.285 29.062 29.891 1 88.81 147 LEU B N 1
ATOM 5347 C CA . LEU B 1 147 ? -2.879 29.094 29.5 1 88.81 147 LEU B CA 1
ATOM 5348 C C . LEU B 1 147 ? -2.084 28.016 30.234 1 88.81 147 LEU B C 1
ATOM 5350 O O . LEU B 1 147 ? -2.139 27.953 31.469 1 88.81 147 LEU B O 1
ATOM 5354 N N . LEU B 1 148 ? -1.466 27.188 29.453 1 85.12 148 LEU B N 1
ATOM 5355 C CA . LEU B 1 148 ? -0.667 26.109 30.016 1 85.12 148 LEU B CA 1
ATOM 5356 C C . LEU B 1 148 ? 0.821 26.359 29.797 1 85.12 148 LEU B C 1
ATOM 5358 O O . LEU B 1 148 ? 1.227 26.828 28.734 1 85.12 148 LEU B O 1
ATOM 5362 N N . SER B 1 149 ? 1.586 26.203 30.812 1 82.81 149 SER B N 1
ATOM 5363 C CA . SER B 1 149 ? 3.039 26.312 30.734 1 82.81 149 SER B CA 1
ATOM 5364 C C . SER B 1 149 ? 3.723 25.203 31.516 1 82.81 149 SER B C 1
ATOM 5366 O O . SER B 1 149 ? 3.447 25.016 32.719 1 82.81 149 SER B O 1
ATOM 5368 N N . GLN B 1 150 ? 4.562 24.453 30.875 1 76.12 150 GLN B N 1
ATOM 5369 C CA . GLN B 1 150 ? 5.324 23.359 31.484 1 76.12 150 GLN B CA 1
ATOM 5370 C C . GLN B 1 150 ? 4.406 22.406 32.25 1 76.12 150 GLN B C 1
ATOM 5372 O O . GLN B 1 150 ? 4.691 22.047 33.375 1 76.12 150 GLN B O 1
ATOM 5377 N N . GLY B 1 151 ? 3.299 22.172 31.734 1 77.94 151 GLY B N 1
ATOM 5378 C CA . GLY B 1 151 ? 2.377 21.219 32.312 1 77.94 151 GLY B CA 1
ATOM 5379 C C . GLY B 1 151 ? 1.493 21.812 33.406 1 77.94 151 GLY B C 1
ATOM 5380 O O . GLY B 1 151 ? 0.638 21.125 33.969 1 77.94 151 GLY B O 1
ATOM 5381 N N . HIS B 1 152 ? 1.741 23.125 33.688 1 79.19 152 HIS B N 1
ATOM 5382 C CA . HIS B 1 152 ? 0.952 23.781 34.719 1 79.19 152 HIS B CA 1
ATOM 5383 C C . HIS B 1 152 ? 0.015 24.828 34.125 1 79.19 152 HIS B C 1
ATOM 5385 O O . HIS B 1 152 ? 0.296 25.375 33.062 1 79.19 152 HIS B O 1
ATOM 5391 N N . ILE B 1 153 ? -1.056 25.031 34.812 1 87.38 153 ILE B N 1
ATOM 5392 C CA . ILE B 1 153 ? -2 26.062 34.406 1 87.38 153 ILE B CA 1
ATOM 5393 C C . ILE B 1 153 ? -1.509 27.438 34.875 1 87.38 153 ILE B C 1
ATOM 5395 O O . ILE B 1 153 ? -1.486 27.719 36.094 1 87.38 153 ILE B O 1
ATOM 5399 N N . ALA B 1 154 ? -1.144 28.219 34.031 1 86.25 154 ALA B N 1
ATOM 5400 C CA . ALA B 1 154 ? -0.663 29.562 34.344 1 86.25 154 ALA B CA 1
ATOM 5401 C C . ALA B 1 154 ? -1.828 30.516 34.562 1 86.25 154 ALA B C 1
ATOM 5403 O O . ALA B 1 154 ? -1.715 31.484 35.312 1 86.25 154 ALA B O 1
ATOM 5404 N N . TYR B 1 155 ? -2.836 30.312 33.781 1 89.25 155 TYR B N 1
ATOM 5405 C CA . TYR B 1 155 ? -4.023 31.156 33.844 1 89.25 155 TYR B CA 1
ATOM 5406 C C . TYR B 1 155 ? -5.266 30.391 33.406 1 89.25 155 TYR B C 1
ATOM 5408 O O . TYR B 1 155 ? -5.207 29.609 32.469 1 89.25 155 TYR B O 1
ATOM 5416 N N . ALA B 1 156 ? -6.312 30.5 34.094 1 89.56 156 ALA B N 1
ATOM 5417 C CA . ALA B 1 156 ? -7.617 29.969 33.719 1 89.56 156 ALA B CA 1
ATOM 5418 C C . ALA B 1 156 ? -8.734 30.953 34.094 1 89.56 156 ALA B C 1
ATOM 5420 O O . ALA B 1 156 ? -8.977 31.203 35.281 1 89.56 156 ALA B O 1
ATOM 5421 N N . GLY B 1 157 ? -9.367 31.594 33.188 1 86.75 157 GLY B N 1
ATOM 5422 C CA . GLY B 1 157 ? -10.406 32.594 33.469 1 86.75 157 GLY B CA 1
ATOM 5423 C C . GLY B 1 157 ? -10.883 33.312 32.219 1 86.75 157 GLY B C 1
ATOM 5424 O O . GLY B 1 157 ? -10.656 32.844 31.094 1 86.75 157 GLY B O 1
ATOM 5425 N N . PRO B 1 158 ? -11.594 34.375 32.438 1 89.75 158 PRO B N 1
ATOM 5426 C CA . PRO B 1 158 ? -12.078 35.156 31.297 1 89.75 158 PRO B CA 1
ATOM 5427 C C . PRO B 1 158 ? -10.953 35.75 30.469 1 89.75 158 PRO B C 1
ATOM 5429 O O . PRO B 1 158 ? -9.977 36.281 31.031 1 89.75 158 PRO B O 1
ATOM 5432 N N . ALA B 1 159 ? -11.062 35.719 29.125 1 89.81 159 ALA B N 1
ATOM 5433 C CA . ALA B 1 159 ? -10.031 36.188 28.219 1 89.81 159 ALA B CA 1
ATOM 5434 C C . ALA B 1 159 ? -9.773 37.688 28.406 1 89.81 159 ALA B C 1
ATOM 5436 O O . ALA B 1 159 ? -8.641 38.125 28.281 1 89.81 159 ALA B O 1
ATOM 5437 N N . LYS B 1 160 ? -10.727 38.375 28.797 1 84.81 160 LYS B N 1
ATOM 5438 C CA . LYS B 1 160 ? -10.633 39.844 28.891 1 84.81 160 LYS B CA 1
ATOM 5439 C C . LYS B 1 160 ? -9.828 40.25 30.125 1 84.81 160 LYS B C 1
ATOM 5441 O O . LYS B 1 160 ? -9.328 41.375 30.188 1 84.81 160 LYS B O 1
ATOM 5446 N N . GLN B 1 161 ? -9.656 39.312 31.062 1 86.12 161 GLN B N 1
ATOM 5447 C CA . GLN B 1 161 ? -9.016 39.688 32.344 1 86.12 161 GLN B CA 1
ATOM 5448 C C . GLN B 1 161 ? -7.555 39.25 32.344 1 86.12 161 GLN B C 1
ATOM 5450 O O . GLN B 1 161 ? -6.844 39.469 33.312 1 86.12 161 GLN B O 1
ATOM 5455 N N . VAL B 1 162 ? -7.141 38.688 31.312 1 87.25 162 VAL B N 1
ATOM 5456 C CA . VAL B 1 162 ? -5.805 38.125 31.281 1 87.25 162 VAL B CA 1
ATOM 5457 C C . VAL B 1 162 ? -4.754 39.219 31.359 1 87.25 162 VAL B C 1
ATOM 5459 O O . VAL B 1 162 ? -3.715 39.062 32 1 87.25 162 VAL B O 1
ATOM 5462 N N . ASP B 1 163 ? -5.027 40.312 30.703 1 86.38 163 ASP B N 1
ATOM 5463 C CA . ASP B 1 163 ? -4.094 41.438 30.703 1 86.38 163 ASP B CA 1
ATOM 5464 C C . ASP B 1 163 ? -3.861 41.938 32.125 1 86.38 163 ASP B C 1
ATOM 5466 O O . ASP B 1 163 ? -2.725 42.219 32.5 1 86.38 163 ASP B O 1
ATOM 5470 N N . ALA B 1 164 ? -4.941 42.062 32.875 1 86.12 164 ALA B N 1
ATOM 5471 C CA . ALA B 1 164 ? -4.859 42.531 34.25 1 86.12 164 ALA B CA 1
ATOM 5472 C C . ALA B 1 164 ? -4.102 41.531 35.125 1 86.12 164 ALA B C 1
ATOM 5474 O O . ALA B 1 164 ? -3.357 41.938 36.031 1 86.12 164 ALA B O 1
ATOM 5475 N N . PHE B 1 165 ? -4.305 40.344 34.844 1 89.25 165 PHE B N 1
ATOM 5476 C CA . PHE B 1 165 ? -3.648 39.312 35.625 1 89.25 165 PHE B CA 1
ATOM 5477 C C . PHE B 1 165 ? -2.139 39.344 35.406 1 89.25 165 PHE B C 1
ATOM 5479 O O . PHE B 1 165 ? -1.377 39.281 36.375 1 89.25 165 PHE B O 1
ATOM 5486 N N . PHE B 1 166 ? -1.706 39.469 34.219 1 88.81 166 PHE B N 1
ATOM 5487 C CA . PHE B 1 166 ? -0.275 39.469 33.938 1 88.81 166 PHE B CA 1
ATOM 5488 C C . PHE B 1 166 ? 0.352 40.781 34.469 1 88.81 166 PHE B C 1
ATOM 5490 O O . PHE B 1 166 ? 1.531 40.781 34.844 1 88.81 166 PHE B O 1
ATOM 5497 N N . GLY B 1 167 ? -0.414 41.812 34.406 1 85 167 GLY B N 1
ATOM 5498 C CA . GLY B 1 167 ? 0.038 43.031 35.062 1 85 167 GLY B CA 1
ATOM 5499 C C . GLY B 1 167 ? 0.304 42.844 36.562 1 85 167 GLY B C 1
ATOM 5500 O O . GLY B 1 167 ? 1.3 43.344 37.094 1 85 167 GLY B O 1
ATOM 5501 N N . ARG B 1 168 ? -0.573 42.094 37.125 1 84 168 ARG B N 1
ATOM 5502 C CA . ARG B 1 168 ? -0.447 41.812 38.562 1 84 168 ARG B CA 1
ATOM 5503 C C . ARG B 1 168 ? 0.776 40.938 38.844 1 84 168 ARG B C 1
ATOM 5505 O O . ARG B 1 168 ? 1.402 41.031 39.875 1 84 168 ARG B O 1
ATOM 5512 N N . CYS B 1 169 ? 1.125 40.156 37.969 1 88.38 169 CYS B N 1
ATOM 5513 C CA . CYS B 1 169 ? 2.264 39.25 38.094 1 88.38 169 CYS B CA 1
ATOM 5514 C C . CYS B 1 169 ? 3.574 39.969 37.844 1 88.38 169 CYS B C 1
ATOM 5516 O O . CYS B 1 169 ? 4.652 39.438 38.094 1 88.38 169 CYS B O 1
ATOM 5518 N N . GLY B 1 170 ? 3.512 41.219 37.312 1 84.06 170 GLY B N 1
ATOM 5519 C CA . GLY B 1 170 ? 4.707 42 37.062 1 84.06 170 GLY B CA 1
ATOM 5520 C C . GLY B 1 170 ? 5.117 42.031 35.594 1 84.06 170 GLY B C 1
ATOM 5521 O O . GLY B 1 170 ? 6.227 42.438 35.281 1 84.06 170 GLY B O 1
ATOM 5522 N N . TYR B 1 171 ? 4.223 41.438 34.844 1 86.44 171 TYR B N 1
ATOM 5523 C CA . TYR B 1 171 ? 4.539 41.375 33.406 1 86.44 171 TYR B CA 1
ATOM 5524 C C . TYR B 1 171 ? 3.467 42.094 32.594 1 86.44 171 TYR B C 1
ATOM 5526 O O . TYR B 1 171 ? 2.764 41.469 31.797 1 86.44 171 TYR B O 1
ATOM 5534 N N . PRO B 1 172 ? 3.428 43.344 32.625 1 84.38 172 PRO B N 1
ATOM 5535 C CA . PRO B 1 172 ? 2.41 44.062 31.859 1 84.38 172 PRO B CA 1
ATOM 5536 C C . PRO B 1 172 ? 2.672 44.062 30.359 1 84.38 172 PRO B C 1
ATOM 5538 O O . PRO B 1 172 ? 3.812 43.875 29.922 1 84.38 172 PRO B O 1
ATOM 5541 N N . ILE B 1 173 ? 1.715 44.156 29.531 1 81.56 173 ILE B N 1
ATOM 5542 C CA . ILE B 1 173 ? 1.807 44.125 28.078 1 81.56 173 ILE B CA 1
ATOM 5543 C C . ILE B 1 173 ? 2.518 45.375 27.562 1 81.56 173 ILE B C 1
ATOM 5545 O O . ILE B 1 173 ? 2.111 46.5 27.875 1 81.56 173 ILE B O 1
ATOM 5549 N N . PRO B 1 174 ? 3.605 45.094 26.891 1 76.88 174 PRO B N 1
ATOM 5550 C CA . PRO B 1 174 ? 4.285 46.281 26.312 1 76.88 174 PRO B CA 1
ATOM 5551 C C . PRO B 1 174 ? 3.471 46.938 25.219 1 76.88 174 PRO B C 1
ATOM 5553 O O . PRO B 1 174 ? 2.539 46.344 24.672 1 76.88 174 PRO B O 1
ATOM 5556 N N . LYS B 1 175 ? 3.873 48.125 24.859 1 69.62 175 LYS B N 1
ATOM 5557 C CA . LYS B 1 175 ? 3.219 48.875 23.797 1 69.62 175 LYS B CA 1
ATOM 5558 C C . LYS B 1 175 ? 3.48 48.25 22.438 1 69.62 175 LYS B C 1
ATOM 5560 O O . LYS B 1 175 ? 4.582 47.75 22.172 1 69.62 175 LYS B O 1
ATOM 5565 N N . PHE B 1 176 ? 2.463 48.031 21.516 1 66.19 176 PHE B N 1
ATOM 5566 C CA . PHE B 1 176 ? 2.541 47.562 20.125 1 66.19 176 PHE B CA 1
ATOM 5567 C C . PHE B 1 176 ? 2.684 46.062 20.047 1 66.19 176 PHE B C 1
ATOM 5569 O O . PHE B 1 176 ? 3.156 45.531 19.047 1 66.19 176 PHE B O 1
ATOM 5576 N N . VAL B 1 177 ? 2.604 45.469 21.25 1 73.88 177 VAL B N 1
ATOM 5577 C CA . VAL B 1 177 ? 2.578 44 21.25 1 73.88 177 VAL B CA 1
ATOM 5578 C C . VAL B 1 177 ? 1.158 43.5 21.516 1 73.88 177 VAL B C 1
ATOM 5580 O O . VAL B 1 177 ? 0.435 44.094 22.328 1 73.88 177 VAL B O 1
ATOM 5583 N N . SER B 1 178 ? 0.836 42.531 20.797 1 77.81 178 SER B N 1
ATOM 5584 C CA . SER B 1 178 ? -0.503 42 20.984 1 77.81 178 SER B CA 1
ATOM 5585 C C . SER B 1 178 ? -0.577 41.156 22.266 1 77.81 178 SER B C 1
ATOM 5587 O O . SER B 1 178 ? 0.44 40.656 22.75 1 77.81 178 SER B O 1
ATOM 5589 N N . SER B 1 179 ? -1.73 41.094 22.844 1 80.62 179 SER B N 1
ATOM 5590 C CA . SER B 1 179 ? -1.947 40.344 24.078 1 80.62 179 SER B CA 1
ATOM 5591 C C . SER B 1 179 ? -1.525 38.875 23.938 1 80.62 179 SER B C 1
ATOM 5593 O O . SER B 1 179 ? -0.757 38.375 24.75 1 80.62 179 SER B O 1
ATOM 5595 N N . PRO B 1 180 ? -1.945 38.25 22.859 1 81.94 180 PRO B N 1
ATOM 5596 C CA . PRO B 1 180 ? -1.572 36.844 22.719 1 81.94 180 PRO B CA 1
ATOM 5597 C C . PRO B 1 180 ? -0.067 36.625 22.578 1 81.94 180 PRO B C 1
ATOM 5599 O O . PRO B 1 180 ? 0.492 35.688 23.125 1 81.94 180 PRO B O 1
ATOM 5602 N N . ASP B 1 181 ? 0.521 37.438 21.906 1 78.12 181 ASP B N 1
ATOM 5603 C CA . ASP B 1 181 ? 1.967 37.344 21.734 1 78.12 181 ASP B CA 1
ATOM 5604 C C . ASP B 1 181 ? 2.693 37.5 23.062 1 78.12 181 ASP B C 1
ATOM 5606 O O . ASP B 1 181 ? 3.701 36.844 23.312 1 78.12 181 ASP B O 1
ATOM 5610 N N . HIS B 1 182 ? 2.221 38.438 23.766 1 80.75 182 HIS B N 1
ATOM 5611 C CA . HIS B 1 182 ? 2.855 38.75 25.047 1 80.75 182 HIS B CA 1
ATOM 5612 C C . HIS B 1 182 ? 2.771 37.562 26 1 80.75 182 HIS B C 1
ATOM 5614 O O . HIS B 1 182 ? 3.779 37.156 26.594 1 80.75 182 HIS B O 1
ATOM 5620 N N . PHE B 1 183 ? 1.603 37.062 26.172 1 82.38 183 PHE B N 1
ATOM 5621 C CA . PHE B 1 183 ? 1.477 36 27.156 1 82.38 183 PHE B CA 1
ATOM 5622 C C . PHE B 1 183 ? 2.189 34.719 26.688 1 82.38 183 PHE B C 1
ATOM 5624 O O . PHE B 1 183 ? 2.748 33.969 27.484 1 82.38 183 PHE B O 1
ATOM 5631 N N . MET B 1 184 ? 2.182 34.531 25.391 1 80.81 184 MET B N 1
ATOM 5632 C CA . MET B 1 184 ? 2.896 33.375 24.875 1 80.81 184 MET B CA 1
ATOM 5633 C C . MET B 1 184 ? 4.395 33.5 25.125 1 80.81 184 MET B C 1
ATOM 5635 O O . MET B 1 184 ? 5.062 32.5 25.453 1 80.81 184 MET B O 1
ATOM 5639 N N . ARG B 1 185 ? 4.832 34.625 24.906 1 76 185 ARG B N 1
ATOM 5640 C CA . ARG B 1 185 ? 6.25 34.875 25.141 1 76 185 ARG B CA 1
ATOM 5641 C C . ARG B 1 185 ? 6.602 34.656 26.609 1 76 185 ARG B C 1
ATOM 5643 O O . ARG B 1 185 ? 7.652 34.094 26.938 1 76 185 ARG B O 1
ATOM 5650 N N . VAL B 1 186 ? 5.75 35.156 27.438 1 78.31 186 VAL B N 1
ATOM 5651 C CA . VAL B 1 186 ? 6.004 35.125 28.875 1 78.31 186 VAL B CA 1
ATOM 5652 C C . VAL B 1 186 ? 5.957 33.688 29.375 1 78.31 186 VAL B C 1
ATOM 5654 O O . VAL B 1 186 ? 6.766 33.281 30.219 1 78.31 186 VAL B O 1
ATOM 5657 N N . ILE B 1 187 ? 5.098 32.906 28.812 1 78.94 187 ILE B N 1
ATOM 5658 C CA . ILE B 1 187 ? 4.859 31.578 29.359 1 78.94 187 ILE B CA 1
ATOM 5659 C C . ILE B 1 187 ? 5.73 30.562 28.625 1 78.94 187 ILE B C 1
ATOM 5661 O O . ILE B 1 187 ? 6.031 29.484 29.172 1 78.94 187 ILE B O 1
ATOM 5665 N N . SER B 1 188 ? 6.016 30.703 27.359 1 71.56 188 SER B N 1
ATOM 5666 C CA . SER B 1 188 ? 6.656 29.656 26.578 1 71.56 188 SER B CA 1
ATOM 5667 C C . SER B 1 188 ? 8.117 29.984 26.297 1 71.56 188 SER B C 1
ATOM 5669 O O . SER B 1 188 ? 8.938 29.094 26.109 1 71.56 188 SER B O 1
ATOM 5671 N N . HIS B 1 189 ? 8.445 31.266 26 1 63.53 189 HIS B N 1
ATOM 5672 C CA . HIS B 1 189 ? 9.75 31.641 25.453 1 63.53 189 HIS B CA 1
ATOM 5673 C C . HIS B 1 189 ? 10.797 31.766 26.547 1 63.53 189 HIS B C 1
ATOM 5675 O O . HIS B 1 189 ? 10.586 32.469 27.531 1 63.53 189 HIS B O 1
ATOM 5681 N N . LYS B 1 190 ? 11.742 30.594 26.516 1 57.44 190 LYS B N 1
ATOM 5682 C CA . LYS B 1 190 ? 12.953 30.797 27.312 1 57.44 190 LYS B CA 1
ATOM 5683 C C . LYS B 1 190 ? 13.836 31.875 26.688 1 57.44 190 LYS B C 1
ATOM 5685 O O . LYS B 1 190 ? 14.508 31.641 25.688 1 57.44 190 LYS B O 1
ATOM 5690 N N . SER B 1 191 ? 13.305 33 26.562 1 51.66 191 SER B N 1
ATOM 5691 C CA . SER B 1 191 ? 14.203 33.969 25.922 1 51.66 191 SER B CA 1
ATOM 5692 C C . SER B 1 191 ? 15.648 33.75 26.375 1 51.66 191 SER B C 1
ATOM 5694 O O . SER B 1 191 ? 16.062 32.625 26.609 1 51.66 191 SER B O 1
ATOM 5696 N N . PHE B 1 192 ? 16.406 34.875 26.938 1 51.06 192 PHE B N 1
ATOM 5697 C CA . PHE B 1 192 ? 17.797 35 27.359 1 51.06 192 PHE B CA 1
ATOM 5698 C C . PHE B 1 192 ? 17.953 34.531 28.812 1 51.06 192 PHE B C 1
ATOM 5700 O O . PHE B 1 192 ? 19.047 34.656 29.375 1 51.06 192 PHE B O 1
ATOM 5707 N N . GLU B 1 193 ? 16.922 33.969 29.266 1 59.56 193 GLU B N 1
ATOM 5708 C CA . GLU B 1 193 ? 17.016 33.688 30.688 1 59.56 193 GLU B CA 1
ATOM 5709 C C . GLU B 1 193 ? 17.438 32.25 30.938 1 59.56 193 GLU B C 1
ATOM 5711 O O . GLU B 1 193 ? 17.328 31.391 30.047 1 59.56 193 GLU B O 1
ATOM 5716 N N . SER B 1 194 ? 18.234 32.062 31.969 1 64.12 194 SER B N 1
ATOM 5717 C CA . SER B 1 194 ? 18.609 30.719 32.438 1 64.12 194 SER B CA 1
ATOM 5718 C C . SER B 1 194 ? 17.391 29.859 32.688 1 64.12 194 SER B C 1
ATOM 5720 O O . SER B 1 194 ? 16.281 30.375 32.844 1 64.12 194 SER B O 1
ATOM 5722 N N . GLU B 1 195 ? 17.422 28.609 32.438 1 73.56 195 GLU B N 1
ATOM 5723 C CA . GLU B 1 195 ? 16.359 27.656 32.719 1 73.56 195 GLU B CA 1
ATOM 5724 C C . GLU B 1 195 ? 15.75 27.875 34.094 1 73.56 195 GLU B C 1
ATOM 5726 O O . GLU B 1 195 ? 14.539 27.734 34.25 1 73.56 195 GLU B O 1
ATOM 5731 N N . GLU B 1 196 ? 16.656 28.234 35 1 76 196 GLU B N 1
ATOM 5732 C CA . GLU B 1 196 ? 16.188 28.438 36.375 1 76 196 GLU B CA 1
ATOM 5733 C C . GLU B 1 196 ? 15.305 29.672 36.5 1 76 196 GLU B C 1
ATOM 5735 O O . GLU B 1 196 ? 14.289 29.672 37.188 1 76 196 GLU B O 1
ATOM 5740 N N . GLU B 1 197 ? 15.703 30.703 35.781 1 77.19 197 GLU B N 1
ATOM 5741 C CA . GLU B 1 197 ? 14.93 31.953 35.812 1 77.19 197 GLU B CA 1
ATOM 5742 C C . GLU B 1 197 ? 13.562 31.75 35.156 1 77.19 197 GLU B C 1
ATOM 5744 O O . GLU B 1 197 ? 12.562 32.312 35.625 1 77.19 197 GLU B O 1
ATOM 5749 N N . TYR B 1 198 ? 13.625 31 34.156 1 79.75 198 TYR B N 1
ATOM 5750 C CA . TYR B 1 198 ? 12.383 30.688 33.469 1 79.75 198 TYR B CA 1
ATOM 5751 C C . TYR B 1 198 ? 11.438 29.891 34.375 1 79.75 198 TYR B C 1
ATOM 5753 O O . TYR B 1 198 ? 10.242 30.203 34.469 1 79.75 198 TYR B O 1
ATOM 5761 N N . ASN B 1 199 ? 11.969 28.938 35.031 1 81.94 199 ASN B N 1
ATOM 5762 C CA . ASN B 1 199 ? 11.156 28.125 35.938 1 81.94 199 ASN B CA 1
ATOM 5763 C C . ASN B 1 199 ? 10.57 28.953 37.062 1 81.94 199 ASN B C 1
ATOM 5765 O O . ASN B 1 199 ? 9.422 28.75 37.469 1 81.94 199 ASN B O 1
ATOM 5769 N N . ASN B 1 200 ? 11.367 29.828 37.562 1 81.88 200 ASN B N 1
ATOM 5770 C CA . ASN B 1 200 ? 10.914 30.688 38.656 1 81.88 200 ASN B CA 1
ATOM 5771 C C . ASN B 1 200 ? 9.789 31.609 38.219 1 81.88 200 ASN B C 1
ATOM 5773 O O . ASN B 1 200 ? 8.867 31.891 39 1 81.88 200 ASN B O 1
ATOM 5777 N N . ARG B 1 201 ? 9.891 32.125 37 1 84.62 201 ARG B N 1
ATOM 5778 C CA . ARG B 1 201 ? 8.844 32.969 36.438 1 84.62 201 ARG B CA 1
ATOM 5779 C C . ARG B 1 201 ? 7.523 32.219 36.344 1 84.62 201 ARG B C 1
ATOM 5781 O O . ARG B 1 201 ? 6.477 32.75 36.719 1 84.62 201 ARG B O 1
ATOM 5788 N N . ILE B 1 202 ? 7.59 31.016 35.938 1 86.25 202 ILE B N 1
ATOM 5789 C CA . ILE B 1 202 ? 6.387 30.219 35.75 1 86.25 202 ILE B CA 1
ATOM 5790 C C . ILE B 1 202 ? 5.762 29.875 37.094 1 86.25 202 ILE B C 1
ATOM 5792 O O . ILE B 1 202 ? 4.539 29.922 37.25 1 86.25 202 ILE B O 1
ATOM 5796 N N . VAL B 1 203 ? 6.629 29.547 38.062 1 83.81 203 VAL B N 1
ATOM 5797 C CA . VAL B 1 203 ? 6.137 29.219 39.375 1 83.81 203 VAL B CA 1
ATOM 5798 C C . VAL B 1 203 ? 5.453 30.453 40 1 83.81 203 VAL B C 1
ATOM 5800 O O . VAL B 1 203 ? 4.426 30.328 40.656 1 83.81 203 VAL B O 1
ATOM 5803 N N . LYS B 1 204 ? 6.008 31.578 39.75 1 85.75 204 LYS B N 1
ATOM 5804 C CA . LYS B 1 204 ? 5.426 32.812 40.281 1 85.75 204 LYS B CA 1
ATOM 5805 C C . LYS B 1 204 ? 4.039 33.062 39.656 1 85.75 204 LYS B C 1
ATOM 5807 O O . LYS B 1 204 ? 3.109 33.438 40.375 1 85.75 204 LYS B O 1
ATOM 5812 N N . ILE B 1 205 ? 3.939 32.844 38.438 1 88 205 ILE B N 1
ATOM 5813 C CA . ILE B 1 205 ? 2.684 33.062 37.75 1 88 205 ILE B CA 1
ATOM 5814 C C . ILE B 1 205 ? 1.634 32.062 38.219 1 88 205 ILE B C 1
ATOM 5816 O O . ILE B 1 205 ? 0.477 32.438 38.438 1 88 205 ILE B O 1
ATOM 5820 N N . VAL B 1 206 ? 2.027 30.844 38.375 1 87.69 206 VAL B N 1
ATOM 5821 C CA . VAL B 1 206 ? 1.117 29.781 38.781 1 87.69 206 VAL B CA 1
ATOM 5822 C C . VAL B 1 206 ? 0.626 30.062 40.219 1 87.69 206 VAL B C 1
ATOM 5824 O O . VAL B 1 206 ? -0.554 29.875 40.5 1 87.69 206 VAL B O 1
ATOM 5827 N N . ASN B 1 207 ? 1.544 30.469 41.031 1 85.62 207 ASN B N 1
ATOM 5828 C CA . ASN B 1 207 ? 1.188 30.781 42.438 1 85.62 207 ASN B CA 1
ATOM 5829 C C . ASN B 1 207 ? 0.229 31.969 42.5 1 85.62 207 ASN B C 1
ATOM 5831 O O . ASN B 1 207 ? -0.674 32 43.344 1 85.62 207 ASN B O 1
ATOM 5835 N N . GLU B 1 208 ? 0.475 32.969 41.688 1 87 208 GLU B N 1
ATOM 5836 C CA . GLU B 1 208 ? -0.412 34.125 41.656 1 87 208 GLU B CA 1
ATOM 5837 C C . GLU B 1 208 ? -1.815 33.75 41.219 1 87 208 GLU B C 1
ATOM 5839 O O . GLU B 1 208 ? -2.807 34.312 41.688 1 87 208 GLU B O 1
ATOM 5844 N N . HIS B 1 209 ? -1.883 32.875 40.281 1 86.88 209 HIS B N 1
ATOM 5845 C CA . HIS B 1 209 ? -3.176 32.406 39.812 1 86.88 209 HIS B CA 1
ATOM 5846 C C . HIS B 1 209 ? -3.914 31.641 40.906 1 86.88 209 HIS B C 1
ATOM 5848 O O . HIS B 1 209 ? -5.129 31.781 41.062 1 86.88 209 HIS B O 1
ATOM 5854 N N . GLU B 1 210 ? -3.201 30.828 41.594 1 82.62 210 GLU B N 1
ATOM 5855 C CA . GLU B 1 210 ? -3.801 30.094 42.719 1 82.62 210 GLU B CA 1
ATOM 5856 C C . GLU B 1 210 ? -4.324 31.047 43.781 1 82.62 210 GLU B C 1
ATOM 5858 O O . GLU B 1 210 ? -5.379 30.797 44.375 1 82.62 210 GLU B O 1
ATOM 5863 N N . THR B 1 211 ? -3.625 32.062 44.062 1 81.25 211 THR B N 1
ATOM 5864 C CA . THR B 1 211 ? -4.031 33.062 45.031 1 81.25 211 THR B CA 1
ATOM 5865 C C . THR B 1 211 ? -5.289 33.781 44.562 1 81.25 211 THR B C 1
ATOM 5867 O O . THR B 1 211 ? -6.18 34.062 45.344 1 81.25 211 THR B O 1
ATOM 5870 N N . MET B 1 212 ? -5.32 34.062 43.25 1 79.69 212 MET B N 1
ATOM 5871 C CA . MET B 1 212 ? -6.477 34.75 42.656 1 79.69 212 MET B CA 1
ATOM 5872 C C . MET B 1 212 ? -7.727 33.875 42.781 1 79.69 212 MET B C 1
ATOM 5874 O O . MET B 1 212 ? -8.82 34.375 43.062 1 79.69 212 MET B O 1
ATOM 5878 N N . LEU 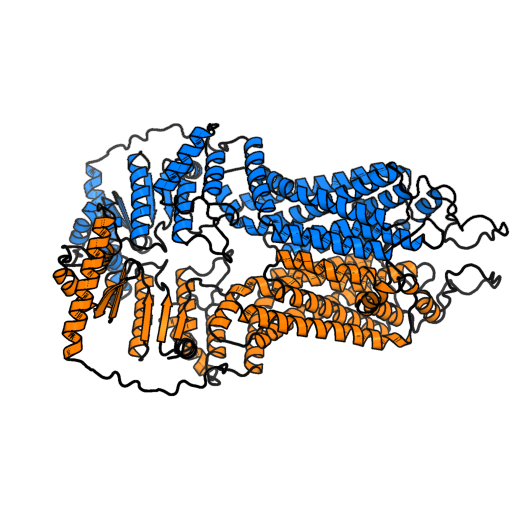B 1 213 ? -7.566 32.594 42.562 1 79 213 LEU B N 1
ATOM 5879 C CA . LEU B 1 213 ? -8.688 31.656 42.656 1 79 213 LEU B CA 1
ATOM 5880 C C . LEU B 1 213 ? -9.195 31.547 44.094 1 79 213 LEU B C 1
ATOM 5882 O O . LEU B 1 213 ? -10.398 31.453 44.312 1 79 213 LEU B O 1
ATOM 5886 N N . LYS B 1 214 ? -8.336 31.5 45.031 1 74.44 214 LYS B N 1
ATOM 5887 C CA . LYS B 1 214 ? -8.688 31.438 46.438 1 74.44 214 LYS B CA 1
ATOM 5888 C C . LYS B 1 214 ? -9.422 32.688 46.875 1 74.44 214 LYS B C 1
ATOM 5890 O O . LYS B 1 214 ? -10.359 32.625 47.688 1 74.44 214 LYS B O 1
ATOM 5895 N N . GLU B 1 215 ? -8.977 33.812 46.375 1 73.56 215 GLU B N 1
ATOM 5896 C CA . GLU B 1 215 ? -9.633 35.062 46.719 1 73.56 215 GLU B CA 1
ATOM 5897 C C . GLU B 1 215 ? -11.047 35.125 46.125 1 73.56 215 GLU B C 1
ATOM 5899 O O . GLU B 1 215 ? -11.938 35.719 46.75 1 73.56 215 GLU B O 1
ATOM 5904 N N . LYS B 1 216 ? -11.328 34.594 44.938 1 69.62 216 LYS B N 1
ATOM 5905 C CA . LYS B 1 216 ? -12.633 34.625 44.281 1 69.62 216 LYS B CA 1
ATOM 5906 C C . LYS B 1 216 ? -13.547 33.531 44.844 1 69.62 216 LYS B C 1
ATOM 5908 O O . LYS B 1 216 ? -14.766 33.688 44.844 1 69.62 216 LYS B O 1
ATOM 5913 N N . SER B 1 217 ? -13.031 32.344 45.031 1 59.62 217 SER B N 1
ATOM 5914 C CA . SER B 1 217 ? -13.844 31.234 45.562 1 59.62 217 SER B CA 1
ATOM 5915 C C . SER B 1 217 ? -14.625 31.672 46.781 1 59.62 217 SER B C 1
ATOM 5917 O O . SER B 1 217 ? -15.594 31.016 47.188 1 59.62 217 SER B O 1
ATOM 5919 N N . GLY B 1 218 ? -14.227 32.719 47.719 1 48.56 218 GLY B N 1
ATOM 5920 C CA . GLY B 1 218 ? -15.141 33.062 48.781 1 48.56 218 GLY B CA 1
ATOM 5921 C C . GLY B 1 218 ? -16.531 33.438 48.281 1 48.56 218 GLY B C 1
ATOM 5922 O O . GLY B 1 218 ? -17.484 33.438 49.031 1 48.56 218 GLY B O 1
ATOM 5923 N N . HIS B 1 219 ? -16.688 34.281 47.344 1 41.41 219 HIS B N 1
ATOM 5924 C CA . HIS B 1 219 ? -18.016 34.719 47 1 41.41 219 HIS B CA 1
ATOM 5925 C C . HIS B 1 219 ? -18.75 33.719 46.125 1 41.41 219 HIS B C 1
ATOM 5927 O O . HIS B 1 219 ? -19.969 33.562 46.25 1 41.41 219 HIS B O 1
ATOM 5933 N N . SER B 1 220 ? -18.422 33.469 44.938 1 41.94 220 SER B N 1
ATOM 5934 C CA . SER B 1 220 ? -19.359 33.031 43.906 1 41.94 220 SER B CA 1
ATOM 5935 C C . SER B 1 220 ? -19.453 31.5 43.875 1 41.94 220 SER B C 1
ATOM 5937 O O . SER B 1 220 ? -18.5 30.828 43.469 1 41.94 220 SER B O 1
ATOM 5939 N N . SER B 1 221 ? -19.984 30.922 44.906 1 39.16 221 SER B N 1
ATOM 5940 C CA . SER B 1 221 ? -20.453 29.547 44.781 1 39.16 221 SER B CA 1
ATOM 5941 C C . SER B 1 221 ? -21.406 29.391 43.594 1 39.16 221 SER B C 1
ATOM 5943 O O . SER B 1 221 ? -22.625 29.484 43.75 1 39.16 221 SER B O 1
ATOM 5945 N N . THR B 1 222 ? -21.438 30.172 42.594 1 36.22 222 THR B N 1
ATOM 5946 C CA . THR B 1 222 ? -22.516 29.891 41.656 1 36.22 222 THR B CA 1
ATOM 5947 C C . THR B 1 222 ? -22.531 28.422 41.281 1 36.22 222 THR B C 1
ATOM 5949 O O . THR B 1 222 ? -21.516 27.891 40.812 1 36.22 222 THR B O 1
ATOM 5952 N N . HIS B 1 223 ? -23.375 27.641 41.969 1 34.47 223 HIS B N 1
ATOM 5953 C CA . HIS B 1 223 ? -23.859 26.297 41.656 1 34.47 223 HIS B CA 1
ATOM 5954 C C . HIS B 1 223 ? -24.141 26.141 40.156 1 34.47 223 HIS B C 1
ATOM 5956 O O . HIS B 1 223 ? -24.938 26.891 39.594 1 34.47 223 HIS B O 1
ATOM 5962 N N . SER B 1 224 ? -23.266 25.969 39.281 1 36.62 224 SER B N 1
ATOM 5963 C CA . SER B 1 224 ? -23.547 25.5 37.938 1 36.62 224 SER B CA 1
ATOM 5964 C C . SER B 1 224 ? -24.641 24.422 37.938 1 36.62 224 SER B C 1
ATOM 5966 O O . SER B 1 224 ? -24.516 23.422 38.625 1 36.62 224 SER B O 1
ATOM 5968 N N . SER B 1 225 ? -25.906 24.781 38.031 1 35.06 225 SER B N 1
ATOM 5969 C CA . SER B 1 225 ? -27 23.859 37.75 1 35.06 225 SER B CA 1
ATOM 5970 C C . SER B 1 225 ? -26.656 22.891 36.625 1 35.06 225 SER B C 1
ATOM 5972 O O . SER B 1 225 ? -26.391 23.312 35.5 1 35.06 225 SER B O 1
ATOM 5974 N N . ARG B 1 226 ? -26.094 21.844 36.969 1 37.53 226 ARG B N 1
ATOM 5975 C CA . ARG B 1 226 ? -25.875 20.672 36.125 1 37.53 226 ARG B CA 1
ATOM 5976 C C . ARG B 1 226 ? -27.156 20.281 35.406 1 37.53 226 ARG B C 1
ATOM 5978 O O . ARG B 1 226 ? -28.078 19.719 36 1 37.53 226 ARG B O 1
ATOM 5985 N N . ARG B 1 227 ? -27.844 21.125 34.656 1 34.03 227 ARG B N 1
ATOM 5986 C CA . ARG B 1 227 ? -28.938 20.516 33.906 1 34.03 227 ARG B CA 1
ATOM 5987 C C . ARG B 1 227 ? -28.531 19.156 33.344 1 34.03 227 ARG B C 1
ATOM 5989 O O . ARG B 1 227 ? -27.516 19.047 32.625 1 34.03 227 ARG B O 1
ATOM 5996 N N . GLU B 1 228 ? -28.812 18.094 34.062 1 38 228 GLU B N 1
ATOM 5997 C CA . GLU B 1 228 ? -28.766 16.688 33.656 1 38 228 GLU B CA 1
ATOM 5998 C C . GLU B 1 228 ? -29.406 16.484 32.281 1 38 228 GLU B C 1
ATOM 6000 O O . GLU B 1 228 ? -30.609 16.297 32.156 1 38 228 GLU B O 1
ATOM 6005 N N . GLN B 1 229 ? -29.328 17.406 31.344 1 38.72 229 GLN B N 1
ATOM 6006 C CA . GLN B 1 229 ? -29.953 16.953 30.094 1 38.72 229 GLN B CA 1
ATOM 6007 C C . GLN B 1 229 ? -29.688 15.477 29.844 1 38.72 229 GLN B C 1
ATOM 6009 O O . GLN B 1 229 ? -28.594 14.977 30.156 1 38.72 229 GLN B O 1
ATOM 6014 N N . ALA B 1 230 ? -30.766 14.75 29.719 1 36.31 230 ALA B N 1
ATOM 6015 C CA . ALA B 1 230 ? -30.859 13.328 29.391 1 36.31 230 ALA B CA 1
ATOM 6016 C C . ALA B 1 230 ? -29.812 12.938 28.344 1 36.31 230 ALA B C 1
ATOM 6018 O O . ALA B 1 230 ? -29.75 13.531 27.266 1 36.31 230 ALA B O 1
ATOM 6019 N N . ILE B 1 231 ? -28.672 12.523 28.781 1 44.44 231 ILE B N 1
ATOM 6020 C CA . ILE B 1 231 ? -27.641 11.906 27.953 1 44.44 231 ILE B CA 1
ATOM 6021 C C . ILE B 1 231 ? -28.266 10.844 27.047 1 44.44 231 ILE B C 1
ATOM 6023 O O . ILE B 1 231 ? -28.859 9.875 27.547 1 44.44 231 ILE B O 1
ATOM 6027 N N . PRO B 1 232 ? -28.844 11.188 25.969 1 44.88 232 PRO B N 1
ATOM 6028 C CA . PRO B 1 232 ? -29.406 10.117 25.141 1 44.88 232 PRO B CA 1
ATOM 6029 C C . PRO B 1 232 ? -28.625 8.805 25.266 1 44.88 232 PRO B C 1
ATOM 6031 O O . PRO B 1 232 ? -27.438 8.82 25.625 1 44.88 232 PRO B O 1
ATOM 6034 N N . ASP B 1 233 ? -29.266 7.699 25.359 1 44.12 233 ASP B N 1
ATOM 6035 C CA . ASP B 1 233 ? -28.75 6.336 25.5 1 44.12 233 ASP B CA 1
ATOM 6036 C C . ASP B 1 233 ? -27.453 6.152 24.719 1 44.12 233 ASP B C 1
ATOM 6038 O O . ASP B 1 233 ? -27.344 6.586 23.562 1 44.12 233 ASP B O 1
ATOM 6042 N N . ALA B 1 234 ? -26.344 5.957 25.406 1 44.03 234 ALA B N 1
ATOM 6043 C CA . ALA B 1 234 ? -24.891 5.91 25.281 1 44.03 234 ALA B CA 1
ATOM 6044 C C . ALA B 1 234 ? -24.469 5.246 23.969 1 44.03 234 ALA B C 1
ATOM 6046 O O . ALA B 1 234 ? -23.609 5.758 23.25 1 44.03 234 ALA B O 1
ATOM 6047 N N . ASP B 1 235 ? -24.625 3.904 23.797 1 50.97 235 ASP B N 1
ATOM 6048 C CA . ASP B 1 235 ? -23.969 2.936 22.922 1 50.97 235 ASP B CA 1
ATOM 6049 C C . ASP B 1 235 ? -24.672 2.863 21.562 1 50.97 235 ASP B C 1
ATOM 6051 O O . ASP B 1 235 ? -24.469 1.916 20.812 1 50.97 235 ASP B O 1
ATOM 6055 N N . SER B 1 236 ? -25.703 3.629 21.344 1 59.31 236 SER B N 1
ATOM 6056 C CA . SER B 1 236 ? -26.547 3.27 20.203 1 59.31 236 SER B CA 1
ATOM 6057 C C . SER B 1 236 ? -26.156 4.078 18.969 1 59.31 236 SER B C 1
ATOM 6059 O O . SER B 1 236 ? -25.953 5.289 19.047 1 59.31 236 SER B O 1
ATOM 6061 N N . PHE B 1 237 ? -25.641 3.393 18.094 1 63.78 237 PHE B N 1
ATOM 6062 C CA . PHE B 1 237 ? -25.5 4.023 16.781 1 63.78 237 PHE B CA 1
ATOM 6063 C C . PHE B 1 237 ? -26.781 4.762 16.422 1 63.78 237 PHE B C 1
ATOM 6065 O O . PHE B 1 237 ? -27.875 4.348 16.797 1 63.78 237 PHE B O 1
ATOM 6072 N N . SER B 1 238 ? -26.609 5.961 15.906 1 68.06 238 SER B N 1
ATOM 6073 C CA . SER B 1 238 ? -27.766 6.789 15.547 1 68.06 238 SER B CA 1
ATOM 6074 C C . SER B 1 238 ? -28.703 6.055 14.594 1 68.06 238 SER B C 1
ATOM 6076 O O . SER B 1 238 ? -29.922 6.25 14.641 1 68.06 238 SER B O 1
ATOM 6078 N N . ARG B 1 239 ? -28 5.117 13.82 1 79.25 239 ARG B N 1
ATOM 6079 C CA . ARG B 1 239 ? -28.797 4.422 12.805 1 79.25 239 ARG B CA 1
ATOM 6080 C C . ARG B 1 239 ? -28.75 2.912 13.023 1 79.25 239 ARG B C 1
ATOM 6082 O O . ARG B 1 239 ? -27.875 2.402 13.711 1 79.25 239 ARG B O 1
ATOM 6089 N N . THR B 1 240 ? -29.75 2.305 12.484 1 85.44 240 THR B N 1
ATOM 6090 C CA . THR B 1 240 ? -29.812 0.847 12.539 1 85.44 240 THR B CA 1
ATOM 6091 C C . THR B 1 240 ? -28.688 0.235 11.695 1 85.44 240 THR B C 1
ATOM 6093 O O . THR B 1 240 ? -28.094 0.911 10.852 1 85.44 240 THR B O 1
ATOM 6096 N N . TRP B 1 241 ? -28.406 -1.006 11.93 1 91.12 241 TRP B N 1
ATOM 6097 C CA . TRP B 1 241 ? -27.328 -1.721 11.242 1 91.12 241 TRP B CA 1
ATOM 6098 C C . TRP B 1 241 ? -27.562 -1.74 9.734 1 91.12 241 TRP B C 1
ATOM 6100 O O . TRP B 1 241 ? -26.625 -1.519 8.961 1 91.12 241 TRP B O 1
ATOM 6110 N N . TRP B 1 242 ? -28.766 -2 9.312 1 91.5 242 TRP B N 1
ATOM 6111 C CA . TRP B 1 242 ? -29.078 -2.113 7.891 1 91.5 242 TRP B CA 1
ATOM 6112 C C . TRP B 1 242 ? -28.938 -0.764 7.195 1 91.5 242 TRP B C 1
ATOM 6114 O O . TRP B 1 242 ? -28.531 -0.696 6.031 1 91.5 242 TRP B O 1
ATOM 6124 N N . CYS B 1 243 ? -29.297 0.296 7.867 1 88.94 243 CYS B N 1
ATOM 6125 C CA . CYS B 1 243 ? -29.141 1.634 7.309 1 88.94 243 CYS B CA 1
ATOM 6126 C C . CYS B 1 243 ? -27.656 1.986 7.156 1 88.94 243 CYS B C 1
ATOM 6128 O O . CYS B 1 243 ? -27.266 2.57 6.148 1 88.94 243 CYS B O 1
ATOM 6130 N N . GLN B 1 244 ? -26.969 1.569 8.164 1 92.06 244 GLN B N 1
ATOM 6131 C CA . GLN B 1 244 ? -25.531 1.773 8.086 1 92.06 244 GLN B CA 1
ATOM 6132 C C . GLN B 1 244 ? -24.922 1.035 6.887 1 92.06 244 GLN B C 1
ATOM 6134 O O . GLN B 1 244 ? -24.172 1.615 6.105 1 92.06 244 GLN B O 1
ATOM 6139 N N . PHE B 1 245 ? -25.375 -0.241 6.758 1 94.5 245 PHE B N 1
ATOM 6140 C CA . PHE B 1 245 ? -24.891 -1.083 5.672 1 94.5 245 PHE B CA 1
ATOM 6141 C C . PHE B 1 245 ? -25.219 -0.454 4.32 1 94.5 245 PHE B C 1
ATOM 6143 O O . PHE B 1 245 ? -24.359 -0.387 3.441 1 94.5 245 PHE B O 1
ATOM 6150 N N . TYR B 1 246 ? -26.359 0.035 4.203 1 93.56 246 TYR B N 1
ATOM 6151 C CA . TYR B 1 246 ? -26.812 0.562 2.92 1 93.56 246 TYR B CA 1
ATOM 6152 C C . TYR B 1 246 ? -26.031 1.812 2.537 1 93.56 246 TYR B C 1
ATOM 6154 O O . TYR B 1 246 ? -25.594 1.951 1.394 1 93.56 246 TYR B O 1
ATOM 6162 N N . TYR B 1 247 ? -25.797 2.758 3.428 1 92.06 247 TYR B N 1
ATOM 6163 C CA . TYR B 1 247 ? -25.109 4.004 3.129 1 92.06 247 TYR B CA 1
ATOM 6164 C C . TYR B 1 247 ? -23.625 3.754 2.857 1 92.06 247 TYR B C 1
ATOM 6166 O O . TYR B 1 247 ? -23.047 4.363 1.959 1 92.06 247 TYR B O 1
ATOM 6174 N N . ILE B 1 248 ? -23.094 2.861 3.635 1 94.38 248 ILE B N 1
ATOM 6175 C CA . ILE B 1 248 ? -21.688 2.533 3.422 1 94.38 248 ILE B CA 1
ATOM 6176 C C . ILE B 1 248 ? -21.531 1.808 2.088 1 94.38 248 ILE B C 1
ATOM 6178 O O . ILE B 1 248 ? -20.547 2.039 1.363 1 94.38 248 ILE B O 1
ATOM 6182 N N . PHE B 1 249 ? -22.484 0.909 1.813 1 95.25 249 PHE B N 1
ATOM 6183 C CA . PHE B 1 249 ? -22.469 0.196 0.542 1 95.25 249 PHE B CA 1
ATOM 6184 C C . PHE B 1 249 ? -22.5 1.172 -0.627 1 95.25 249 PHE B C 1
ATOM 6186 O O . PHE B 1 249 ? -21.75 1.036 -1.587 1 95.25 249 PHE B O 1
ATOM 6193 N N . HIS B 1 250 ? -23.375 2.125 -0.552 1 93.75 250 HIS B N 1
ATOM 6194 C CA . HIS B 1 250 ? -23.5 3.105 -1.623 1 93.75 250 HIS B CA 1
ATOM 6195 C C . HIS B 1 250 ? -22.234 3.941 -1.773 1 93.75 250 HIS B C 1
ATOM 6197 O O . HIS B 1 250 ? -21.812 4.227 -2.893 1 93.75 250 HIS B O 1
ATOM 6203 N N . ARG B 1 251 ? -21.672 4.32 -0.689 1 92.38 251 ARG B N 1
ATOM 6204 C CA . ARG B 1 251 ? -20.438 5.098 -0.704 1 92.38 251 ARG B CA 1
ATOM 6205 C C . ARG B 1 251 ? -19.297 4.297 -1.328 1 92.38 251 ARG B C 1
ATOM 6207 O O . ARG B 1 251 ? -18.562 4.812 -2.168 1 92.38 251 ARG B O 1
ATOM 6214 N N . SER B 1 252 ? -19.234 3.066 -0.929 1 93.06 252 SER B N 1
ATOM 6215 C CA . SER B 1 252 ? -18.156 2.207 -1.414 1 93.06 252 SER B CA 1
ATOM 6216 C C . SER B 1 252 ? -18.344 1.875 -2.891 1 93.06 252 SER B C 1
ATOM 6218 O O . SER B 1 252 ? -17.359 1.798 -3.641 1 93.06 252 SER B O 1
ATOM 6220 N N . ALA B 1 253 ? -19.594 1.674 -3.273 1 93.06 253 ALA B N 1
ATOM 6221 C CA . ALA B 1 253 ? -19.875 1.398 -4.68 1 93.06 253 ALA B CA 1
ATOM 6222 C C . ALA B 1 253 ? -19.531 2.602 -5.555 1 93.06 253 ALA B C 1
ATOM 6224 O O . ALA B 1 253 ? -18.984 2.447 -6.652 1 93.06 253 ALA B O 1
ATOM 6225 N N . THR B 1 254 ? -19.828 3.797 -5.055 1 91.44 254 THR B N 1
ATOM 6226 C CA . THR B 1 254 ? -19.516 5.016 -5.793 1 91.44 254 THR B CA 1
ATOM 6227 C C . THR B 1 254 ? -18.016 5.203 -5.918 1 91.44 254 THR B C 1
ATOM 6229 O O . THR B 1 254 ? -17.516 5.59 -6.977 1 91.44 254 THR B O 1
ATOM 6232 N N . GLN B 1 255 ? -17.344 4.941 -4.824 1 89.25 255 GLN B N 1
ATOM 6233 C CA . GLN B 1 255 ? -15.898 5.035 -4.828 1 89.25 255 GLN B CA 1
ATOM 6234 C C . GLN B 1 255 ? -15.289 4.07 -5.844 1 89.25 255 GLN B C 1
ATOM 6236 O O . GLN B 1 255 ? -14.383 4.441 -6.594 1 89.25 255 GLN B O 1
ATOM 6241 N N . LEU B 1 256 ? -15.812 2.863 -5.895 1 88.12 256 LEU B N 1
ATOM 6242 C CA . LEU B 1 256 ? -15.305 1.832 -6.793 1 88.12 256 LEU B CA 1
ATOM 6243 C C . LEU B 1 256 ? -15.547 2.215 -8.25 1 88.12 256 LEU B C 1
ATOM 6245 O O . LEU B 1 256 ? -14.664 2.051 -9.094 1 88.12 256 LEU B O 1
ATOM 6249 N N . TYR B 1 257 ? -16.688 2.729 -8.539 1 88.62 257 TYR B N 1
ATOM 6250 C CA . TYR B 1 257 ? -17.062 3.084 -9.898 1 88.62 257 TYR B CA 1
ATOM 6251 C C . TYR B 1 257 ? -16.234 4.27 -10.398 1 88.62 257 TYR B C 1
ATOM 6253 O O . TYR B 1 257 ? -15.977 4.391 -11.602 1 88.62 257 TYR B O 1
ATOM 6261 N N . ARG B 1 258 ? -15.836 5.137 -9.461 1 88 258 ARG B N 1
ATOM 6262 C CA . ARG B 1 258 ? -15.094 6.328 -9.859 1 88 258 ARG B CA 1
ATOM 6263 C C . ARG B 1 258 ? -13.609 6.027 -10 1 88 258 ARG B C 1
ATOM 6265 O O . ARG B 1 258 ? -12.867 6.793 -10.617 1 88 258 ARG B O 1
ATOM 6272 N N . GLU B 1 259 ? -13.227 4.938 -9.367 1 83 259 GLU B N 1
ATOM 6273 C CA . GLU B 1 259 ? -11.867 4.473 -9.602 1 83 259 GLU B CA 1
ATOM 6274 C C . GLU B 1 259 ? -11.766 3.691 -10.906 1 83 259 GLU B C 1
ATOM 6276 O O . GLU B 1 259 ? -11.43 2.506 -10.906 1 83 259 GLU B O 1
ATOM 6281 N N . ARG B 1 260 ? -11.945 4.289 -12.016 1 81.75 260 ARG B N 1
ATOM 6282 C CA . ARG B 1 260 ? -12.07 3.691 -13.344 1 81.75 260 ARG B CA 1
ATOM 6283 C C . ARG B 1 260 ? -10.758 3.066 -13.789 1 81.75 260 ARG B C 1
ATOM 6285 O O . ARG B 1 260 ? -10.75 2.016 -14.43 1 81.75 260 ARG B O 1
ATOM 6292 N N . ALA B 1 261 ? -9.711 3.65 -13.359 1 77.25 261 ALA B N 1
ATOM 6293 C CA . ALA B 1 261 ? -8.414 3.156 -13.805 1 77.25 261 ALA B CA 1
ATOM 6294 C C . ALA B 1 261 ? -8.148 1.75 -13.273 1 77.25 261 ALA B C 1
ATOM 6296 O O . ALA B 1 261 ? -7.699 0.875 -14.016 1 77.25 261 ALA B O 1
ATOM 6297 N N . VAL B 1 262 ? -8.5 1.581 -12.055 1 78.75 262 VAL B N 1
ATOM 6298 C CA . VAL B 1 262 ? -8.258 0.281 -11.438 1 78.75 262 VAL B CA 1
ATOM 6299 C C . VAL B 1 262 ? -9.219 -0.756 -12.023 1 78.75 262 VAL B C 1
ATOM 6301 O O . VAL B 1 262 ? -8.812 -1.882 -12.328 1 78.75 262 VAL B O 1
ATOM 6304 N N . LEU B 1 263 ? -10.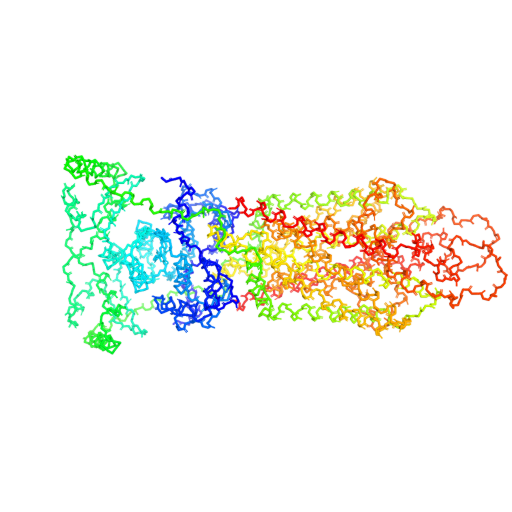43 -0.418 -12.281 1 85.56 263 LEU B N 1
ATOM 6305 C CA . LEU B 1 263 ? -11.43 -1.316 -12.852 1 85.56 263 LEU B CA 1
ATOM 6306 C C . LEU B 1 263 ? -11.07 -1.696 -14.281 1 85.56 263 LEU B C 1
ATOM 6308 O O . LEU B 1 263 ? -11.188 -2.861 -14.672 1 85.56 263 LEU B O 1
ATOM 6312 N N . MET B 1 264 ? -10.578 -0.751 -14.977 1 88.12 264 MET B N 1
ATOM 6313 C CA . MET B 1 264 ? -10.203 -0.993 -16.375 1 88.12 264 MET B CA 1
ATOM 6314 C C . MET B 1 264 ? -8.969 -1.889 -16.453 1 88.12 264 MET B C 1
ATOM 6316 O O . MET B 1 264 ? -8.859 -2.723 -17.344 1 88.12 264 MET B O 1
ATOM 6320 N N . THR B 1 265 ? -8.078 -1.67 -15.547 1 84.69 265 THR B N 1
ATOM 6321 C CA . THR B 1 265 ? -6.891 -2.516 -15.523 1 84.69 265 THR B CA 1
ATOM 6322 C C . THR B 1 265 ? -7.266 -3.971 -15.258 1 84.69 265 THR B C 1
ATOM 6324 O O . THR B 1 265 ? -6.719 -4.883 -15.875 1 84.69 265 THR B O 1
ATOM 6327 N N . LYS B 1 266 ? -8.172 -4.188 -14.367 1 88.19 266 LYS B N 1
ATOM 6328 C CA . LYS B 1 266 ? -8.617 -5.543 -14.055 1 88.19 266 LYS B CA 1
ATOM 6329 C C . LYS B 1 266 ? -9.359 -6.164 -15.242 1 88.19 266 LYS B C 1
ATOM 6331 O O . LYS B 1 266 ? -9.219 -7.359 -15.508 1 88.19 266 LYS B O 1
ATOM 6336 N N . LEU B 1 267 ? -10.141 -5.34 -15.883 1 90.88 267 LEU B N 1
ATOM 6337 C CA . LEU B 1 267 ? -10.867 -5.809 -17.062 1 90.88 267 LEU B CA 1
ATOM 6338 C C . LEU B 1 267 ? -9.891 -6.215 -18.172 1 90.88 267 LEU B C 1
ATOM 6340 O O . LEU B 1 267 ? -10.031 -7.285 -18.766 1 90.88 267 LEU B O 1
ATOM 6344 N N . ILE B 1 268 ? -8.961 -5.371 -18.391 1 90.56 268 ILE B N 1
ATOM 6345 C CA . ILE B 1 268 ? -7.961 -5.648 -19.422 1 90.56 268 ILE B CA 1
ATOM 6346 C C . ILE B 1 268 ? -7.168 -6.898 -19.047 1 90.56 268 ILE B C 1
ATOM 6348 O O . ILE B 1 268 ? -6.887 -7.742 -19.906 1 90.56 268 ILE B O 1
ATOM 6352 N N . GLN B 1 269 ? -6.863 -6.93 -17.828 1 88.5 269 GLN B N 1
ATOM 6353 C CA . GLN B 1 269 ? -6.148 -8.102 -17.328 1 88.5 269 GLN B CA 1
ATOM 6354 C C . GLN B 1 269 ? -6.957 -9.375 -17.562 1 88.5 269 GLN B C 1
ATOM 6356 O O . GLN B 1 269 ? -6.414 -10.391 -18.016 1 88.5 269 GLN B O 1
ATOM 6361 N N . THR B 1 270 ? -8.227 -9.336 -17.266 1 91.62 270 THR B N 1
ATOM 6362 C CA . THR B 1 270 ? -9.094 -10.5 -17.438 1 91.62 270 THR B CA 1
ATOM 6363 C C . THR B 1 270 ? -9.203 -10.875 -18.906 1 91.62 270 THR B C 1
ATOM 6365 O O . THR B 1 270 ? -9.133 -12.055 -19.266 1 91.62 270 THR B O 1
ATOM 6368 N N . LEU B 1 271 ? -9.266 -9.898 -19.75 1 93.75 271 LEU B N 1
ATOM 6369 C CA . LEU B 1 271 ? -9.383 -10.141 -21.172 1 93.75 271 LEU B CA 1
ATOM 6370 C C . LEU B 1 271 ? -8.102 -10.734 -21.75 1 93.75 271 LEU B C 1
ATOM 6372 O O . LEU B 1 271 ? -8.133 -11.75 -22.438 1 93.75 271 LEU B O 1
ATOM 6376 N N . ILE B 1 272 ? -7.02 -10.172 -21.375 1 89.25 272 ILE B N 1
ATOM 6377 C CA . ILE B 1 272 ? -5.734 -10.625 -21.891 1 89.25 272 ILE B CA 1
ATOM 6378 C C . ILE B 1 272 ? -5.457 -12.047 -21.406 1 89.25 272 ILE B C 1
ATOM 6380 O O . ILE B 1 272 ? -5.098 -12.922 -22.188 1 89.25 272 ILE B O 1
ATOM 6384 N N . MET B 1 273 ? -5.688 -12.242 -20.156 1 89.12 273 MET B N 1
ATOM 6385 C CA . MET B 1 273 ? -5.383 -13.539 -19.562 1 89.12 273 MET B CA 1
ATOM 6386 C C . MET B 1 273 ? -6.312 -14.617 -20.109 1 89.12 273 MET B C 1
ATOM 6388 O O . MET B 1 273 ? -5.883 -15.734 -20.391 1 89.12 273 MET B O 1
ATOM 6392 N N . SER B 1 274 ? -7.617 -14.258 -20.266 1 92.12 274 SER B N 1
ATOM 6393 C CA . SER B 1 274 ? -8.57 -15.234 -20.781 1 92.12 274 SER B CA 1
ATOM 6394 C C . SER B 1 274 ? -8.258 -15.594 -22.219 1 92.12 274 SER B C 1
ATOM 6396 O O . SER B 1 274 ? -8.352 -16.766 -22.609 1 92.12 274 SER B O 1
ATOM 6398 N N . VAL B 1 275 ? -7.816 -14.664 -23 1 90 275 VAL B N 1
ATOM 6399 C CA . VAL B 1 275 ? -7.492 -14.914 -24.406 1 90 275 VAL B CA 1
ATOM 6400 C C . VAL B 1 275 ? -6.195 -15.719 -24.5 1 90 275 VAL B C 1
ATOM 6402 O O . VAL B 1 275 ? -6.086 -16.625 -25.312 1 90 275 VAL B O 1
ATOM 6405 N N . MET B 1 276 ? -5.324 -15.383 -23.672 1 85.44 276 MET B N 1
ATOM 6406 C CA . MET B 1 276 ? -4.047 -16.094 -23.688 1 85.44 276 MET B CA 1
ATOM 6407 C C . MET B 1 276 ? -4.227 -17.547 -23.281 1 85.44 276 MET B C 1
ATOM 6409 O O . MET B 1 276 ? -3.736 -18.453 -23.953 1 85.44 276 MET B O 1
ATOM 6413 N N . ILE B 1 277 ? -4.922 -17.766 -22.219 1 85.62 277 ILE B N 1
ATOM 6414 C CA . ILE B 1 277 ? -5.141 -19.125 -21.734 1 85.62 277 ILE B CA 1
ATOM 6415 C C . ILE B 1 277 ? -6.059 -19.875 -22.688 1 85.62 277 ILE B C 1
ATOM 6417 O O . ILE B 1 277 ? -5.828 -21.047 -22.984 1 85.62 277 ILE B O 1
ATOM 6421 N N . GLY B 1 278 ? -7.125 -19.172 -23.141 1 87.06 278 GLY B N 1
ATOM 6422 C CA . GLY B 1 278 ? -7.992 -19.766 -24.141 1 87.06 278 GLY B CA 1
ATOM 6423 C C . GLY B 1 278 ? -7.258 -20.172 -25.406 1 87.06 278 GLY B C 1
ATOM 6424 O O . GLY B 1 278 ? -7.562 -21.203 -26.016 1 87.06 278 GLY B O 1
ATOM 6425 N N . GLY B 1 279 ? -6.289 -19.375 -25.781 1 84.56 279 GLY B N 1
ATOM 6426 C CA . GLY B 1 279 ? -5.473 -19.688 -26.953 1 84.56 279 GLY B CA 1
ATOM 6427 C C . GLY B 1 279 ? -4.609 -20.922 -26.766 1 84.56 279 GLY B C 1
ATOM 6428 O O . GLY B 1 279 ? -4.332 -21.641 -27.719 1 84.56 279 GLY B O 1
ATOM 6429 N N . CYS B 1 280 ? -4.215 -21.219 -25.547 1 81.62 280 CYS B N 1
ATOM 6430 C CA . CYS B 1 280 ? -3.42 -22.406 -25.219 1 81.62 280 CYS B CA 1
ATOM 6431 C C . CYS B 1 280 ? -4.25 -23.672 -25.391 1 81.62 280 CYS B C 1
ATOM 6433 O O . CYS B 1 280 ? -3.711 -24.734 -25.719 1 81.62 280 CYS B O 1
ATOM 6435 N N . TYR B 1 281 ? -5.465 -23.547 -25.156 1 85.06 281 TYR B N 1
ATOM 6436 C CA . TYR B 1 281 ? -6.344 -24.703 -25.234 1 85.06 281 TYR B CA 1
ATOM 6437 C C . TYR B 1 281 ? -7.336 -24.547 -26.391 1 85.06 281 TYR B C 1
ATOM 6439 O O . TYR B 1 281 ? -8.477 -25.016 -26.281 1 85.06 281 TYR B O 1
ATOM 6447 N N . PHE B 1 282 ? -6.836 -23.875 -27.375 1 87.5 282 PHE B N 1
ATOM 6448 C CA . PHE B 1 282 ? -7.691 -23.578 -28.516 1 87.5 282 PHE B CA 1
ATOM 6449 C C . PHE B 1 282 ? -8.117 -24.859 -29.219 1 87.5 282 PHE B C 1
ATOM 6451 O O . PHE B 1 282 ? -7.281 -25.703 -29.531 1 87.5 282 PHE B O 1
ATOM 6458 N N . GLN B 1 283 ? -9.453 -25.094 -29.391 1 84.44 283 GLN B N 1
ATOM 6459 C CA . GLN B 1 283 ? -10.086 -26.188 -30.125 1 84.44 283 GLN B CA 1
ATOM 6460 C C . GLN B 1 283 ? -9.719 -27.531 -29.516 1 84.44 283 GLN B C 1
ATOM 6462 O O . GLN B 1 283 ? -9.469 -28.5 -30.234 1 84.44 283 GLN B O 1
ATOM 6467 N N . MET B 1 284 ? -9.633 -27.453 -28.188 1 82.44 284 MET B N 1
ATOM 6468 C CA . MET B 1 284 ? -9.461 -28.719 -27.469 1 82.44 284 MET B CA 1
ATOM 6469 C C . MET B 1 284 ? -10.742 -29.547 -27.516 1 82.44 284 MET B C 1
ATOM 6471 O O . MET B 1 284 ? -11.844 -29 -27.484 1 82.44 284 MET B O 1
ATOM 6475 N N . GLN B 1 285 ? -10.695 -30.781 -27.969 1 81 285 GLN B N 1
ATOM 6476 C CA . GLN B 1 285 ? -11.844 -31.672 -28 1 81 285 GLN B CA 1
ATOM 6477 C C . GLN B 1 285 ? -11.688 -32.812 -26.969 1 81 285 GLN B C 1
ATOM 6479 O O . GLN B 1 285 ? -10.609 -32.969 -26.391 1 81 285 GLN B O 1
ATOM 6484 N N . ILE B 1 286 ? -12.805 -33.344 -26.594 1 83.19 286 ILE B N 1
ATOM 6485 C CA . ILE B 1 286 ? -12.75 -34.469 -25.703 1 83.19 286 ILE B CA 1
ATOM 6486 C C . ILE B 1 286 ? -12.289 -35.719 -26.469 1 83.19 286 ILE B C 1
ATOM 6488 O O . ILE B 1 286 ? -13.102 -36.406 -27.109 1 83.19 286 ILE B O 1
ATOM 6492 N N . HIS B 1 287 ? -11 -35.812 -26.578 1 83.25 287 HIS B N 1
ATOM 6493 C CA . HIS B 1 287 ? -10.305 -36.906 -27.219 1 83.25 287 HIS B CA 1
ATOM 6494 C C . HIS B 1 287 ? -9.195 -37.469 -26.344 1 83.25 287 HIS B C 1
ATOM 6496 O O . HIS B 1 287 ? -8.688 -36.75 -25.453 1 83.25 287 HIS B O 1
ATOM 6502 N N . ARG B 1 288 ? -8.898 -38.688 -26.516 1 81.62 288 ARG B N 1
ATOM 6503 C CA . ARG B 1 288 ? -7.906 -39.375 -25.703 1 81.62 288 ARG B CA 1
ATOM 6504 C C . ARG B 1 288 ? -6.602 -38.594 -25.656 1 81.62 288 ARG B C 1
ATOM 6506 O O . ARG B 1 288 ? -5.977 -38.469 -24.594 1 81.62 288 ARG B O 1
ATOM 6513 N N . ASP B 1 289 ? -6.234 -37.969 -26.766 1 75.25 289 ASP B N 1
ATOM 6514 C CA . ASP B 1 289 ? -4.953 -37.281 -26.875 1 75.25 289 ASP B CA 1
ATOM 6515 C C . ASP B 1 289 ? -4.973 -35.969 -26.125 1 75.25 289 ASP B C 1
ATOM 6517 O O . ASP B 1 289 ? -3.92 -35.438 -25.75 1 75.25 289 ASP B O 1
ATOM 6521 N N . TYR B 1 290 ? -6.219 -35.469 -25.812 1 80.06 290 TYR B N 1
ATOM 6522 C CA . TYR B 1 290 ? -6.316 -34.156 -25.203 1 80.06 290 TYR B CA 1
ATOM 6523 C C . TYR B 1 290 ? -6.688 -34.25 -23.734 1 80.06 290 TYR B C 1
ATOM 6525 O O . TYR B 1 290 ? -6.945 -33.25 -23.078 1 80.06 290 TYR B O 1
ATOM 6533 N N . LEU B 1 291 ? -6.684 -35.438 -23.203 1 82.75 291 LEU B N 1
ATOM 6534 C CA . LEU B 1 291 ? -7.098 -35.625 -21.812 1 82.75 291 LEU B CA 1
ATOM 6535 C C . LEU B 1 291 ? -6.141 -34.906 -20.875 1 82.75 291 LEU B C 1
ATOM 6537 O O . LEU B 1 291 ? -6.574 -34.219 -19.938 1 82.75 291 LEU B O 1
ATOM 6541 N N . PRO B 1 292 ? -4.82 -35 -21.172 1 78.62 292 PRO B N 1
ATOM 6542 C CA . PRO B 1 292 ? -3.914 -34.25 -20.297 1 78.62 292 PRO B CA 1
ATOM 6543 C C . PRO B 1 292 ? -4.09 -32.719 -20.438 1 78.62 292 PRO B C 1
ATOM 6545 O O . PRO B 1 292 ? -3.986 -32 -19.453 1 78.62 292 PRO B O 1
ATOM 6548 N N . SER B 1 293 ? -4.387 -32.281 -21.609 1 81.75 293 SER B N 1
ATOM 6549 C CA . SER B 1 293 ? -4.613 -30.859 -21.828 1 81.75 293 SER B CA 1
ATOM 6550 C C . SER B 1 293 ? -5.875 -30.375 -21.125 1 81.75 293 SER B C 1
ATOM 6552 O O . SER B 1 293 ? -5.938 -29.25 -20.656 1 81.75 293 SER B O 1
ATOM 6554 N N . PHE B 1 294 ? -6.859 -31.266 -21.062 1 87.31 294 PHE B N 1
ATOM 6555 C CA . PHE B 1 294 ? -8.086 -30.891 -20.359 1 87.31 294 PHE B CA 1
ATOM 6556 C C . PHE B 1 294 ? -7.82 -30.734 -18.875 1 87.31 294 PHE B C 1
ATOM 6558 O O . PHE B 1 294 ? -8.367 -29.828 -18.234 1 87.31 294 PHE B O 1
ATOM 6565 N N . LYS B 1 295 ? -6.965 -31.672 -18.344 1 87.5 295 LYS B N 1
ATOM 6566 C CA . LYS B 1 295 ? -6.621 -31.547 -16.922 1 87.5 295 LYS B CA 1
ATOM 6567 C C . LYS B 1 295 ? -5.984 -30.188 -16.641 1 87.5 295 LYS B C 1
ATOM 6569 O O . LYS B 1 295 ? -6.289 -29.547 -15.625 1 87.5 295 LYS B O 1
ATOM 6574 N N . GLY B 1 296 ? -5.121 -29.781 -17.578 1 84.56 296 GLY B N 1
ATOM 6575 C CA . GLY B 1 296 ? -4.52 -28.469 -17.453 1 84.56 296 GLY B CA 1
ATOM 6576 C C . GLY B 1 296 ? -5.531 -27.344 -17.562 1 84.56 296 GLY B C 1
ATOM 6577 O O . GLY B 1 296 ? -5.48 -26.375 -16.797 1 84.56 296 GLY B O 1
ATOM 6578 N N . PHE B 1 297 ? -6.465 -27.484 -18.5 1 88.44 297 PHE B N 1
ATOM 6579 C CA . PHE B 1 297 ? -7.52 -26.5 -18.703 1 88.44 297 PHE B CA 1
ATOM 6580 C C . PHE B 1 297 ? -8.352 -26.312 -17.438 1 88.44 297 PHE B C 1
ATOM 6582 O O . PHE B 1 297 ? -8.609 -25.188 -17.016 1 88.44 297 PHE B O 1
ATOM 6589 N N . ALA B 1 298 ? -8.734 -27.453 -16.844 1 91.88 298 ALA B N 1
ATOM 6590 C CA . ALA B 1 298 ? -9.594 -27.422 -15.664 1 91.88 298 ALA B CA 1
ATOM 6591 C C . ALA B 1 298 ? -8.875 -26.797 -14.477 1 91.88 298 ALA B C 1
ATOM 6593 O O . ALA B 1 298 ? -9.43 -25.922 -13.797 1 91.88 298 ALA B O 1
ATOM 6594 N N . PHE B 1 299 ? -7.656 -27.125 -14.32 1 90.75 299 PHE B N 1
ATOM 6595 C CA . PHE B 1 299 ? -6.934 -26.641 -13.148 1 90.75 299 PHE B CA 1
ATOM 6596 C C . PHE B 1 299 ? -6.547 -25.172 -13.336 1 90.75 299 PHE B C 1
ATOM 6598 O O . PHE B 1 299 ? -6.574 -24.391 -12.383 1 90.75 299 PHE B O 1
ATOM 6605 N N . VAL B 1 300 ? -6.152 -24.812 -14.5 1 88.94 300 VAL B N 1
ATOM 6606 C CA . VAL B 1 300 ? -5.773 -23.422 -14.766 1 88.94 300 VAL B CA 1
ATOM 6607 C C . VAL B 1 300 ? -6.98 -22.516 -14.57 1 88.94 300 VAL B C 1
ATOM 6609 O O . VAL B 1 300 ? -6.844 -21.391 -14.102 1 88.94 300 VAL B O 1
ATOM 6612 N N . SER B 1 301 ? -8.18 -23 -14.93 1 92.06 301 SER B N 1
ATOM 6613 C CA . SER B 1 301 ? -9.391 -22.219 -14.711 1 92.06 301 SER B CA 1
ATOM 6614 C C . SER B 1 301 ? -9.586 -21.906 -13.234 1 92.06 301 SER B C 1
ATOM 6616 O O . SER B 1 301 ? -9.914 -20.781 -12.875 1 92.06 301 SER B O 1
ATOM 6618 N N . VAL B 1 302 ? -9.344 -22.891 -12.398 1 93.5 302 VAL B N 1
ATOM 6619 C CA . VAL B 1 302 ? -9.492 -22.719 -10.961 1 93.5 302 VAL B CA 1
ATOM 6620 C C . VAL B 1 302 ? -8.406 -21.781 -10.445 1 93.5 302 VAL B C 1
ATOM 6622 O O . VAL B 1 302 ? -8.688 -20.859 -9.68 1 93.5 302 VAL B O 1
ATOM 6625 N N . GLN B 1 303 ? -7.234 -22 -10.906 1 89 303 GLN B N 1
ATOM 6626 C CA . GLN B 1 303 ? -6.082 -21.234 -10.453 1 89 303 GLN B CA 1
ATOM 6627 C C . GLN B 1 303 ? -6.211 -19.766 -10.852 1 89 303 GLN B C 1
ATOM 6629 O O . GLN B 1 303 ? -5.832 -18.875 -10.094 1 89 303 GLN B O 1
ATOM 6634 N N . MET B 1 304 ? -6.691 -19.484 -12.008 1 89.31 304 MET B N 1
ATOM 6635 C CA . MET B 1 304 ? -6.801 -18.125 -12.516 1 89.31 304 MET B CA 1
ATOM 6636 C C . MET B 1 304 ? -7.801 -17.312 -11.695 1 89.31 304 MET B C 1
ATOM 6638 O O . MET B 1 304 ? -7.582 -16.125 -11.422 1 89.31 304 MET B O 1
ATOM 6642 N N . MET B 1 305 ? -8.898 -17.938 -11.344 1 90.31 305 MET B N 1
ATOM 6643 C CA . MET B 1 305 ? -9.891 -17.234 -10.531 1 90.31 305 MET B CA 1
ATOM 6644 C C . MET B 1 305 ? -9.289 -16.797 -9.203 1 90.31 305 MET B C 1
ATOM 6646 O O . MET B 1 305 ? -9.641 -15.742 -8.68 1 90.31 305 MET B O 1
ATOM 6650 N N . HIS B 1 306 ? -8.367 -17.547 -8.695 1 86.44 306 HIS B N 1
ATOM 6651 C CA . HIS B 1 306 ? -7.754 -17.219 -7.418 1 86.44 306 HIS B CA 1
ATOM 6652 C C . HIS B 1 306 ? -6.547 -16.297 -7.602 1 86.44 306 HIS B C 1
ATOM 6654 O O . HIS B 1 306 ? -6.391 -15.32 -6.871 1 86.44 306 HIS B O 1
ATOM 6660 N N . MET B 1 307 ? -5.754 -16.516 -8.523 1 81.38 307 MET B N 1
ATOM 6661 C CA . MET B 1 307 ? -4.504 -15.781 -8.688 1 81.38 307 MET B CA 1
ATOM 6662 C C . MET B 1 307 ? -4.762 -14.375 -9.211 1 81.38 307 MET B C 1
ATOM 6664 O O . MET B 1 307 ? -4.07 -13.43 -8.828 1 81.38 307 MET B O 1
ATOM 6668 N N . LEU B 1 308 ? -5.723 -14.227 -10.047 1 82.06 308 LEU B N 1
ATOM 6669 C CA . LEU B 1 308 ? -5.957 -12.938 -10.68 1 82.06 308 LEU B CA 1
ATOM 6670 C C . LEU B 1 308 ? -6.637 -11.969 -9.719 1 82.06 308 LEU B C 1
ATOM 6672 O O . LEU B 1 308 ? -6.391 -10.766 -9.766 1 82.06 308 LEU B O 1
ATOM 6676 N N . PHE B 1 309 ? -7.414 -12.531 -8.859 1 86.88 309 PHE B N 1
ATOM 6677 C CA . PHE B 1 309 ? -8.297 -11.609 -8.164 1 86.88 309 PHE B CA 1
ATOM 6678 C C . PHE B 1 309 ? -7.965 -11.547 -6.68 1 86.88 309 PHE B C 1
ATOM 6680 O O . PHE B 1 309 ? -8.398 -10.633 -5.977 1 86.88 309 PHE B O 1
ATOM 6687 N N . MET B 1 310 ? -7.164 -12.422 -6.238 1 88.06 310 MET B N 1
ATOM 6688 C CA . MET B 1 310 ? -6.891 -12.492 -4.805 1 88.06 310 MET B CA 1
ATOM 6689 C C . MET B 1 310 ? -6.039 -11.312 -4.355 1 88.06 310 MET B C 1
ATOM 6691 O O . MET B 1 310 ? -6.422 -10.586 -3.434 1 88.06 310 MET B O 1
ATOM 6695 N N . MET B 1 311 ? -5.008 -11.031 -5.059 1 84.56 311 MET B N 1
ATOM 6696 C CA . MET B 1 311 ? -4.055 -10.023 -4.598 1 84.56 311 MET B CA 1
ATOM 6697 C C . MET B 1 311 ? -4.633 -8.617 -4.738 1 84.56 311 MET B C 1
ATOM 6699 O O . MET B 1 311 ? -4.566 -7.816 -3.803 1 84.56 311 MET B O 1
ATOM 6703 N N . PRO B 1 312 ? -5.273 -8.312 -5.832 1 84.5 312 PRO B N 1
ATOM 6704 C CA . PRO B 1 312 ? -5.895 -6.988 -5.914 1 84.5 312 PRO B CA 1
ATOM 6705 C C . PRO B 1 312 ? -6.988 -6.785 -4.867 1 84.5 312 PRO B C 1
ATOM 6707 O O . PRO B 1 312 ? -7.215 -5.656 -4.422 1 84.5 312 PRO B O 1
ATOM 6710 N N . ALA B 1 313 ? -7.633 -7.812 -4.488 1 88.88 313 ALA B N 1
ATOM 6711 C CA . ALA B 1 313 ? -8.719 -7.707 -3.523 1 88.88 313 ALA B CA 1
ATOM 6712 C C . ALA B 1 313 ? -8.188 -7.379 -2.131 1 88.88 313 ALA B C 1
ATOM 6714 O O . ALA B 1 313 ? -8.938 -6.926 -1.262 1 88.88 313 ALA B O 1
ATOM 6715 N N . MET B 1 314 ? -6.941 -7.492 -1.936 1 88.25 314 MET B N 1
ATOM 6716 C CA . MET B 1 314 ? -6.34 -7.242 -0.629 1 88.25 314 MET B CA 1
ATOM 6717 C C . MET B 1 314 ? -6.203 -5.746 -0.373 1 88.25 314 MET B C 1
ATOM 6719 O O . MET B 1 314 ? -6.062 -5.316 0.774 1 88.25 314 MET B O 1
ATOM 6723 N N . THR B 1 315 ? -6.227 -4.922 -1.346 1 82.88 315 THR B N 1
ATOM 6724 C CA . THR B 1 315 ? -5.984 -3.494 -1.198 1 82.88 315 THR B CA 1
ATOM 6725 C C . THR B 1 315 ? -7.266 -2.76 -0.823 1 82.88 315 THR B C 1
ATOM 6727 O O . THR B 1 315 ? -7.27 -1.537 -0.668 1 82.88 315 THR B O 1
ATOM 6730 N N . VAL B 1 316 ? -8.336 -3.43 -0.59 1 79.69 316 VAL B N 1
ATOM 6731 C CA . VAL B 1 316 ? -9.656 -2.842 -0.437 1 79.69 316 VAL B CA 1
ATOM 6732 C C . VAL B 1 316 ? -9.68 -1.916 0.778 1 79.69 316 VAL B C 1
ATOM 6734 O O . VAL B 1 316 ? -10.281 -0.842 0.74 1 79.69 316 VAL B O 1
ATOM 6737 N N . PHE B 1 317 ? -9.008 -2.283 1.842 1 77.62 317 PHE B N 1
ATOM 6738 C CA . PHE B 1 317 ? -9.164 -1.572 3.105 1 77.62 317 PHE B CA 1
ATOM 6739 C C . PHE B 1 317 ? -8.016 -0.588 3.312 1 77.62 317 PHE B C 1
ATOM 6741 O O . PHE B 1 317 ? -8.172 0.418 4.008 1 77.62 317 PHE B O 1
ATOM 6748 N N . TRP B 1 318 ? -6.941 -0.774 2.723 1 74.06 318 TRP B N 1
ATOM 6749 C CA . TRP B 1 318 ? -5.715 -0.142 3.197 1 74.06 318 TRP B CA 1
ATOM 6750 C C . TRP B 1 318 ? -5.707 1.348 2.873 1 74.06 318 TRP B C 1
ATOM 6752 O O . TRP B 1 318 ? -5.262 2.164 3.684 1 74.06 318 TRP B O 1
ATOM 6762 N N . LYS B 1 319 ? -6.32 1.662 1.845 1 72.69 319 LYS B N 1
ATOM 6763 C CA . LYS B 1 319 ? -6.328 3.07 1.461 1 72.69 319 LYS B CA 1
ATOM 6764 C C . LYS B 1 319 ? -7.258 3.881 2.355 1 72.69 319 LYS B C 1
ATOM 6766 O O . LYS B 1 319 ? -6.992 5.051 2.643 1 72.69 319 LYS B O 1
ATOM 6771 N N . ASP B 1 320 ? -8.273 3.215 2.908 1 80.5 320 ASP B N 1
ATOM 6772 C CA . ASP B 1 320 ? -9.312 3.943 3.631 1 80.5 320 ASP B CA 1
ATOM 6773 C C . ASP B 1 320 ? -9.188 3.721 5.137 1 80.5 320 ASP B C 1
ATOM 6775 O O . ASP B 1 320 ? -9.977 4.266 5.914 1 80.5 320 ASP B O 1
ATOM 6779 N N . TYR B 1 321 ? -8.18 3.051 5.508 1 80.81 321 TYR B N 1
ATOM 6780 C CA . TYR B 1 321 ? -8.102 2.619 6.898 1 80.81 321 TYR B CA 1
ATOM 6781 C C . TYR B 1 321 ? -8.047 3.816 7.84 1 80.81 321 TYR B C 1
ATOM 6783 O O . TYR B 1 321 ? -8.789 3.871 8.82 1 80.81 321 TYR B O 1
ATOM 6791 N N . PRO B 1 322 ? -7.262 4.848 7.527 1 77.44 322 PRO B N 1
ATOM 6792 C CA . PRO B 1 322 ? -7.23 5.988 8.445 1 77.44 322 PRO B CA 1
ATOM 6793 C C . PRO B 1 322 ? -8.578 6.703 8.547 1 77.44 322 PRO B C 1
ATOM 6795 O O . PRO B 1 322 ? -8.938 7.207 9.609 1 77.44 322 PRO B O 1
ATOM 6798 N N . VAL B 1 323 ? -9.273 6.754 7.492 1 84.25 323 VAL B N 1
ATOM 6799 C CA . VAL B 1 323 ? -10.578 7.402 7.469 1 84.25 323 VAL B CA 1
ATOM 6800 C C . VAL B 1 323 ? -11.562 6.605 8.32 1 84.25 323 VAL B C 1
ATOM 6802 O O . VAL B 1 323 ? -12.352 7.184 9.078 1 84.25 323 VAL B O 1
ATOM 6805 N N . VAL B 1 324 ? -11.477 5.312 8.211 1 86.69 324 VAL B N 1
ATOM 6806 C CA . VAL B 1 324 ? -12.406 4.438 8.914 1 86.69 324 VAL B CA 1
ATOM 6807 C C . VAL B 1 324 ? -12.148 4.5 10.414 1 86.69 324 VAL B C 1
ATOM 6809 O O . VAL B 1 324 ? -13.086 4.508 11.211 1 86.69 324 VAL B O 1
ATOM 6812 N N . VAL B 1 325 ? -10.945 4.535 10.758 1 82.5 325 VAL B N 1
ATOM 6813 C CA . VAL B 1 325 ? -10.594 4.621 12.172 1 82.5 325 VAL B CA 1
ATOM 6814 C C . VAL B 1 325 ? -11.156 5.914 12.766 1 82.5 325 VAL B C 1
ATOM 6816 O O . VAL B 1 325 ? -11.727 5.906 13.859 1 82.5 325 VAL B O 1
ATOM 6819 N N . ARG B 1 326 ? -10.984 6.945 12.047 1 79.38 326 ARG B N 1
ATOM 6820 C CA . ARG B 1 326 ? -11.516 8.227 12.492 1 79.38 326 ARG B CA 1
ATOM 6821 C C . ARG B 1 326 ? -13.039 8.172 12.617 1 79.38 326 ARG B C 1
ATOM 6823 O O . ARG B 1 326 ? -13.602 8.68 13.594 1 79.38 326 ARG B O 1
ATOM 6830 N N . GLU B 1 327 ? -13.641 7.574 11.688 1 83.38 327 GLU B N 1
ATOM 6831 C CA . GLU B 1 327 ? -15.102 7.488 11.688 1 83.38 327 GLU B CA 1
ATOM 6832 C C . GLU B 1 327 ? -15.602 6.586 12.805 1 83.38 327 GLU B C 1
ATOM 6834 O O . GLU B 1 327 ? -16.656 6.836 13.383 1 83.38 327 GLU B O 1
ATOM 6839 N N . PHE B 1 328 ? -14.828 5.629 13.078 1 83.44 328 PHE B N 1
ATOM 6840 C CA . PHE B 1 328 ? -15.195 4.727 14.164 1 83.44 328 PHE B CA 1
ATOM 6841 C C . PHE B 1 328 ? -15.031 5.41 15.516 1 83.44 328 PHE B C 1
ATOM 6843 O O . PHE B 1 328 ? -15.836 5.203 16.422 1 83.44 328 PHE B O 1
ATOM 6850 N N . GLN B 1 329 ? -13.969 6.133 15.633 1 76.25 329 GLN B N 1
ATOM 6851 C CA . GLN B 1 329 ? -13.758 6.883 16.859 1 76.25 329 GLN B CA 1
ATOM 6852 C C . GLN B 1 329 ? -14.859 7.926 17.078 1 76.25 329 GLN B C 1
ATOM 6854 O O . GLN B 1 329 ? -15.18 8.273 18.203 1 76.25 329 GLN B O 1
ATOM 6859 N N . ALA B 1 330 ? -15.391 8.32 15.953 1 75.44 330 ALA B N 1
ATOM 6860 C CA . ALA B 1 330 ? -16.5 9.258 16.016 1 75.44 330 ALA B CA 1
ATOM 6861 C C . ALA B 1 330 ? -17.844 8.531 16.188 1 75.44 330 ALA B C 1
ATOM 6863 O O . ALA B 1 330 ? -18.906 9.148 16.125 1 75.44 330 ALA B O 1
ATOM 6864 N N . ASN B 1 331 ? -17.859 7.133 16.25 1 77.81 331 ASN B N 1
ATOM 6865 C CA . ASN B 1 331 ? -19.016 6.281 16.484 1 77.81 331 ASN B CA 1
ATOM 6866 C C . ASN B 1 331 ? -20.062 6.449 15.383 1 77.81 331 ASN B C 1
ATOM 6868 O O . ASN B 1 331 ? -21.266 6.531 15.664 1 77.81 331 ASN B O 1
ATOM 6872 N N . MET B 1 332 ? -19.641 6.5 14.234 1 80.62 332 MET B N 1
ATOM 6873 C CA . MET B 1 332 ? -20.547 6.719 13.109 1 80.62 332 MET B CA 1
ATOM 6874 C C . MET B 1 332 ? -21.281 5.43 12.734 1 80.62 332 MET B C 1
ATOM 6876 O O . MET B 1 332 ? -22.453 5.461 12.391 1 80.62 332 MET B O 1
ATOM 6880 N N . TYR B 1 333 ? -20.578 4.355 12.766 1 88.25 333 TYR B N 1
ATOM 6881 C CA . TYR B 1 333 ? -21.156 3.07 12.391 1 88.25 333 TYR B CA 1
ATOM 6882 C C . TYR B 1 333 ? -20.422 1.922 13.078 1 88.25 333 TYR B C 1
ATOM 6884 O O . TYR B 1 333 ? -19.375 2.125 13.695 1 88.25 333 TYR B O 1
ATOM 6892 N N . SER B 1 334 ? -21.062 0.761 12.938 1 90.44 334 SER B N 1
ATOM 6893 C CA . SER B 1 334 ? -20.469 -0.445 13.508 1 90.44 334 SER B CA 1
ATOM 6894 C C . SER B 1 334 ? -19.422 -1.037 12.57 1 90.44 334 SER B C 1
ATOM 6896 O O . SER B 1 334 ? -19.547 -0.928 11.344 1 90.44 334 SER B O 1
ATOM 6898 N N . PRO B 1 335 ? -18.406 -1.689 13.172 1 91.5 335 PRO B N 1
ATOM 6899 C CA . PRO B 1 335 ? -17.359 -2.279 12.344 1 91.5 335 PRO B CA 1
ATOM 6900 C C . PRO B 1 335 ? -17.875 -3.396 11.438 1 91.5 335 PRO B C 1
ATOM 6902 O O . PRO B 1 335 ? -17.391 -3.551 10.312 1 91.5 335 PRO B O 1
ATOM 6905 N N . SER B 1 336 ? -18.828 -4.176 11.914 1 93.62 336 SER B N 1
ATOM 6906 C CA . SER B 1 336 ? -19.359 -5.27 11.109 1 93.62 336 SER B CA 1
ATOM 6907 C C . SER B 1 336 ? -20.141 -4.742 9.898 1 93.62 336 SER B C 1
ATOM 6909 O O . SER B 1 336 ? -20.047 -5.301 8.805 1 93.62 336 SER B O 1
ATOM 6911 N N . ALA B 1 337 ? -20.844 -3.629 10.07 1 93.62 337 ALA B N 1
ATOM 6912 C CA . ALA B 1 337 ? -21.609 -3.035 8.969 1 93.62 337 ALA B CA 1
ATOM 6913 C C . ALA B 1 337 ? -20.672 -2.477 7.902 1 93.62 337 ALA B C 1
ATOM 6915 O O . ALA B 1 337 ? -20.938 -2.623 6.703 1 93.62 337 ALA B O 1
ATOM 6916 N N . TYR B 1 338 ? -19.625 -1.933 8.406 1 94.12 338 TYR B N 1
ATOM 6917 C CA . TYR B 1 338 ? -18.672 -1.373 7.453 1 94.12 338 TYR B CA 1
ATOM 6918 C C . TYR B 1 338 ? -18 -2.477 6.645 1 94.12 338 TYR B C 1
ATOM 6920 O O . TYR B 1 338 ? -17.953 -2.412 5.414 1 94.12 338 TYR B O 1
ATOM 6928 N N . TYR B 1 339 ? -17.5 -3.463 7.348 1 94.75 339 TYR B N 1
ATOM 6929 C CA . TYR B 1 339 ? -16.766 -4.531 6.68 1 94.75 339 TYR B CA 1
ATOM 6930 C C . TYR B 1 339 ? -17.641 -5.227 5.645 1 94.75 339 TYR B C 1
ATOM 6932 O O . TYR B 1 339 ? -17.219 -5.438 4.504 1 94.75 339 TYR B O 1
ATOM 6940 N N . LEU B 1 340 ? -18.812 -5.598 6.047 1 95.25 340 LEU B N 1
ATOM 6941 C CA . LEU B 1 340 ? -19.688 -6.348 5.152 1 95.25 340 LEU B CA 1
ATOM 6942 C C . LEU B 1 340 ? -20.156 -5.473 3.994 1 95.25 340 LEU B C 1
ATOM 6944 O O . LEU B 1 340 ? -20.25 -5.941 2.859 1 95.25 340 LEU B O 1
ATOM 6948 N N . ALA B 1 341 ? -20.406 -4.184 4.234 1 95.19 341 ALA B N 1
ATOM 6949 C CA . ALA B 1 341 ? -20.844 -3.277 3.172 1 95.19 341 ALA B CA 1
ATOM 6950 C C . ALA B 1 341 ? -19.719 -3.031 2.17 1 95.19 341 ALA B C 1
ATOM 6952 O O . ALA B 1 341 ? -19.922 -3.123 0.958 1 95.19 341 ALA B O 1
ATOM 6953 N N . LYS B 1 342 ? -18.594 -2.795 2.74 1 94.06 342 LYS B N 1
ATOM 6954 C CA . LYS B 1 342 ? -17.438 -2.502 1.896 1 94.06 342 LYS B CA 1
ATOM 6955 C C . LYS B 1 342 ? -17.047 -3.717 1.061 1 94.06 342 LYS B C 1
ATOM 6957 O O . LYS B 1 342 ? -16.766 -3.592 -0.135 1 94.06 342 LYS B O 1
ATOM 6962 N N . THR B 1 343 ? -17.016 -4.863 1.655 1 93.81 343 THR B N 1
ATOM 6963 C CA . THR B 1 343 ? -16.594 -6.078 0.96 1 93.81 343 THR B CA 1
ATOM 6964 C C . THR B 1 343 ? -17.656 -6.516 -0.048 1 93.81 343 THR B C 1
ATOM 6966 O O . THR B 1 343 ? -17.328 -7.047 -1.111 1 93.81 343 THR B O 1
ATOM 6969 N N . THR B 1 344 ? -18.906 -6.336 0.286 1 93.81 344 THR B N 1
ATOM 6970 C CA . THR B 1 344 ? -19.969 -6.672 -0.663 1 93.81 344 THR B CA 1
ATOM 6971 C C . THR B 1 344 ? -19.906 -5.75 -1.877 1 93.81 344 THR B C 1
ATOM 6973 O O . THR B 1 344 ? -20.094 -6.195 -3.012 1 93.81 344 THR B O 1
ATOM 6976 N N . ALA B 1 345 ? -19.688 -4.48 -1.639 1 93.94 345 ALA B N 1
ATOM 6977 C CA . ALA B 1 345 ? -19.562 -3.537 -2.746 1 93.94 345 ALA B CA 1
ATOM 6978 C C . ALA B 1 345 ? -18.375 -3.895 -3.639 1 93.94 345 ALA B C 1
ATOM 6980 O O . ALA B 1 345 ? -18.469 -3.838 -4.867 1 93.94 345 ALA B O 1
ATOM 6981 N N . ASP B 1 346 ? -17.344 -4.293 -3.006 1 92 346 ASP B N 1
ATOM 6982 C CA . ASP B 1 346 ? -16.141 -4.648 -3.748 1 92 346 ASP B CA 1
ATOM 6983 C C . ASP B 1 346 ? -16.328 -5.961 -4.504 1 92 346 ASP B C 1
ATOM 6985 O O . ASP B 1 346 ? -15.719 -6.176 -5.551 1 92 346 ASP B O 1
ATOM 6989 N N . SER B 1 347 ? -17.156 -6.859 -4.02 1 92.44 347 SER B N 1
ATOM 6990 C CA . SER B 1 347 ? -17.328 -8.203 -4.574 1 92.44 347 SER B CA 1
ATOM 6991 C C . SER B 1 347 ? -18.141 -8.164 -5.863 1 92.44 347 SER B C 1
ATOM 6993 O O . SER B 1 347 ? -18.125 -9.117 -6.641 1 92.44 347 SER B O 1
ATOM 6995 N N . VAL B 1 348 ? -18.812 -7.109 -6.18 1 90.88 348 VAL B N 1
ATOM 6996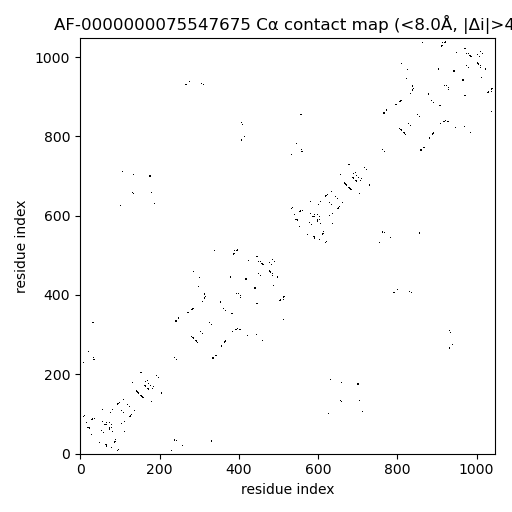 C CA . VAL B 1 348 ? -19.625 -7 -7.383 1 90.88 348 VAL B CA 1
ATOM 6997 C C . VAL B 1 348 ? -18.75 -7.16 -8.625 1 90.88 348 VAL B C 1
ATOM 6999 O O . VAL B 1 348 ? -19.156 -7.816 -9.586 1 90.88 348 VAL B O 1
ATOM 7002 N N . GLN B 1 349 ? -17.578 -6.648 -8.562 1 91.88 349 GLN B N 1
ATOM 7003 C CA . GLN B 1 349 ? -16.672 -6.77 -9.703 1 91.88 349 GLN B CA 1
ATOM 7004 C C . GLN B 1 349 ? -16.219 -8.211 -9.898 1 91.88 349 GLN B C 1
ATOM 7006 O O . GLN B 1 349 ? -15.945 -8.633 -11.023 1 91.88 349 GLN B O 1
ATOM 7011 N N . TYR B 1 350 ? -16.203 -8.945 -8.867 1 93.5 350 TYR B N 1
ATOM 7012 C CA . TYR B 1 350 ? -15.719 -10.32 -8.922 1 93.5 350 TYR B CA 1
ATOM 7013 C C . TYR B 1 350 ? -16.844 -11.273 -9.305 1 93.5 350 TYR B C 1
ATOM 7015 O O . TYR B 1 350 ? -16.625 -12.484 -9.398 1 93.5 350 TYR B O 1
ATOM 7023 N N . LEU B 1 351 ? -18.062 -10.734 -9.539 1 94 351 LEU B N 1
ATOM 7024 C CA . LEU B 1 351 ? -19.156 -11.461 -10.172 1 94 351 LEU B CA 1
ATOM 7025 C C . LEU B 1 351 ? -19.094 -11.32 -11.688 1 94 351 LEU B C 1
ATOM 7027 O O . LEU B 1 351 ? -19.422 -12.258 -12.414 1 94 351 LEU B O 1
ATOM 7031 N N . VAL B 1 352 ? -18.516 -10.305 -12.109 1 94 352 VAL B N 1
ATOM 7032 C CA . VAL B 1 352 ? -18.562 -9.953 -13.531 1 94 352 VAL B CA 1
ATOM 7033 C C . VAL B 1 352 ? -17.344 -10.539 -14.242 1 94 352 VAL B C 1
ATOM 7035 O O . VAL B 1 352 ? -17.469 -11.133 -15.32 1 94 352 VAL B O 1
ATOM 7038 N N . PHE B 1 353 ? -16.203 -10.484 -13.68 1 94.88 353 PHE B N 1
ATOM 7039 C CA . PHE B 1 353 ? -14.961 -10.875 -14.344 1 94.88 353 PHE B CA 1
ATOM 7040 C C . PHE B 1 353 ? -14.953 -12.367 -14.648 1 94.88 353 PHE B C 1
ATOM 7042 O O . PHE B 1 353 ? -14.57 -12.781 -15.742 1 94.88 353 PHE B O 1
ATOM 7049 N N . PRO B 1 354 ? -15.445 -13.188 -13.711 1 95.88 354 PRO B N 1
ATOM 7050 C CA . PRO B 1 354 ? -15.469 -14.617 -14.023 1 95.88 354 PRO B CA 1
ATOM 7051 C C . PRO B 1 354 ? -16.406 -14.953 -15.18 1 95.88 354 PRO B C 1
ATOM 7053 O O . PRO B 1 354 ? -16.203 -15.93 -15.891 1 95.88 354 PRO B O 1
ATOM 7056 N N . VAL B 1 355 ? -17.438 -14.172 -15.344 1 96.31 355 VAL B N 1
ATOM 7057 C CA . VAL B 1 355 ? -18.359 -14.375 -16.453 1 96.31 355 VAL B CA 1
ATOM 7058 C C . VAL B 1 355 ? -17.641 -14.117 -17.781 1 96.31 355 VAL B C 1
ATOM 7060 O O . VAL B 1 355 ? -17.75 -14.898 -18.719 1 96.31 355 VAL B O 1
ATOM 7063 N N . ILE B 1 356 ? -16.891 -13.07 -17.828 1 95.81 356 ILE B N 1
ATOM 7064 C CA . ILE B 1 356 ? -16.125 -12.734 -19.016 1 95.81 356 ILE B CA 1
ATOM 7065 C C . ILE B 1 356 ? -15.07 -13.812 -19.281 1 95.81 356 ILE B C 1
ATOM 7067 O O . ILE B 1 356 ? -14.938 -14.297 -20.406 1 95.81 356 ILE B O 1
ATOM 7071 N N . PHE B 1 357 ? -14.398 -14.188 -18.312 1 95.75 357 PHE B N 1
ATOM 7072 C CA . PHE B 1 357 ? -13.375 -15.227 -18.406 1 95.75 357 PHE B CA 1
ATOM 7073 C C . PHE B 1 357 ? -13.969 -16.531 -18.938 1 95.75 357 PHE B C 1
ATOM 7075 O O . PHE B 1 357 ? -13.438 -17.125 -19.875 1 95.75 357 PHE B O 1
ATOM 7082 N N . SER B 1 358 ? -15.094 -16.953 -18.297 1 95.5 358 SER B N 1
ATOM 7083 C CA . SER B 1 358 ? -15.727 -18.219 -18.656 1 95.5 358 SER B CA 1
ATOM 7084 C C . SER B 1 358 ? -16.25 -18.188 -20.094 1 95.5 358 SER B C 1
ATOM 7086 O O . SER B 1 358 ? -16.156 -19.188 -20.812 1 95.5 358 SER B O 1
ATOM 7088 N N . ALA B 1 359 ? -16.781 -17.047 -20.484 1 95 359 ALA B N 1
ATOM 7089 C CA . ALA B 1 359 ? -17.312 -16.906 -21.844 1 95 359 ALA B CA 1
ATOM 7090 C C . ALA B 1 359 ? -16.203 -17.047 -22.891 1 95 359 ALA B C 1
ATOM 7092 O O . ALA B 1 359 ? -16.375 -17.734 -23.891 1 95 359 ALA B O 1
ATOM 7093 N N . ILE B 1 360 ? -15.094 -16.5 -22.625 1 94.88 360 ILE B N 1
ATOM 7094 C CA . ILE B 1 360 ? -13.977 -16.547 -23.562 1 94.88 360 ILE B CA 1
ATOM 7095 C C . ILE B 1 360 ? -13.383 -17.953 -23.578 1 94.88 360 ILE B C 1
ATOM 7097 O O . ILE B 1 360 ? -13.094 -18.5 -24.641 1 94.88 360 ILE B O 1
ATOM 7101 N N . MET B 1 361 ? -13.266 -18.562 -22.391 1 93.38 361 MET B N 1
ATOM 7102 C CA . MET B 1 361 ? -12.711 -19.906 -22.297 1 93.38 361 MET B CA 1
ATOM 7103 C C . MET B 1 361 ? -13.594 -20.906 -23.047 1 93.38 361 MET B C 1
ATOM 7105 O O . MET B 1 361 ? -13.094 -21.734 -23.812 1 93.38 361 MET B O 1
ATOM 7109 N N . LEU B 1 362 ? -14.914 -20.828 -22.859 1 92.62 362 LEU B N 1
ATOM 7110 C CA . LEU B 1 362 ? -15.844 -21.75 -23.5 1 92.62 362 LEU B CA 1
ATOM 7111 C C . LEU B 1 362 ? -15.906 -21.484 -25 1 92.62 362 LEU B C 1
ATOM 7113 O O . LEU B 1 362 ? -16.062 -22.406 -25.797 1 92.62 362 LEU B O 1
ATOM 7117 N N . GLY B 1 363 ? -15.766 -20.234 -25.391 1 91.44 363 GLY B N 1
ATOM 7118 C CA . GLY B 1 363 ? -15.805 -19.875 -26.797 1 91.44 363 GLY B CA 1
ATOM 7119 C C . GLY B 1 363 ? -14.578 -20.344 -27.562 1 91.44 363 GLY B C 1
ATOM 7120 O O . GLY B 1 363 ? -14.664 -20.688 -28.734 1 91.44 363 GLY B O 1
ATOM 7121 N N . MET B 1 364 ? -13.516 -20.422 -26.859 1 91.25 364 MET B N 1
ATOM 7122 C CA . MET B 1 364 ? -12.266 -20.75 -27.531 1 91.25 364 MET B CA 1
ATOM 7123 C C . MET B 1 364 ? -11.984 -22.25 -27.453 1 91.25 364 MET B C 1
ATOM 7125 O O . MET B 1 364 ? -11.32 -22.797 -28.328 1 91.25 364 MET B O 1
ATOM 7129 N N . ALA B 1 365 ? -12.539 -22.781 -26.359 1 86.56 365 ALA B N 1
ATOM 7130 C CA . ALA B 1 365 ? -12.375 -24.219 -26.234 1 86.56 365 ALA B CA 1
ATOM 7131 C C . ALA B 1 365 ? -13.43 -24.969 -27.047 1 86.56 365 ALA B C 1
ATOM 7133 O O . ALA B 1 365 ? -14.5 -24.422 -27.344 1 86.56 365 ALA B O 1
ATOM 7134 N N . ASN B 1 366 ? -13.195 -25.984 -27.844 1 83.5 366 ASN B N 1
ATOM 7135 C CA . ASN B 1 366 ? -14.156 -26.781 -28.594 1 83.5 366 ASN B CA 1
ATOM 7136 C C . ASN B 1 366 ? -14.734 -27.906 -27.734 1 83.5 366 ASN B C 1
ATOM 7138 O O . ASN B 1 366 ? -14.648 -29.078 -28.094 1 83.5 366 ASN B O 1
ATOM 7142 N N . LEU B 1 367 ? -15.289 -27.484 -26.578 1 84.94 367 LEU B N 1
ATOM 7143 C CA . LEU B 1 367 ? -15.906 -28.438 -25.672 1 84.94 367 LEU B CA 1
ATOM 7144 C C . LEU B 1 367 ? -17.422 -28.438 -25.844 1 84.94 367 LEU B C 1
ATOM 7146 O O . LEU B 1 367 ? -17.984 -27.578 -26.5 1 84.94 367 LEU B O 1
ATOM 7150 N N . PRO B 1 368 ? -18 -29.5 -25.406 1 84.88 368 PRO B N 1
ATOM 7151 C CA . PRO B 1 368 ? -19.453 -29.547 -25.562 1 84.88 368 PRO B CA 1
ATOM 7152 C C . PRO B 1 368 ? -20.172 -28.391 -24.859 1 84.88 368 PRO B C 1
ATOM 7154 O O . PRO B 1 368 ? -19.797 -28.016 -23.75 1 84.88 368 PRO B O 1
ATOM 7157 N N . TYR B 1 369 ? -21.156 -27.75 -25.594 1 85.5 369 TYR B N 1
ATOM 7158 C CA . TYR B 1 369 ? -21.812 -26.531 -25.109 1 85.5 369 TYR B CA 1
ATOM 7159 C C . TYR B 1 369 ? -23.25 -26.828 -24.703 1 85.5 369 TYR B C 1
ATOM 7161 O O . TYR B 1 369 ? -24.188 -26.234 -25.234 1 85.5 369 TYR B O 1
ATOM 7169 N N . THR B 1 370 ? -23.438 -27.594 -23.75 1 90.81 370 THR B N 1
ATOM 7170 C CA . THR B 1 370 ? -24.766 -27.797 -23.219 1 90.81 370 THR B CA 1
ATOM 7171 C C . THR B 1 370 ? -25.078 -26.75 -22.141 1 90.81 370 THR B C 1
ATOM 7173 O O . THR B 1 370 ? -24.156 -26.203 -21.531 1 90.81 370 THR B O 1
ATOM 7176 N N . ILE B 1 371 ? -26.266 -26.375 -21.969 1 93.31 371 ILE B N 1
ATOM 7177 C CA . ILE B 1 371 ? -26.703 -25.391 -20.969 1 93.31 371 ILE B CA 1
ATOM 7178 C C . ILE B 1 371 ? -26.219 -25.844 -19.578 1 93.31 371 ILE B C 1
ATOM 7180 O O . ILE B 1 371 ? -25.875 -25 -18.75 1 93.31 371 ILE B O 1
ATOM 7184 N N . TYR B 1 372 ? -26.188 -27.156 -19.375 1 93.94 372 TYR B N 1
ATOM 7185 C CA . TYR B 1 372 ? -25.734 -27.734 -18.109 1 93.94 372 TYR B CA 1
ATOM 7186 C C . TYR B 1 372 ? -24.266 -27.406 -17.875 1 93.94 372 TYR B C 1
ATOM 7188 O O . TYR B 1 372 ? -23.891 -26.938 -16.797 1 93.94 372 TYR B O 1
ATOM 7196 N N . ILE B 1 373 ? -23.453 -27.609 -18.891 1 94.12 373 ILE B N 1
ATOM 7197 C CA . ILE B 1 373 ? -22.016 -27.406 -18.75 1 94.12 373 ILE B CA 1
ATOM 7198 C C . ILE B 1 373 ? -21.719 -25.922 -18.609 1 94.12 373 ILE B C 1
ATOM 7200 O O . ILE B 1 373 ? -20.938 -25.516 -17.75 1 94.12 373 ILE B O 1
ATOM 7204 N N . ILE B 1 374 ? -22.422 -25.078 -19.359 1 95.12 374 ILE B N 1
ATOM 7205 C CA . ILE B 1 374 ? -22.188 -23.641 -19.359 1 95.12 374 ILE B CA 1
ATOM 7206 C C . ILE B 1 374 ? -22.578 -23.062 -18 1 95.12 374 ILE B C 1
ATOM 7208 O O . ILE B 1 374 ? -21.812 -22.297 -17.406 1 95.12 374 ILE B O 1
ATOM 7212 N N . THR B 1 375 ? -23.672 -23.438 -17.5 1 95.94 375 THR B N 1
ATOM 7213 C CA . THR B 1 375 ? -24.172 -22.875 -16.25 1 95.94 375 THR B CA 1
ATOM 7214 C C . THR B 1 375 ? -23.297 -23.312 -15.078 1 95.94 375 THR B C 1
ATOM 7216 O O . THR B 1 375 ? -22.906 -22.484 -14.25 1 95.94 375 THR B O 1
ATOM 7219 N N . HIS B 1 376 ? -22.922 -24.594 -15.023 1 96.38 376 HIS B N 1
ATOM 7220 C CA . HIS B 1 376 ? -22.109 -25.094 -13.914 1 96.38 376 HIS B CA 1
ATOM 7221 C C . HIS B 1 376 ? -20.703 -24.516 -13.969 1 96.38 376 HIS B C 1
ATOM 7223 O O . HIS B 1 376 ? -20.141 -24.156 -12.938 1 96.38 376 HIS B O 1
ATOM 7229 N N . TYR B 1 377 ? -20.156 -24.484 -15.172 1 96.44 377 TYR B N 1
ATOM 7230 C CA . TYR B 1 377 ? -18.812 -23.922 -15.32 1 96.44 377 TYR B CA 1
ATOM 7231 C C . TYR B 1 377 ? -18.781 -22.469 -14.867 1 96.44 377 TYR B C 1
ATOM 7233 O O . TYR B 1 377 ? -17.844 -22.047 -14.18 1 96.44 377 TYR B O 1
ATOM 7241 N N . LEU B 1 378 ? -19.812 -21.75 -15.203 1 96.75 378 LEU B N 1
ATOM 7242 C CA . LEU B 1 378 ? -19.922 -20.344 -14.82 1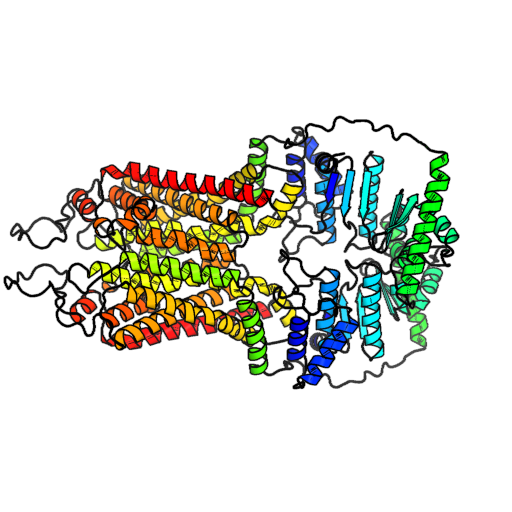 96.75 378 LEU B CA 1
ATOM 72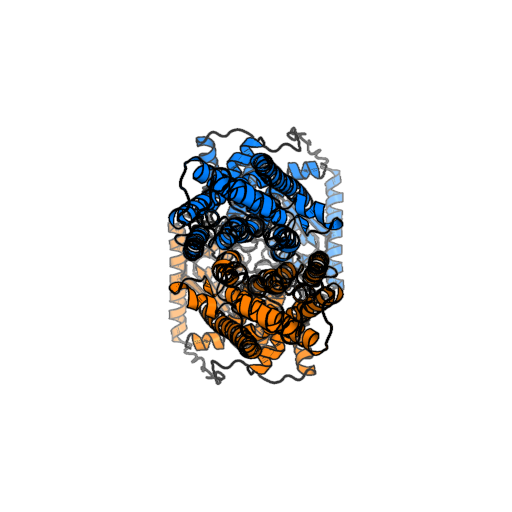43 C C . LEU B 1 378 ? -20.078 -20.203 -13.312 1 96.75 378 LEU B C 1
ATOM 7245 O O . LEU B 1 378 ? -19.391 -19.391 -12.688 1 96.75 378 LEU B O 1
ATOM 7249 N N . VAL B 1 379 ? -20.922 -20.938 -12.727 1 97.12 379 VAL B N 1
ATOM 7250 C CA . VAL B 1 379 ? -21.219 -20.844 -11.297 1 97.12 379 VAL B CA 1
ATOM 7251 C C . VAL B 1 379 ? -19.984 -21.219 -10.492 1 97.12 379 VAL B C 1
ATOM 7253 O O . VAL B 1 379 ? -19.656 -20.578 -9.492 1 97.12 379 VAL B O 1
ATOM 7256 N N . ILE B 1 380 ? -19.266 -22.25 -10.945 1 97.25 380 ILE B N 1
ATOM 7257 C CA . ILE B 1 380 ? -18.062 -22.688 -10.242 1 97.25 380 ILE B CA 1
ATOM 7258 C C . ILE B 1 380 ? -17.016 -21.578 -10.266 1 97.25 380 ILE B C 1
ATOM 7260 O O . ILE B 1 380 ? -16.438 -21.25 -9.234 1 97.25 380 ILE B O 1
ATOM 7264 N N . ASN B 1 381 ? -16.844 -20.984 -11.43 1 97.25 381 ASN B N 1
ATOM 7265 C CA . ASN B 1 381 ? -15.844 -19.922 -11.547 1 97.25 381 ASN B CA 1
ATOM 7266 C C . ASN B 1 381 ? -16.234 -18.703 -10.727 1 97.25 381 ASN B C 1
ATOM 7268 O O . ASN B 1 381 ? -15.367 -18.031 -10.141 1 97.25 381 ASN B O 1
ATOM 7272 N N . ILE B 1 382 ? -17.484 -18.391 -10.672 1 97.19 382 ILE B N 1
ATOM 7273 C CA . ILE B 1 382 ? -17.969 -17.266 -9.883 1 97.19 382 ILE B CA 1
ATOM 7274 C C . ILE B 1 382 ? -17.734 -17.531 -8.398 1 97.19 382 ILE B C 1
ATOM 7276 O O . ILE B 1 382 ? -17.25 -16.672 -7.672 1 97.19 382 ILE B O 1
ATOM 7280 N N . LEU B 1 383 ? -18.047 -18.75 -7.992 1 97.25 383 LEU B N 1
ATOM 7281 C CA . LEU B 1 383 ? -17.875 -19.109 -6.594 1 97.25 383 LEU B CA 1
ATOM 7282 C C . LEU B 1 383 ? -16.391 -19.078 -6.199 1 97.25 383 LEU B C 1
ATOM 7284 O O . LEU B 1 383 ? -16.062 -18.625 -5.105 1 97.25 383 LEU B O 1
ATOM 7288 N N . LEU B 1 384 ? -15.586 -19.531 -7.082 1 96.94 384 LEU B N 1
ATOM 7289 C CA . LEU B 1 384 ? -14.156 -19.531 -6.816 1 96.94 384 LEU B CA 1
ATOM 7290 C C . LEU B 1 384 ? -13.609 -18.109 -6.754 1 96.94 384 LEU B C 1
ATOM 7292 O O . LEU B 1 384 ? -12.766 -17.797 -5.906 1 96.94 384 LEU B O 1
ATOM 7296 N N . SER B 1 385 ? -14.07 -17.266 -7.629 1 96.31 385 SER B N 1
ATOM 7297 C CA . SER B 1 385 ? -13.641 -15.867 -7.617 1 96.31 385 SER B CA 1
ATOM 7298 C C . SER B 1 385 ? -14.078 -15.164 -6.336 1 96.31 385 SER B C 1
ATOM 7300 O O . SER B 1 385 ? -13.312 -14.406 -5.742 1 96.31 385 SER B O 1
ATOM 7302 N N . LEU B 1 386 ? -15.266 -15.406 -5.914 1 96.62 386 LEU B N 1
ATOM 7303 C CA . LEU B 1 386 ? -15.773 -14.812 -4.68 1 96.62 386 LEU B CA 1
ATOM 7304 C C . LEU B 1 386 ? -15.016 -15.344 -3.469 1 96.62 386 LEU B C 1
ATOM 7306 O O . LEU B 1 386 ? -14.797 -14.617 -2.5 1 96.62 386 LEU B O 1
ATOM 7310 N N . ASN B 1 387 ? -14.719 -16.609 -3.559 1 96.12 387 ASN B N 1
ATOM 7311 C CA . ASN B 1 387 ? -13.922 -17.188 -2.484 1 96.12 387 ASN B CA 1
ATOM 7312 C C . ASN B 1 387 ? -12.539 -16.531 -2.402 1 96.12 387 ASN B C 1
ATOM 7314 O O . ASN B 1 387 ? -12.055 -16.25 -1.31 1 96.12 387 ASN B O 1
ATOM 7318 N N . ALA B 1 388 ? -11.93 -16.391 -3.531 1 94.06 388 ALA B N 1
ATOM 7319 C CA . ALA B 1 388 ? -10.633 -15.719 -3.576 1 94.06 388 ALA B CA 1
ATOM 7320 C C . ALA B 1 388 ? -10.711 -14.32 -2.982 1 94.06 388 ALA B C 1
ATOM 7322 O O . ALA B 1 388 ? -9.836 -13.914 -2.209 1 94.06 388 ALA B O 1
ATOM 7323 N N . CYS B 1 389 ? -11.703 -13.617 -3.307 1 93.69 389 CYS B N 1
ATOM 7324 C CA . CYS B 1 389 ? -11.922 -12.266 -2.801 1 93.69 389 CYS B CA 1
ATOM 7325 C C . CYS B 1 389 ? -12.125 -12.281 -1.291 1 93.69 389 CYS B C 1
ATOM 7327 O O . CYS B 1 389 ? -11.562 -11.445 -0.581 1 93.69 389 CYS B O 1
ATOM 7329 N N . SER B 1 390 ? -12.914 -13.211 -0.872 1 95.19 390 SER B N 1
ATOM 7330 C CA . SER B 1 390 ? -13.211 -13.289 0.557 1 95.19 390 SER B CA 1
ATOM 7331 C C . SER B 1 390 ? -11.945 -13.586 1.361 1 95.19 390 SER B C 1
ATOM 7333 O O . SER B 1 390 ? -11.766 -13.055 2.457 1 95.19 390 SER B O 1
ATOM 7335 N N . ILE B 1 391 ? -11.109 -14.422 0.88 1 94.88 391 ILE B N 1
ATOM 7336 C CA . ILE B 1 391 ? -9.859 -14.75 1.549 1 94.88 391 ILE B CA 1
ATOM 7337 C C . ILE B 1 391 ? -8.969 -13.516 1.622 1 94.88 391 ILE B C 1
ATOM 7339 O O . ILE B 1 391 ? -8.461 -13.172 2.691 1 94.88 391 ILE B O 1
ATOM 7343 N N . ALA B 1 392 ? -8.859 -12.898 0.523 1 92.81 392 ALA B N 1
ATOM 7344 C CA . ALA B 1 392 ? -8.008 -11.719 0.446 1 92.81 392 ALA B CA 1
ATOM 7345 C C . ALA B 1 392 ? -8.508 -10.617 1.38 1 92.81 392 ALA B C 1
ATOM 7347 O O . ALA B 1 392 ? -7.715 -9.984 2.084 1 92.81 392 ALA B O 1
ATOM 7348 N N . GLN B 1 393 ? -9.773 -10.414 1.369 1 93 393 GLN B N 1
ATOM 7349 C CA . GLN B 1 393 ? -10.359 -9.383 2.211 1 93 393 GLN B CA 1
ATOM 7350 C C . GLN B 1 393 ? -10.195 -9.711 3.691 1 93 393 GLN B C 1
ATOM 7352 O O . GLN B 1 393 ? -9.977 -8.82 4.512 1 93 393 GLN B O 1
ATOM 7357 N N . SER B 1 394 ? -10.352 -10.945 4.02 1 93.94 394 SER B N 1
ATOM 7358 C CA . SER B 1 394 ? -10.164 -11.367 5.402 1 93.94 394 SER B CA 1
ATOM 7359 C C . SER B 1 394 ? -8.727 -11.141 5.859 1 93.94 394 SER B C 1
ATOM 7361 O O . SER B 1 394 ? -8.484 -10.68 6.973 1 93.94 394 SER B O 1
ATOM 7363 N N . PHE B 1 395 ? -7.793 -11.438 5.035 1 91.62 395 PHE B N 1
ATOM 7364 C CA . PHE B 1 395 ? -6.391 -11.242 5.391 1 91.62 395 PHE B CA 1
ATOM 7365 C C . PHE B 1 395 ? -6.051 -9.758 5.449 1 91.62 395 PHE B C 1
ATOM 7367 O O . PHE B 1 395 ? -5.219 -9.336 6.258 1 91.62 395 PHE B O 1
ATOM 7374 N N . ALA B 1 396 ? -6.676 -9.016 4.566 1 89.69 396 ALA B N 1
ATOM 7375 C CA . ALA B 1 396 ? -6.504 -7.566 4.625 1 89.69 396 ALA B CA 1
ATOM 7376 C C . ALA B 1 396 ? -6.977 -7.016 5.969 1 89.69 396 ALA B C 1
ATOM 7378 O O . ALA B 1 396 ? -6.359 -6.102 6.52 1 89.69 396 ALA B O 1
ATOM 7379 N N . ALA B 1 397 ? -8.031 -7.547 6.453 1 89.75 397 ALA B N 1
ATOM 7380 C CA . ALA B 1 397 ? -8.586 -7.109 7.73 1 89.75 397 ALA B CA 1
ATOM 7381 C C . ALA B 1 397 ? -7.703 -7.562 8.898 1 89.75 397 ALA B C 1
ATOM 7383 O O . ALA B 1 397 ? -7.559 -6.848 9.891 1 89.75 397 ALA B O 1
ATOM 7384 N N . MET B 1 398 ? -7.047 -8.672 8.695 1 88.75 398 MET B N 1
ATOM 7385 C CA . MET B 1 398 ? -6.273 -9.273 9.773 1 88.75 398 MET B CA 1
ATOM 7386 C C . MET B 1 398 ? -4.902 -8.609 9.891 1 88.75 398 MET B C 1
ATOM 7388 O O . MET B 1 398 ? -4.391 -8.43 11 1 88.75 398 MET B O 1
ATOM 7392 N N . CYS B 1 399 ? -4.426 -8.234 8.633 1 83.31 399 CYS B N 1
ATOM 7393 C CA . CYS B 1 399 ? -3.062 -7.723 8.641 1 83.31 399 CYS B CA 1
ATOM 7394 C C . CYS B 1 399 ? -3.057 -6.199 8.641 1 83.31 399 CYS B C 1
ATOM 7396 O O . CYS B 1 399 ? -3.896 -5.57 7.996 1 83.31 399 CYS B O 1
ATOM 7398 N N . GLY B 1 400 ? -2.508 -5.562 9.609 1 71.44 400 GLY B N 1
ATOM 7399 C CA . GLY B 1 400 ? -2.457 -4.117 9.742 1 71.44 400 GLY B CA 1
ATOM 7400 C C . GLY B 1 400 ? -1.672 -3.441 8.633 1 71.44 400 GLY B C 1
ATOM 7401 O O . GLY B 1 400 ? -1.826 -2.24 8.398 1 71.44 400 GLY B O 1
ATOM 7402 N N . HIS B 1 401 ? -0.836 -4.23 7.883 1 77.06 401 HIS B N 1
ATOM 7403 C CA . HIS B 1 401 ? 0.009 -3.682 6.828 1 77.06 401 HIS B CA 1
ATOM 7404 C C . HIS B 1 401 ? -0.1 -4.504 5.551 1 77.06 401 HIS B C 1
ATOM 7406 O O . HIS B 1 401 ? -0.128 -5.738 5.602 1 77.06 401 HIS B O 1
ATOM 7412 N N . LEU B 1 402 ? -0.274 -3.822 4.434 1 79.88 402 LEU B N 1
ATOM 7413 C CA . LEU B 1 402 ? -0.44 -4.477 3.141 1 79.88 402 LEU B CA 1
ATOM 7414 C C . LEU B 1 402 ? 0.735 -5.402 2.846 1 79.88 402 LEU B C 1
ATOM 7416 O O . LEU B 1 402 ? 0.546 -6.516 2.346 1 79.88 402 LEU B O 1
ATOM 7420 N N . ALA B 1 403 ? 1.993 -4.961 3.188 1 77.31 403 ALA B N 1
ATOM 7421 C CA . ALA B 1 403 ? 3.189 -5.754 2.91 1 77.31 403 ALA B CA 1
ATOM 7422 C C . ALA B 1 403 ? 3.152 -7.082 3.66 1 77.31 403 ALA B C 1
ATOM 7424 O O . ALA B 1 403 ? 3.504 -8.125 3.105 1 77.31 403 ALA B O 1
ATOM 7425 N N . THR B 1 404 ? 2.701 -7.047 4.859 1 80 404 THR B N 1
ATOM 7426 C CA . THR B 1 404 ? 2.602 -8.266 5.66 1 80 404 THR B CA 1
ATOM 7427 C C . THR B 1 404 ? 1.524 -9.188 5.105 1 80 404 THR B C 1
ATOM 7429 O O . THR B 1 404 ? 1.71 -10.406 5.059 1 80 404 THR B O 1
ATOM 7432 N N . GLY B 1 405 ? 0.402 -8.562 4.711 1 83 405 GLY B N 1
ATOM 7433 C CA . GLY B 1 405 ? -0.662 -9.375 4.137 1 83 405 GLY B CA 1
ATOM 7434 C C . GLY B 1 405 ? -0.242 -10.102 2.873 1 83 405 GLY B C 1
ATOM 7435 O O . GLY B 1 405 ? -0.564 -11.273 2.691 1 83 405 GLY B O 1
ATOM 7436 N N . MET B 1 406 ? 0.516 -9.453 2.025 1 82 406 MET B N 1
ATOM 7437 C CA . MET B 1 406 ? 0.953 -10.031 0.757 1 82 406 MET B CA 1
ATOM 7438 C C . MET B 1 406 ? 1.951 -11.156 0.989 1 82 406 MET B C 1
ATOM 7440 O O . MET B 1 406 ? 2.08 -12.062 0.157 1 82 406 MET B O 1
ATOM 7444 N N . THR B 1 407 ? 2.627 -11.102 2.148 1 79.94 407 THR B N 1
ATOM 7445 C CA . THR B 1 407 ? 3.607 -12.133 2.482 1 79.94 407 THR B CA 1
ATOM 7446 C C . THR B 1 407 ? 2.93 -13.336 3.121 1 79.94 407 THR B C 1
ATOM 7448 O O . THR B 1 407 ? 3.328 -14.477 2.883 1 79.94 407 THR B O 1
ATOM 7451 N N . VAL B 1 408 ? 1.879 -13.094 3.885 1 84.69 408 VAL B N 1
ATOM 7452 C CA . VAL B 1 408 ? 1.276 -14.164 4.676 1 84.69 408 VAL B CA 1
ATOM 7453 C C . VAL B 1 408 ? 0.25 -14.914 3.83 1 84.69 408 VAL B C 1
ATOM 7455 O O . VAL B 1 408 ? 0.071 -16.125 3.99 1 84.69 408 VAL B O 1
ATOM 7458 N N . LEU B 1 409 ? -0.404 -14.25 2.92 1 86.81 409 LEU B N 1
ATOM 7459 C CA . LEU B 1 409 ? -1.496 -14.836 2.15 1 86.81 409 LEU B CA 1
ATOM 7460 C C . LEU B 1 409 ? -1.022 -16.062 1.387 1 86.81 409 LEU B C 1
ATOM 7462 O O . LEU B 1 409 ? -1.676 -17.109 1.419 1 86.81 409 LEU B O 1
ATOM 7466 N N . PRO B 1 410 ? 0.154 -16.031 0.802 1 82.38 410 PRO B N 1
ATOM 7467 C CA . PRO B 1 410 ? 0.612 -17.203 0.067 1 82.38 410 PRO B CA 1
ATOM 7468 C C . PRO B 1 410 ? 0.875 -18.406 0.978 1 82.38 410 PRO B C 1
ATOM 7470 O O . PRO B 1 410 ? 0.795 -19.562 0.534 1 82.38 410 PRO B O 1
ATOM 7473 N N . ILE B 1 411 ? 1.141 -18.156 2.219 1 82.19 411 ILE B N 1
ATOM 7474 C CA . ILE B 1 411 ? 1.384 -19.234 3.174 1 82.19 411 ILE B CA 1
ATOM 7475 C C . ILE B 1 411 ? 0.15 -20.125 3.268 1 82.19 411 ILE B C 1
ATOM 7477 O O . ILE B 1 411 ? 0.268 -21.328 3.449 1 82.19 411 ILE B O 1
ATOM 7481 N N . VAL B 1 412 ? -0.945 -19.516 3.08 1 83.75 412 VAL B N 1
ATOM 7482 C CA . VAL B 1 412 ? -2.186 -20.266 3.209 1 83.75 412 VAL B CA 1
ATOM 7483 C C . VAL B 1 412 ? -2.621 -20.781 1.84 1 83.75 412 VAL B C 1
ATOM 7485 O O . VAL B 1 412 ? -3.02 -21.938 1.703 1 83.75 412 VAL B O 1
ATOM 7488 N N . CYS B 1 413 ? -2.453 -20.062 0.796 1 86.56 413 CYS B N 1
ATOM 7489 C CA . CYS B 1 413 ? -3.059 -20.359 -0.499 1 86.56 413 CYS B CA 1
ATOM 7490 C C . CYS B 1 413 ? -2.207 -21.344 -1.286 1 86.56 413 CYS B C 1
ATOM 7492 O O . CYS B 1 413 ? -2.738 -22.219 -1.978 1 86.56 413 CYS B O 1
ATOM 7494 N N . VAL B 1 414 ? -0.95 -21.266 -1.146 1 81.88 414 VAL B N 1
ATOM 7495 C CA . VAL B 1 414 ? -0.066 -22.047 -2.018 1 81.88 414 VAL B CA 1
ATOM 7496 C C . VAL B 1 414 ? -0.133 -23.516 -1.648 1 81.88 414 VAL B C 1
ATOM 7498 O O . VAL B 1 414 ? -0.342 -24.375 -2.514 1 81.88 414 VAL B O 1
ATOM 7501 N N . PRO B 1 415 ? -0.02 -23.828 -0.368 1 82.69 415 PRO B N 1
ATOM 7502 C CA . PRO B 1 415 ? -0.148 -25.25 -0.039 1 82.69 415 PRO B CA 1
ATOM 7503 C C . PRO B 1 415 ? -1.497 -25.844 -0.455 1 82.69 415 PRO B C 1
ATOM 7505 O O . PRO B 1 415 ? -1.566 -26.984 -0.91 1 82.69 415 PRO B O 1
ATOM 7508 N N . LEU B 1 416 ? -2.475 -25.062 -0.302 1 87.81 416 LEU B N 1
ATOM 7509 C CA . LEU B 1 416 ? -3.797 -25.547 -0.684 1 87.81 416 LEU B CA 1
ATOM 7510 C C . LEU B 1 416 ? -3.889 -25.75 -2.193 1 87.81 416 LEU B C 1
ATOM 7512 O O . LEU B 1 416 ? -4.629 -26.609 -2.664 1 87.81 416 LEU B O 1
ATOM 7516 N N . MET B 1 417 ? -3.146 -24.984 -2.902 1 86.31 417 MET B N 1
ATOM 7517 C CA . MET B 1 417 ? -3.094 -25.141 -4.352 1 86.31 417 MET B CA 1
ATOM 7518 C C . MET B 1 417 ? -2.375 -26.438 -4.734 1 86.31 417 MET B C 1
ATOM 7520 O O . MET B 1 417 ? -2.783 -27.125 -5.672 1 86.31 417 MET B O 1
ATOM 7524 N N . VAL B 1 418 ? -1.349 -26.781 -3.994 1 80.69 418 VAL B N 1
ATOM 7525 C CA . VAL B 1 418 ? -0.577 -27.984 -4.258 1 80.69 418 VAL B CA 1
ATOM 7526 C C . VAL B 1 418 ? -1.443 -29.219 -4 1 80.69 418 VAL B C 1
ATOM 7528 O O . VAL B 1 418 ? -1.387 -30.188 -4.754 1 80.69 418 VAL B O 1
ATOM 7531 N N . PHE B 1 419 ? -2.309 -29.078 -3.068 1 84.38 419 PHE B N 1
ATOM 7532 C CA . PHE B 1 419 ? -3.176 -30.188 -2.721 1 84.38 419 PHE B CA 1
ATOM 7533 C C . PHE B 1 419 ? -4.445 -30.172 -3.566 1 84.38 419 PHE B C 1
ATOM 7535 O O . PHE B 1 419 ? -5.43 -30.828 -3.229 1 84.38 419 PHE B O 1
ATOM 7542 N N . GLY B 1 420 ? -4.449 -29.391 -4.602 1 84.38 420 GLY B N 1
ATOM 7543 C CA . GLY B 1 420 ? -5.605 -29.266 -5.477 1 84.38 420 GLY B CA 1
ATOM 7544 C C . GLY B 1 420 ? -5.82 -30.484 -6.367 1 84.38 420 GLY B C 1
ATOM 7545 O O . GLY B 1 420 ? -6.863 -30.609 -7.008 1 84.38 420 GLY B O 1
ATOM 7546 N N . GLY B 1 421 ? -4.809 -31.484 -6.383 1 78.38 421 GLY B N 1
ATOM 7547 C CA . GLY B 1 421 ? -5 -32.75 -7.109 1 78.38 421 GLY B CA 1
ATOM 7548 C C . GLY B 1 421 ? -4.262 -32.781 -8.438 1 78.38 421 GLY B C 1
ATOM 7549 O O . GLY B 1 421 ? -4.148 -33.812 -9.062 1 78.38 421 GLY B O 1
ATOM 7550 N N . PHE B 1 422 ? -3.807 -31.562 -8.891 1 80.25 422 PHE B N 1
ATOM 7551 C CA . PHE B 1 422 ? -3.119 -31.516 -10.172 1 80.25 422 PHE B CA 1
ATOM 7552 C C . PHE B 1 422 ? -1.639 -31.844 -10.008 1 80.25 422 PHE B C 1
ATOM 7554 O O . PHE B 1 422 ? -1.069 -32.594 -10.812 1 80.25 422 PHE B O 1
ATOM 7561 N N . MET B 1 423 ? -1.062 -31.328 -8.945 1 76.25 423 MET B N 1
ATOM 7562 C CA . MET B 1 423 ? 0.368 -31.516 -8.727 1 76.25 423 MET B CA 1
ATOM 7563 C C . MET B 1 423 ? 0.634 -32.812 -7.984 1 76.25 423 MET B C 1
ATOM 7565 O O . MET B 1 423 ? 1.686 -33.438 -8.164 1 76.25 423 MET B O 1
ATOM 7569 N N . ILE B 1 424 ? -0.305 -33.125 -7.129 1 73.94 424 ILE B N 1
ATOM 7570 C CA . ILE B 1 424 ? -0.281 -34.406 -6.402 1 73.94 424 ILE B CA 1
ATOM 7571 C C . ILE B 1 424 ? -1.679 -35.031 -6.391 1 73.94 424 ILE B C 1
ATOM 7573 O O . ILE B 1 424 ? -2.658 -34.344 -6.055 1 73.94 424 ILE B O 1
ATOM 7577 N N . THR B 1 425 ? -1.693 -36.25 -6.938 1 75.31 425 THR B N 1
ATOM 7578 C CA . THR B 1 425 ? -2.996 -36.906 -6.922 1 75.31 425 THR B CA 1
ATOM 7579 C C . THR B 1 425 ? -3.445 -37.188 -5.488 1 75.31 425 THR B C 1
ATOM 7581 O O . THR B 1 425 ? -2.615 -37.375 -4.598 1 75.31 425 THR B O 1
ATOM 7584 N N . TYR B 1 426 ? -4.742 -37.125 -5.328 1 76 426 TYR B N 1
ATOM 7585 C CA . TYR B 1 426 ? -5.336 -37.25 -4 1 76 426 TYR B CA 1
ATOM 7586 C C . TYR B 1 426 ? -4.891 -38.531 -3.309 1 76 426 TYR B C 1
ATOM 7588 O O . TYR B 1 426 ? -4.629 -38.531 -2.104 1 76 426 TYR B O 1
ATOM 7596 N N . ASP B 1 427 ? -4.629 -39.594 -4.098 1 75.69 427 ASP B N 1
ATOM 7597 C CA . ASP B 1 427 ? -4.27 -40.875 -3.527 1 75.69 427 ASP B CA 1
ATOM 7598 C C . ASP B 1 427 ? -2.805 -40.906 -3.1 1 75.69 427 ASP B C 1
ATOM 7600 O O . ASP B 1 427 ? -2.41 -41.719 -2.268 1 75.69 427 ASP B O 1
ATOM 7604 N N . ALA B 1 428 ? -2.049 -39.938 -3.619 1 74 428 ALA B N 1
ATOM 7605 C CA . ALA B 1 428 ? -0.615 -39.906 -3.338 1 74 428 ALA B CA 1
ATOM 7606 C C . ALA B 1 428 ? -0.311 -39 -2.154 1 74 428 ALA B C 1
ATOM 7608 O O . ALA B 1 428 ? 0.828 -38.938 -1.685 1 74 428 ALA B O 1
ATOM 7609 N N . ILE B 1 429 ? -1.363 -38.375 -1.573 1 78.88 429 ILE B N 1
ATOM 7610 C CA . ILE B 1 429 ? -1.156 -37.469 -0.462 1 78.88 429 ILE B CA 1
ATOM 7611 C C . ILE B 1 429 ? -0.995 -38.25 0.837 1 78.88 429 ILE B C 1
ATOM 7613 O O . ILE B 1 429 ? -1.837 -39.094 1.173 1 78.88 429 ILE B O 1
ATOM 7617 N N . PRO B 1 430 ? 0.127 -37.969 1.508 1 79.38 430 PRO B N 1
ATOM 7618 C CA . PRO B 1 430 ? 0.299 -38.625 2.799 1 79.38 430 PRO B CA 1
ATOM 7619 C C . PRO B 1 430 ? -0.844 -38.344 3.77 1 79.38 430 PRO B C 1
ATOM 7621 O O . PRO B 1 430 ? -1.421 -37.25 3.742 1 79.38 430 PRO B O 1
ATOM 7624 N N . TRP B 1 431 ? -1.147 -39.312 4.688 1 82.69 431 TRP B N 1
ATOM 7625 C CA . TRP B 1 431 ? -2.312 -39.25 5.566 1 82.69 431 TRP B CA 1
ATOM 7626 C C . TRP B 1 431 ? -2.258 -38.031 6.48 1 82.69 431 TRP B C 1
ATOM 7628 O O . TRP B 1 431 ? -3.297 -37.469 6.84 1 82.69 431 TRP B O 1
ATOM 7638 N N . TYR B 1 432 ? -1.044 -37.438 6.859 1 82.31 432 TYR B N 1
ATOM 7639 C CA . TYR B 1 432 ? -0.915 -36.312 7.793 1 82.31 432 TYR B CA 1
ATOM 7640 C C . TYR B 1 432 ? -1.329 -35 7.141 1 82.31 432 TYR B C 1
ATOM 7642 O O . TYR B 1 432 ? -1.617 -34.031 7.828 1 82.31 432 TYR B O 1
ATOM 7650 N N . PHE B 1 433 ? -1.473 -35 5.773 1 84.62 433 PHE B N 1
ATOM 7651 C CA . PHE B 1 433 ? -1.831 -33.75 5.102 1 84.62 433 PHE B CA 1
ATOM 7652 C C . PHE B 1 433 ? -3.24 -33.844 4.527 1 84.62 433 PHE B C 1
ATOM 7654 O O . PHE B 1 433 ? -3.693 -32.906 3.85 1 84.62 433 PHE B O 1
ATOM 7661 N N . LEU B 1 434 ? -3.926 -34.938 4.824 1 85.06 434 LEU B N 1
ATOM 7662 C CA . LEU B 1 434 ? -5.262 -35.125 4.273 1 85.06 434 LEU B CA 1
ATOM 7663 C C . LEU B 1 434 ? -6.219 -34.031 4.73 1 85.06 434 LEU B C 1
ATOM 7665 O O . LEU B 1 434 ? -7.047 -33.562 3.949 1 85.06 434 LEU B O 1
ATOM 7669 N N . PRO B 1 435 ? -6.039 -33.562 5.961 1 85.88 435 PRO B N 1
ATOM 7670 C CA . PRO B 1 435 ? -6.941 -32.5 6.371 1 85.88 435 PRO B CA 1
ATOM 7671 C C . PRO B 1 435 ? -6.762 -31.234 5.531 1 85.88 435 PRO B C 1
ATOM 7673 O O . PRO B 1 435 ? -7.734 -30.516 5.266 1 85.88 435 PRO B O 1
ATOM 7676 N N . LEU B 1 436 ? -5.625 -30.969 5.043 1 86.06 436 LEU B N 1
ATOM 7677 C CA . LEU B 1 436 ? -5.379 -29.797 4.203 1 86.06 436 LEU B CA 1
ATOM 7678 C C . LEU B 1 436 ? -6.004 -29.984 2.822 1 86.06 436 LEU B C 1
ATOM 7680 O O . LEU B 1 436 ? -6.473 -29.016 2.215 1 86.06 436 LEU B O 1
ATOM 7684 N N . ALA B 1 437 ? -6 -31.234 2.424 1 85.81 437 ALA B N 1
ATOM 7685 C CA . ALA B 1 437 ? -6.633 -31.531 1.142 1 85.81 437 ALA B CA 1
ATOM 7686 C C . ALA B 1 437 ? -8.148 -31.391 1.229 1 85.81 437 ALA B C 1
ATOM 7688 O O . ALA B 1 437 ? -8.797 -31 0.253 1 85.81 437 ALA B O 1
ATOM 7689 N N . TRP B 1 438 ? -8.641 -31.578 2.494 1 88 438 TRP B N 1
ATOM 7690 C CA . TRP B 1 438 ? -10.086 -31.5 2.691 1 88 438 TRP B CA 1
ATOM 7691 C C . TRP B 1 438 ? -10.562 -30.062 2.666 1 88 438 TRP B C 1
ATOM 7693 O O . TRP B 1 438 ? -11.719 -29.781 2.324 1 88 438 TRP B O 1
ATOM 7703 N N . ILE B 1 439 ? -9.672 -29.219 2.922 1 90.62 439 ILE B N 1
ATOM 7704 C CA . ILE B 1 439 ? -10.117 -27.828 3.002 1 90.62 439 ILE B CA 1
ATOM 7705 C C . ILE B 1 439 ? -9.664 -27.078 1.754 1 90.62 439 ILE B C 1
ATOM 7707 O O . ILE B 1 439 ? -9.875 -25.859 1.645 1 90.62 439 ILE B O 1
ATOM 7711 N N . SER B 1 440 ? -9.055 -27.766 0.803 1 92.06 440 SER B N 1
ATOM 7712 C CA . SER B 1 440 ? -8.539 -27.109 -0.39 1 92.06 440 SER B CA 1
ATOM 7713 C C . SER B 1 440 ? -9.656 -26.812 -1.383 1 92.06 440 SER B C 1
ATOM 7715 O O . SER B 1 440 ? -10.18 -27.719 -2.029 1 92.06 440 SER B O 1
ATOM 7717 N N . TRP B 1 441 ? -10 -25.578 -1.54 1 93.12 441 TRP B N 1
ATOM 7718 C CA . TRP B 1 441 ? -11.031 -25.172 -2.49 1 93.12 441 TRP B CA 1
ATOM 7719 C C . TRP B 1 441 ? -10.555 -25.359 -3.926 1 93.12 441 TRP B C 1
ATOM 7721 O O . TRP B 1 441 ? -11.367 -25.422 -4.855 1 93.12 441 TRP B O 1
ATOM 7731 N N . TYR B 1 442 ? -9.242 -25.516 -4.141 1 93 442 TYR B N 1
ATOM 7732 C CA . TYR B 1 442 ? -8.711 -25.828 -5.461 1 93 442 TYR B CA 1
ATOM 7733 C C . TYR B 1 442 ? -9.109 -27.234 -5.895 1 93 442 TYR B C 1
ATOM 7735 O O . TYR B 1 442 ? -9.477 -27.453 -7.051 1 93 442 TYR B O 1
ATOM 7743 N N . LYS B 1 443 ? -9.023 -28.156 -4.93 1 93.19 443 LYS B N 1
ATOM 7744 C CA . LYS B 1 443 ? -9.406 -29.531 -5.211 1 93.19 443 LYS B CA 1
ATOM 7745 C C . LYS B 1 443 ? -10.875 -29.625 -5.617 1 93.19 443 LYS B C 1
ATOM 7747 O O . LYS B 1 443 ? -11.203 -30.266 -6.617 1 93.19 443 LYS B O 1
ATOM 7752 N N . TYR B 1 444 ? -11.703 -28.969 -4.883 1 95.31 444 TYR B N 1
ATOM 7753 C CA . TYR B 1 444 ? -13.141 -29.062 -5.113 1 95.31 444 TYR B CA 1
ATOM 7754 C C . TYR B 1 444 ? -13.531 -28.344 -6.402 1 95.31 444 TYR B C 1
ATOM 7756 O O . TYR B 1 444 ? -14.438 -28.797 -7.109 1 95.31 444 TYR B O 1
ATOM 7764 N N . GLY B 1 445 ? -12.875 -27.219 -6.703 1 96.31 445 GLY B N 1
ATOM 7765 C CA . GLY B 1 445 ? -13.094 -26.578 -7.992 1 96.31 445 GLY B CA 1
ATOM 7766 C C . GLY B 1 445 ? -12.664 -27.438 -9.164 1 96.31 445 GLY B C 1
ATOM 7767 O O . GLY B 1 445 ? -13.391 -27.562 -10.148 1 96.31 445 GLY B O 1
ATOM 7768 N N . PHE B 1 446 ? -11.5 -28.062 -9.07 1 95 446 PHE B N 1
ATOM 7769 C CA . PHE B 1 446 ? -10.945 -28.938 -10.102 1 95 446 PHE B CA 1
ATOM 7770 C C . PHE B 1 446 ? -11.852 -30.141 -10.336 1 95 446 PHE B C 1
ATOM 7772 O O . PHE B 1 446 ? -12.18 -30.469 -11.477 1 95 446 PHE B O 1
ATOM 7779 N N . GLU B 1 447 ? -12.258 -30.75 -9.25 1 95.75 447 GLU B N 1
ATOM 7780 C CA . GLU B 1 447 ? -13.156 -31.906 -9.32 1 95.75 447 GLU B CA 1
ATOM 7781 C C . GLU B 1 447 ? -14.5 -31.516 -9.93 1 95.75 447 GLU B C 1
ATOM 7783 O O . GLU B 1 447 ? -15.008 -32.219 -10.805 1 95.75 447 GLU B O 1
ATOM 7788 N N . ALA B 1 448 ? -15.039 -30.406 -9.5 1 96.94 448 ALA B N 1
ATOM 7789 C CA . ALA B 1 448 ? -16.344 -29.969 -9.992 1 96.94 448 ALA B CA 1
ATOM 7790 C C . ALA B 1 448 ? -16.297 -29.719 -11.492 1 96.94 448 ALA B C 1
ATOM 7792 O O . ALA B 1 448 ? -17.188 -30.156 -12.227 1 96.94 448 ALA B O 1
ATOM 7793 N N . ILE B 1 449 ? -15.266 -29.016 -11.969 1 95.69 449 ILE B N 1
ATOM 7794 C CA . ILE B 1 449 ? -15.148 -28.719 -13.391 1 95.69 449 ILE B CA 1
ATOM 7795 C C . ILE B 1 449 ? -14.977 -30 -14.188 1 95.69 449 ILE B C 1
ATOM 7797 O O . ILE B 1 449 ? -15.586 -30.172 -15.25 1 95.69 449 ILE B O 1
ATOM 7801 N N . THR B 1 450 ? -14.164 -30.969 -13.695 1 94 450 THR B N 1
ATOM 7802 C CA . THR B 1 450 ? -13.945 -32.25 -14.367 1 94 450 THR B CA 1
ATOM 7803 C C . THR B 1 450 ? -15.25 -33.031 -14.445 1 94 450 THR B C 1
ATOM 7805 O O . THR B 1 450 ? -15.57 -33.594 -15.492 1 94 450 THR B O 1
ATOM 7808 N N . ILE B 1 451 ? -16 -33.031 -13.367 1 95.31 451 ILE B N 1
ATOM 7809 C CA . ILE B 1 451 ? -17.266 -33.75 -13.32 1 95.31 451 ILE B CA 1
ATOM 7810 C C . ILE B 1 451 ? -18.25 -33.156 -14.32 1 95.31 451 ILE B C 1
ATOM 7812 O O . ILE B 1 451 ? -18.906 -33.875 -15.078 1 95.31 451 ILE B O 1
ATOM 7816 N N . VAL B 1 452 ? -18.344 -31.844 -14.375 1 94.75 452 VAL B N 1
ATOM 7817 C CA . VAL B 1 452 ? -19.312 -31.156 -15.203 1 94.75 452 VAL B CA 1
ATOM 7818 C C . VAL B 1 452 ? -19.062 -31.469 -16.672 1 94.75 452 VAL B C 1
ATOM 7820 O O . VAL B 1 452 ? -20.016 -31.688 -17.438 1 94.75 452 VAL B O 1
ATOM 7823 N N . PHE B 1 453 ? -17.828 -31.641 -17.125 1 92.62 453 PHE B N 1
ATOM 7824 C CA . PHE B 1 453 ? -17.5 -31.828 -18.531 1 92.62 453 PHE B CA 1
ATOM 7825 C C . PHE B 1 453 ? -17.547 -33.281 -18.906 1 92.62 453 PHE B C 1
ATOM 7827 O O . PHE B 1 453 ? -17.844 -33.625 -20.062 1 92.62 453 PHE B O 1
ATOM 7834 N N . PHE B 1 454 ? -17.344 -34.25 -17.953 1 91.94 454 PHE B N 1
ATOM 7835 C CA . PHE B 1 454 ? -17.156 -35.625 -18.344 1 91.94 454 PHE B CA 1
ATOM 7836 C C . PHE B 1 454 ? -18.281 -36.5 -17.812 1 91.94 454 PHE B C 1
ATOM 7838 O O . PHE B 1 454 ? -18.438 -37.656 -18.219 1 91.94 454 PHE B O 1
ATOM 7845 N N . GLU B 1 455 ? -19.094 -35.969 -16.938 1 87.75 455 GLU B N 1
ATOM 7846 C CA . GLU B 1 455 ? -20.141 -36.812 -16.344 1 87.75 455 GLU B CA 1
ATOM 7847 C C . GLU B 1 455 ? -21.062 -37.375 -17.406 1 87.75 455 GLU B C 1
ATOM 7849 O O . GLU B 1 455 ? -21.406 -38.562 -1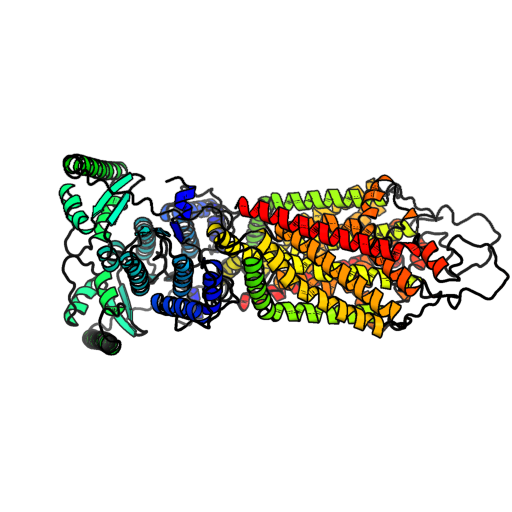7.359 1 87.75 455 GLU B O 1
ATOM 7854 N N . SER B 1 456 ? -21.391 -36.594 -18.438 1 79.31 456 SER B N 1
ATOM 7855 C CA . SER B 1 456 ? -22.359 -37.062 -19.422 1 79.31 456 SER B CA 1
ATOM 7856 C C . SER B 1 456 ? -21.672 -37.531 -20.703 1 79.31 456 SER B C 1
ATOM 7858 O O . SER B 1 456 ? -22.344 -37.875 -21.672 1 79.31 456 SER B O 1
ATOM 7860 N N . HIS B 1 457 ? -20.328 -37.625 -20.578 1 79.62 457 HIS B N 1
ATOM 7861 C CA . HIS B 1 457 ? -19.625 -38.031 -21.797 1 79.62 457 HIS B CA 1
ATOM 7862 C C . HIS B 1 457 ? -19.422 -39.531 -21.844 1 79.62 457 HIS B C 1
ATOM 7864 O O . HIS B 1 457 ? -18.797 -40.094 -20.953 1 79.62 457 HIS B O 1
ATOM 7870 N N . GLY B 1 458 ? -20.172 -40.125 -22.688 1 75.62 458 GLY B N 1
ATOM 7871 C CA . GLY B 1 458 ? -20.078 -41.594 -22.812 1 75.62 458 GLY B CA 1
ATOM 7872 C C . GLY B 1 458 ? -18.719 -42.062 -23.281 1 75.62 458 GLY B C 1
ATOM 7873 O O . GLY B 1 458 ? -17.719 -41.906 -22.562 1 75.62 458 GLY B O 1
ATOM 7874 N N . LYS B 1 459 ? -18.5 -42.406 -24.594 1 78.62 459 LYS B N 1
ATOM 7875 C CA . LYS B 1 459 ? -17.266 -42.938 -25.156 1 78.62 459 LYS B CA 1
ATOM 7876 C C . LYS B 1 459 ? -16.312 -41.844 -25.625 1 78.62 459 LYS B C 1
ATOM 7878 O O . LYS B 1 459 ? -16.734 -40.906 -26.312 1 78.62 459 LYS B O 1
ATOM 7883 N N . ILE B 1 460 ? -15.203 -41.812 -24.969 1 80.19 460 ILE B N 1
ATOM 7884 C CA . ILE B 1 460 ? -14.172 -40.875 -25.375 1 80.19 460 ILE B CA 1
ATOM 7885 C C . ILE B 1 460 ? -13.531 -41.312 -26.688 1 80.19 460 ILE B C 1
ATOM 7887 O O . ILE B 1 460 ? -13.047 -42.469 -26.781 1 80.19 460 ILE B O 1
ATOM 7891 N N . ASP B 1 461 ? -13.734 -40.594 -27.672 1 75.75 461 ASP B N 1
ATOM 7892 C CA . ASP B 1 461 ? -13.203 -40.906 -29 1 75.75 461 ASP B CA 1
ATOM 7893 C C . ASP B 1 461 ? -11.711 -41.219 -28.938 1 75.75 461 ASP B C 1
ATOM 7895 O O . ASP B 1 461 ? -10.961 -40.531 -28.234 1 75.75 461 ASP B O 1
ATOM 7899 N N . GLY B 1 462 ? -11.297 -42.344 -29.484 1 68.81 462 GLY B N 1
ATOM 7900 C CA . GLY B 1 462 ? -9.898 -42.719 -29.531 1 68.81 462 GLY B CA 1
ATOM 7901 C C . GLY B 1 462 ? -9.539 -43.812 -28.562 1 68.81 462 GLY B C 1
ATOM 7902 O O . GLY B 1 462 ? -8.461 -44.406 -28.641 1 68.81 462 GLY B O 1
ATOM 7903 N N . CYS B 1 463 ? -10.359 -44.094 -27.469 1 65.31 463 CYS B N 1
ATOM 7904 C CA . CYS B 1 463 ? -10.062 -45.125 -26.469 1 65.31 463 CYS B CA 1
ATOM 7905 C C . CYS B 1 463 ? -10.539 -46.469 -26.938 1 65.31 463 CYS B C 1
ATOM 7907 O O . CYS B 1 463 ? -10.031 -47.5 -26.484 1 65.31 463 CYS B O 1
ATOM 7909 N N . GLY B 1 464 ? -11.734 -46.812 -27.812 1 50.97 464 GLY B N 1
ATOM 7910 C CA . GLY B 1 464 ? -12.453 -48.031 -28.109 1 50.97 464 GLY B CA 1
ATOM 7911 C C . GLY B 1 464 ? -11.609 -49.094 -28.828 1 50.97 464 GLY B C 1
ATOM 7912 O O . GLY B 1 464 ? -11.625 -50.25 -28.469 1 50.97 464 GLY B O 1
ATOM 7913 N N . ASP B 1 465 ? -11.602 -49.062 -30.344 1 41.56 465 ASP B N 1
ATOM 7914 C CA . ASP B 1 465 ? -11.836 -50.219 -31.188 1 41.56 465 ASP B CA 1
ATOM 7915 C C . ASP B 1 465 ? -10.805 -51.312 -30.906 1 41.56 465 ASP B C 1
ATOM 7917 O O . ASP B 1 465 ? -10.93 -52.438 -31.406 1 41.56 465 ASP B O 1
ATOM 7921 N N . ASN B 1 466 ? -9.508 -51.25 -31.156 1 36.53 466 ASN B N 1
ATOM 7922 C CA . ASN B 1 466 ? -8.805 -52.531 -31.344 1 36.53 466 ASN B CA 1
ATOM 7923 C C . ASN B 1 466 ? -8.836 -53.375 -30.078 1 36.53 466 ASN B C 1
ATOM 7925 O O . ASN B 1 466 ? -8.484 -52.906 -28.984 1 36.53 466 ASN B O 1
ATOM 7929 N N . SER B 1 467 ? -9.695 -54.562 -29.984 1 34.72 467 SER B N 1
ATOM 7930 C CA . SER B 1 467 ? -9.867 -55.812 -29.266 1 34.72 467 SER B CA 1
ATOM 7931 C C . SER B 1 467 ? -8.57 -56.281 -28.594 1 34.72 467 SER B C 1
ATOM 7933 O O . SER B 1 467 ? -8.547 -57.281 -27.891 1 34.72 467 SER B O 1
ATOM 7935 N N . THR B 1 468 ? -7.434 -56.406 -29.312 1 32.59 468 THR B N 1
ATOM 7936 C CA . THR B 1 468 ? -6.316 -57.062 -28.625 1 32.59 468 THR B CA 1
ATOM 7937 C C . THR B 1 468 ? -6.012 -56.344 -27.312 1 32.59 468 THR B C 1
ATOM 7939 O O . THR B 1 468 ? -5.445 -55.25 -27.312 1 32.59 468 THR B O 1
ATOM 7942 N N . VAL B 1 469 ? -6.953 -56.469 -26.422 1 37.31 469 VAL B N 1
ATOM 7943 C CA . VAL B 1 469 ? -7.18 -56.062 -25.047 1 37.31 469 VAL B CA 1
ATOM 7944 C C . VAL B 1 469 ? -5.91 -56.281 -24.219 1 37.31 469 VAL B C 1
ATOM 7946 O O . VAL B 1 469 ? -5.645 -57.375 -23.75 1 37.31 469 VAL B O 1
ATOM 7949 N N . VAL B 1 470 ? -4.738 -56.188 -24.734 1 34.34 470 VAL B N 1
ATOM 7950 C CA . VAL B 1 470 ? -3.777 -56.5 -23.672 1 34.34 470 VAL B CA 1
ATOM 7951 C C . VAL B 1 470 ? -4.09 -55.656 -22.438 1 34.34 470 VAL B C 1
ATOM 7953 O O . VAL B 1 470 ? -4.406 -54.469 -22.547 1 34.34 470 VAL B O 1
ATOM 7956 N N . GLU B 1 471 ? -4.559 -56.25 -21.25 1 31.55 471 GLU B N 1
ATOM 7957 C CA . GLU B 1 471 ? -4.637 -55.906 -19.844 1 31.55 471 GLU B CA 1
ATOM 7958 C C . GLU B 1 471 ? -3.646 -54.781 -19.5 1 31.55 471 GLU B C 1
ATOM 7960 O O . GLU B 1 471 ? -2.654 -55.031 -18.812 1 31.55 471 GLU B O 1
ATOM 7965 N N . MET B 1 472 ? -3.059 -54.188 -20.406 1 30.42 472 MET B N 1
ATOM 7966 C CA . MET B 1 472 ? -1.88 -53.344 -20.156 1 30.42 472 MET B CA 1
ATOM 7967 C C . MET B 1 472 ? -2.125 -52.375 -19 1 30.42 472 MET B C 1
ATOM 7969 O O . MET B 1 472 ? -3.273 -52.094 -18.672 1 30.42 472 MET B O 1
ATOM 7973 N N . SER B 1 473 ? -1.107 -51.5 -18.609 1 32.97 473 SER B N 1
ATOM 7974 C CA . SER B 1 473 ? -0.655 -50.875 -17.391 1 32.97 473 SER B CA 1
ATOM 7975 C C . SER B 1 473 ? -1.72 -49.906 -16.844 1 32.97 473 SER B C 1
ATOM 7977 O O . SER B 1 473 ? -2.625 -49.5 -17.578 1 32.97 473 SER B O 1
ATOM 7979 N N . SER B 1 474 ? -1.774 -49.719 -15.539 1 33.59 474 SER B N 1
ATOM 7980 C CA . SER B 1 474 ? -2.564 -49 -14.555 1 33.59 474 SER B CA 1
ATOM 7981 C C . SER B 1 474 ? -2.973 -47.625 -15.078 1 33.59 474 SER B C 1
ATOM 7983 O O . SER B 1 474 ? -3.537 -46.812 -14.344 1 33.59 474 SER B O 1
ATOM 7985 N N . GLN B 1 475 ? -2.299 -47.031 -16.047 1 39.72 475 GLN B N 1
ATOM 7986 C CA . GLN B 1 475 ? -2.941 -45.781 -16.5 1 39.72 475 GLN B CA 1
ATOM 7987 C C . GLN B 1 475 ? -4.344 -46.062 -17.047 1 39.72 475 GLN B C 1
ATOM 7989 O O . GLN B 1 475 ? -4.5 -46.781 -18.031 1 39.72 475 GLN B O 1
ATOM 7994 N N . GLY B 1 476 ? -5.379 -46.25 -16.234 1 43 476 GLY B N 1
ATOM 7995 C CA . GLY B 1 476 ? -6.746 -46.75 -16.328 1 43 476 GLY B CA 1
ATOM 7996 C C . GLY B 1 476 ? -7.387 -46.469 -17.672 1 43 476 GLY B C 1
ATOM 7997 O O . GLY B 1 476 ? -6.977 -45.562 -18.391 1 43 476 GLY B O 1
ATOM 7998 N N . ASN B 1 477 ? -7.852 -47.438 -18.516 1 48.47 477 ASN B N 1
ATOM 7999 C CA . ASN B 1 477 ? -8.766 -47.531 -19.656 1 48.47 477 ASN B CA 1
ATOM 8000 C C . ASN B 1 477 ? -9.82 -46.438 -19.609 1 48.47 477 ASN B C 1
ATOM 8002 O O . ASN B 1 477 ? -10.875 -46.594 -18.984 1 48.47 477 ASN B O 1
ATOM 8006 N N . CYS B 1 478 ? -9.445 -45.125 -19.578 1 62.66 478 CYS B N 1
ATOM 8007 C CA . CYS B 1 478 ? -10.414 -44.031 -19.547 1 62.66 478 CYS B CA 1
ATOM 8008 C C . CYS B 1 478 ? -11.273 -44.031 -20.812 1 62.66 478 CYS B C 1
ATOM 8010 O O . CYS B 1 478 ? -11.133 -43.156 -21.656 1 62.66 478 CYS B O 1
ATOM 8012 N N . SER B 1 479 ? -11.977 -45.125 -21.109 1 75.44 479 SER B N 1
ATOM 8013 C CA . SER B 1 479 ? -12.82 -45.25 -22.297 1 75.44 479 SER B CA 1
ATOM 8014 C C . SER B 1 479 ? -14.086 -44.406 -22.156 1 75.44 479 SER B C 1
ATOM 8016 O O . SER B 1 479 ? -14.648 -43.969 -23.156 1 75.44 479 SER B O 1
ATOM 8018 N N . THR B 1 480 ? -14.438 -44.125 -20.859 1 82.38 480 THR B N 1
ATOM 8019 C CA . THR B 1 480 ? -15.656 -43.344 -20.656 1 82.38 480 THR B CA 1
ATOM 8020 C C . THR B 1 480 ? -15.398 -42.156 -19.766 1 82.38 480 THR B C 1
ATOM 8022 O O . THR B 1 480 ? -14.352 -42.062 -19.109 1 82.38 480 THR B O 1
ATOM 8025 N N . GLY B 1 481 ? -16.25 -41.188 -19.828 1 86.69 481 GLY B N 1
ATOM 8026 C CA . GLY B 1 481 ? -16.172 -40 -19 1 86.69 481 GLY B CA 1
ATOM 8027 C C . GLY B 1 481 ? -16.047 -40.312 -17.516 1 86.69 481 GLY B C 1
ATOM 8028 O O . GLY B 1 481 ? -15.086 -39.875 -16.875 1 86.69 481 GLY B O 1
ATOM 8029 N N . PRO B 1 482 ? -16.984 -41.156 -16.984 1 86.75 482 PRO B N 1
ATOM 8030 C CA . PRO B 1 482 ? -16.906 -41.5 -15.57 1 86.75 482 PRO B CA 1
ATOM 8031 C C . PRO B 1 482 ? -15.617 -42.25 -15.219 1 86.75 482 PRO B C 1
ATOM 8033 O O . PRO B 1 482 ? -15.094 -42.094 -14.117 1 86.75 482 PRO B O 1
ATOM 8036 N N . ALA B 1 483 ? -15.023 -43.031 -16.156 1 85.19 483 ALA B N 1
ATOM 8037 C CA . ALA B 1 483 ? -13.758 -43.719 -15.922 1 85.19 483 ALA B CA 1
ATOM 8038 C C . ALA B 1 483 ? -12.609 -42.719 -15.805 1 85.19 483 ALA B C 1
ATOM 8040 O O . ALA B 1 483 ? -11.695 -42.906 -15 1 85.19 483 ALA B O 1
ATOM 8041 N N . PHE B 1 484 ? -12.742 -41.719 -16.641 1 86.5 484 PHE B N 1
ATOM 8042 C CA . PHE B 1 484 ? -11.734 -40.656 -16.578 1 86.5 484 PHE B CA 1
ATOM 8043 C C . PHE B 1 484 ? -11.789 -39.938 -15.234 1 86.5 484 PHE B C 1
ATOM 8045 O O . PHE B 1 484 ? -10.75 -39.625 -14.641 1 86.5 484 PHE B O 1
ATOM 8052 N N . ILE B 1 485 ? -13.008 -39.688 -14.727 1 89.5 485 ILE B N 1
ATOM 8053 C CA . ILE B 1 485 ? -13.195 -39 -13.445 1 89.5 485 ILE B CA 1
ATOM 8054 C C . ILE B 1 485 ? -12.617 -39.875 -12.328 1 89.5 485 ILE B C 1
ATOM 8056 O O . ILE B 1 485 ? -11.922 -39.375 -11.445 1 89.5 485 ILE B O 1
ATOM 8060 N N . LYS B 1 486 ? -12.805 -41.188 -12.375 1 85.44 486 LYS B N 1
ATOM 8061 C CA . LYS B 1 486 ? -12.328 -42.094 -11.352 1 85.44 486 LYS B CA 1
ATOM 8062 C C . LYS B 1 486 ? -10.805 -42.219 -11.398 1 85.44 486 LYS B C 1
ATOM 8064 O O . LYS B 1 486 ? -10.156 -42.406 -10.359 1 85.44 486 LYS B O 1
ATOM 8069 N N . ASP B 1 487 ? -10.297 -42.156 -12.633 1 82.06 487 ASP B N 1
ATOM 8070 C CA . ASP B 1 487 ? -8.844 -42.219 -12.812 1 82.06 487 ASP B CA 1
ATOM 8071 C C . ASP B 1 487 ? -8.141 -41.062 -12.141 1 82.06 487 ASP B C 1
ATOM 8073 O O . ASP B 1 487 ? -6.977 -41.188 -11.734 1 82.06 487 ASP B O 1
ATOM 8077 N N . GLN B 1 488 ? -8.844 -40 -11.969 1 83.75 488 GLN B N 1
ATOM 8078 C CA . GLN B 1 488 ? -8.281 -38.812 -11.305 1 83.75 488 GLN B CA 1
ATOM 8079 C C . GLN B 1 488 ? -8.586 -38.812 -9.812 1 83.75 488 GLN B C 1
ATOM 8081 O O . GLN B 1 488 ? -8.328 -37.844 -9.117 1 83.75 488 GLN B O 1
ATOM 8086 N N . ALA B 1 489 ? -9.133 -39.938 -9.258 1 84.19 489 ALA B N 1
ATOM 8087 C CA . ALA B 1 489 ? -9.484 -40.094 -7.848 1 84.19 489 ALA B CA 1
ATOM 8088 C C . ALA B 1 489 ? -10.633 -39.156 -7.461 1 84.19 489 ALA B C 1
ATOM 8090 O O . ALA B 1 489 ? -10.648 -38.625 -6.352 1 84.19 489 ALA B O 1
ATOM 8091 N N . PHE B 1 490 ? -11.477 -38.906 -8.508 1 89.38 490 PHE B N 1
ATOM 8092 C CA . PHE B 1 490 ? -12.664 -38.094 -8.281 1 89.38 490 PHE B CA 1
ATOM 8093 C C . PHE B 1 490 ? -13.922 -38.938 -8.305 1 89.38 490 PHE B C 1
ATOM 8095 O O . PHE B 1 490 ? -13.867 -40.125 -8.672 1 89.38 490 PHE B O 1
ATOM 8102 N N . GLU B 1 491 ? -14.992 -38.406 -7.746 1 90.25 491 GLU B N 1
ATOM 8103 C CA . GLU B 1 491 ? -16.266 -39.094 -7.746 1 90.25 491 GLU B CA 1
ATOM 8104 C C . GLU B 1 491 ? -17.375 -38.25 -8.352 1 90.25 491 GLU B C 1
ATOM 8106 O O . GLU B 1 491 ? -17.516 -37.062 -7.984 1 90.25 491 GLU B O 1
ATOM 8111 N N . VAL B 1 492 ? -18.141 -38.781 -9.234 1 89.94 492 VAL B N 1
ATOM 8112 C CA . VAL B 1 492 ? -19.188 -38.062 -9.945 1 89.94 492 VAL B CA 1
ATOM 8113 C C . VAL B 1 492 ? -20.219 -37.531 -8.953 1 89.94 492 VAL B C 1
ATOM 8115 O O . VAL B 1 492 ? -20.766 -36.438 -9.148 1 89.94 492 VAL B O 1
ATOM 8118 N N . SER B 1 493 ? -20.469 -38.188 -7.848 1 90.06 493 SER B N 1
ATOM 8119 C CA . SER B 1 493 ? -21.5 -37.812 -6.879 1 90.06 493 SER B CA 1
ATOM 8120 C C . SER B 1 493 ? -21.062 -36.656 -6.012 1 90.06 493 SER B C 1
ATOM 8122 O O . SER B 1 493 ? -21.859 -36.062 -5.273 1 90.06 493 SER B O 1
ATOM 8124 N N . ASN B 1 494 ? -19.859 -36.125 -6.184 1 93.12 494 ASN B N 1
ATOM 8125 C CA . ASN B 1 494 ? -19.297 -35.125 -5.297 1 93.12 494 ASN B CA 1
ATOM 8126 C C . ASN B 1 494 ? -19.578 -33.719 -5.805 1 93.12 494 ASN B C 1
ATOM 8128 O O . ASN B 1 494 ? -19.125 -32.719 -5.207 1 93.12 494 ASN B O 1
ATOM 8132 N N . LEU B 1 495 ? -20.344 -33.531 -6.824 1 94.88 495 LEU B N 1
ATOM 8133 C CA . LEU B 1 495 ? -20.531 -32.188 -7.406 1 94.88 495 LEU B CA 1
ATOM 8134 C C . LEU B 1 495 ? -21.156 -31.25 -6.387 1 94.88 495 LEU B C 1
ATOM 8136 O O . LEU B 1 495 ? -20.641 -30.141 -6.176 1 94.88 495 LEU B O 1
ATOM 8140 N N . TRP B 1 496 ? -22.172 -31.688 -5.68 1 94.94 496 TRP B N 1
ATOM 8141 C CA . TRP B 1 496 ? -22.859 -30.828 -4.727 1 94.94 496 TRP B CA 1
ATOM 8142 C C . TRP B 1 496 ? -22.016 -30.625 -3.467 1 94.94 496 TRP B C 1
ATOM 8144 O O . TRP B 1 496 ? -22.078 -29.578 -2.834 1 94.94 496 TRP B O 1
ATOM 8154 N N . ILE B 1 497 ? -21.281 -31.641 -3.127 1 94.94 497 ILE B N 1
ATOM 8155 C CA . ILE B 1 497 ? -20.359 -31.5 -1.998 1 94.94 497 ILE B CA 1
ATOM 8156 C C . ILE B 1 497 ? -19.281 -30.469 -2.338 1 94.94 497 ILE B C 1
ATOM 8158 O O . ILE B 1 497 ? -18.859 -29.703 -1.479 1 94.94 497 ILE B O 1
ATOM 8162 N N . ASP B 1 498 ? -18.859 -30.5 -3.602 1 96.62 498 ASP B N 1
ATOM 8163 C CA . ASP B 1 498 ? -17.859 -29.547 -4.039 1 96.62 498 ASP B CA 1
ATOM 8164 C C . ASP B 1 498 ? -18.375 -28.109 -3.912 1 96.62 498 ASP B C 1
ATOM 8166 O O . ASP B 1 498 ? -17.688 -27.234 -3.363 1 96.62 498 ASP B O 1
ATOM 8170 N N . TYR B 1 499 ? -19.656 -27.891 -4.32 1 96.75 499 TYR B N 1
ATOM 8171 C CA . TYR B 1 499 ? -20.266 -26.578 -4.203 1 96.75 499 TYR B CA 1
ATOM 8172 C C . TYR B 1 499 ? -20.375 -26.156 -2.742 1 96.75 499 TYR B C 1
ATOM 8174 O O . TYR B 1 499 ? -20.078 -25.016 -2.395 1 96.75 499 TYR B O 1
ATOM 8182 N N . THR B 1 500 ? -20.703 -27.078 -1.927 1 96.12 500 THR B N 1
ATOM 8183 C CA . THR B 1 500 ? -20.969 -26.781 -0.522 1 96.12 500 THR B CA 1
ATOM 8184 C C . THR B 1 500 ? -19.672 -26.422 0.202 1 96.12 500 THR B C 1
ATOM 8186 O O . THR B 1 500 ? -19.656 -25.531 1.041 1 96.12 500 THR B O 1
ATOM 8189 N N . VAL B 1 501 ? -18.625 -27.125 -0.128 1 95.81 501 VAL B N 1
ATOM 8190 C CA . VAL B 1 501 ? -17.344 -26.859 0.538 1 95.81 501 VAL B CA 1
ATOM 8191 C C . VAL B 1 501 ? -16.828 -25.5 0.117 1 95.81 501 VAL B C 1
ATOM 8193 O O . VAL B 1 501 ? -16.312 -24.734 0.946 1 95.81 501 VAL B O 1
ATOM 8196 N N . ILE B 1 502 ? -16.938 -25.156 -1.158 1 96.75 502 ILE B N 1
ATOM 8197 C CA . ILE B 1 502 ? -16.484 -23.859 -1.636 1 96.75 502 ILE B CA 1
ATOM 8198 C C . ILE B 1 502 ? -17.297 -22.75 -0.988 1 96.75 502 ILE B C 1
ATOM 8200 O O . ILE B 1 502 ? -16.75 -21.734 -0.548 1 96.75 502 ILE B O 1
ATOM 8204 N N . LEU B 1 503 ? -18.625 -22.969 -0.857 1 97 503 LEU B N 1
ATOM 8205 C CA . LEU B 1 503 ? -19.5 -22 -0.221 1 97 503 LEU B CA 1
ATOM 8206 C C . LEU B 1 503 ? -19.188 -21.859 1.266 1 97 503 LEU B C 1
ATOM 8208 O O . LEU B 1 503 ? -19.203 -20.766 1.817 1 97 503 LEU B O 1
ATOM 8212 N N . ALA B 1 504 ? -18.906 -22.984 1.88 1 96.81 504 ALA B N 1
ATOM 8213 C CA . ALA B 1 504 ? -18.547 -22.984 3.295 1 96.81 504 ALA B CA 1
ATOM 8214 C C . ALA B 1 504 ? -17.234 -22.219 3.521 1 96.81 504 ALA B C 1
ATOM 8216 O O . ALA B 1 504 ? -17.109 -21.484 4.504 1 96.81 504 ALA B O 1
ATOM 8217 N N . ALA B 1 505 ? -16.297 -22.453 2.643 1 96.12 505 ALA B N 1
ATOM 8218 C CA . ALA B 1 505 ? -15.031 -21.734 2.742 1 96.12 505 ALA B CA 1
ATOM 8219 C C . ALA B 1 505 ? -15.242 -20.234 2.564 1 96.12 505 ALA B C 1
ATOM 8221 O O . ALA B 1 505 ? -14.664 -19.422 3.297 1 96.12 505 ALA B O 1
ATOM 8222 N N . LEU B 1 506 ? -16.078 -19.844 1.616 1 96.62 506 LEU B N 1
ATOM 8223 C CA . LEU B 1 506 ? -16.406 -18.438 1.358 1 96.62 506 LEU B CA 1
ATOM 8224 C C . LEU B 1 506 ? -17 -17.781 2.598 1 96.62 506 LEU B C 1
ATOM 8226 O O . LEU B 1 506 ? -16.578 -16.703 3.002 1 96.62 506 LEU B O 1
ATOM 8230 N N . LEU B 1 507 ? -17.922 -18.469 3.234 1 96.5 507 LEU B N 1
ATOM 8231 C CA . LEU B 1 507 ? -18.594 -17.938 4.41 1 96.5 507 LEU B CA 1
ATOM 8232 C C . LEU B 1 507 ? -17.656 -17.906 5.609 1 96.5 507 LEU B C 1
ATOM 8234 O O . LEU B 1 507 ? -17.703 -16.969 6.422 1 96.5 507 LEU B O 1
ATOM 8238 N N . PHE B 1 508 ? -16.828 -18.922 5.66 1 96.56 508 PHE B N 1
ATOM 8239 C CA . PHE B 1 508 ? -15.859 -18.984 6.75 1 96.56 508 PHE B CA 1
ATOM 8240 C C . PHE B 1 508 ? -14.938 -17.781 6.719 1 96.56 508 PHE B C 1
ATOM 8242 O O . PHE B 1 508 ? -14.742 -17.109 7.738 1 96.56 508 PHE B O 1
ATOM 8249 N N . TRP B 1 509 ? -14.414 -17.516 5.609 1 95.88 509 TRP B N 1
ATOM 8250 C CA . TRP B 1 509 ? -13.477 -16.406 5.484 1 95.88 509 TRP B CA 1
ATOM 8251 C C . TRP B 1 509 ? -14.188 -15.062 5.652 1 95.88 509 TRP B C 1
ATOM 8253 O O . TRP B 1 509 ? -13.617 -14.117 6.203 1 95.88 509 TRP B O 1
ATOM 8263 N N . LYS B 1 510 ? -15.422 -14.984 5.227 1 95.75 510 LYS B N 1
ATOM 8264 C CA . LYS B 1 510 ? -16.188 -13.758 5.418 1 95.75 510 LYS B CA 1
ATOM 8265 C C . LYS B 1 510 ? -16.422 -13.484 6.898 1 95.75 510 LYS B C 1
ATOM 8267 O O . LYS B 1 510 ? -16.281 -12.352 7.363 1 95.75 510 LYS B O 1
ATOM 8272 N N . ILE B 1 511 ? -16.75 -14.508 7.609 1 96.38 511 ILE B N 1
ATOM 8273 C CA . ILE B 1 511 ? -17.016 -14.383 9.039 1 96.38 511 ILE B CA 1
ATOM 8274 C C . ILE B 1 511 ? -15.727 -14.062 9.781 1 96.38 511 ILE B C 1
ATOM 8276 O O . ILE B 1 511 ? -15.703 -13.195 10.656 1 96.38 511 ILE B O 1
ATOM 8280 N N . LEU B 1 512 ? -14.68 -14.711 9.344 1 95.94 512 LEU B N 1
ATOM 8281 C CA . LEU B 1 512 ? -13.383 -14.453 9.969 1 95.94 512 LEU B CA 1
ATOM 8282 C C . LEU B 1 512 ? -12.945 -13.016 9.719 1 95.94 512 LEU B C 1
ATOM 8284 O O . LEU B 1 512 ? -12.344 -12.383 10.594 1 95.94 512 LEU B O 1
ATOM 8288 N N . GLY B 1 513 ? -13.219 -12.516 8.562 1 94.69 513 GLY B N 1
ATOM 8289 C CA . GLY B 1 513 ? -12.883 -11.141 8.242 1 94.69 513 GLY B CA 1
ATOM 8290 C C . GLY B 1 513 ? -13.633 -10.125 9.078 1 94.69 513 GLY B C 1
ATOM 8291 O O . GLY B 1 513 ? -13.047 -9.156 9.57 1 94.69 513 GLY B O 1
ATOM 8292 N N . VAL B 1 514 ? -14.898 -10.398 9.328 1 95 514 VAL B N 1
ATOM 8293 C CA . VAL B 1 514 ? -15.719 -9.508 10.133 1 95 514 VAL B CA 1
ATOM 8294 C C . VAL B 1 514 ? -15.211 -9.492 11.57 1 95 514 VAL B C 1
ATOM 8296 O O . VAL B 1 514 ? -15.086 -8.43 12.188 1 95 514 VAL B O 1
ATOM 8299 N N . LEU B 1 515 ? -14.859 -10.625 12.055 1 95.69 515 LEU B N 1
ATOM 8300 C CA . LEU B 1 515 ? -14.398 -10.75 13.438 1 95.69 515 LEU B CA 1
ATOM 8301 C C . LEU B 1 515 ? -13.031 -10.102 13.609 1 95.69 515 LEU B C 1
ATOM 8303 O O . LEU B 1 515 ? -12.797 -9.367 14.578 1 95.69 515 LEU B O 1
ATOM 8307 N N . ALA B 1 516 ? -12.195 -10.344 12.664 1 93.69 516 ALA B N 1
ATOM 8308 C CA . ALA B 1 516 ? -10.852 -9.781 12.734 1 93.69 516 ALA B CA 1
ATOM 8309 C C . ALA B 1 516 ? -10.883 -8.266 12.609 1 93.69 516 ALA B C 1
ATOM 8311 O O . ALA B 1 516 ? -10.188 -7.559 13.344 1 93.69 516 ALA B O 1
ATOM 8312 N N . PHE B 1 517 ? -11.617 -7.785 11.734 1 92.19 517 PHE B N 1
ATOM 8313 C CA . PHE B 1 517 ? -11.727 -6.344 11.523 1 92.19 517 PHE B CA 1
ATOM 8314 C C . PHE B 1 517 ? -12.305 -5.66 12.758 1 92.19 517 PHE B C 1
ATOM 8316 O O . PHE B 1 517 ? -11.812 -4.609 13.18 1 92.19 517 PHE B O 1
ATOM 8323 N N . SER B 1 518 ? -13.352 -6.281 13.297 1 92.06 518 SER B N 1
ATOM 8324 C CA . SER B 1 518 ? -13.984 -5.727 14.484 1 92.06 518 SER B CA 1
ATOM 8325 C C . SER B 1 518 ? -13.031 -5.738 15.672 1 92.06 518 SER B C 1
ATOM 8327 O O . SER B 1 518 ? -13.016 -4.797 16.469 1 92.06 518 SER B O 1
ATOM 8329 N N . TRP B 1 519 ? -12.289 -6.734 15.719 1 91.44 519 TRP B N 1
ATOM 8330 C CA . TRP B 1 519 ? -11.32 -6.84 16.812 1 91.44 519 TRP B CA 1
ATOM 8331 C C . TRP B 1 519 ? -10.219 -5.797 16.656 1 91.44 519 TRP B C 1
ATOM 8333 O O . TRP B 1 519 ? -9.836 -5.152 17.641 1 91.44 519 TRP B O 1
ATOM 8343 N N . ARG B 1 520 ? -9.742 -5.543 15.547 1 88 520 ARG B N 1
ATOM 8344 C CA . ARG B 1 520 ? -8.648 -4.617 15.281 1 88 520 ARG B CA 1
ATOM 8345 C C . ARG B 1 520 ? -9.102 -3.17 15.453 1 88 520 ARG B C 1
ATOM 8347 O O . ARG B 1 520 ? -8.375 -2.35 16.016 1 88 520 ARG B O 1
ATOM 8354 N N . ILE B 1 521 ? -10.25 -2.854 14.969 1 86.06 521 ILE B N 1
ATOM 8355 C CA . ILE B 1 521 ? -10.75 -1.482 15.008 1 86.06 521 ILE B CA 1
ATOM 8356 C C . ILE B 1 521 ? -11.07 -1.088 16.438 1 86.06 521 ILE B C 1
ATOM 8358 O O . ILE B 1 521 ? -10.93 0.078 16.828 1 86.06 521 ILE B O 1
ATOM 8362 N N . ARG B 1 522 ? -11.477 -2.018 17.188 1 82.06 522 ARG B N 1
ATOM 8363 C CA . ARG B 1 522 ? -11.789 -1.726 18.594 1 82.06 522 ARG B CA 1
ATOM 8364 C C . ARG B 1 522 ? -10.516 -1.469 19.391 1 82.06 522 ARG B C 1
ATOM 8366 O O . ARG B 1 522 ? -10.547 -0.744 20.391 1 82.06 522 ARG B O 1
ATOM 8373 N N . ARG B 1 523 ? -9.391 -1.946 18.922 1 77.75 523 ARG B N 1
ATOM 8374 C CA . ARG B 1 523 ? -8.117 -1.748 19.609 1 77.75 523 ARG B CA 1
ATOM 8375 C C . ARG B 1 523 ? -7.402 -0.508 19.094 1 77.75 523 ARG B C 1
ATOM 8377 O O . ARG B 1 523 ? -6.453 -0.026 19.719 1 77.75 523 ARG B O 1
ATOM 8384 N N . ALA B 1 524 ? -7.789 -0.073 17.953 1 71 524 ALA B N 1
ATOM 8385 C CA . ALA B 1 524 ? -7.16 1.117 17.391 1 71 524 ALA B CA 1
ATOM 8386 C C . ALA B 1 524 ? -7.652 2.383 18.078 1 71 524 ALA B C 1
ATOM 8388 O O . ALA B 1 524 ? -8.812 2.461 18.484 1 71 524 ALA B O 1
#

Sequence (1048 aa):
MTPTEMKRLSAYVQQDDVFIGMLTVKETLRFAAKLRSPFKLDKVELESIVDELLVMMSLKKCENTKVGSMTEKSLSRGERKRLAFACEILTDPPILFCDEPTSGLDSFMSHQVIKALRQLTYEGKTVVCTIHQPSTSVYQMADQLILLSQGHIAYAGPAKQVDAFFGRCGYPIPKFVSSPDHFMRVISHKSFESEEEYNNRIVKIVNEHETMLKEKSGHSSTHSSRREQAIPDADSFSRTWWCQFYYIFHRSATQLYRERAVLMTKLIQTLIMSVMIGGCYFQMQIHRDYLPSFKGFAFVSVQMMHMLFMMPAMTVFWKDYPVVVREFQANMYSPSAYYLAKTTADSVQYLVFPVIFSAIMLGMANLPYTIYIITHYLVINILLSLNACSIAQSFAAMCGHLATGMTVLPIVCVPLMVFGGFMITYDAIPWYFLPLAWISWYKYGFEAITIVFFESHGKIDGCGDNSTVVEMSSQGNCSTGPAFIKDQAFEVSNLWIDYTVILAALLFWKILGVLAFSWRIRRAMTPTEMKRLSAYVQQDDVFIGMLTVKETLRFAAKLRSPFKLDKVELESIVDELLVMMSLKKCENTKVGSMTEKSLSRGERKRLAFACEILTDPPILFCDEPTSGLDSFMSHQVIKALRQLTYEGKTVVCTIHQPSTSVYQMADQLILLSQGHIAYAGPAKQVDAFFGRCGYPIPKFVSSPDHFMRVISHKSFESEEEYNNRIVKIVNEHETMLKEKSGHSSTHSSRREQAIPDADSFSRTWWCQFYYIFHRSATQLYRERAVLMTKLIQTLIMSVMIGGCYFQMQIHRDYLPSFKGFAFVSVQMMHMLFMMPAMTVFWKDYPVVVREFQANMYSPSAYYLAKTTADSVQYLVFPVIFSAIMLGMANLPYTIYIITHYLVINILLSLNACSIAQSFAAMCGHLATGMTVLPIVCVPLMVFGGFMITYDAIPWYFLPLAWISWYKYGFEAITIVFFESHGKIDGCGDNSTVVEMSSQGNCSTGPAFIKDQAFEVSNLWIDYTVILAALLFWKILGVLAFSWRIRRA